Protein 3THT (pdb70)

Secondary structure (DSSP, 8-state):
--TTTTT----SS--SEEEEET-SGGGT--HHHHHHHHHTTS-EEEEE--TT-SEEEEEESSHHHHHHHHHHTTT-EEE-TTS-EEE-EEEE-SSEEEEEEE--SPPTTEEEETT-S-HHHHHHHHTT---EEE------HHHHHHHHHHHHHTS-SS--SEEEEEEE-TT--EEEE---TTTB-S-EEEEEESS-EEEEEE-TTS-EEEEEE-TTEEEEE-THHHHTSEEEE---SEEEEESGGGSS-EE--SSSS-EEEEE---EEEEEEE-B-SSPP--S-TTT-TTTTTT-HHHHHT-/--TTTTT----SS--SEEEEET-SGGGT--HHHHHHHHHTTS-EEEEE--TT-SEEEEEESSHHHHHHHHHHTTT-EEE-TTS-EEE-EEEE-SSEEEEEEE--SPSTTEEEETT-S-HHHHHHHHHT----EEEEESB------SS-B-S-S-HHHHHHHHHHHHHTS-SS--SEEEEEEE-TT--EEEE---TTTEEEEEEEEEESS-EEEEEE-TTS-EEEEEE-TTEEEEE-HHHHHTSEEEE---SEEEEE---SEE--SSSS-EEEEE---EEEEEEEEEP-SPP--S-GGG-HHHHTTTSTTTT-/--TTTTT----SS--SEEEEET-SGGGT--HHHHHHHHHTTS-EEEEE--TT-SEEEEEESSHHHHHHHHHHTTT-EEE-TTS-EEE-EEEE-SS-EEEEE---SPPTT-EEESS-S-HHHHHHHHTT----EEEEE-----HHHHHHHHHHHHHTS-SS---EEEEEEE-BTB-EEEE---TTTB-S-EEEEEESS-EEEEEE-TTS-EEEEEE-TTEEEEE-THHHHTSBEEE---S--EEES----EE--SSSS-EEE-----EEEEEEE-B-SS----S-TTT-HHHHTT-/--TTTTT----SS--SEEEEET-SGGGT--HHHHHHHHHTTS-EEEEE--TT-SEEEEEESSHHHHHHHHHHTTT-EEE-TTS-EEE-EEEE-SS-EEEEE---SPPTTEEEETT-S-HHHHHHHHHT------EEEEE----HHHHHHHHHHHHHTS-SS--SEEEEEEE-TT--EEEE---TTTB-S-EEEEEESS-EEEEEE-TTS-EEEEEE-TT-EEEE-HHHHHTSEEEE-S-SEEEEESTTSS--SB--SSSS-EEEEE---EEEEEEE-B--SPP--S-GGG-HHHHHHH----

CATH classification: 3.30.70.330 (+1 more: 2.60.120.1520)

Sequence (1211 aa):
TLLRHEGIETVSYATQSLVVANGGLGNGVSRNQLLPVLEKCGLVDALLMPPNKPYSFARYRTTEESKRAYVTLNGKEVVDDLGQKITLYLNFVEKVQWKELRPQALPPGLMVVEEIISSEEEKMLLESVDRRVKHFGGLPDICESFLEKWLRKGYIKHKPDQMTINQYEPGQGIPAHIDTHSAFEDEIVSLSLGSEIVMDFKHPDGIAVPVMLPRRSLLVMTGESRYLWTHGITCRKFDTVQASESLKSGIITSDVGDLTLSKRGLRTSFTFRKVRQTPCNCSYPLVCDSQRKENLYFQGLETLLRHEGIETVSYATQSLVVANGGLGNGVSRNQLLPVLEKCGLVDALLMPPNKPYSFARYRTTEESKRAYVTLNGKEVVDDLGQKITLYLNFVEKVQWKELRPQALPPGLMVVEEIISSEEEKMLLESVDWRRVKHFGYEFNVDKDKPLSGGLPDICESFLEKWLRKGYIKHKPDQMTINQYEPGQGIPAHIDTHSAFEDEIVSLSLGSEIVMDFKHPDGIAVPVMLPRRSLLVMTGESRYLWTHGITCRKFDTVQALKSGIITSDVGDLTLSKRGLRTSFTFRKVRQTPCNCSYPLVCDSQRKENLYFQGLTLLRHEGIETVSYATQSLVVANGGLGNGVSRNQLLPVLEKCGLVDALLMPPNKPYSFARYRTTEESKRAYVTLNGKEVVDDLGQKITLYLNFVEKVQWKELRPQALPPGLMVVEEIISSEEEKMLLESVDWRRVKHFGYGLPDICESFLEKWLRKGYIKHKPDQMTINQYEPGQGIPAHIDTHSAFEDEIVSLSLGSEIVMDFKHPDGIAVPVMLPRRSLLVMTGESRYLWTHGITCRKFDTVQASEKSGIITSDVGDLTLSKRGLRTSFTFRKVRQTPCNCSYPLVCDSQRKENTLLRHEGIETVSYATQSLVVANGGLGNGVSRNQLLPVLEKCGLVDALLMPPNKPYSFARYRTTEESKRAYVTLNGKEVVDDLGQKITLYLNFVEKVQWKELRPQALPPGLMVVEEIISSEEEKMLLESVDWTHRRVKHFGYLPDICESFLEKWLRKGYIKHKPDQMTINQYEPGQGIPAHIDTHSAFEDEIVSLSLGSEIVMDFKHPDGIAVPVMLPRRSLLVMTGESRYLWTHGITCRKFDTVQASESLKSGIITSDVGDLTLSKRGLRTSFTFRKVRQTPCNCSYPLVCDSQRKENLYFQ

B-factor: mean 47.36, std 14.24, range [3.37, 99.9]

Foldseek 3Di:
DQQVLFVADFDDDQDQKKKKAQCAVLNQHDCVFVVVVLCVLHAWPDWAHDPNDSIIMTGHPDSVSRVSCQVPQAQPWTAGPLRDIDHIHMTHGPDDDTDDDFDPDDPPQKDKAPLLDPPVLQVQVVVPDDVDKDWCLPDDPNCVVVLVVCCVVPVFPDRFRIKMKHKDFQQDKWDKDAPAQQFFDFKKKKAKADWKAWKWKAAPSRDIFTKIGAHNMMMIGGDCSRQGIIIIGHRHFKDKAADPCRRPIGGRGDPPHDIDMDGTHTMMMMMGTHTHDDQGDGDCCVRHCRNCVPPVVVVVVD/DLQVLFVADFDDDFDQKKKKAQCAVLNQHDCVFVVVVLCVLHAWPDWAHDPNDSIIMTGHPDSVSRVSCQVPQAQPWTAGPLRDIDHIHMTHGPDDDTDDDWDDADPPQKDKAPLLDDPVLLVVVVVVDPACHKDKAQPCPVHQPVPDGDPFGDPSVVVSQVVCVVVPVDVDRFRIKMKRKAFQQDKWPWDAPAQQWFDFKKKKQKHDAKAWKWKAAPSGDIWIWTHGHNMMMIGGDCSRQGITIMGDRHFKDWAAVDDTGTGGPPPHHIDIDGTGTMMMMMGTHTHDDQGDHPPLLRHPRNCVVPCPSVVD/DQLVLFVADFDDDFDQKKKKAQCAVLNQHDCVFVVVVLCVLHAWPDWAHDPNDSIIMTGHPDSVSRVSCQVPQAQPWTAGPLRDIDHIHMTHGPDDDTDDDFDDDDPPQKDKAPLLDPVVLLVVVVVPDDDCDKDKDLCPDDVSCVVVQVVCCVVPVDVDDFGIKMKHKDALFAKWDWDAPAPQFFPFFKKKAKGDWKAWKWKAAPSGDIWIKIHGHRMMITGGDCRRFGITIMGDGGQKDWAAPDDGIDTGGPPPHHIDMGGIHMMMMMMTTHGHPDADDHPCLVRHPSRVVVD/DLQVLFVADFDDDQDQKKKKAQCAVLNQHDCVFVVVVLCVLHAWPDWAHDPNDSIIMTGHPDSVSRVSCQVPQAQPWTAGPLRDIDHIHMTHGPDDDTDDDDDAFDPPQKDKAPLLDDPVLLVVVVVPDDQCVWRKDKDLCDDPSCCVSLVVCCVVPVDVDRFRIKMKIKDAQQDKWDWAAPAQQFFDFKKKKAKGDAKFWKWKAAPSGDIFIKTHGHSMMMTGGDCSRQGIIIMGGRHQKDKAFDPPPRDIGTGDPPPHHIDMDGDHIMMMMMGTHTRDDGDDGPCLLRHPSNCVVVVVSD

Structure (mmCIF, N/CA/C/O backbone):
data_3THT
#
_entry.id   3THT
#
_cell.length_a   150.166
_cell.length_b   73.279
_cell.length_c   149.814
_cell.angle_alpha   90.00
_cell.angle_beta   112.73
_cell.angle_gamma   90.00
#
_symmetry.space_group_name_H-M   'C 1 2 1'
#
loop_
_entity.id
_entity.type
_entity.pdbx_description
1 polymer 'Alkylated DNA repair protein alkB homolog 8'
2 non-polymer 'ZINC ION'
3 non-polymer 'MANGANESE (II) ION'
4 non-polymer '2-OXOGLUTARIC ACID'
5 water water
#
loop_
_atom_site.group_PDB
_atom_site.id
_atom_site.type_symbol
_atom_site.label_atom_id
_atom_site.label_alt_id
_atom_site.label_comp_id
_atom_site.label_asym_id
_atom_site.label_entity_id
_atom_site.label_seq_id
_atom_site.pdbx_PDB_ins_code
_atom_site.Cartn_x
_atom_site.Cartn_y
_atom_site.Cartn_z
_atom_site.occupancy
_atom_site.B_iso_or_equiv
_atom_site.auth_seq_id
_atom_site.auth_comp_id
_atom_site.auth_asym_id
_atom_site.auth_atom_id
_atom_site.pdbx_PDB_model_num
ATOM 1 N N . THR A 1 4 ? -27.986 -1.940 52.922 1.00 72.97 28 THR A N 1
ATOM 2 C CA . THR A 1 4 ? -28.290 -0.882 51.907 1.00 74.41 28 THR A CA 1
ATOM 3 C C . THR A 1 4 ? -29.035 0.325 52.503 1.00 73.65 28 THR A C 1
ATOM 4 O O . THR A 1 4 ? -28.601 1.466 52.323 1.00 73.78 28 THR A O 1
ATOM 8 N N . LEU A 1 5 ? -30.149 0.067 53.199 1.00 72.14 29 LEU A N 1
ATOM 9 C CA . LEU A 1 5 ? -30.970 1.112 53.843 1.00 69.69 29 LEU A CA 1
ATOM 10 C C . LEU A 1 5 ? -31.590 0.555 55.124 1.00 68.01 29 LEU A C 1
ATOM 11 O O . LEU A 1 5 ? -31.871 1.284 56.081 1.00 66.38 29 LEU A O 1
ATOM 16 N N . LEU A 1 6 ? -31.801 -0.754 55.106 1.00 66.67 30 LEU A N 1
ATOM 17 C CA . LEU A 1 6 ? -32.364 -1.497 56.222 1.00 65.93 30 LEU A CA 1
ATOM 18 C C . LEU A 1 6 ? -31.669 -1.138 57.524 1.00 65.90 30 LEU A C 1
ATOM 19 O O . LEU A 1 6 ? -32.196 -1.386 58.601 1.00 65.82 30 LEU A O 1
ATOM 24 N N . ARG A 1 7 ? -30.469 -0.578 57.417 1.00 66.59 31 ARG A N 1
ATOM 25 C CA . ARG A 1 7 ? -29.698 -0.180 58.586 1.00 66.17 31 ARG A CA 1
ATOM 26 C C . ARG A 1 7 ? -30.483 0.855 59.391 1.00 65.09 31 ARG A C 1
ATOM 27 O O . ARG A 1 7 ? -30.693 0.678 60.594 1.00 64.25 31 ARG A O 1
ATOM 35 N N . HIS A 1 8 ? -30.933 1.923 58.729 1.00 63.39 32 HIS A N 1
ATOM 36 C CA . HIS A 1 8 ? -31.703 2.969 59.410 1.00 61.49 32 HIS A CA 1
ATOM 37 C C . HIS A 1 8 ? -33.110 2.477 59.750 1.00 57.14 32 HIS A C 1
ATOM 38 O O . HIS A 1 8 ? -33.749 2.961 60.681 1.00 56.17 32 HIS A O 1
ATOM 45 N N . GLU A 1 9 ? -33.575 1.507 58.980 1.00 52.42 33 GLU A N 1
ATOM 46 C CA . GLU A 1 9 ? -34.892 0.944 59.160 1.00 47.57 33 GLU A CA 1
ATOM 47 C C . GLU A 1 9 ? -34.981 0.016 60.372 1.00 45.13 33 GLU A C 1
ATOM 48 O O . GLU A 1 9 ? -36.060 -0.450 60.724 1.00 44.67 33 GLU A O 1
ATOM 54 N N . GLY A 1 10 ? -33.849 -0.253 61.009 1.00 42.18 34 GLY A N 1
ATOM 55 C CA . GLY A 1 10 ? -33.848 -1.137 62.158 1.00 40.18 34 GLY A CA 1
ATOM 56 C C . GLY A 1 10 ? -34.135 -2.600 61.822 1.00 39.23 34 GLY A C 1
ATOM 57 O O . GLY A 1 10 ? -34.823 -3.298 62.563 1.00 39.18 34 GLY A O 1
ATOM 58 N N . ILE A 1 11 ? -33.601 -3.076 60.709 1.00 37.95 35 ILE A N 1
ATOM 59 C CA . ILE A 1 11 ? -33.826 -4.446 60.298 1.00 38.63 35 ILE A CA 1
ATOM 60 C C . ILE A 1 11 ? -32.517 -5.227 60.339 1.00 40.48 35 ILE A C 1
ATOM 61 O O . ILE A 1 11 ? -31.616 -4.958 59.541 1.00 40.64 35 ILE A O 1
ATOM 66 N N . GLU A 1 12 ? -32.405 -6.197 61.248 1.00 41.41 36 GLU A N 1
ATOM 67 C CA . GLU A 1 12 ? -31.174 -6.991 61.350 1.00 42.01 36 GLU A CA 1
ATOM 68 C C . GLU A 1 12 ? -31.166 -8.165 60.372 1.00 40.56 36 GLU A C 1
ATOM 69 O O . GLU A 1 12 ? -32.134 -8.909 60.273 1.00 41.33 36 GLU A O 1
ATOM 75 N N . THR A 1 13 ? -30.063 -8.335 59.655 1.00 38.31 37 THR A N 1
ATOM 76 C CA . THR A 1 13 ? -29.954 -9.422 58.692 1.00 37.39 37 THR A CA 1
ATOM 77 C C . THR A 1 13 ? -28.856 -10.423 59.068 1.00 38.12 37 THR A C 1
ATOM 78 O O . THR A 1 13 ? -27.879 -10.072 59.726 1.00 39.00 37 THR A O 1
ATOM 82 N N . VAL A 1 14 ? -29.014 -11.671 58.644 1.00 37.20 38 VAL A N 1
ATOM 83 C CA . VAL A 1 14 ? -28.010 -12.678 58.938 1.00 36.92 38 VAL A CA 1
ATOM 84 C C . VAL A 1 14 ? -27.430 -13.231 57.657 1.00 36.42 38 VAL A C 1
ATOM 85 O O . VAL A 1 14 ? -28.058 -13.153 56.602 1.00 36.75 38 VAL A O 1
ATOM 89 N N . SER A 1 15 ? -26.242 -13.818 57.765 1.00 35.03 39 SER A N 1
ATOM 90 C CA . SER A 1 15 ? -25.563 -14.379 56.612 1.00 33.49 39 SER A CA 1
ATOM 91 C C . SER A 1 15 ? -25.784 -15.860 56.377 1.00 31.59 39 SER A C 1
ATOM 92 O O . SER A 1 15 ? -25.117 -16.461 55.548 1.00 32.16 39 SER A O 1
ATOM 95 N N . TYR A 1 16 ? -26.718 -16.453 57.100 1.00 31.07 40 TYR A N 1
ATOM 96 C CA . TYR A 1 16 ? -27.014 -17.867 56.921 1.00 30.55 40 TYR A CA 1
ATOM 97 C C . TYR A 1 16 ? -28.504 -18.040 56.590 1.00 30.61 40 TYR A C 1
ATOM 98 O O . TYR A 1 16 ? -29.338 -17.246 57.011 1.00 31.00 40 TYR A O 1
ATOM 107 N N . ALA A 1 17 ? -28.833 -19.089 55.846 1.00 30.28 41 ALA A N 1
ATOM 108 C CA . ALA A 1 17 ? -30.214 -19.334 55.455 1.00 29.53 41 ALA A CA 1
ATOM 109 C C . ALA A 1 17 ? -31.145 -19.458 56.648 1.00 29.22 41 ALA A C 1
ATOM 110 O O . ALA A 1 17 ? -30.779 -20.025 57.670 1.00 29.26 41 ALA A O 1
ATOM 112 N N . THR A 1 18 ? -32.346 -18.902 56.504 1.00 29.05 42 THR A N 1
ATOM 113 C CA . THR A 1 18 ? -33.377 -18.942 57.532 1.00 29.27 42 THR A CA 1
ATOM 114 C C . THR A 1 18 ? -34.710 -19.003 56.824 1.00 30.72 42 THR A C 1
ATOM 115 O O . THR A 1 18 ? -34.794 -18.692 55.640 1.00 31.74 42 THR A O 1
ATOM 119 N N . GLN A 1 19 ? -35.757 -19.387 57.539 1.00 33.75 43 GLN A N 1
ATOM 120 C CA . GLN A 1 19 ? -37.081 -19.494 56.923 1.00 36.51 43 GLN A CA 1
ATOM 121 C C . GLN A 1 19 ? -37.657 -18.156 56.492 1.00 35.05 43 GLN A C 1
ATOM 122 O O . GLN A 1 19 ? -38.455 -18.088 55.559 1.00 34.52 43 GLN A O 1
ATOM 128 N N . SER A 1 20 ? -37.249 -17.096 57.175 1.00 34.04 44 SER A N 1
ATOM 129 C CA . SER A 1 20 ? -37.760 -15.769 56.876 1.00 34.30 44 SER A CA 1
ATOM 130 C C . SER A 1 20 ? -36.736 -14.877 56.222 1.00 33.00 44 SER A C 1
ATOM 131 O O . SER A 1 20 ? -35.536 -15.040 56.417 1.00 33.94 44 SER A O 1
ATOM 134 N N . LEU A 1 21 ? -37.221 -13.919 55.447 1.00 32.01 45 LEU A N 1
ATOM 135 C CA . LEU A 1 21 ? -36.335 -12.964 54.806 1.00 32.35 45 LEU A CA 1
ATOM 136 C C . LEU A 1 21 ? -37.040 -11.652 54.471 1.00 32.00 45 LEU A C 1
ATOM 137 O O . LEU A 1 21 ? -38.253 -11.613 54.253 1.00 33.70 45 LEU A O 1
ATOM 142 N N . VAL A 1 22 ? -36.278 -10.567 54.481 1.00 31.29 46 VAL A N 1
ATOM 143 C CA . VAL A 1 22 ? -36.823 -9.257 54.160 1.00 30.59 46 VAL A CA 1
ATOM 144 C C . VAL A 1 22 ? -36.742 -9.056 52.653 1.00 30.59 46 VAL A C 1
ATOM 145 O O . VAL A 1 22 ? -35.756 -9.430 52.011 1.00 28.94 46 VAL A O 1
ATOM 149 N N . VAL A 1 23 ? -37.797 -8.480 52.092 1.00 31.64 47 VAL A N 1
ATOM 150 C CA . VAL A 1 23 ? -37.851 -8.226 50.658 1.00 32.84 47 VAL A CA 1
ATOM 151 C C . VAL A 1 23 ? -37.872 -6.726 50.392 1.00 33.10 47 VAL A C 1
ATOM 152 O O . VAL A 1 23 ? -38.935 -6.083 50.403 1.00 31.34 47 VAL A O 1
ATOM 156 N N . ALA A 1 24 ? -36.678 -6.191 50.153 1.00 33.25 48 ALA A N 1
ATOM 157 C CA . ALA A 1 24 ? -36.478 -4.784 49.868 1.00 33.70 48 ALA A CA 1
ATOM 158 C C . ALA A 1 24 ? -37.243 -4.365 48.614 1.00 35.49 48 ALA A C 1
ATOM 159 O O . ALA A 1 24 ? -37.314 -5.110 47.637 1.00 35.67 48 ALA A O 1
ATOM 161 N N . ASN A 1 25 ? -37.829 -3.175 48.655 1.00 36.55 49 ASN A N 1
ATOM 162 C CA . ASN A 1 25 ? -38.588 -2.658 47.525 1.00 39.11 49 ASN A CA 1
ATOM 163 C C . ASN A 1 25 ? -39.801 -3.500 47.211 1.00 40.59 49 ASN A C 1
ATOM 164 O O . ASN A 1 25 ? -40.410 -3.333 46.158 1.00 42.85 49 ASN A O 1
ATOM 169 N N . GLY A 1 26 ? -40.157 -4.405 48.113 1.00 41.20 50 GLY A N 1
ATOM 170 C CA . GLY A 1 26 ? -41.313 -5.241 47.866 1.00 41.50 50 GLY A CA 1
ATOM 171 C C . GLY A 1 26 ? -42.422 -4.896 48.827 1.00 42.11 50 GLY A C 1
ATOM 172 O O . GLY A 1 26 ? -43.261 -5.737 49.125 1.00 42.68 50 GLY A O 1
ATOM 173 N N . GLY A 1 27 ? -42.440 -3.656 49.305 1.00 42.82 51 GLY A N 1
ATOM 174 C CA . GLY A 1 27 ? -43.466 -3.261 50.252 1.00 42.90 51 GLY A CA 1
ATOM 175 C C . GLY A 1 27 ? -44.590 -2.447 49.659 1.00 42.15 51 GLY A C 1
ATOM 176 O O . GLY A 1 27 ? -44.505 -2.013 48.517 1.00 43.04 51 GLY A O 1
ATOM 177 N N . LEU A 1 28 ? -45.650 -2.244 50.436 1.00 41.74 52 LEU A N 1
ATOM 178 C CA . LEU A 1 28 ? -46.794 -1.462 49.984 1.00 41.25 52 LEU A CA 1
ATOM 179 C C . LEU A 1 28 ? -46.365 -0.022 49.746 1.00 42.15 52 LEU A C 1
ATOM 180 O O . LEU A 1 28 ? -46.798 0.615 48.794 1.00 43.05 52 LEU A O 1
ATOM 185 N N . GLY A 1 29 ? -45.511 0.486 50.624 1.00 43.23 53 GLY A N 1
ATOM 186 C CA . GLY A 1 29 ? -45.049 1.852 50.489 1.00 45.44 53 GLY A CA 1
ATOM 187 C C . GLY A 1 29 ? -44.163 2.084 49.284 1.00 46.33 53 GLY A C 1
ATOM 188 O O . GLY A 1 29 ? -43.589 3.159 49.118 1.00 47.85 53 GLY A O 1
ATOM 189 N N . ASN A 1 30 ? -44.052 1.083 48.431 1.00 47.10 54 ASN A N 1
ATOM 190 C CA . ASN A 1 30 ? -43.219 1.222 47.266 1.00 47.90 54 ASN A CA 1
ATOM 191 C C . ASN A 1 30 ? -44.040 1.011 46.009 1.00 46.99 54 ASN A C 1
ATOM 192 O O . ASN A 1 30 ? -43.547 1.187 44.898 1.00 48.26 54 ASN A O 1
ATOM 197 N N . GLY A 1 31 ? -45.300 0.641 46.200 1.00 44.74 55 GLY A N 1
ATOM 198 C CA . GLY A 1 31 ? -46.182 0.430 45.077 1.00 43.76 55 GLY A CA 1
ATOM 199 C C . GLY A 1 31 ? -46.343 -1.021 44.714 1.00 43.74 55 GLY A C 1
ATOM 200 O O . GLY A 1 31 ? -46.933 -1.346 43.688 1.00 44.25 55 GLY A O 1
ATOM 201 N N . VAL A 1 32 ? -45.814 -1.904 45.547 1.00 44.04 56 VAL A N 1
ATOM 202 C CA . VAL A 1 32 ? -45.923 -3.330 45.270 1.00 44.71 56 VAL A CA 1
ATOM 203 C C . VAL A 1 32 ? -47.112 -3.875 46.053 1.00 46.07 56 VAL A C 1
ATOM 204 O O . VAL A 1 32 ? -47.189 -3.710 47.268 1.00 46.98 56 VAL A O 1
ATOM 208 N N . SER A 1 33 ? -48.045 -4.514 45.355 1.00 46.43 57 SER A N 1
ATOM 209 C CA . SER A 1 33 ? -49.230 -5.070 45.998 1.00 46.90 57 SER A CA 1
ATOM 210 C C . SER A 1 33 ? -49.014 -6.516 46.419 1.00 47.08 57 SER A C 1
ATOM 211 O O . SER A 1 33 ? -48.101 -7.181 45.937 1.00 46.69 57 SER A O 1
ATOM 214 N N . ARG A 1 34 ? -49.864 -7.003 47.314 1.00 47.18 58 ARG A N 1
ATOM 215 C CA . ARG A 1 34 ? -49.758 -8.378 47.772 1.00 48.09 58 ARG A CA 1
ATOM 216 C C . ARG A 1 34 ? -50.075 -9.340 46.641 1.00 48.17 58 ARG A C 1
ATOM 217 O O . ARG A 1 34 ? -49.511 -10.418 46.573 1.00 47.95 58 ARG A O 1
ATOM 225 N N . ASN A 1 35 ? -50.985 -8.952 45.758 1.00 49.86 59 ASN A N 1
ATOM 226 C CA . ASN A 1 35 ? -51.346 -9.806 44.640 1.00 52.16 59 ASN A CA 1
ATOM 227 C C . ASN A 1 35 ? -50.220 -9.845 43.630 1.00 51.86 59 ASN A C 1
ATOM 228 O O . ASN A 1 35 ? -50.196 -10.694 42.746 1.00 51.92 59 ASN A O 1
ATOM 233 N N . GLN A 1 36 ? -49.291 -8.909 43.770 1.00 51.55 60 GLN A N 1
ATOM 234 C CA . GLN A 1 36 ? -48.153 -8.803 42.871 1.00 50.62 60 GLN A CA 1
ATOM 235 C C . GLN A 1 36 ? -46.988 -9.685 43.316 1.00 49.08 60 GLN A C 1
ATOM 236 O O . GLN A 1 36 ? -46.549 -10.576 42.587 1.00 48.89 60 GLN A O 1
ATOM 242 N N . LEU A 1 37 ? -46.512 -9.431 44.530 1.00 46.53 61 LEU A N 1
ATOM 243 C CA . LEU A 1 37 ? -45.375 -10.136 45.115 1.00 43.54 61 LEU A CA 1
ATOM 244 C C . LEU A 1 37 ? -45.622 -11.583 45.480 1.00 42.64 61 LEU A C 1
ATOM 245 O O . LEU A 1 37 ? -44.813 -12.455 45.169 1.00 42.52 61 LEU A O 1
ATOM 250 N N . LEU A 1 38 ? -46.737 -11.834 46.151 1.00 42.05 62 LEU A N 1
ATOM 251 C CA . LEU A 1 38 ? -47.081 -13.182 46.597 1.00 42.08 62 LEU A CA 1
ATOM 252 C C . LEU A 1 38 ? -46.902 -14.238 45.516 1.00 42.22 62 LEU A C 1
ATOM 253 O O . LEU A 1 38 ? -46.349 -15.301 45.769 1.00 42.62 62 LEU A O 1
ATOM 258 N N . PRO A 1 39 ? -47.370 -13.959 44.292 1.00 43.04 63 PRO A N 1
ATOM 259 C CA . PRO A 1 39 ? -47.224 -14.931 43.201 1.00 43.05 63 PRO A CA 1
ATOM 260 C C . PRO A 1 39 ? -45.748 -15.242 42.911 1.00 41.95 63 PRO A C 1
ATOM 261 O O . PRO A 1 39 ? -45.350 -16.405 42.797 1.00 40.82 63 PRO A O 1
ATOM 265 N N . VAL A 1 40 ? -44.947 -14.188 42.805 1.00 40.27 64 VAL A N 1
ATOM 266 C CA . VAL A 1 40 ? -43.523 -14.327 42.533 1.00 39.86 64 VAL A CA 1
ATOM 267 C C . VAL A 1 40 ? -42.819 -15.115 43.626 1.00 40.95 64 VAL A C 1
ATOM 268 O O . VAL A 1 40 ? -41.894 -15.888 43.362 1.00 41.84 64 VAL A O 1
ATOM 272 N N . LEU A 1 41 ? -43.251 -14.910 44.860 1.00 41.15 65 LEU A N 1
ATOM 273 C CA . LEU A 1 41 ? -42.643 -15.604 45.986 1.00 42.29 65 LEU A CA 1
ATOM 274 C C . LEU A 1 41 ? -42.954 -17.106 46.001 1.00 43.60 65 LEU A C 1
ATOM 275 O O . LEU A 1 41 ? -42.069 -17.926 46.221 1.00 43.21 65 LEU A O 1
ATOM 280 N N . GLU A 1 42 ? -44.210 -17.454 45.754 1.00 45.28 66 GLU A N 1
ATOM 281 C CA . GLU A 1 42 ? -44.640 -18.840 45.771 1.00 46.76 66 GLU A CA 1
ATOM 282 C C . GLU A 1 42 ? -43.979 -19.673 44.690 1.00 48.05 66 GLU A C 1
ATOM 283 O O . GLU A 1 42 ? -43.958 -20.904 44.753 1.00 47.41 66 GLU A O 1
ATOM 289 N N . LYS A 1 43 ? -43.438 -18.992 43.691 1.00 49.99 67 LYS A N 1
ATOM 290 C CA . LYS A 1 43 ? -42.768 -19.662 42.587 1.00 51.38 67 LYS A CA 1
ATOM 291 C C . LYS A 1 43 ? -41.510 -20.383 43.076 1.00 51.36 67 LYS A C 1
ATOM 292 O O . LYS A 1 43 ? -40.910 -21.161 42.339 1.00 51.54 67 LYS A O 1
ATOM 298 N N . CYS A 1 44 ? -41.114 -20.115 44.321 1.00 52.02 68 CYS A N 1
ATOM 299 C CA . CYS A 1 44 ? -39.921 -20.735 44.919 1.00 51.39 68 CYS A CA 1
ATOM 300 C C . CYS A 1 44 ? -40.276 -21.701 46.047 1.00 50.72 68 CYS A C 1
ATOM 301 O O . CYS A 1 44 ? -39.421 -22.443 46.542 1.00 50.64 68 CYS A O 1
ATOM 304 N N . GLY A 1 45 ? -41.533 -21.680 46.468 1.00 49.58 69 GLY A N 1
ATOM 305 C CA . GLY A 1 45 ? -41.936 -22.572 47.533 1.00 48.13 69 GLY A CA 1
ATOM 306 C C . GLY A 1 45 ? -43.277 -22.239 48.142 1.00 47.79 69 GLY A C 1
ATOM 307 O O . GLY A 1 45 ? -44.056 -21.444 47.609 1.00 47.63 69 GLY A O 1
ATOM 308 N N . LEU A 1 46 ? -43.538 -22.872 49.276 1.00 47.48 70 LEU A N 1
ATOM 309 C CA . LEU A 1 46 ? -44.775 -22.675 50.009 1.00 47.84 70 LEU A CA 1
ATOM 310 C C . LEU A 1 46 ? -44.586 -21.495 50.961 1.00 47.93 70 LEU A C 1
ATOM 311 O O . LEU A 1 46 ? -43.883 -21.608 51.968 1.00 48.04 70 LEU A O 1
ATOM 316 N N . VAL A 1 47 ? -45.206 -20.362 50.632 1.00 47.09 71 VAL A N 1
ATOM 317 C CA . VAL A 1 47 ? -45.094 -19.166 51.456 1.00 45.15 71 VAL A CA 1
ATOM 318 C C . VAL A 1 47 ? -46.065 -19.206 52.619 1.00 45.89 71 VAL A C 1
ATOM 319 O O . VAL A 1 47 ? -47.260 -18.997 52.447 1.00 47.54 71 VAL A O 1
ATOM 323 N N . ASP A 1 48 ? -45.536 -19.471 53.805 1.00 45.99 72 ASP A N 1
ATOM 324 C CA . ASP A 1 48 ? -46.337 -19.549 55.017 1.00 45.12 72 ASP A CA 1
ATOM 325 C C . ASP A 1 48 ? -46.884 -18.198 55.470 1.00 43.47 72 ASP A C 1
ATOM 326 O O . ASP A 1 48 ? -47.905 -18.139 56.158 1.00 42.83 72 ASP A O 1
ATOM 331 N N . ALA A 1 49 ? -46.216 -17.114 55.086 1.00 41.73 73 ALA A N 1
ATOM 332 C CA . ALA A 1 49 ? -46.661 -15.787 55.479 1.00 39.36 73 ALA A CA 1
ATOM 333 C C . ALA A 1 49 ? -45.951 -14.690 54.703 1.00 38.65 73 ALA A C 1
ATOM 334 O O . ALA A 1 49 ? -44.753 -14.779 54.423 1.00 38.48 73 ALA A O 1
ATOM 336 N N . LEU A 1 50 ? -46.711 -13.659 54.349 1.00 36.96 74 LEU A N 1
ATOM 337 C CA . LEU A 1 50 ? -46.169 -12.517 53.636 1.00 35.18 74 LEU A CA 1
ATOM 338 C C . LEU A 1 50 ? -46.577 -11.319 54.452 1.00 35.36 74 LEU A C 1
ATOM 339 O O . LEU A 1 50 ? -47.700 -10.845 54.330 1.00 35.35 74 LEU A O 1
ATOM 344 N N . LEU A 1 51 ? -45.667 -10.830 55.287 1.00 36.34 75 LEU A N 1
ATOM 345 C CA . LEU A 1 51 ? -45.959 -9.687 56.141 1.00 36.92 75 LEU A CA 1
ATOM 346 C C . LEU A 1 51 ? -45.577 -8.381 55.429 1.00 36.98 75 LEU A C 1
ATOM 347 O O . LEU A 1 51 ? -44.410 -8.128 55.133 1.00 35.15 75 LEU A O 1
ATOM 352 N N . MET A 1 52 ? -46.590 -7.567 55.147 1.00 38.32 76 MET A N 1
ATOM 353 C CA . MET A 1 52 ? -46.414 -6.296 54.451 1.00 38.87 76 MET A CA 1
ATOM 354 C C . MET A 1 52 ? -46.801 -5.086 55.272 1.00 39.18 76 MET A C 1
ATOM 355 O O . MET A 1 52 ? -47.940 -4.619 55.211 1.00 38.74 76 MET A O 1
ATOM 360 N N . PRO A 1 53 ? -45.854 -4.553 56.045 1.00 39.32 77 PRO A N 1
ATOM 361 C CA . PRO A 1 53 ? -46.152 -3.380 56.863 1.00 39.09 77 PRO A CA 1
ATOM 362 C C . PRO A 1 53 ? -46.497 -2.200 55.962 1.00 39.30 77 PRO A C 1
ATOM 363 O O . PRO A 1 53 ? -45.829 -1.959 54.955 1.00 39.09 77 PRO A O 1
ATOM 367 N N . PRO A 1 54 ? -47.563 -1.463 56.303 1.00 39.97 78 PRO A N 1
ATOM 368 C CA . PRO A 1 54 ? -48.019 -0.302 55.530 1.00 40.80 78 PRO A CA 1
ATOM 369 C C . PRO A 1 54 ? -47.031 0.859 55.492 1.00 41.26 78 PRO A C 1
ATOM 370 O O . PRO A 1 54 ? -46.301 1.104 56.449 1.00 40.52 78 PRO A O 1
ATOM 374 N N . ASN A 1 55 ? -47.026 1.564 54.365 1.00 42.99 79 ASN A N 1
ATOM 375 C CA . ASN A 1 55 ? -46.145 2.700 54.136 1.00 44.21 79 ASN A CA 1
ATOM 376 C C . ASN A 1 55 ? -44.680 2.347 54.266 1.00 44.15 79 ASN A C 1
ATOM 377 O O . ASN A 1 55 ? -43.861 3.187 54.640 1.00 44.11 79 ASN A O 1
ATOM 382 N N . LYS A 1 56 ? -44.343 1.099 53.960 1.00 42.80 80 LYS A N 1
ATOM 383 C CA . LYS A 1 56 ? -42.954 0.677 54.021 1.00 41.66 80 LYS A CA 1
ATOM 384 C C . LYS A 1 56 ? -42.485 0.168 52.669 1.00 40.11 80 LYS A C 1
ATOM 385 O O . LYS A 1 56 ? -43.204 -0.546 51.973 1.00 40.52 80 LYS A O 1
ATOM 391 N N . PRO A 1 57 ? -41.271 0.550 52.272 1.00 38.07 81 PRO A N 1
ATOM 392 C CA . PRO A 1 57 ? -40.689 0.140 50.996 1.00 37.50 81 PRO A CA 1
ATOM 393 C C . PRO A 1 57 ? -40.103 -1.265 51.099 1.00 37.09 81 PRO A C 1
ATOM 394 O O . PRO A 1 57 ? -39.017 -1.533 50.590 1.00 38.11 81 PRO A O 1
ATOM 398 N N . TYR A 1 58 ? -40.824 -2.158 51.766 1.00 34.96 82 TYR A N 1
ATOM 399 C CA . TYR A 1 58 ? -40.361 -3.529 51.936 1.00 34.58 82 TYR A CA 1
ATOM 400 C C . TYR A 1 58 ? -41.375 -4.386 52.680 1.00 33.59 82 TYR A C 1
ATOM 401 O O . TYR A 1 58 ? -42.253 -3.875 53.371 1.00 31.14 82 TYR A O 1
ATOM 410 N N . SER A 1 59 ? -41.240 -5.698 52.528 1.00 32.97 83 SER A N 1
ATOM 411 C CA . SER A 1 59 ? -42.125 -6.635 53.195 1.00 32.94 83 SER A CA 1
ATOM 412 C C . SER A 1 59 ? -41.333 -7.861 53.625 1.00 32.53 83 SER A C 1
ATOM 413 O O . SER A 1 59 ? -40.184 -8.053 53.218 1.00 31.61 83 SER A O 1
ATOM 416 N N . PHE A 1 60 ? -41.949 -8.690 54.455 1.00 32.08 84 PHE A N 1
ATOM 417 C CA . PHE A 1 60 ? -41.279 -9.878 54.955 1.00 32.03 84 PHE A CA 1
ATOM 418 C C . PHE A 1 60 ? -41.945 -11.153 54.479 1.00 32.68 84 PHE A C 1
ATOM 419 O O . PHE A 1 60 ? -43.169 -11.282 54.500 1.00 32.47 84 PHE A O 1
ATOM 427 N N . ALA A 1 61 ? -41.126 -12.106 54.057 1.00 33.47 85 ALA A N 1
ATOM 428 C CA . ALA A 1 61 ? -41.637 -13.375 53.583 1.00 34.23 85 ALA A CA 1
ATOM 429 C C . ALA A 1 61 ? -41.105 -14.517 54.428 1.00 36.11 85 ALA A C 1
ATOM 430 O O . ALA A 1 61 ? -39.944 -14.515 54.832 1.00 35.68 85 ALA A O 1
ATOM 432 N N . ARG A 1 62 ? -41.957 -15.495 54.701 1.00 38.89 86 ARG A N 1
ATOM 433 C CA . ARG A 1 62 ? -41.536 -16.659 55.465 1.00 41.06 86 ARG A CA 1
ATOM 434 C C . ARG A 1 62 ? -42.002 -17.929 54.771 1.00 41.45 86 ARG A C 1
ATOM 435 O O . ARG A 1 62 ? -43.185 -18.065 54.475 1.00 41.69 86 ARG A O 1
ATOM 443 N N . TYR A 1 63 ? -41.072 -18.846 54.498 1.00 42.36 87 TYR A N 1
ATOM 444 C CA . TYR A 1 63 ? -41.413 -20.117 53.845 1.00 43.53 87 TYR A CA 1
ATOM 445 C C . TYR A 1 63 ? -41.526 -21.271 54.837 1.00 44.84 87 TYR A C 1
ATOM 446 O O . TYR A 1 63 ? -41.113 -21.157 55.991 1.00 45.08 87 TYR A O 1
ATOM 455 N N . ARG A 1 64 ? -42.082 -22.388 54.380 1.00 46.38 88 ARG A N 1
ATOM 456 C CA . ARG A 1 64 ? -42.252 -23.539 55.251 1.00 48.07 88 ARG A CA 1
ATOM 457 C C . ARG A 1 64 ? -40.906 -24.095 55.671 1.00 48.38 88 ARG A C 1
ATOM 458 O O . ARG A 1 64 ? -40.711 -24.448 56.828 1.00 48.04 88 ARG A O 1
ATOM 466 N N . THR A 1 65 ? -39.970 -24.163 54.735 1.00 49.43 89 THR A N 1
ATOM 467 C CA . THR A 1 65 ? -38.655 -24.700 55.041 1.00 50.87 89 THR A CA 1
ATOM 468 C C . THR A 1 65 ? -37.571 -23.684 54.763 1.00 51.20 89 THR A C 1
ATOM 469 O O . THR A 1 65 ? -37.716 -22.821 53.901 1.00 51.80 89 THR A O 1
ATOM 473 N N . THR A 1 66 ? -36.474 -23.804 55.494 1.00 51.56 90 THR A N 1
ATOM 474 C CA . THR A 1 66 ? -35.352 -22.897 55.333 1.00 51.57 90 THR A CA 1
ATOM 475 C C . THR A 1 66 ? -34.682 -23.100 53.969 1.00 51.48 90 THR A C 1
ATOM 476 O O . THR A 1 66 ? -33.969 -22.226 53.471 1.00 50.54 90 THR A O 1
ATOM 480 N N . GLU A 1 67 ? -34.921 -24.259 53.367 1.00 51.81 91 GLU A N 1
ATOM 481 C CA . GLU A 1 67 ? -34.339 -24.570 52.073 1.00 51.72 91 GLU A CA 1
ATOM 482 C C . GLU A 1 67 ? -35.025 -23.772 50.966 1.00 50.65 91 GLU A C 1
ATOM 483 O O . GLU A 1 67 ? -34.358 -23.210 50.093 1.00 50.17 91 GLU A O 1
ATOM 489 N N . GLU A 1 68 ? -36.357 -23.718 51.009 1.00 49.93 92 GLU A N 1
ATOM 490 C CA . GLU A 1 68 ? -37.148 -22.987 50.010 1.00 48.13 92 GLU A CA 1
ATOM 491 C C . GLU A 1 68 ? -36.789 -21.514 50.044 1.00 46.34 92 GLU A C 1
ATOM 492 O O . GLU A 1 68 ? -36.702 -20.851 49.010 1.00 45.54 92 GLU A O 1
ATOM 498 N N . SER A 1 69 ? -36.571 -21.014 51.251 1.00 44.71 93 SER A N 1
ATOM 499 C CA . SER A 1 69 ? -36.205 -19.626 51.449 1.00 42.77 93 SER A CA 1
ATOM 500 C C . SER A 1 69 ? -34.894 -19.332 50.742 1.00 41.57 93 SER A C 1
ATOM 501 O O . SER A 1 69 ? -34.764 -18.325 50.056 1.00 39.81 93 SER A O 1
ATOM 504 N N . LYS A 1 70 ? -33.921 -20.219 50.915 1.00 41.64 94 LYS A N 1
ATOM 505 C CA . LYS A 1 70 ? -32.625 -20.042 50.285 1.00 41.25 94 LYS A CA 1
ATOM 506 C C . LYS A 1 70 ? -32.771 -20.019 48.774 1.00 41.55 94 LYS A C 1
ATOM 507 O O . LYS A 1 70 ? -31.992 -19.370 48.084 1.00 42.17 94 LYS A O 1
ATOM 513 N N . ARG A 1 71 ? -33.775 -20.725 48.263 1.00 42.35 95 ARG A N 1
ATOM 514 C CA . ARG A 1 71 ? -34.014 -20.773 46.824 1.00 44.22 95 ARG A CA 1
ATOM 515 C C . ARG A 1 71 ? -34.405 -19.387 46.342 1.00 43.99 95 ARG A C 1
ATOM 516 O O . ARG A 1 71 ? -33.925 -18.897 45.308 1.00 43.21 95 ARG A O 1
ATOM 524 N N . ALA A 1 72 ? -35.290 -18.765 47.111 1.00 43.87 96 ALA A N 1
ATOM 525 C CA . ALA A 1 72 ? -35.781 -17.431 46.807 1.00 42.96 96 ALA A CA 1
ATOM 526 C C . ALA A 1 72 ? -34.641 -16.433 46.880 1.00 42.03 96 ALA A C 1
ATOM 527 O O . ALA A 1 72 ? -34.491 -15.576 46.014 1.00 43.50 96 ALA A O 1
ATOM 529 N N . TYR A 1 73 ? -33.831 -16.554 47.919 1.00 39.95 97 TYR A N 1
ATOM 530 C CA . TYR A 1 73 ? -32.709 -15.657 48.091 1.00 38.33 97 TYR A CA 1
ATOM 531 C C . TYR A 1 73 ? -31.785 -15.683 46.889 1.00 38.99 97 TYR A C 1
ATOM 532 O O . TYR A 1 73 ? -31.299 -14.643 46.456 1.00 38.64 97 TYR A O 1
ATOM 541 N N . VAL A 1 74 ? -31.537 -16.873 46.351 1.00 40.43 98 VAL A N 1
ATOM 542 C CA . VAL A 1 74 ? -30.636 -17.008 45.210 1.00 41.43 98 VAL A CA 1
ATOM 543 C C . VAL A 1 74 ? -31.270 -16.867 43.833 1.00 41.52 98 VAL A C 1
ATOM 544 O O . VAL A 1 74 ? -30.558 -16.704 42.853 1.00 42.97 98 VAL A O 1
ATOM 548 N N . THR A 1 75 ? -32.592 -16.922 43.742 1.00 41.05 99 THR A N 1
ATOM 549 C CA . THR A 1 75 ? -33.230 -16.812 42.438 1.00 40.82 99 THR A CA 1
ATOM 550 C C . THR A 1 75 ? -34.001 -15.520 42.231 1.00 42.12 99 THR A C 1
ATOM 551 O O . THR A 1 75 ? -34.015 -14.993 41.127 1.00 44.01 99 THR A O 1
ATOM 555 N N . LEU A 1 76 ? -34.628 -15.007 43.287 1.00 42.75 100 LEU A N 1
ATOM 556 C CA . LEU A 1 76 ? -35.420 -13.786 43.200 1.00 42.26 100 LEU A CA 1
ATOM 557 C C . LEU A 1 76 ? -34.600 -12.536 43.431 1.00 44.15 100 LEU A C 1
ATOM 558 O O . LEU A 1 76 ? -35.000 -11.441 43.041 1.00 45.27 100 LEU A O 1
ATOM 563 N N . ASN A 1 77 ? -33.446 -12.681 44.061 1.00 45.54 101 ASN A N 1
ATOM 564 C CA . ASN A 1 77 ? -32.623 -11.504 44.302 1.00 47.56 101 ASN A CA 1
ATOM 565 C C . ASN A 1 77 ? -32.285 -10.825 42.987 1.00 49.44 101 ASN A C 1
ATOM 566 O O . ASN A 1 77 ? -31.608 -11.406 42.148 1.00 50.26 101 ASN A O 1
ATOM 571 N N . GLY A 1 78 ? -32.767 -9.604 42.799 1.00 51.46 102 GLY A N 1
ATOM 572 C CA . GLY A 1 78 ? -32.466 -8.897 41.570 1.00 54.54 102 GLY A CA 1
ATOM 573 C C . GLY A 1 78 ? -33.591 -8.903 40.556 1.00 57.12 102 GLY A C 1
ATOM 574 O O . GLY A 1 78 ? -33.548 -8.169 39.566 1.00 56.84 102 GLY A O 1
ATOM 575 N N . LYS A 1 79 ? -34.598 -9.736 40.797 1.00 59.87 103 LYS A N 1
ATOM 576 C CA . LYS A 1 79 ? -35.749 -9.827 39.904 1.00 62.11 103 LYS A CA 1
ATOM 577 C C . LYS A 1 79 ? -36.512 -8.513 39.863 1.00 63.19 103 LYS A C 1
ATOM 578 O O . LYS A 1 79 ? -36.611 -7.807 40.870 1.00 62.24 103 LYS A O 1
ATOM 584 N N . GLU A 1 80 ? -37.057 -8.191 38.694 1.00 65.32 104 GLU A N 1
ATOM 585 C CA . GLU A 1 80 ? -37.814 -6.959 38.540 1.00 66.80 104 GLU A CA 1
ATOM 586 C C . GLU A 1 80 ? -39.305 -7.226 38.603 1.00 67.14 104 GLU A C 1
ATOM 587 O O . GLU A 1 80 ? -39.771 -8.320 38.279 1.00 65.95 104 GLU A O 1
ATOM 593 N N . VAL A 1 81 ? -40.041 -6.213 39.039 1.00 68.22 105 VAL A N 1
ATOM 594 C CA . VAL A 1 81 ? -41.488 -6.285 39.143 1.00 69.67 105 VAL A CA 1
ATOM 595 C C . VAL A 1 81 ? -42.074 -4.923 38.818 1.00 72.27 105 VAL A C 1
ATOM 596 O O . VAL A 1 81 ? -41.404 -3.895 38.958 1.00 73.88 105 VAL A O 1
ATOM 600 N N . VAL A 1 82 ? -43.329 -4.918 38.384 1.00 74.36 106 VAL A N 1
ATOM 601 C CA . VAL A 1 82 ? -44.007 -3.676 38.036 1.00 76.08 106 VAL A CA 1
ATOM 602 C C . VAL A 1 82 ? -45.011 -3.261 39.100 1.00 77.05 106 VAL A C 1
ATOM 603 O O . VAL A 1 82 ? -45.885 -4.036 39.496 1.00 76.09 106 VAL A O 1
ATOM 607 N N . ASP A 1 83 ? -44.873 -2.024 39.557 1.00 78.61 107 ASP A N 1
ATOM 608 C CA . ASP A 1 83 ? -45.757 -1.488 40.575 1.00 80.60 107 ASP A CA 1
ATOM 609 C C . ASP A 1 83 ? -46.995 -0.883 39.935 1.00 81.64 107 ASP A C 1
ATOM 610 O O . ASP A 1 83 ? -47.154 -0.929 38.716 1.00 81.69 107 ASP A O 1
ATOM 615 N N . ASP A 1 84 ? -47.868 -0.323 40.767 1.00 83.41 108 ASP A N 1
ATOM 616 C CA . ASP A 1 84 ? -49.102 0.305 40.300 1.00 84.71 108 ASP A CA 1
ATOM 617 C C . ASP A 1 84 ? -48.815 1.595 39.534 1.00 85.53 108 ASP A C 1
ATOM 618 O O . ASP A 1 84 ? -49.723 2.225 38.994 1.00 85.45 108 ASP A O 1
ATOM 623 N N . LEU A 1 85 ? -47.539 1.972 39.496 1.00 86.65 109 LEU A N 1
ATOM 624 C CA . LEU A 1 85 ? -47.087 3.183 38.816 1.00 86.63 109 LEU A CA 1
ATOM 625 C C . LEU A 1 85 ? -46.606 2.814 37.403 1.00 86.23 109 LEU A C 1
ATOM 626 O O . LEU A 1 85 ? -46.169 3.674 36.633 1.00 86.21 109 LEU A O 1
ATOM 631 N N . GLY A 1 86 ? -46.705 1.526 37.074 1.00 85.56 110 GLY A N 1
ATOM 632 C CA . GLY A 1 86 ? -46.272 1.049 35.773 1.00 84.13 110 GLY A CA 1
ATOM 633 C C . GLY A 1 86 ? -44.776 1.239 35.618 1.00 83.26 110 GLY A C 1
ATOM 634 O O . GLY A 1 86 ? -44.290 1.610 34.552 1.00 82.77 110 GLY A O 1
ATOM 635 N N . GLN A 1 87 ? -44.038 0.997 36.693 1.00 82.52 111 GLN A N 1
ATOM 636 C CA . GLN A 1 87 ? -42.596 1.155 36.658 1.00 82.34 111 GLN A CA 1
ATOM 637 C C . GLN A 1 87 ? -41.882 -0.134 37.024 1.00 81.36 111 GLN A C 1
ATOM 638 O O . GLN A 1 87 ? -42.472 -1.057 37.597 1.00 81.41 111 GLN A O 1
ATOM 644 N N . LYS A 1 88 ? -40.601 -0.184 36.681 1.00 79.65 112 LYS A N 1
ATOM 645 C CA . LYS A 1 88 ? -39.766 -1.342 36.956 1.00 76.67 112 LYS A CA 1
ATOM 646 C C . LYS A 1 88 ? -38.968 -1.126 38.235 1.00 74.02 112 LYS A C 1
ATOM 647 O O . LYS A 1 88 ? -38.317 -0.094 38.419 1.00 73.96 112 LYS A O 1
ATOM 653 N N . ILE A 1 89 ? -39.036 -2.109 39.123 1.00 70.72 113 ILE A N 1
ATOM 654 C CA . ILE A 1 89 ? -38.315 -2.057 40.382 1.00 67.21 113 ILE A CA 1
ATOM 655 C C . ILE A 1 89 ? -37.739 -3.423 40.704 1.00 64.13 113 ILE A C 1
ATOM 656 O O . ILE A 1 89 ? -38.435 -4.436 40.638 1.00 62.14 113 ILE A O 1
ATOM 661 N N . THR A 1 90 ? -36.457 -3.441 41.044 1.00 61.34 114 THR A N 1
ATOM 662 C CA . THR A 1 90 ? -35.774 -4.683 41.364 1.00 58.57 114 THR A CA 1
ATOM 663 C C . THR A 1 90 ? -35.912 -5.016 42.839 1.00 55.89 114 THR A C 1
ATOM 664 O O . THR A 1 90 ? -35.921 -4.127 43.694 1.00 54.45 114 THR A O 1
ATOM 668 N N . LEU A 1 91 ? -36.017 -6.308 43.127 1.00 53.68 115 LEU A N 1
ATOM 669 C CA . LEU A 1 91 ? -36.158 -6.792 44.497 1.00 50.75 115 LEU A CA 1
ATOM 670 C C . LEU A 1 91 ? -34.826 -7.268 45.079 1.00 48.81 115 LEU A C 1
ATOM 671 O O . LEU A 1 91 ? -33.965 -7.784 44.366 1.00 48.04 115 LEU A O 1
ATOM 676 N N . TYR A 1 92 ? -34.659 -7.080 46.381 1.00 47.16 116 TYR A N 1
ATOM 677 C CA . TYR A 1 92 ? -33.450 -7.519 47.058 1.00 45.17 116 TYR A CA 1
ATOM 678 C C . TYR A 1 92 ? -33.839 -8.215 48.346 1.00 43.29 116 TYR A C 1
ATOM 679 O O . TYR A 1 92 ? -34.354 -7.586 49.264 1.00 42.76 116 TYR A O 1
ATOM 688 N N . LEU A 1 93 ? -33.597 -9.519 48.407 1.00 41.49 117 LEU A N 1
ATOM 689 C CA . LEU A 1 93 ? -33.947 -10.285 49.585 1.00 40.31 117 LEU A CA 1
ATOM 690 C C . LEU A 1 93 ? -32.757 -10.554 50.471 1.00 39.43 117 LEU A C 1
ATOM 691 O O . LEU A 1 93 ? -31.627 -10.658 50.002 1.00 39.57 117 LEU A O 1
ATOM 696 N N . ASN A 1 94 ? -33.030 -10.679 51.763 1.00 38.24 118 ASN A N 1
ATOM 697 C CA . ASN A 1 94 ? -31.998 -10.957 52.747 1.00 37.09 118 ASN A CA 1
ATOM 698 C C . ASN A 1 94 ? -32.540 -11.781 53.891 1.00 35.20 118 ASN A C 1
ATOM 699 O O . ASN A 1 94 ? -33.669 -11.599 54.312 1.00 33.99 118 ASN A O 1
ATOM 704 N N . PHE A 1 95 ? -31.723 -12.671 54.420 1.00 34.61 119 PHE A N 1
ATOM 705 C CA . PHE A 1 95 ? -32.174 -13.500 55.519 1.00 32.98 119 PHE A CA 1
ATOM 706 C C . PHE A 1 95 ? -32.285 -12.730 56.826 1.00 32.51 119 PHE A C 1
ATOM 707 O O . PHE A 1 95 ? -31.400 -11.952 57.175 1.00 30.82 119 PHE A O 1
ATOM 715 N N . VAL A 1 96 ? -33.379 -12.949 57.548 1.00 32.96 120 VAL A N 1
ATOM 716 C CA . VAL A 1 96 ? -33.562 -12.294 58.836 1.00 33.67 120 VAL A CA 1
ATOM 717 C C . VAL A 1 96 ? -33.877 -13.330 59.883 1.00 35.07 120 VAL A C 1
ATOM 718 O O . VAL A 1 96 ? -34.579 -14.299 59.613 1.00 35.57 120 VAL A O 1
ATOM 722 N N . GLU A 1 97 ? -33.355 -13.130 61.085 1.00 36.26 121 GLU A N 1
ATOM 723 C CA . GLU A 1 97 ? -33.593 -14.084 62.147 1.00 36.64 121 GLU A CA 1
ATOM 724 C C . GLU A 1 97 ? -34.948 -13.773 62.756 1.00 35.61 121 GLU A C 1
ATOM 725 O O . GLU A 1 97 ? -35.695 -14.670 63.128 1.00 35.81 121 GLU A O 1
ATOM 731 N N . LYS A 1 98 ? -35.267 -12.490 62.827 1.00 35.28 122 LYS A N 1
ATOM 732 C CA . LYS A 1 98 ? -36.535 -12.057 63.385 1.00 35.93 122 LYS A CA 1
ATOM 733 C C . LYS A 1 98 ? -37.166 -10.971 62.526 1.00 34.67 122 LYS A C 1
ATOM 734 O O . LYS A 1 98 ? -36.479 -10.202 61.853 1.00 34.26 122 LYS A O 1
ATOM 740 N N . VAL A 1 99 ? -38.487 -10.920 62.549 1.00 32.68 123 VAL A N 1
ATOM 741 C CA . VAL A 1 99 ? -39.211 -9.943 61.765 1.00 31.55 123 VAL A CA 1
ATOM 742 C C . VAL A 1 99 ? -39.569 -8.714 62.583 1.00 33.42 123 VAL A C 1
ATOM 743 O O . VAL A 1 99 ? -40.543 -8.722 63.336 1.00 34.65 123 VAL A O 1
ATOM 747 N N . GLN A 1 100 ? -38.780 -7.657 62.447 1.00 34.52 124 GLN A N 1
ATOM 748 C CA . GLN A 1 100 ? -39.068 -6.431 63.174 1.00 36.30 124 GLN A CA 1
ATOM 749 C C . GLN A 1 100 ? -38.447 -5.247 62.468 1.00 36.60 124 GLN A C 1
ATOM 750 O O . GLN A 1 100 ? -37.427 -5.385 61.800 1.00 36.89 124 GLN A O 1
ATOM 756 N N . TRP A 1 101 ? -39.067 -4.081 62.625 1.00 36.16 125 TRP A N 1
ATOM 757 C CA . TRP A 1 101 ? -38.580 -2.862 61.999 1.00 34.43 125 TRP A CA 1
ATOM 758 C C . TRP A 1 101 ? -38.879 -1.650 62.874 1.00 35.33 125 TRP A C 1
ATOM 759 O O . TRP A 1 101 ? -39.599 -1.759 63.868 1.00 34.86 125 TRP A O 1
ATOM 770 N N . LYS A 1 102 ? -38.330 -0.493 62.504 1.00 36.61 126 LYS A N 1
ATOM 771 C CA . LYS A 1 102 ? -38.554 0.739 63.266 1.00 36.98 126 LYS A CA 1
ATOM 772 C C . LYS A 1 102 ? -39.572 1.632 62.581 1.00 36.02 126 LYS A C 1
ATOM 773 O O . LYS A 1 102 ? -39.599 1.719 61.362 1.00 34.94 126 LYS A O 1
ATOM 779 N N . GLU A 1 103 ? -40.428 2.260 63.380 1.00 36.34 127 GLU A N 1
ATOM 780 C CA . GLU A 1 103 ? -41.442 3.174 62.877 1.00 37.20 127 GLU A CA 1
ATOM 781 C C . GLU A 1 103 ? -40.993 4.568 63.278 1.00 38.19 127 GLU A C 1
ATOM 782 O O . GLU A 1 103 ? -40.750 4.811 64.457 1.00 39.39 127 GLU A O 1
ATOM 788 N N . LEU A 1 104 ? -40.870 5.473 62.309 1.00 38.86 128 LEU A N 1
ATOM 789 C CA . LEU A 1 104 ? -40.450 6.842 62.585 1.00 38.76 128 LEU A CA 1
ATOM 790 C C . LEU A 1 104 ? -41.563 7.787 62.154 1.00 37.57 128 LEU A C 1
ATOM 791 O O . LEU A 1 104 ? -42.214 7.567 61.134 1.00 36.64 128 LEU A O 1
ATOM 796 N N . ARG A 1 105 ? -41.787 8.827 62.953 1.00 37.22 129 ARG A N 1
ATOM 797 C CA . ARG A 1 105 ? -42.826 9.827 62.685 1.00 36.09 129 ARG A CA 1
ATOM 798 C C . ARG A 1 105 ? -42.250 11.216 62.918 1.00 35.96 129 ARG A C 1
ATOM 799 O O . ARG A 1 105 ? -42.408 11.784 63.996 1.00 35.85 129 ARG A O 1
ATOM 807 N N . PRO A 1 106 ? -41.577 11.785 61.910 1.00 36.07 130 PRO A N 1
ATOM 808 C CA . PRO A 1 106 ? -40.995 13.122 62.066 1.00 36.23 130 PRO A CA 1
ATOM 809 C C . PRO A 1 106 ? -42.019 14.134 62.551 1.00 35.65 130 PRO A C 1
ATOM 810 O O . PRO A 1 106 ? -43.160 14.134 62.103 1.00 36.46 130 PRO A O 1
ATOM 814 N N . GLN A 1 107 ? -41.612 14.952 63.512 1.00 35.96 131 GLN A N 1
ATOM 815 C CA . GLN A 1 107 ? -42.473 15.978 64.083 1.00 37.53 131 GLN A CA 1
ATOM 816 C C . GLN A 1 107 ? -41.940 17.333 63.624 1.00 37.11 131 GLN A C 1
ATOM 817 O O . GLN A 1 107 ? -42.541 18.383 63.884 1.00 38.30 131 GLN A O 1
ATOM 823 N N . ALA A 1 108 ? -40.810 17.292 62.920 1.00 35.77 132 ALA A N 1
ATOM 824 C CA . ALA A 1 108 ? -40.128 18.495 62.437 1.00 33.27 132 ALA A CA 1
ATOM 825 C C . ALA A 1 108 ? -39.686 18.487 60.970 1.00 31.39 132 ALA A C 1
ATOM 826 O O . ALA A 1 108 ? -39.130 17.509 60.484 1.00 31.93 132 ALA A O 1
ATOM 828 N N . LEU A 1 109 ? -39.920 19.590 60.269 1.00 29.74 133 LEU A N 1
ATOM 829 C CA . LEU A 1 109 ? -39.487 19.683 58.885 1.00 27.40 133 LEU A CA 1
ATOM 830 C C . LEU A 1 109 ? -37.985 19.786 58.915 1.00 27.01 133 LEU A C 1
ATOM 831 O O . LEU A 1 109 ? -37.401 20.228 59.911 1.00 28.05 133 LEU A O 1
ATOM 836 N N . PRO A 1 110 ? -37.328 19.366 57.832 1.00 26.10 134 PRO A N 1
ATOM 837 C CA . PRO A 1 110 ? -35.871 19.458 57.831 1.00 26.41 134 PRO A CA 1
ATOM 838 C C . PRO A 1 110 ? -35.486 20.893 58.176 1.00 26.51 134 PRO A C 1
ATOM 839 O O . PRO A 1 110 ? -36.079 21.843 57.654 1.00 27.96 134 PRO A O 1
ATOM 843 N N . PRO A 1 111 ? -34.506 21.072 59.071 1.00 25.65 135 PRO A N 1
ATOM 844 C CA . PRO A 1 111 ? -34.099 22.420 59.452 1.00 26.40 135 PRO A CA 1
ATOM 845 C C . PRO A 1 111 ? -33.785 23.342 58.291 1.00 27.93 135 PRO A C 1
ATOM 846 O O . PRO A 1 111 ? -32.983 23.021 57.406 1.00 27.52 135 PRO A O 1
ATOM 850 N N . GLY A 1 112 ? -34.451 24.494 58.295 1.00 29.71 136 GLY A N 1
ATOM 851 C CA . GLY A 1 112 ? -34.240 25.484 57.253 1.00 31.23 136 GLY A CA 1
ATOM 852 C C . GLY A 1 112 ? -35.314 25.481 56.192 1.00 32.82 136 GLY A C 1
ATOM 853 O O . GLY A 1 112 ? -35.246 26.261 55.247 1.00 32.52 136 GLY A O 1
ATOM 854 N N . LEU A 1 113 ? -36.298 24.599 56.336 1.00 34.51 137 LEU A N 1
ATOM 855 C CA . LEU A 1 113 ? -37.374 24.528 55.365 1.00 35.42 137 LEU A CA 1
ATOM 856 C C . LEU A 1 113 ? -38.608 25.174 55.984 1.00 35.66 137 LEU A C 1
ATOM 857 O O . LEU A 1 113 ? -38.821 25.109 57.196 1.00 34.08 137 LEU A O 1
ATOM 862 N N . MET A 1 114 ? -39.413 25.806 55.140 1.00 37.38 138 MET A N 1
ATOM 863 C CA . MET A 1 114 ? -40.610 26.487 55.601 1.00 39.60 138 MET A CA 1
ATOM 864 C C . MET A 1 114 ? -41.567 26.774 54.445 1.00 39.24 138 MET A C 1
ATOM 865 O O . MET A 1 114 ? -41.176 27.290 53.394 1.00 38.43 138 MET A O 1
ATOM 870 N N . VAL A 1 115 ? -42.827 26.423 54.655 1.00 39.01 139 VAL A N 1
ATOM 871 C CA . VAL A 1 115 ? -43.840 26.608 53.645 1.00 39.97 139 VAL A CA 1
ATOM 872 C C . VAL A 1 115 ? -44.796 27.715 54.028 1.00 42.18 139 VAL A C 1
ATOM 873 O O . VAL A 1 115 ? -45.545 27.583 54.991 1.00 43.89 139 VAL A O 1
ATOM 877 N N . VAL A 1 116 ? -44.755 28.815 53.283 1.00 44.73 140 VAL A N 1
ATOM 878 C CA . VAL A 1 116 ? -45.632 29.970 53.513 1.00 45.71 140 VAL A CA 1
ATOM 879 C C . VAL A 1 116 ? -46.955 29.664 52.791 1.00 47.12 140 VAL A C 1
ATOM 880 O O . VAL A 1 116 ? -46.997 29.581 51.562 1.00 46.94 140 VAL A O 1
ATOM 884 N N . GLU A 1 117 ? -48.027 29.484 53.557 1.00 49.12 141 GLU A N 1
ATOM 885 C CA . GLU A 1 117 ? -49.338 29.157 52.995 1.00 51.83 141 GLU A CA 1
ATOM 886 C C . GLU A 1 117 ? -50.125 30.382 52.507 1.00 53.31 141 GLU A C 1
ATOM 887 O O . GLU A 1 117 ? -50.068 31.450 53.119 1.00 53.29 141 GLU A O 1
ATOM 893 N N . GLU A 1 118 ? -50.857 30.213 51.404 1.00 54.54 142 GLU A N 1
ATOM 894 C CA . GLU A 1 118 ? -51.645 31.291 50.795 1.00 55.54 142 GLU A CA 1
ATOM 895 C C . GLU A 1 118 ? -50.794 32.521 50.485 1.00 55.07 142 GLU A C 1
ATOM 896 O O . GLU A 1 118 ? -51.237 33.663 50.650 1.00 55.05 142 GLU A O 1
ATOM 902 N N . ILE A 1 119 ? -49.568 32.282 50.041 1.00 53.50 143 ILE A N 1
ATOM 903 C CA . ILE A 1 119 ? -48.650 33.356 49.714 1.00 51.93 143 ILE A CA 1
ATOM 904 C C . ILE A 1 119 ? -49.264 34.261 48.653 1.00 51.39 143 ILE A C 1
ATOM 905 O O . ILE A 1 119 ? -49.094 35.475 48.687 1.00 50.67 143 ILE A O 1
ATOM 910 N N . ILE A 1 120 ? -49.971 33.660 47.707 1.00 52.13 144 ILE A N 1
ATOM 911 C CA . ILE A 1 120 ? -50.625 34.413 46.651 1.00 54.81 144 ILE A CA 1
ATOM 912 C C . ILE A 1 120 ? -52.121 34.138 46.712 1.00 58.79 144 ILE A C 1
ATOM 913 O O . ILE A 1 120 ? -52.566 33.159 47.328 1.00 59.99 144 ILE A O 1
ATOM 918 N N . SER A 1 121 ? -52.895 34.997 46.054 1.00 61.93 145 SER A N 1
ATOM 919 C CA . SER A 1 121 ? -54.351 34.868 46.020 1.00 64.14 145 SER A CA 1
ATOM 920 C C . SER A 1 121 ? -54.799 33.959 44.880 1.00 65.56 145 SER A C 1
ATOM 921 O O . SER A 1 121 ? -53.982 33.365 44.175 1.00 65.98 145 SER A O 1
ATOM 924 N N . SER A 1 122 ? -56.108 33.855 44.707 1.00 66.61 146 SER A N 1
ATOM 925 C CA . SER A 1 122 ? -56.652 33.026 43.652 1.00 68.49 146 SER A CA 1
ATOM 926 C C . SER A 1 122 ? -56.392 33.655 42.285 1.00 69.73 146 SER A C 1
ATOM 927 O O . SER A 1 122 ? -55.877 32.997 41.371 1.00 69.47 146 SER A O 1
ATOM 930 N N . GLU A 1 123 ? -56.745 34.930 42.147 1.00 70.94 147 GLU A N 1
ATOM 931 C CA . GLU A 1 123 ? -56.529 35.641 40.893 1.00 71.73 147 GLU A CA 1
ATOM 932 C C . GLU A 1 123 ? -55.023 35.667 40.612 1.00 71.43 147 GLU A C 1
ATOM 933 O O . GLU A 1 123 ? -54.603 35.481 39.470 1.00 71.87 147 GLU A O 1
ATOM 939 N N . GLU A 1 124 ? -54.208 35.874 41.646 1.00 70.81 148 GLU A N 1
ATOM 940 C CA . GLU A 1 124 ? -52.757 35.902 41.458 1.00 70.79 148 GLU A CA 1
ATOM 941 C C . GLU A 1 124 ? -52.268 34.541 40.955 1.00 70.71 148 GLU A C 1
ATOM 942 O O . GLU A 1 124 ? -51.308 34.464 40.185 1.00 70.36 148 GLU A O 1
ATOM 948 N N . GLU A 1 125 ? -52.940 33.470 41.380 1.00 70.43 149 GLU A N 1
ATOM 949 C CA . GLU A 1 125 ? -52.582 32.123 40.938 1.00 69.67 149 GLU A CA 1
ATOM 950 C C . GLU A 1 125 ? -53.013 31.973 39.480 1.00 69.82 149 GLU A C 1
ATOM 951 O O . GLU A 1 125 ? -52.197 31.683 38.605 1.00 69.28 149 GLU A O 1
ATOM 957 N N . LYS A 1 126 ? -54.300 32.174 39.223 1.00 70.57 150 LYS A N 1
ATOM 958 C CA . LYS A 1 126 ? -54.812 32.079 37.862 1.00 72.48 150 LYS A CA 1
ATOM 959 C C . LYS A 1 126 ? -53.914 32.873 36.888 1.00 73.62 150 LYS A C 1
ATOM 960 O O . LYS A 1 126 ? -53.520 32.359 35.838 1.00 73.19 150 LYS A O 1
ATOM 966 N N . MET A 1 127 ? -53.578 34.114 37.247 1.00 74.33 151 MET A N 1
ATOM 967 C CA . MET A 1 127 ? -52.757 34.964 36.387 1.00 75.18 151 MET A CA 1
ATOM 968 C C . MET A 1 127 ? -51.470 34.291 35.939 1.00 76.41 151 MET A C 1
ATOM 969 O O . MET A 1 127 ? -51.236 34.095 34.739 1.00 76.38 151 MET A O 1
ATOM 974 N N . LEU A 1 128 ? -50.637 33.941 36.913 1.00 77.73 152 LEU A N 1
ATOM 975 C CA . LEU A 1 128 ? -49.350 33.290 36.662 1.00 78.02 152 LEU A CA 1
ATOM 976 C C . LEU A 1 128 ? -49.480 32.050 35.786 1.00 78.53 152 LEU A C 1
ATOM 977 O O . LEU A 1 128 ? -48.643 31.793 34.916 1.00 77.17 152 LEU A O 1
ATOM 982 N N . LEU A 1 129 ? -50.536 31.285 36.033 1.00 79.70 153 LEU A N 1
ATOM 983 C CA . LEU A 1 129 ? -50.795 30.076 35.272 1.00 81.54 153 LEU A CA 1
ATOM 984 C C . LEU A 1 129 ? -51.015 30.410 33.801 1.00 82.59 153 LEU A C 1
ATOM 985 O O . LEU A 1 129 ? -50.443 29.768 32.921 1.00 82.72 153 LEU A O 1
ATOM 990 N N . GLU A 1 130 ? -51.845 31.415 33.538 1.00 83.57 154 GLU A N 1
ATOM 991 C CA . GLU A 1 130 ? -52.126 31.814 32.165 1.00 84.35 154 GLU A CA 1
ATOM 992 C C . GLU A 1 130 ? -51.228 32.962 31.722 1.00 84.58 154 GLU A C 1
ATOM 993 O O . GLU A 1 130 ? -51.690 33.963 31.178 1.00 85.03 154 GLU A O 1
ATOM 999 N N . SER A 1 131 ? -49.934 32.815 31.952 1.00 84.54 155 SER A N 1
ATOM 1000 C CA . SER A 1 131 ? -49.007 33.854 31.558 1.00 85.11 155 SER A CA 1
ATOM 1001 C C . SER A 1 131 ? -47.647 33.231 31.321 1.00 85.48 155 SER A C 1
ATOM 1002 O O . SER A 1 131 ? -46.629 33.920 31.334 1.00 85.36 155 SER A O 1
ATOM 1005 N N . VAL A 1 132 ? -47.644 31.918 31.101 1.00 86.08 156 VAL A N 1
ATOM 1006 C CA . VAL A 1 132 ? -46.415 31.171 30.864 1.00 86.82 156 VAL A CA 1
ATOM 1007 C C . VAL A 1 132 ? -46.328 30.578 29.457 1.00 88.04 156 VAL A C 1
ATOM 1008 O O . VAL A 1 132 ? -45.571 31.070 28.620 1.00 87.83 156 VAL A O 1
ATOM 1012 N N . ASP A 1 133 ? -47.095 29.520 29.207 1.00 89.70 157 ASP A N 1
ATOM 1013 C CA . ASP A 1 133 ? -47.115 28.846 27.906 1.00 91.47 157 ASP A CA 1
ATOM 1014 C C . ASP A 1 133 ? -45.717 28.677 27.297 1.00 91.19 157 ASP A C 1
ATOM 1015 O O . ASP A 1 133 ? -45.469 27.754 26.515 1.00 90.94 157 ASP A O 1
ATOM 1020 N N . ARG A 1 150 ? -42.058 15.136 30.970 1.00 57.92 174 ARG A N 1
ATOM 1021 C CA . ARG A 1 150 ? -42.352 16.211 31.915 1.00 59.08 174 ARG A CA 1
ATOM 1022 C C . ARG A 1 150 ? -41.967 17.584 31.354 1.00 60.09 174 ARG A C 1
ATOM 1023 O O . ARG A 1 150 ? -40.795 17.834 31.060 1.00 59.68 174 ARG A O 1
ATOM 1031 N N . ARG A 1 151 ? -42.944 18.482 31.227 1.00 60.84 175 ARG A N 1
ATOM 1032 C CA . ARG A 1 151 ? -42.673 19.811 30.675 1.00 61.98 175 ARG A CA 1
ATOM 1033 C C . ARG A 1 151 ? -41.775 20.649 31.608 1.00 62.01 175 ARG A C 1
ATOM 1034 O O . ARG A 1 151 ? -42.030 20.750 32.813 1.00 62.88 175 ARG A O 1
ATOM 1042 N N . VAL A 1 152 ? -40.721 21.241 31.045 1.00 60.18 176 VAL A N 1
ATOM 1043 C CA . VAL A 1 152 ? -39.781 22.050 31.825 1.00 58.20 176 VAL A CA 1
ATOM 1044 C C . VAL A 1 152 ? -39.444 23.342 31.087 1.00 58.38 176 VAL A C 1
ATOM 1045 O O . VAL A 1 152 ? -39.406 23.362 29.866 1.00 58.67 176 VAL A O 1
ATOM 1049 N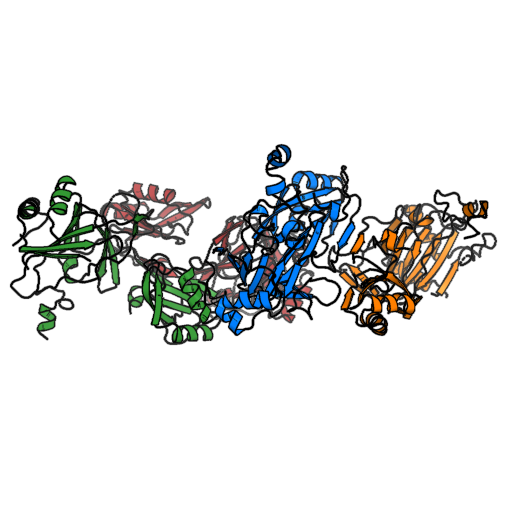 N . LYS A 1 153 ? -39.189 24.413 31.829 1.00 59.09 177 LYS A N 1
ATOM 1050 C CA . LYS A 1 153 ? -38.883 25.708 31.229 1.00 59.56 177 LYS A CA 1
ATOM 1051 C C . LYS A 1 153 ? -37.904 26.475 32.104 1.00 60.14 177 LYS A C 1
ATOM 1052 O O . LYS A 1 153 ? -38.158 26.683 33.289 1.00 60.43 177 LYS A O 1
ATOM 1058 N N . HIS A 1 154 ? -36.786 26.902 31.526 1.00 61.23 178 HIS A N 1
ATOM 1059 C CA . HIS A 1 154 ? -35.791 27.653 32.291 1.00 62.16 178 HIS A CA 1
ATOM 1060 C C . HIS A 1 154 ? -35.818 29.161 31.985 1.00 62.42 178 HIS A C 1
ATOM 1061 O O . HIS A 1 154 ? -36.484 29.612 31.050 1.00 62.21 178 HIS A O 1
ATOM 1068 N N . PHE A 1 155 ? -35.097 29.930 32.795 1.00 62.31 179 PHE A N 1
ATOM 1069 C CA . PHE A 1 155 ? -35.012 31.382 32.646 1.00 62.31 179 PHE A CA 1
ATOM 1070 C C . PHE A 1 155 ? -33.632 31.824 33.145 1.00 62.98 179 PHE A C 1
ATOM 1071 O O . PHE A 1 155 ? -32.709 31.005 33.220 1.00 63.72 179 PHE A O 1
ATOM 1079 N N . GLY A 1 156 ? -33.486 33.107 33.482 1.00 62.15 180 GLY A N 1
ATOM 1080 C CA . GLY A 1 156 ? -32.202 33.607 33.957 1.00 60.13 180 GLY A CA 1
ATOM 1081 C C . GLY A 1 156 ? -31.081 33.445 32.936 1.00 59.32 180 GLY A C 1
ATOM 1082 O O . GLY A 1 156 ? -30.186 32.608 33.083 1.00 56.84 180 GLY A O 1
ATOM 1083 N N . GLY A 1 175 ? -34.232 38.574 31.638 1.00 79.63 199 GLY A N 1
ATOM 1084 C CA . GLY A 1 175 ? -34.356 37.245 32.212 1.00 79.77 199 GLY A CA 1
ATOM 1085 C C . GLY A 1 175 ? -35.646 37.038 32.987 1.00 79.87 199 GLY A C 1
ATOM 1086 O O . GLY A 1 175 ? -36.610 36.474 32.466 1.00 79.72 199 GLY A O 1
ATOM 1087 N N . LEU A 1 176 ? -35.667 37.486 34.240 1.00 79.91 200 LEU A N 1
ATOM 1088 C CA . LEU A 1 176 ? -36.855 37.353 35.079 1.00 79.98 200 LEU A CA 1
ATOM 1089 C C . LEU A 1 176 ? -37.952 38.291 34.612 1.00 80.60 200 LEU A C 1
ATOM 1090 O O . LEU A 1 176 ? -37.831 39.509 34.745 1.00 81.44 200 LEU A O 1
ATOM 1095 N N . PRO A 1 177 ? -39.045 37.733 34.068 1.00 81.16 201 PRO A N 1
ATOM 1096 C CA . PRO A 1 177 ? -40.191 38.506 33.567 1.00 82.07 201 PRO A CA 1
ATOM 1097 C C . PRO A 1 177 ? -40.889 39.325 34.647 1.00 82.55 201 PRO A C 1
ATOM 1098 O O . PRO A 1 177 ? -41.172 38.824 35.733 1.00 82.60 201 PRO A O 1
ATOM 1102 N N . ASP A 1 178 ? -41.172 40.589 34.346 1.00 82.82 202 ASP A N 1
ATOM 1103 C CA . ASP A 1 178 ? -41.825 41.455 35.321 1.00 82.86 202 ASP A CA 1
ATOM 1104 C C . ASP A 1 178 ? -43.114 40.847 35.845 1.00 81.91 202 ASP A C 1
ATOM 1105 O O . ASP A 1 178 ? -43.645 41.276 36.873 1.00 81.72 202 ASP A O 1
ATOM 1110 N N . ILE A 1 179 ? -43.602 39.836 35.134 1.00 80.55 203 ILE A N 1
ATOM 1111 C CA . ILE A 1 179 ? -44.827 39.146 35.511 1.00 79.19 203 ILE A CA 1
ATOM 1112 C C . ILE A 1 179 ? -44.768 38.759 36.990 1.00 78.50 203 ILE A C 1
ATOM 1113 O O . ILE A 1 179 ? -45.797 38.595 37.647 1.00 78.56 203 ILE A O 1
ATOM 1118 N N . CYS A 1 180 ? -43.550 38.640 37.507 1.00 77.13 204 CYS A N 1
ATOM 1119 C CA . CYS A 1 180 ? -43.337 38.249 38.887 1.00 74.82 204 CYS A CA 1
ATOM 1120 C C . CYS A 1 180 ? -42.385 39.163 39.627 1.00 73.72 204 CYS A C 1
ATOM 1121 O O . CYS A 1 180 ? -42.215 39.024 40.836 1.00 74.23 204 CYS A O 1
ATOM 1124 N N . GLU A 1 181 ? -41.750 40.086 38.916 1.00 72.42 205 GLU A N 1
ATOM 1125 C CA . GLU A 1 181 ? -40.828 41.003 39.574 1.00 71.40 205 GLU A CA 1
ATOM 1126 C C . GLU A 1 181 ? -41.665 41.715 40.638 1.00 69.71 205 GLU A C 1
ATOM 1127 O O . GLU A 1 181 ? -41.160 42.141 41.675 1.00 68.41 205 GLU A O 1
ATOM 1133 N N . SER A 1 182 ? -42.964 41.805 40.370 1.00 68.73 206 SER A N 1
ATOM 1134 C CA . SER A 1 182 ? -43.915 42.436 41.279 1.00 67.39 206 SER A CA 1
ATOM 1135 C C . SER A 1 182 ? -44.048 41.608 42.570 1.00 65.44 206 SER A C 1
ATOM 1136 O O . SER A 1 182 ? -44.026 42.141 43.687 1.00 64.65 206 SER A O 1
ATOM 1139 N N . PHE A 1 183 ? -44.190 40.298 42.401 1.00 62.73 207 PHE A N 1
ATOM 1140 C CA . PHE A 1 183 ? -44.322 39.401 43.530 1.00 59.65 207 PHE A CA 1
ATOM 1141 C C . PHE A 1 183 ? -43.033 39.314 44.334 1.00 57.83 207 PHE A C 1
ATOM 1142 O O . PHE A 1 183 ? -43.026 39.554 45.546 1.00 57.65 207 PHE A O 1
ATOM 1150 N N . LEU A 1 184 ? -41.942 38.971 43.661 1.00 54.80 208 LEU A N 1
ATOM 1151 C CA . LEU A 1 184 ? -40.653 38.860 44.331 1.00 52.23 208 LEU A CA 1
ATOM 1152 C C . LEU A 1 184 ? -40.415 40.037 45.280 1.00 51.33 208 LEU A C 1
ATOM 1153 O O . LEU A 1 184 ? -40.052 39.845 46.443 1.00 49.42 208 LEU A O 1
ATOM 1158 N N . GLU A 1 185 ? -40.641 41.252 44.788 1.00 51.73 209 GLU A N 1
ATOM 1159 C CA . GLU A 1 185 ? -40.450 42.446 45.599 1.00 52.23 209 GLU A CA 1
ATOM 1160 C C . GLU A 1 185 ? -41.205 42.336 46.922 1.00 51.79 209 GLU A C 1
ATOM 1161 O O . GLU A 1 185 ? -40.665 42.645 47.985 1.00 51.75 209 GLU A O 1
ATOM 1167 N N . LYS A 1 186 ? -42.455 41.895 46.857 1.00 50.81 210 LYS A N 1
ATOM 1168 C CA . LYS A 1 186 ? -43.265 41.739 48.058 1.00 49.88 210 LYS A CA 1
ATOM 1169 C C . LYS A 1 186 ? -42.673 40.655 48.941 1.00 50.53 210 LYS A C 1
ATOM 1170 O O . LYS A 1 186 ? -42.643 40.794 50.169 1.00 48.81 210 LYS A O 1
ATOM 1176 N N . TRP A 1 187 ? -42.210 39.575 48.297 1.00 51.90 211 TRP A N 1
ATOM 1177 C CA . TRP A 1 187 ? -41.611 38.420 48.991 1.00 52.32 211 TRP A CA 1
ATOM 1178 C C . TRP A 1 187 ? -40.520 38.916 49.947 1.00 52.48 211 TRP A C 1
ATOM 1179 O O . TRP A 1 187 ? -40.515 38.585 51.136 1.00 50.73 211 TRP A O 1
ATOM 1190 N N . LEU A 1 188 ? -39.605 39.721 49.416 1.00 52.74 212 LEU A N 1
ATOM 1191 C CA . LEU A 1 188 ? -38.509 40.257 50.206 1.00 52.94 212 LEU A CA 1
ATOM 1192 C C . LEU A 1 188 ? -38.991 41.128 51.367 1.00 52.47 212 LEU A C 1
ATOM 1193 O O . LEU A 1 188 ? -38.589 40.927 52.514 1.00 51.81 212 LEU A O 1
ATOM 1198 N N . ARG A 1 189 ? -39.841 42.104 51.060 1.00 52.12 213 ARG A N 1
ATOM 1199 C CA . ARG A 1 189 ? -40.377 43.014 52.067 1.00 52.24 213 ARG A CA 1
ATOM 1200 C C . ARG A 1 189 ? -41.067 42.229 53.172 1.00 52.04 213 ARG A C 1
ATOM 1201 O O . ARG A 1 189 ? -40.901 42.523 54.354 1.00 50.69 213 ARG A O 1
ATOM 1209 N N . LYS A 1 190 ? -41.860 41.240 52.772 1.00 52.97 214 LYS A N 1
ATOM 1210 C CA . LYS A 1 190 ? -42.563 40.386 53.720 1.00 53.46 214 LYS A CA 1
ATOM 1211 C C . LYS A 1 190 ? -41.538 39.672 54.593 1.00 53.11 214 LYS A C 1
ATOM 1212 O O . LYS A 1 190 ? -41.795 39.400 55.761 1.00 52.27 214 LYS A O 1
ATOM 1218 N N . GLY A 1 191 ? -40.379 39.365 54.011 1.00 53.51 215 GLY A N 1
ATOM 1219 C CA . GLY A 1 191 ? -39.333 38.683 54.751 1.00 53.95 215 GLY A CA 1
ATOM 1220 C C . GLY A 1 191 ? -39.234 37.199 54.435 1.00 54.74 215 GLY A C 1
ATOM 1221 O O . GLY A 1 191 ? -38.271 36.535 54.825 1.00 54.92 215 GLY A O 1
ATOM 1222 N N . TYR A 1 192 ? -40.243 36.681 53.739 1.00 54.38 216 TYR A N 1
ATOM 1223 C CA . TYR A 1 192 ? -40.296 35.278 53.340 1.00 53.29 216 TYR A CA 1
ATOM 1224 C C . TYR A 1 192 ? -38.966 34.913 52.700 1.00 54.67 216 TYR A C 1
ATOM 1225 O O . TYR A 1 192 ? -38.432 33.823 52.909 1.00 54.66 216 TYR A O 1
ATOM 1234 N N . ILE A 1 193 ? -38.435 35.846 51.919 1.00 56.81 217 ILE A N 1
ATOM 1235 C CA . ILE A 1 193 ? -37.157 35.656 51.244 1.00 58.40 217 ILE A CA 1
ATOM 1236 C C . ILE A 1 193 ? -36.179 36.785 51.637 1.00 59.07 217 ILE A C 1
ATOM 1237 O O . ILE A 1 193 ? -36.595 37.903 51.940 1.00 59.70 217 ILE A O 1
ATOM 1242 N N . LYS A 1 194 ? -34.883 36.484 51.650 1.00 59.29 218 LYS A N 1
ATOM 1243 C CA . LYS A 1 194 ? -33.887 37.473 52.042 1.00 59.23 218 LYS A CA 1
ATOM 1244 C C . LYS A 1 194 ? -33.067 38.004 50.869 1.00 59.27 218 LYS A C 1
ATOM 1245 O O . LYS A 1 194 ? -32.433 39.051 50.972 1.00 58.49 218 LYS A O 1
ATOM 1251 N N . HIS A 1 195 ? -33.086 37.279 49.756 1.00 60.08 219 HIS A N 1
ATOM 1252 C CA . HIS A 1 195 ? -32.334 37.663 48.568 1.00 61.00 219 HIS A CA 1
ATOM 1253 C C . HIS A 1 195 ? -33.164 37.539 47.312 1.00 60.54 219 HIS A C 1
ATOM 1254 O O . HIS A 1 195 ? -33.862 36.545 47.127 1.00 60.56 219 HIS A O 1
ATOM 1261 N N . LYS A 1 196 ? -33.063 38.535 46.439 1.00 59.90 220 LYS A N 1
ATOM 1262 C CA . LYS A 1 196 ? -33.808 38.522 45.185 1.00 59.48 220 LYS A CA 1
ATOM 1263 C C . LYS A 1 196 ? -33.113 37.607 44.166 1.00 57.83 220 LYS A C 1
ATOM 1264 O O . LYS A 1 196 ? -31.949 37.823 43.812 1.00 57.67 220 LYS A O 1
ATOM 1270 N N . PRO A 1 197 ? -33.825 36.572 43.685 1.00 55.76 221 PRO A N 1
ATOM 1271 C CA . PRO A 1 197 ? -33.292 35.618 42.713 1.00 55.58 221 PRO A CA 1
ATOM 1272 C C . PRO A 1 197 ? -32.967 36.256 41.384 1.00 56.58 221 PRO A C 1
ATOM 1273 O O . PRO A 1 197 ? -33.417 37.357 41.087 1.00 58.52 221 PRO A O 1
ATOM 1277 N N . ASP A 1 198 ? -32.176 35.553 40.587 1.00 57.50 222 ASP A N 1
ATOM 1278 C CA . ASP A 1 198 ? -31.792 36.043 39.273 1.00 59.04 222 ASP A CA 1
ATOM 1279 C C . ASP A 1 198 ? -31.939 34.916 38.263 1.00 59.09 222 ASP A C 1
ATOM 1280 O O . ASP A 1 198 ? -31.385 34.974 37.165 1.00 59.48 222 ASP A O 1
ATOM 1285 N N . GLN A 1 199 ? -32.698 33.890 38.646 1.00 59.21 223 GLN A N 1
ATOM 1286 C CA . GLN A 1 199 ? -32.929 32.723 37.786 1.00 58.96 223 GLN A CA 1
ATOM 1287 C C . GLN A 1 199 ? -34.193 32.017 38.247 1.00 58.20 223 GLN A C 1
ATOM 1288 O O . GLN A 1 199 ? -34.488 31.999 39.433 1.00 57.96 223 GLN A O 1
ATOM 1294 N N . MET A 1 200 ? -34.945 31.433 37.327 1.00 57.89 224 MET A N 1
ATOM 1295 C CA . MET A 1 200 ? -36.167 30.761 37.742 1.00 58.42 224 MET A CA 1
ATOM 1296 C C . MET A 1 200 ? -36.525 29.613 36.810 1.00 57.58 224 MET A C 1
ATOM 1297 O O . MET A 1 200 ? -36.351 29.709 35.600 1.00 57.44 224 MET A O 1
ATOM 1302 N N . THR A 1 201 ? -36.996 28.511 37.380 1.00 57.19 225 THR A N 1
ATOM 1303 C CA . THR A 1 201 ? -37.364 27.361 36.570 1.00 57.63 225 THR A CA 1
ATOM 1304 C C . THR A 1 201 ? -38.851 27.056 36.701 1.00 57.65 225 THR A C 1
ATOM 1305 O O . THR A 1 201 ? -39.440 27.183 37.783 1.00 58.13 225 THR A O 1
ATOM 1309 N N . ILE A 1 202 ? -39.453 26.662 35.585 1.00 56.18 226 ILE A N 1
ATOM 1310 C CA . ILE A 1 202 ? -40.861 26.333 35.568 1.00 54.36 226 ILE A CA 1
ATOM 1311 C C . ILE A 1 202 ? -41.043 24.854 35.354 1.00 53.53 226 ILE A C 1
ATOM 1312 O O . ILE A 1 202 ? -40.546 24.288 34.389 1.00 53.25 226 ILE A O 1
ATOM 1317 N N . ASN A 1 203 ? -41.753 24.223 36.273 1.00 53.53 227 ASN A N 1
ATOM 1318 C CA . ASN A 1 203 ? -42.012 22.802 36.153 1.00 53.59 227 ASN A CA 1
ATOM 1319 C C . ASN A 1 203 ? -43.512 22.567 36.133 1.00 53.50 227 ASN A C 1
ATOM 1320 O O . ASN A 1 203 ? -44.256 23.152 36.922 1.00 53.11 227 ASN A O 1
ATOM 1325 N N . GLN A 1 204 ? -43.946 21.718 35.210 1.00 53.51 228 GLN A N 1
ATOM 1326 C CA . GLN A 1 204 ? -45.349 21.380 35.078 1.00 53.95 228 GLN A CA 1
ATOM 1327 C C . GLN A 1 204 ? -45.444 19.873 35.193 1.00 54.24 228 GLN A C 1
ATOM 1328 O O . GLN A 1 204 ? -44.913 19.148 34.354 1.00 55.13 228 GLN A O 1
ATOM 1334 N N . TYR A 1 205 ? -46.101 19.396 36.242 1.00 54.77 229 TYR A N 1
ATOM 1335 C CA . TYR A 1 205 ? -46.238 17.961 36.437 1.00 54.85 229 TYR A CA 1
ATOM 1336 C C . TYR A 1 205 ? -47.665 17.503 36.223 1.00 56.82 229 TYR A C 1
ATOM 1337 O O . TYR A 1 205 ? -48.617 18.160 36.656 1.00 56.59 229 TYR A O 1
ATOM 1346 N N . GLU A 1 206 ? -47.801 16.357 35.567 1.00 59.47 230 GLU A N 1
ATOM 1347 C CA . GLU A 1 206 ? -49.109 15.767 35.312 1.00 61.94 230 GLU A CA 1
ATOM 1348 C C . GLU A 1 206 ? -49.346 14.575 36.224 1.00 62.43 230 GLU A C 1
ATOM 1349 O O . GLU A 1 206 ? -48.417 13.834 36.549 1.00 62.53 230 GLU A O 1
ATOM 1355 N N . PRO A 1 207 ? -50.601 14.375 36.647 1.00 62.73 231 PRO A N 1
ATOM 1356 C CA . PRO A 1 207 ? -50.941 13.254 37.528 1.00 63.12 231 PRO A CA 1
ATOM 1357 C C . PRO A 1 207 ? -50.203 11.948 37.176 1.00 62.08 231 PRO A C 1
ATOM 1358 O O . PRO A 1 207 ? -50.553 11.268 36.214 1.00 62.23 231 PRO A O 1
ATOM 1362 N N . GLY A 1 208 ? -49.176 11.622 37.962 1.00 60.61 232 GLY A N 1
ATOM 1363 C CA . GLY A 1 208 ? -48.394 10.422 37.726 1.00 58.58 232 GLY A CA 1
ATOM 1364 C C . GLY A 1 208 ? -46.906 10.713 37.604 1.00 57.76 232 GLY A C 1
ATOM 1365 O O . GLY A 1 208 ? -46.073 10.017 38.189 1.00 56.56 232 GLY A O 1
ATOM 1366 N N . GLN A 1 209 ? -46.571 11.757 36.849 1.00 57.31 233 GLN A N 1
ATOM 1367 C CA . GLN A 1 209 ? -45.179 12.157 36.642 1.00 56.48 233 GLN A CA 1
ATOM 1368 C C . GLN A 1 209 ? -44.680 13.127 37.703 1.00 54.83 233 GLN A C 1
ATOM 1369 O O . GLN A 1 209 ? -45.425 13.981 38.186 1.00 53.61 233 GLN A O 1
ATOM 1375 N N . GLY A 1 210 ? -43.403 12.994 38.040 1.00 53.34 234 GLY A N 1
ATOM 1376 C CA . GLY A 1 210 ? -42.806 13.867 39.026 1.00 52.32 234 GLY A CA 1
ATOM 1377 C C . GLY A 1 210 ? -41.344 14.131 38.736 1.00 51.63 234 GLY A C 1
ATOM 1378 O O . GLY A 1 210 ? -40.938 14.346 37.591 1.00 51.47 234 GLY A O 1
ATOM 1379 N N . ILE A 1 211 ? -40.543 14.104 39.788 1.00 50.15 235 ILE A N 1
ATOM 1380 C CA . ILE A 1 211 ? -39.127 14.343 39.646 1.00 47.70 235 ILE A CA 1
ATOM 1381 C C . ILE A 1 211 ? -38.379 13.546 40.689 1.00 47.56 235 ILE A C 1
ATOM 1382 O O . ILE A 1 211 ? -38.681 13.602 41.880 1.00 47.73 235 ILE A O 1
ATOM 1387 N N . PRO A 1 212 ? -37.381 12.780 40.247 1.00 47.13 236 PRO A N 1
ATOM 1388 C CA . PRO A 1 212 ? -36.562 11.946 41.135 1.00 45.97 236 PRO A CA 1
ATOM 1389 C C . PRO A 1 212 ? -35.842 12.776 42.208 1.00 44.83 236 PRO A C 1
ATOM 1390 O O . PRO A 1 212 ? -35.590 13.974 42.021 1.00 45.34 236 PRO A O 1
ATOM 1394 N N . ALA A 1 213 ? -35.516 12.150 43.335 1.00 42.45 237 ALA A N 1
ATOM 1395 C CA . ALA A 1 213 ? -34.865 12.877 44.424 1.00 38.93 237 ALA A CA 1
ATOM 1396 C C . ALA A 1 213 ? -33.533 13.447 44.006 1.00 36.89 237 ALA A C 1
ATOM 1397 O O . ALA A 1 213 ? -32.810 12.860 43.204 1.00 36.78 237 ALA A O 1
ATOM 1399 N N . HIS A 1 214 ? -33.204 14.600 44.559 1.00 34.46 238 HIS A N 1
ATOM 1400 C CA . HIS A 1 214 ? -31.955 15.225 44.214 1.00 32.29 238 HIS A CA 1
ATOM 1401 C C . HIS A 1 214 ? -31.719 16.414 45.109 1.00 31.85 238 HIS A C 1
ATOM 1402 O O . HIS A 1 214 ? -32.546 16.742 45.964 1.00 29.74 238 HIS A O 1
ATOM 1409 N N . ILE A 1 215 ? -30.577 17.058 44.888 1.00 31.56 239 ILE A N 1
ATOM 1410 C CA . ILE A 1 215 ? -30.166 18.234 45.644 1.00 32.14 239 ILE A CA 1
ATOM 1411 C C . ILE A 1 215 ? -29.587 19.256 44.644 1.00 32.86 239 ILE A C 1
ATOM 1412 O O . ILE A 1 215 ? -28.636 18.953 43.915 1.00 31.96 239 ILE A O 1
ATOM 1417 N N . ASP A 1 216 ? -30.194 20.450 44.590 1.00 33.99 240 ASP A N 1
ATOM 1418 C CA . ASP A 1 216 ? -29.769 21.507 43.656 1.00 34.44 240 ASP A CA 1
ATOM 1419 C C . ASP A 1 216 ? -28.280 21.767 43.797 1.00 34.05 240 ASP A C 1
ATOM 1420 O O . ASP A 1 216 ? -27.755 21.847 44.898 1.00 34.16 240 ASP A O 1
ATOM 1425 N N . THR A 1 217 ? -27.593 21.896 42.676 1.00 34.15 241 THR A N 1
ATOM 1426 C CA . THR A 1 217 ? -26.159 22.093 42.721 1.00 35.81 241 THR A CA 1
ATOM 1427 C C . THR A 1 217 ? -25.664 23.214 43.634 1.00 37.29 241 THR A C 1
ATOM 1428 O O . THR A 1 217 ? -26.138 24.339 43.577 1.00 37.74 241 THR A O 1
ATOM 1432 N N . HIS A 1 218 ? -24.692 22.906 44.479 1.00 39.15 242 HIS A N 1
ATOM 1433 C CA . HIS A 1 218 ? -24.197 23.916 45.392 1.00 41.32 242 HIS A CA 1
ATOM 1434 C C . HIS A 1 218 ? -23.495 25.065 44.713 1.00 41.46 242 HIS A C 1
ATOM 1435 O O . HIS A 1 218 ? -23.763 26.228 45.009 1.00 42.74 242 HIS A O 1
ATOM 1442 N N . SER A 1 219 ? -22.582 24.744 43.809 1.00 41.07 243 SER A N 1
ATOM 1443 C CA . SER A 1 219 ? -21.829 25.776 43.123 1.00 40.77 243 SER A CA 1
ATOM 1444 C C . SER A 1 219 ? -22.689 26.554 42.138 1.00 41.34 243 SER A C 1
ATOM 1445 O O . SER A 1 219 ? -22.254 27.579 41.620 1.00 43.12 243 SER A O 1
ATOM 1448 N N . ALA A 1 220 ? -23.913 26.089 41.900 1.00 40.92 244 ALA A N 1
ATOM 1449 C CA . ALA A 1 220 ? -24.807 26.744 40.946 1.00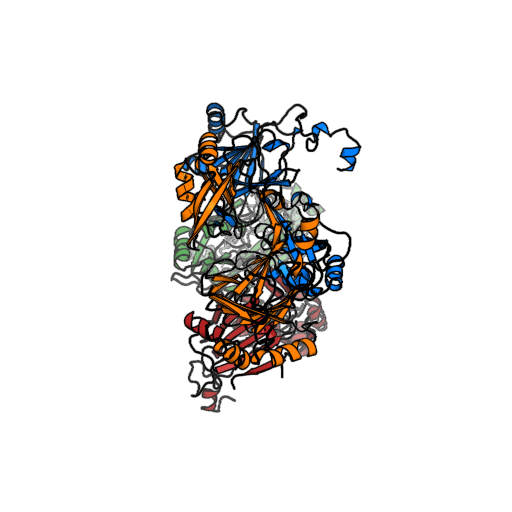 40.98 244 ALA A CA 1
ATOM 1450 C C . ALA A 1 220 ? -25.717 27.819 41.522 1.00 42.34 244 ALA A C 1
ATOM 1451 O O . ALA A 1 220 ? -26.036 28.788 40.837 1.00 43.14 244 ALA A O 1
ATOM 1453 N N . PHE A 1 221 ? -26.142 27.653 42.771 1.00 44.28 245 PHE A N 1
ATOM 1454 C CA . PHE A 1 221 ? -27.044 28.619 43.390 1.00 44.57 245 PHE A CA 1
ATOM 1455 C C . PHE A 1 221 ? -26.710 28.869 44.833 1.00 44.98 245 PHE A C 1
ATOM 1456 O O . PHE A 1 221 ? -26.058 28.054 45.483 1.00 44.41 245 PHE A O 1
ATOM 1464 N N . GLU A 1 222 ? -27.183 30.003 45.330 1.00 46.42 246 GLU A N 1
ATOM 1465 C CA . GLU A 1 222 ? -26.957 30.401 46.714 1.00 48.61 246 GLU A CA 1
ATOM 1466 C C . GLU A 1 222 ? -27.833 29.617 47.690 1.00 48.83 246 GLU A C 1
ATOM 1467 O O . GLU A 1 222 ? -28.658 28.789 47.290 1.00 48.49 246 GLU A O 1
ATOM 1473 N N . ASP A 1 223 ? -27.653 29.904 48.974 1.00 48.90 247 ASP A N 1
ATOM 1474 C CA . ASP A 1 223 ? -28.404 29.241 50.038 1.00 49.18 247 ASP A CA 1
ATOM 1475 C C . ASP A 1 223 ? -29.820 29.784 50.199 1.00 48.70 247 ASP A C 1
ATOM 1476 O O . ASP A 1 223 ? -30.200 30.225 51.277 1.00 50.37 247 ASP A O 1
ATOM 1481 N N . GLU A 1 224 ? -30.615 29.753 49.147 1.00 47.05 248 GLU A N 1
ATOM 1482 C CA . GLU A 1 224 ? -31.966 30.254 49.268 1.00 45.10 248 GLU A CA 1
ATOM 1483 C C . GLU A 1 224 ? -32.686 29.946 47.993 1.00 43.56 248 GLU A C 1
ATOM 1484 O O . GLU A 1 224 ? -32.546 30.657 47.001 1.00 43.49 248 GLU A O 1
ATOM 1490 N N . ILE A 1 225 ? -33.433 28.856 48.003 1.00 41.53 249 ILE A N 1
ATOM 1491 C CA . ILE A 1 225 ? -34.185 28.475 46.823 1.00 39.68 249 ILE A CA 1
ATOM 1492 C C . ILE A 1 225 ? -35.626 28.304 47.257 1.00 40.07 249 ILE A C 1
ATOM 1493 O O . ILE A 1 225 ? -35.939 27.466 48.104 1.00 39.85 249 ILE A O 1
ATOM 1498 N N . VAL A 1 226 ? -36.498 29.126 46.682 1.00 39.89 250 VAL A N 1
ATOM 1499 C CA . VAL A 1 226 ? -37.912 29.088 47.009 1.00 39.80 250 VAL A CA 1
ATOM 1500 C C . VAL A 1 226 ? -38.717 28.538 45.841 1.00 39.69 250 VAL A C 1
ATOM 1501 O O . VAL A 1 226 ? -38.323 28.670 44.688 1.00 39.15 250 VAL A O 1
ATOM 1505 N N . SER A 1 227 ? -39.847 27.916 46.141 1.00 40.29 251 SER A N 1
ATOM 1506 C CA . SER A 1 227 ? -40.660 27.360 45.087 1.00 42.23 251 SER A CA 1
ATOM 1507 C C . SER A 1 227 ? -42.153 27.553 45.330 1.00 43.40 251 SER A C 1
ATOM 1508 O O . SER A 1 227 ? -42.716 27.099 46.334 1.00 43.55 251 SER A O 1
ATOM 1511 N N . LEU A 1 228 ? -42.785 28.236 44.384 1.00 44.87 252 LEU A N 1
ATOM 1512 C CA . LEU A 1 228 ? -44.210 28.538 44.430 1.00 45.76 252 LEU A CA 1
ATOM 1513 C C . LEU A 1 228 ? -45.010 27.470 43.687 1.00 46.52 252 LEU A C 1
ATOM 1514 O O . LEU A 1 228 ? -44.902 27.342 42.470 1.00 45.64 252 LEU A O 1
ATOM 1519 N N . SER A 1 229 ? -45.818 26.713 44.417 1.00 48.26 253 SER A N 1
ATOM 1520 C CA . SER A 1 229 ? -46.618 25.655 43.802 1.00 51.15 253 SER A CA 1
ATOM 1521 C C . SER A 1 229 ? -48.052 26.093 43.516 1.00 52.75 253 SER A C 1
ATOM 1522 O O . SER A 1 229 ? -48.738 26.614 44.397 1.00 53.46 253 SER A O 1
ATOM 1525 N N . LEU A 1 230 ? -48.513 25.875 42.288 1.00 54.10 254 LEU A N 1
ATOM 1526 C CA . LEU A 1 230 ? -49.879 26.244 41.940 1.00 56.07 254 LEU A CA 1
ATOM 1527 C C . LEU A 1 230 ? -50.539 25.283 40.964 1.00 56.24 254 LEU A C 1
ATOM 1528 O O . LEU A 1 230 ? -49.870 24.485 40.303 1.00 54.87 254 LEU A O 1
ATOM 1533 N N . GLY A 1 231 ? -51.865 25.377 40.894 1.00 56.44 255 GLY A N 1
ATOM 1534 C CA . GLY A 1 231 ? -52.638 24.523 40.019 1.00 57.49 255 GLY A CA 1
ATOM 1535 C C . GLY A 1 231 ? -53.236 23.342 40.760 1.00 59.01 255 GLY A C 1
ATOM 1536 O O . GLY A 1 231 ? -54.455 23.157 40.783 1.00 59.41 255 GLY A O 1
ATOM 1537 N N . SER A 1 232 ? -52.379 22.541 41.384 1.00 59.38 256 SER A N 1
ATOM 1538 C CA . SER A 1 232 ? -52.837 21.368 42.114 1.00 58.56 256 SER A CA 1
ATOM 1539 C C . SER A 1 232 ? -51.820 20.988 43.174 1.00 58.14 256 SER A C 1
ATOM 1540 O O . SER A 1 232 ? -50.647 20.820 42.864 1.00 59.68 256 SER A O 1
ATOM 1543 N N . GLU A 1 233 ? -52.256 20.859 44.422 1.00 57.35 257 GLU A N 1
ATOM 1544 C CA . GLU A 1 233 ? -51.342 20.474 45.496 1.00 56.80 257 GLU A CA 1
ATOM 1545 C C . GLU A 1 233 ? -50.629 19.148 45.190 1.00 54.93 257 GLU A C 1
ATOM 1546 O O . GLU A 1 233 ? -51.078 18.364 44.356 1.00 54.67 257 GLU A O 1
ATOM 1552 N N . ILE A 1 234 ? -49.512 18.907 45.865 1.00 53.16 258 ILE A N 1
ATOM 1553 C CA . ILE A 1 234 ? -48.736 17.684 45.661 1.00 51.35 258 ILE A CA 1
ATOM 1554 C C . ILE A 1 234 ? -47.868 17.423 46.905 1.00 51.10 258 ILE A C 1
ATOM 1555 O O . ILE A 1 234 ? -47.832 18.248 47.822 1.00 51.34 258 ILE A O 1
ATOM 1560 N N . VAL A 1 235 ? -47.176 16.286 46.947 1.00 49.48 259 VAL A N 1
ATOM 1561 C CA . VAL A 1 235 ? -46.342 15.971 48.105 1.00 47.92 259 VAL A CA 1
ATOM 1562 C C . VAL A 1 235 ? -44.896 15.816 47.731 1.00 46.84 259 VAL A C 1
ATOM 1563 O O . VAL A 1 235 ? -44.542 14.948 46.940 1.00 48.72 259 VAL A O 1
ATOM 1567 N N . MET A 1 236 ? -44.053 16.664 48.301 1.00 45.27 260 MET A N 1
ATOM 1568 C CA . MET A 1 236 ? -42.635 16.610 48.004 1.00 43.69 260 MET A CA 1
ATOM 1569 C C . MET A 1 236 ? -41.954 15.787 49.078 1.00 42.16 260 MET A C 1
ATOM 1570 O O . MET A 1 236 ? -42.242 15.941 50.255 1.00 42.64 260 MET A O 1
ATOM 1575 N N . ASP A 1 237 ? -41.057 14.899 48.679 1.00 41.47 261 ASP A N 1
ATOM 1576 C CA . ASP A 1 237 ? -40.380 14.066 49.660 1.00 41.17 261 ASP A CA 1
ATOM 1577 C C . ASP A 1 237 ? -38.999 14.617 49.998 1.00 41.10 261 ASP A C 1
ATOM 1578 O O . ASP A 1 237 ? -38.225 14.954 49.112 1.00 42.25 261 ASP A O 1
ATOM 1583 N N . PHE A 1 238 ? -38.706 14.742 51.284 1.00 39.62 262 PHE A N 1
ATOM 1584 C CA . PHE A 1 238 ? -37.410 15.236 51.693 1.00 38.67 262 PHE A CA 1
ATOM 1585 C C . PHE A 1 238 ? -36.713 14.140 52.438 1.00 38.16 262 PHE A C 1
ATOM 1586 O O . PHE A 1 238 ? -37.281 13.572 53.355 1.00 39.41 262 PHE A O 1
ATOM 1594 N N . LYS A 1 239 ? -35.488 13.822 52.053 1.00 37.35 263 LYS A N 1
ATOM 1595 C CA . LYS A 1 239 ? -34.802 12.760 52.749 1.00 38.20 263 LYS A CA 1
ATOM 1596 C C . LYS A 1 239 ? -33.424 13.158 53.215 1.00 37.64 263 LYS A C 1
ATOM 1597 O O . LYS A 1 239 ? -32.720 13.893 52.528 1.00 36.56 263 LYS A O 1
ATOM 1603 N N . HIS A 1 240 ? -33.057 12.660 54.397 1.00 38.15 264 HIS A N 1
ATOM 1604 C CA . HIS A 1 240 ? -31.758 12.914 55.023 1.00 38.00 264 HIS A CA 1
ATOM 1605 C C . HIS A 1 240 ? -30.858 11.708 54.797 1.00 39.16 264 HIS A C 1
ATOM 1606 O O . HIS A 1 240 ? -31.301 10.562 54.891 1.00 39.55 264 HIS A O 1
ATOM 1613 N N . PRO A 1 241 ? -29.572 11.948 54.519 1.00 39.93 265 PRO A N 1
ATOM 1614 C CA . PRO A 1 241 ? -28.667 10.820 54.284 1.00 40.55 265 PRO A CA 1
ATOM 1615 C C . PRO A 1 241 ? -28.675 9.747 55.369 1.00 41.01 265 PRO A C 1
ATOM 1616 O O . PRO A 1 241 ? -28.731 8.556 55.060 1.00 40.41 265 PRO A O 1
ATOM 1620 N N . ASP A 1 242 ? -28.646 10.162 56.632 1.00 42.56 266 ASP A N 1
ATOM 1621 C CA . ASP A 1 242 ? -28.652 9.212 57.742 1.00 43.53 266 ASP A CA 1
ATOM 1622 C C . ASP A 1 242 ? -29.894 8.279 57.692 1.00 42.32 266 ASP A C 1
ATOM 1623 O O . ASP A 1 242 ? -29.888 7.201 58.289 1.00 41.79 266 ASP A O 1
ATOM 1628 N N . GLY A 1 243 ? -30.945 8.703 56.986 1.00 39.98 267 GLY A N 1
ATOM 1629 C CA . GLY A 1 243 ? -32.136 7.887 56.873 1.00 38.21 267 GLY A CA 1
ATOM 1630 C C . GLY A 1 243 ? -33.503 8.539 57.024 1.00 38.82 267 GLY A C 1
ATOM 1631 O O . GLY A 1 243 ? -34.478 8.060 56.433 1.00 37.48 267 GLY A O 1
ATOM 1632 N N . ILE A 1 244 ? -33.600 9.613 57.813 1.00 39.82 268 ILE A N 1
ATOM 1633 C CA . ILE A 1 244 ? -34.884 10.318 58.039 1.00 40.40 268 ILE A CA 1
ATOM 1634 C C . ILE A 1 244 ? -35.660 10.554 56.741 1.00 40.30 268 ILE A C 1
ATOM 1635 O O . ILE A 1 244 ? -35.081 10.873 55.708 1.00 41.23 268 ILE A O 1
ATOM 1640 N N . ALA A 1 245 ? -36.976 10.415 56.794 1.00 39.67 269 ALA A N 1
ATOM 1641 C CA . ALA A 1 245 ? -37.780 10.611 55.598 1.00 39.64 269 ALA A CA 1
ATOM 1642 C C . ALA A 1 245 ? -39.008 11.452 55.924 1.00 39.76 269 ALA A C 1
ATOM 1643 O O . ALA A 1 245 ? -39.905 11.007 56.638 1.00 39.04 269 ALA A O 1
ATOM 1645 N N . VAL A 1 246 ? -39.040 12.668 55.383 1.00 39.61 270 VAL A N 1
ATOM 1646 C CA . VAL A 1 246 ? -40.128 13.587 55.633 1.00 39.32 270 VAL A CA 1
ATOM 1647 C C . VAL A 1 246 ? -40.905 13.942 54.386 1.00 38.62 270 VAL A C 1
ATOM 1648 O O . VAL A 1 246 ? -40.415 14.664 53.530 1.00 35.76 270 VAL A O 1
ATOM 1652 N N . PRO A 1 247 ? -42.140 13.425 54.271 1.00 40.45 271 PRO A N 1
ATOM 1653 C CA . PRO A 1 247 ? -43.031 13.675 53.136 1.00 41.00 271 PRO A CA 1
ATOM 1654 C C . PRO A 1 247 ? -43.811 14.950 53.397 1.00 41.82 271 PRO A C 1
ATOM 1655 O O . PRO A 1 247 ? -44.789 14.940 54.148 1.00 42.76 271 PRO A O 1
ATOM 1659 N N . VAL A 1 248 ? -43.359 16.039 52.781 1.00 42.34 272 VAL A N 1
ATOM 1660 C CA . VAL A 1 248 ? -43.982 17.350 52.923 1.00 42.65 272 VAL A CA 1
ATOM 1661 C C . VAL A 1 248 ? -45.041 17.569 51.859 1.00 41.95 272 VAL A C 1
ATOM 1662 O O . VAL A 1 248 ? -44.817 17.284 50.694 1.00 42.59 272 VAL A O 1
ATOM 1666 N N . MET A 1 249 ? -46.178 18.112 52.263 1.00 42.85 273 MET A N 1
ATOM 1667 C CA . MET A 1 249 ? -47.280 18.352 51.347 1.00 43.72 273 MET A CA 1
ATOM 1668 C C . MET A 1 249 ? -47.366 19.810 50.885 1.00 43.62 273 MET A C 1
ATOM 1669 O O . MET A 1 249 ? -47.773 20.692 51.642 1.00 43.42 273 MET A O 1
ATOM 1674 N N . LEU A 1 250 ? -46.998 20.057 49.634 1.00 43.02 274 LEU A N 1
ATOM 1675 C CA . LEU A 1 250 ? -47.030 21.404 49.096 1.00 42.28 274 LEU A CA 1
ATOM 1676 C C . LEU A 1 250 ? -48.373 21.737 48.482 1.00 42.73 274 LEU A C 1
ATOM 1677 O O . LEU A 1 250 ? -48.674 21.321 47.366 1.00 42.55 274 LEU A O 1
ATOM 1682 N N . PRO A 1 251 ? -49.198 22.508 49.203 1.00 43.99 275 PRO A N 1
ATOM 1683 C CA . PRO A 1 251 ? -50.528 22.918 48.740 1.00 44.50 275 PRO A CA 1
ATOM 1684 C C . PRO A 1 251 ? -50.449 24.034 47.711 1.00 44.88 275 PRO A C 1
ATOM 1685 O O . PRO A 1 251 ? -49.418 24.685 47.566 1.00 43.09 275 PRO A O 1
ATOM 1689 N N . ARG A 1 252 ? -51.552 24.252 47.006 1.00 47.50 276 ARG A N 1
ATOM 1690 C CA . ARG A 1 252 ? -51.615 25.295 45.988 1.00 50.08 276 ARG A CA 1
ATOM 1691 C C . ARG A 1 252 ? -51.447 26.691 46.579 1.00 49.56 276 ARG A C 1
ATOM 1692 O O . ARG A 1 252 ? -51.825 26.943 47.722 1.00 49.58 276 ARG A O 1
ATOM 1700 N N . ARG A 1 253 ? -50.875 27.594 45.793 1.00 48.58 277 ARG A N 1
ATOM 1701 C CA . ARG A 1 253 ? -50.688 28.954 46.244 1.00 48.50 277 ARG A CA 1
ATOM 1702 C C . ARG A 1 253 ? -49.752 29.024 47.446 1.00 47.95 277 ARG A C 1
ATOM 1703 O O . ARG A 1 253 ? -49.873 29.932 48.269 1.00 48.10 277 ARG A O 1
ATOM 1711 N N . SER A 1 254 ? -48.826 28.072 47.562 1.00 47.32 278 SER A N 1
ATOM 1712 C CA . SER A 1 254 ? -47.888 28.060 48.698 1.00 47.45 278 SER A CA 1
ATOM 1713 C C . SER A 1 254 ? -46.430 28.210 48.259 1.00 46.22 278 SER A C 1
ATOM 1714 O O . SER A 1 254 ? -46.025 27.682 47.217 1.00 47.47 278 SER A O 1
ATOM 1717 N N . LEU A 1 255 ? -45.639 28.929 49.050 1.00 43.12 279 LEU A N 1
ATOM 1718 C CA . LEU A 1 255 ? -44.242 29.121 48.694 1.00 41.92 279 LEU A CA 1
ATOM 1719 C C . LEU A 1 255 ? -43.309 28.304 49.543 1.00 40.65 279 LEU A C 1
ATOM 1720 O O . LEU A 1 255 ? -43.086 28.615 50.702 1.00 41.69 279 LEU A O 1
ATOM 1725 N N . LEU A 1 256 ? -42.754 27.252 48.974 1.00 39.04 280 LEU A N 1
ATOM 1726 C CA . LEU A 1 256 ? -41.827 26.437 49.729 1.00 36.74 280 LEU A CA 1
ATOM 1727 C C . LEU A 1 256 ? -40.464 27.104 49.686 1.00 35.47 280 LEU A C 1
ATOM 1728 O O . LEU A 1 256 ? -39.877 27.275 48.624 1.00 35.14 280 LEU A O 1
ATOM 1733 N N . VAL A 1 257 ? -39.962 27.501 50.841 1.00 34.69 281 VAL A N 1
ATOM 1734 C CA . VAL A 1 257 ? -38.656 28.141 50.888 1.00 33.61 281 VAL A CA 1
ATOM 1735 C C . VAL A 1 257 ? -37.686 27.199 51.570 1.00 31.76 281 VAL A C 1
ATOM 1736 O O . VAL A 1 257 ? -37.831 26.923 52.755 1.00 31.47 281 VAL A O 1
ATOM 1740 N N . MET A 1 258 ? -36.704 26.687 50.851 1.00 30.56 282 MET A N 1
ATOM 1741 C CA . MET A 1 258 ? -35.776 25.809 51.531 1.00 31.22 282 MET A CA 1
ATOM 1742 C C . MET A 1 258 ? -34.364 26.399 51.625 1.00 29.53 282 MET A C 1
ATOM 1743 O O . MET A 1 258 ? -33.738 26.732 50.615 1.00 29.74 282 MET A O 1
ATOM 1748 N N . THR A 1 259 ? -33.884 26.541 52.858 1.00 27.16 283 THR A N 1
ATOM 1749 C CA . THR A 1 259 ? -32.565 27.084 53.127 1.00 25.20 283 THR A CA 1
ATOM 1750 C C . THR A 1 259 ? -31.777 26.153 54.039 1.00 25.22 283 THR A C 1
ATOM 1751 O O . THR A 1 259 ? -32.302 25.154 54.531 1.00 25.48 283 THR A O 1
ATOM 1755 N N . GLY A 1 260 ? -30.507 26.493 54.251 1.00 25.65 284 GLY A N 1
ATOM 1756 C CA . GLY A 1 260 ? -29.625 25.719 55.119 1.00 24.44 284 GLY A CA 1
ATOM 1757 C C . GLY A 1 260 ? -29.472 24.239 54.834 1.00 23.89 284 GLY A C 1
ATOM 1758 O O . GLY A 1 260 ? -29.146 23.825 53.715 1.00 24.14 284 GLY A O 1
ATOM 1759 N N . GLU A 1 261 ? -29.689 23.442 55.873 1.00 22.45 285 GLU A N 1
ATOM 1760 C CA . GLU A 1 261 ? -29.588 22.000 55.751 1.00 22.47 285 GLU A CA 1
ATOM 1761 C C . GLU A 1 261 ? -30.668 21.534 54.768 1.00 20.91 285 GLU A C 1
ATOM 1762 O O . GLU A 1 261 ? -30.413 20.715 53.894 1.00 19.10 285 GLU A O 1
ATOM 1768 N N . SER A 1 262 ? -31.870 22.079 54.866 1.00 20.33 286 SER A N 1
ATOM 1769 C CA . SER A 1 262 ? -32.891 21.616 53.948 1.00 21.05 286 SER A CA 1
ATOM 1770 C C . SER A 1 262 ? -32.592 21.873 52.477 1.00 22.97 286 SER A C 1
ATOM 1771 O O . SER A 1 262 ? -33.280 21.325 51.620 1.00 24.88 286 SER A O 1
ATOM 1774 N N . ARG A 1 263 ? -31.586 22.687 52.159 1.00 23.46 287 ARG A N 1
ATOM 1775 C CA . ARG A 1 263 ? -31.304 22.922 50.749 1.00 25.63 287 ARG A CA 1
ATOM 1776 C C . ARG A 1 263 ? -29.939 22.383 50.306 1.00 26.42 287 ARG A C 1
ATOM 1777 O O . ARG A 1 263 ? -29.712 22.107 49.113 1.00 26.06 287 ARG A O 1
ATOM 1785 N N . TYR A 1 264 ? -29.045 22.201 51.274 1.00 25.61 288 TYR A N 1
ATOM 1786 C CA . TYR A 1 264 ? -27.722 21.668 51.000 1.00 24.96 288 TYR A CA 1
ATOM 1787 C C . TYR A 1 264 ? -27.550 20.169 51.252 1.00 25.15 288 TYR A C 1
ATOM 1788 O O . TYR A 1 264 ? -26.960 19.484 50.425 1.00 26.22 288 TYR A O 1
ATOM 1797 N N . LEU A 1 265 ? -28.063 19.651 52.369 1.00 23.80 289 LEU A N 1
ATOM 1798 C CA . LEU A 1 265 ? -27.892 18.234 52.694 1.00 22.19 289 LEU A CA 1
ATOM 1799 C C . LEU A 1 265 ? -29.019 17.285 52.339 1.00 22.60 289 LEU A C 1
ATOM 1800 O O . LEU A 1 265 ? -28.779 16.165 51.894 1.00 22.38 289 LEU A O 1
ATOM 1805 N N . TRP A 1 266 ? -30.244 17.725 52.575 1.00 23.74 290 TRP A N 1
ATOM 1806 C CA . TRP A 1 266 ? -31.416 16.917 52.323 1.00 25.24 290 TRP A CA 1
ATOM 1807 C C . TRP A 1 266 ? -31.611 16.678 50.848 1.00 27.29 290 TRP A C 1
ATOM 1808 O O . TRP A 1 266 ? -30.812 17.131 50.045 1.00 28.67 290 TRP A O 1
ATOM 1819 N N . THR A 1 267 ? -32.660 15.953 50.490 1.00 29.60 291 THR A N 1
ATOM 1820 C CA . THR A 1 267 ? -32.929 15.680 49.086 1.00 33.77 291 THR A CA 1
ATOM 1821 C C . THR A 1 267 ? -34.418 15.758 48.830 1.00 35.67 291 THR A C 1
ATOM 1822 O O . THR A 1 267 ? -35.186 15.096 49.505 1.00 37.87 291 THR A O 1
ATOM 1826 N N . HIS A 1 268 ? -34.826 16.563 47.856 1.00 38.16 292 HIS A N 1
ATOM 1827 C CA . HIS A 1 268 ? -36.242 16.698 47.538 1.00 39.77 292 HIS A CA 1
ATOM 1828 C C . HIS A 1 268 ? -36.614 15.970 46.267 1.00 41.06 292 HIS A C 1
ATOM 1829 O O . HIS A 1 268 ? -35.858 15.959 45.298 1.00 41.78 292 HIS A O 1
ATOM 1836 N N . GLY A 1 269 ? -37.801 15.369 46.281 1.00 42.84 293 GLY A N 1
ATOM 1837 C CA . GLY A 1 269 ? -38.308 14.638 45.129 1.00 42.31 293 GLY A CA 1
ATOM 1838 C C . GLY A 1 269 ? -39.824 14.533 45.168 1.00 42.02 293 GLY A C 1
ATOM 1839 O O . GLY A 1 269 ? -40.473 15.015 46.095 1.00 41.78 293 GLY A O 1
ATOM 1840 N N . ILE A 1 270 ? -40.398 13.911 44.152 1.00 42.14 294 ILE A N 1
ATOM 1841 C CA . ILE A 1 270 ? -41.839 13.742 44.097 1.00 42.11 294 ILE A CA 1
ATOM 1842 C C . ILE A 1 270 ? -42.095 12.359 43.565 1.00 43.27 294 ILE A C 1
ATOM 1843 O O . ILE A 1 270 ? -41.827 12.085 42.405 1.00 45.24 294 ILE A O 1
ATOM 1848 N N . THR A 1 271 ? -42.589 11.472 44.410 1.00 43.74 295 THR A N 1
ATOM 1849 C CA . THR A 1 271 ? -42.854 10.124 43.958 1.00 44.74 295 THR A CA 1
ATOM 1850 C C . THR A 1 271 ? -43.830 10.152 42.777 1.00 47.14 295 THR A C 1
ATOM 1851 O O . THR A 1 271 ? -44.867 10.809 42.842 1.00 46.91 295 THR A O 1
ATOM 1855 N N . CYS A 1 272 ? -43.490 9.476 41.681 1.00 50.24 296 CYS A N 1
ATOM 1856 C CA . CYS A 1 272 ? -44.387 9.454 40.520 1.00 53.01 296 CYS A CA 1
ATOM 1857 C C . CYS A 1 272 ? -45.591 8.561 40.836 1.00 54.02 296 CYS A C 1
ATOM 1858 O O . CYS A 1 272 ? -45.507 7.336 40.744 1.00 54.60 296 CYS A O 1
ATOM 1861 N N . ARG A 1 273 ? -46.698 9.189 41.220 1.00 54.39 297 ARG A N 1
ATOM 1862 C CA . ARG A 1 273 ? -47.933 8.493 41.567 1.00 55.68 297 ARG A CA 1
ATOM 1863 C C . ARG A 1 273 ? -49.093 9.394 41.158 1.00 56.80 297 ARG A C 1
ATOM 1864 O O . ARG A 1 273 ? -48.881 10.550 40.796 1.00 57.19 297 ARG A O 1
ATOM 1872 N N . LYS A 1 274 ? -50.315 8.876 41.228 1.00 58.12 298 LYS A N 1
ATOM 1873 C CA . LYS A 1 274 ? -51.487 9.654 40.836 1.00 59.25 298 LYS A CA 1
ATOM 1874 C C . LYS A 1 274 ? -52.376 9.985 42.024 1.00 59.55 298 LYS A C 1
ATOM 1875 O O . LYS A 1 274 ? -53.326 10.771 41.908 1.00 59.63 298 LYS A O 1
ATOM 1881 N N . PHE A 1 275 ? -52.047 9.386 43.166 1.00 59.34 299 PHE A N 1
ATOM 1882 C CA . PHE A 1 275 ? -52.799 9.590 44.399 1.00 59.42 299 PHE A CA 1
ATOM 1883 C C . PHE A 1 275 ? -51.905 9.787 45.625 1.00 58.18 299 PHE A C 1
ATOM 1884 O O . PHE A 1 275 ? -51.005 8.990 45.899 1.00 57.59 299 PHE A O 1
ATOM 1892 N N . ASP A 1 276 ? -52.186 10.857 46.359 1.00 56.20 300 ASP A N 1
ATOM 1893 C CA . ASP A 1 276 ? -51.457 11.205 47.565 1.00 54.90 300 ASP A CA 1
ATOM 1894 C C . ASP A 1 276 ? -52.343 11.026 48.791 1.00 54.23 300 ASP A C 1
ATOM 1895 O O . ASP A 1 276 ? -53.513 11.414 48.793 1.00 53.60 300 ASP A O 1
ATOM 1900 N N . THR A 1 277 ? -51.790 10.435 49.839 1.00 53.29 301 THR A N 1
ATOM 1901 C CA . THR A 1 277 ? -52.571 10.235 51.044 1.00 52.37 301 THR A CA 1
ATOM 1902 C C . THR A 1 277 ? -52.354 11.380 52.010 1.00 51.73 301 THR A C 1
ATOM 1903 O O . THR A 1 277 ? -51.222 11.791 52.237 1.00 51.54 301 THR A O 1
ATOM 1907 N N . VAL A 1 278 ? -53.447 11.885 52.576 1.00 51.09 302 VAL A N 1
ATOM 1908 C CA . VAL A 1 278 ? -53.382 12.991 53.522 1.00 50.99 302 VAL A CA 1
ATOM 1909 C C . VAL A 1 278 ? -54.336 12.815 54.706 1.00 51.83 302 VAL A C 1
ATOM 1910 O O . VAL A 1 278 ? -55.246 11.981 54.671 1.00 51.83 302 VAL A O 1
ATOM 1914 N N . GLN A 1 279 ? -54.116 13.603 55.758 1.00 51.74 303 GLN A N 1
ATOM 1915 C CA . GLN A 1 279 ? -54.949 13.544 56.953 1.00 50.25 303 GLN A CA 1
ATOM 1916 C C . GLN A 1 279 ? -56.316 14.152 56.675 1.00 51.49 303 GLN A C 1
ATOM 1917 O O . GLN A 1 279 ? -56.407 15.181 56.016 1.00 51.11 303 GLN A O 1
ATOM 1923 N N . ALA A 1 280 ? -57.371 13.510 57.173 1.00 54.02 304 ALA A N 1
ATOM 1924 C CA . ALA A 1 280 ? -58.742 13.986 56.976 1.00 56.36 304 ALA A CA 1
ATOM 1925 C C . ALA A 1 280 ? -58.896 15.488 57.241 1.00 58.25 304 ALA A C 1
ATOM 1926 O O . ALA A 1 280 ? -59.043 16.262 56.297 1.00 59.08 304 ALA A O 1
ATOM 1928 N N . SER A 1 281 ? -58.868 15.903 58.509 1.00 59.65 305 SER A N 1
ATOM 1929 C CA . SER A 1 281 ? -59.005 17.324 58.843 1.00 61.53 305 SER A CA 1
ATOM 1930 C C . SER A 1 281 ? -58.060 18.203 58.018 1.00 63.21 305 SER A C 1
ATOM 1931 O O . SER A 1 281 ? -58.450 18.765 56.989 1.00 63.52 305 SER A O 1
ATOM 1934 N N . GLU A 1 282 ? -56.816 18.319 58.473 1.00 64.85 306 GLU A N 1
ATOM 1935 C CA . GLU A 1 282 ? -55.810 19.129 57.784 1.00 65.99 306 GLU A CA 1
ATOM 1936 C C . GLU A 1 282 ? -55.398 18.512 56.457 1.00 65.78 306 GLU A C 1
ATOM 1937 O O . GLU A 1 282 ? -54.248 18.093 56.298 1.00 66.62 306 GLU A O 1
ATOM 1943 N N . SER A 1 283 ? -56.325 18.456 55.504 1.00 64.73 307 SER A N 1
ATOM 1944 C CA . SER A 1 283 ? -56.016 17.866 54.200 1.00 63.59 307 SER A CA 1
ATOM 1945 C C . SER A 1 283 ? -55.431 18.915 53.264 1.00 63.36 307 SER A C 1
ATOM 1946 O O . SER A 1 283 ? -54.458 18.666 52.543 1.00 63.20 307 SER A O 1
ATOM 1949 N N . LEU A 1 284 ? -56.031 20.097 53.299 1.00 62.60 308 LEU A N 1
ATOM 1950 C CA . LEU A 1 284 ? -55.599 21.192 52.465 1.00 61.49 308 LEU A CA 1
ATOM 1951 C C . LEU A 1 284 ? -54.343 21.807 53.082 1.00 61.47 308 LEU A C 1
ATOM 1952 O O . LEU A 1 284 ? -53.510 22.374 52.383 1.00 60.69 308 LEU A O 1
ATOM 1957 N N . LYS A 1 285 ? -54.188 21.675 54.394 1.00 63.11 309 LYS A N 1
ATOM 1958 C CA . LYS A 1 285 ? -53.022 22.258 55.053 1.00 64.81 309 LYS A CA 1
ATOM 1959 C C . LYS A 1 285 ? -51.720 21.623 54.561 1.00 64.24 309 LYS A C 1
ATOM 1960 O O . LYS A 1 285 ? -51.704 20.494 54.062 1.00 65.58 309 LYS A O 1
ATOM 1966 N N . SER A 1 286 ? -50.632 22.371 54.687 1.00 62.37 310 SER A N 1
ATOM 1967 C CA . SER A 1 286 ? -49.330 21.889 54.273 1.00 59.98 310 SER A CA 1
ATOM 1968 C C . SER A 1 286 ? -48.638 21.284 55.483 1.00 57.75 310 SER A C 1
ATOM 1969 O O . SER A 1 286 ? -49.228 21.201 56.560 1.00 57.16 310 SER A O 1
ATOM 1972 N N . GLY A 1 287 ? -47.395 20.849 55.300 1.00 55.43 311 GLY A N 1
ATOM 1973 C CA . GLY A 1 287 ? -46.656 20.256 56.399 1.00 53.05 311 GLY A CA 1
ATOM 1974 C C . GLY A 1 287 ? -46.376 18.768 56.267 1.00 50.59 311 GLY A C 1
ATOM 1975 O O . GLY A 1 287 ? -46.390 18.215 55.166 1.00 49.77 311 GLY A O 1
ATOM 1976 N N . ILE A 1 288 ? -46.115 18.127 57.406 1.00 47.88 312 ILE A N 1
ATOM 1977 C CA . ILE A 1 288 ? -45.820 16.701 57.455 1.00 44.06 312 ILE A CA 1
ATOM 1978 C C . ILE A 1 288 ? -47.109 15.925 57.530 1.00 43.76 312 ILE A C 1
ATOM 1979 O O . ILE A 1 288 ? -48.024 16.276 58.267 1.00 43.76 312 ILE A O 1
ATOM 1984 N N . ILE A 1 289 ? -47.188 14.868 56.745 1.00 43.79 313 ILE A N 1
ATOM 1985 C CA . ILE A 1 289 ? -48.381 14.056 56.744 1.00 44.88 313 ILE A CA 1
ATOM 1986 C C . ILE A 1 289 ? -48.149 12.844 57.637 1.00 45.46 313 ILE A C 1
ATOM 1987 O O . ILE A 1 289 ? -47.872 11.758 57.149 1.00 45.20 313 ILE A O 1
ATOM 1992 N N . THR A 1 290 ? -48.244 13.023 58.951 1.00 46.67 314 THR A N 1
ATOM 1993 C CA . THR A 1 290 ? -48.033 11.887 59.847 1.00 48.11 314 THR A CA 1
ATOM 1994 C C . THR A 1 290 ? -49.237 10.960 59.766 1.00 48.43 314 THR A C 1
ATOM 1995 O O . THR A 1 290 ? -50.203 11.261 59.071 1.00 48.74 314 THR A O 1
ATOM 1999 N N . SER A 1 291 ? -49.176 9.846 60.497 1.00 48.87 315 SER A N 1
ATOM 2000 C CA . SER A 1 291 ? -50.255 8.847 60.525 1.00 47.62 315 SER A CA 1
ATOM 2001 C C . SER A 1 291 ? -50.591 8.431 61.958 1.00 47.11 315 SER A C 1
ATOM 2002 O O . SER A 1 291 ? -49.831 8.713 62.888 1.00 45.89 315 SER A O 1
ATOM 2005 N N . ASP A 1 292 ? -51.733 7.765 62.123 1.00 46.64 316 ASP A N 1
ATOM 2006 C CA . ASP A 1 292 ? -52.177 7.280 63.429 1.00 46.77 316 ASP A CA 1
ATOM 2007 C C . ASP A 1 292 ? -52.561 8.411 64.381 1.00 45.84 316 ASP A C 1
ATOM 2008 O O . ASP A 1 292 ? -52.435 8.287 65.598 1.00 45.38 316 ASP A O 1
ATOM 2013 N N . VAL A 1 293 ? -53.037 9.516 63.822 1.00 45.41 317 VAL A N 1
ATOM 2014 C CA . VAL A 1 293 ? -53.431 10.657 64.630 1.00 44.65 317 VAL A CA 1
ATOM 2015 C C . VAL A 1 293 ? -54.810 11.070 64.195 1.00 46.39 317 VAL A C 1
ATOM 2016 O O . VAL A 1 293 ? -55.392 12.018 64.716 1.00 45.73 317 VAL A O 1
ATOM 2020 N N . GLY A 1 294 ? -55.327 10.331 63.225 1.00 48.69 318 GLY A N 1
ATOM 2021 C CA . GLY A 1 294 ? -56.649 10.609 62.710 1.00 52.39 318 GLY A CA 1
ATOM 2022 C C . GLY A 1 294 ? -56.954 9.710 61.533 1.00 54.79 318 GLY A C 1
ATOM 2023 O O . GLY A 1 294 ? -56.079 8.974 61.053 1.00 55.00 318 GLY A O 1
ATOM 2024 N N . ASP A 1 295 ? -58.204 9.764 61.080 1.00 56.59 319 ASP A N 1
ATOM 2025 C CA . ASP A 1 295 ? -58.637 8.969 59.947 1.00 58.61 319 ASP A CA 1
ATOM 2026 C C . ASP A 1 295 ? -57.899 9.490 58.722 1.00 58.53 319 ASP A C 1
ATOM 2027 O O . ASP A 1 295 ? -57.676 10.699 58.577 1.00 57.29 319 ASP A O 1
ATOM 2032 N N . LEU A 1 296 ? -57.511 8.565 57.851 1.00 58.69 320 LEU A N 1
ATOM 2033 C CA . LEU A 1 296 ? -56.759 8.913 56.660 1.00 58.53 320 LEU A CA 1
ATOM 2034 C C . LEU A 1 296 ? -57.600 8.795 55.399 1.00 58.01 320 LEU A C 1
ATOM 2035 O O . LEU A 1 296 ? -58.465 7.924 55.294 1.00 58.01 320 LEU A O 1
ATOM 2040 N N . THR A 1 297 ? -57.340 9.684 54.443 1.00 57.93 321 THR A N 1
ATOM 2041 C CA . THR A 1 297 ? -58.076 9.709 53.174 1.00 57.31 321 THR A CA 1
ATOM 2042 C C . THR A 1 297 ? -57.135 10.093 52.039 1.00 57.45 321 THR A C 1
ATOM 2043 O O . THR A 1 297 ? -56.211 10.877 52.224 1.00 58.31 321 THR A O 1
ATOM 2047 N N . LEU A 1 298 ? -57.360 9.535 50.864 1.00 57.77 322 LEU A N 1
ATOM 2048 C CA . LEU A 1 298 ? -56.501 9.857 49.743 1.00 58.31 322 LEU A CA 1
ATOM 2049 C C . LEU A 1 298 ? -57.106 10.956 48.875 1.00 57.46 322 LEU A C 1
ATOM 2050 O O . LEU A 1 298 ? -58.317 11.184 48.914 1.00 55.80 322 LEU A O 1
ATOM 2055 N N . SER A 1 299 ? -56.241 11.640 48.119 1.00 58.05 323 SER A N 1
ATOM 2056 C CA . SER A 1 299 ? -56.627 12.734 47.220 1.00 59.54 323 SER A CA 1
ATOM 2057 C C . SER A 1 299 ? -56.027 12.522 45.836 1.00 60.31 323 SER A C 1
ATOM 2058 O O . SER A 1 299 ? -54.897 12.048 45.711 1.00 60.91 323 SER A O 1
ATOM 2061 N N . LYS A 1 300 ? -56.772 12.891 44.798 1.00 60.95 324 LYS A N 1
ATOM 2062 C CA . LYS A 1 300 ? -56.287 12.729 43.431 1.00 60.78 324 LYS A CA 1
ATOM 2063 C C . LYS A 1 300 ? -55.453 13.927 43.016 1.00 59.30 324 LYS A C 1
ATOM 2064 O O . LYS A 1 300 ? -55.746 15.064 43.389 1.00 59.13 324 LYS A O 1
ATOM 2070 N N . ARG A 1 301 ? -54.407 13.670 42.243 1.00 57.73 325 ARG A N 1
ATOM 2071 C CA . ARG A 1 301 ? -53.539 14.746 41.798 1.00 56.40 325 ARG A CA 1
ATOM 2072 C C . ARG A 1 301 ? -54.095 15.517 40.606 1.00 55.75 325 ARG A C 1
ATOM 2073 O O . ARG A 1 301 ? -55.036 15.083 39.945 1.00 54.48 325 ARG A O 1
ATOM 2081 N N . GLY A 1 302 ? -53.507 16.680 40.360 1.00 56.23 326 GLY A N 1
ATOM 2082 C CA . GLY A 1 302 ? -53.928 17.521 39.260 1.00 57.06 326 GLY A CA 1
ATOM 2083 C C . GLY A 1 302 ? -52.712 18.122 38.579 1.00 57.93 326 GLY A C 1
ATOM 2084 O O . GLY A 1 302 ? -51.584 17.913 39.027 1.00 59.27 326 GLY A O 1
ATOM 2085 N N . LEU A 1 303 ? -52.933 18.860 37.495 1.00 57.70 327 LEU A N 1
ATOM 2086 C CA . LEU A 1 303 ? -51.841 19.484 36.760 1.00 57.22 327 LEU A CA 1
ATOM 2087 C C . LEU A 1 303 ? -51.193 20.548 37.628 1.00 57.43 327 LEU A C 1
ATOM 2088 O O . LEU A 1 303 ? -51.735 21.643 37.803 1.00 57.82 327 LEU A O 1
ATOM 2093 N N . ARG A 1 304 ? -50.034 20.218 38.181 1.00 56.82 328 ARG A N 1
ATOM 2094 C CA . ARG A 1 304 ? -49.318 21.157 39.020 1.00 55.58 328 ARG A CA 1
ATOM 2095 C C . ARG A 1 304 ? -48.180 21.807 38.243 1.00 56.01 328 ARG A C 1
ATOM 2096 O O . ARG A 1 304 ? -47.472 21.144 37.482 1.00 55.36 328 ARG A O 1
ATOM 2104 N N . THR A 1 305 ? -48.030 23.116 38.435 1.00 56.48 329 THR A N 1
ATOM 2105 C CA . THR A 1 305 ? -46.976 23.909 37.804 1.00 55.81 329 THR A CA 1
ATOM 2106 C C . THR A 1 305 ? -46.231 24.590 38.944 1.00 55.68 329 THR A C 1
ATOM 2107 O O . THR A 1 305 ? -46.868 25.150 39.834 1.00 55.84 329 THR A O 1
ATOM 2111 N N . SER A 1 306 ? -44.898 24.540 38.917 1.00 55.79 330 SER A N 1
ATOM 2112 C CA . SER A 1 306 ? -44.069 25.148 39.963 1.00 56.77 330 SER A CA 1
ATOM 2113 C C . SER A 1 306 ? -43.135 26.246 39.447 1.00 57.72 330 SER A C 1
ATOM 2114 O O . SER A 1 306 ? -42.672 26.194 38.308 1.00 58.79 330 SER A O 1
ATOM 2117 N N . PHE A 1 307 ? -42.863 27.242 40.288 1.00 58.23 331 PHE A N 1
ATOM 2118 C CA . PHE A 1 307 ? -41.960 28.338 39.922 1.00 59.02 331 PHE A CA 1
ATOM 2119 C C . PHE A 1 307 ? -40.843 28.391 40.959 1.00 58.20 331 PHE A C 1
ATOM 2120 O O . PHE A 1 307 ? -40.990 28.984 42.030 1.00 58.64 331 PHE A O 1
ATOM 2128 N N . THR A 1 308 ? -39.724 27.758 40.632 1.00 56.55 332 THR A N 1
ATOM 2129 C CA . THR A 1 308 ? -38.581 27.716 41.532 1.00 53.91 332 THR A CA 1
ATOM 2130 C C . THR A 1 308 ? -37.665 28.921 41.296 1.00 53.92 332 THR A C 1
ATOM 2131 O O . THR A 1 308 ? -37.307 29.219 40.159 1.00 55.03 332 THR A O 1
ATOM 2135 N N . PHE A 1 309 ? -37.298 29.613 42.370 1.00 52.53 333 PHE A N 1
ATOM 2136 C CA . PHE A 1 309 ? -36.418 30.767 42.268 1.00 51.00 333 PHE A CA 1
ATOM 2137 C C . PHE A 1 309 ? -35.102 30.521 42.983 1.00 49.54 333 PHE A C 1
ATOM 2138 O O . PHE A 1 309 ? -35.089 30.159 44.160 1.00 48.68 333 PHE A O 1
ATOM 2146 N N . ARG A 1 310 ? -34.000 30.741 42.261 1.00 48.46 334 ARG A N 1
ATOM 2147 C CA . ARG A 1 310 ? -32.632 30.567 42.777 1.00 45.52 334 ARG A CA 1
ATOM 2148 C C . ARG A 1 310 ? -31.723 31.721 42.325 1.00 45.12 334 ARG A C 1
ATOM 2149 O O . ARG A 1 310 ? -31.940 32.311 41.274 1.00 45.71 334 ARG A O 1
ATOM 2157 N N . LYS A 1 311 ? -30.697 32.030 43.110 1.00 45.78 335 LYS A N 1
ATOM 2158 C CA . LYS A 1 311 ? -29.751 33.080 42.729 1.00 46.00 335 LYS A CA 1
ATOM 2159 C C . LYS A 1 311 ? -28.435 32.427 42.353 1.00 46.71 335 LYS A C 1
ATOM 2160 O O . LYS A 1 311 ? -27.737 31.879 43.214 1.00 47.15 335 LYS A O 1
ATOM 2166 N N . VAL A 1 312 ? -28.093 32.484 41.070 1.00 47.71 336 VAL A N 1
ATOM 2167 C CA . VAL A 1 312 ? -26.849 31.885 40.604 1.00 47.84 336 VAL A CA 1
ATOM 2168 C C . VAL A 1 312 ? -25.647 32.439 41.368 1.00 48.31 336 VAL A C 1
ATOM 2169 O O . VAL A 1 312 ? -25.408 33.650 41.397 1.00 45.72 336 VAL A O 1
ATOM 2173 N N . ARG A 1 313 ? -24.912 31.519 41.988 1.00 49.89 337 ARG A N 1
ATOM 2174 C CA . ARG A 1 313 ? -23.727 31.819 42.783 1.00 52.03 337 ARG A CA 1
ATOM 2175 C C . ARG A 1 313 ? -22.522 32.081 41.883 1.00 52.65 337 ARG A C 1
ATOM 2176 O O . ARG A 1 313 ? -22.323 31.389 40.882 1.00 51.60 337 ARG A O 1
ATOM 2184 N N . GLN A 1 314 ? -21.722 33.078 42.260 1.00 53.82 338 GLN A N 1
ATOM 2185 C CA . GLN A 1 314 ? -20.534 33.483 41.505 1.00 55.13 338 GLN A CA 1
ATOM 2186 C C . GLN A 1 314 ? -19.270 32.809 42.025 1.00 55.23 338 GLN A C 1
ATOM 2187 O O . GLN A 1 314 ? -18.419 32.364 41.249 1.00 55.86 338 GLN A O 1
ATOM 2193 N N . THR A 1 315 ? -19.154 32.746 43.346 1.00 54.58 339 THR A N 1
ATOM 2194 C CA . THR A 1 315 ? -18.003 32.130 43.996 1.00 52.46 339 THR A CA 1
ATOM 2195 C C . THR A 1 315 ? -18.245 30.621 44.142 1.00 52.08 339 THR A C 1
ATOM 2196 O O . THR A 1 315 ? -19.340 30.130 43.848 1.00 51.03 339 THR A O 1
ATOM 2200 N N . PRO A 1 316 ? -17.216 29.864 44.565 1.00 51.57 340 PRO A N 1
ATOM 2201 C CA . PRO A 1 316 ? -17.355 28.416 44.742 1.00 50.39 340 PRO A CA 1
ATOM 2202 C C . PRO A 1 316 ? -18.060 28.200 46.076 1.00 49.37 340 PRO A C 1
ATOM 2203 O O . PRO A 1 316 ? -17.802 28.948 47.020 1.00 49.00 340 PRO A O 1
ATOM 2207 N N . CYS A 1 317 ? -18.945 27.203 46.160 1.00 48.79 341 CYS A N 1
ATOM 2208 C CA . CYS A 1 317 ? -19.685 26.924 47.402 1.00 47.71 341 CYS A CA 1
ATOM 2209 C C . CYS A 1 317 ? -18.767 26.397 48.475 1.00 47.54 341 CYS A C 1
ATOM 2210 O O . CYS A 1 317 ? -17.825 25.656 48.194 1.00 47.80 341 CYS A O 1
ATOM 2213 N N . ASN A 1 318 ? -19.056 26.766 49.714 1.00 47.01 342 ASN A N 1
ATOM 2214 C CA . ASN A 1 318 ? -18.245 26.313 50.834 1.00 47.35 342 ASN A CA 1
ATOM 2215 C C . ASN A 1 318 ? -19.068 26.176 52.118 1.00 45.71 342 ASN A C 1
ATOM 2216 O O . ASN A 1 318 ? -18.799 26.831 53.122 1.00 43.22 342 ASN A O 1
ATOM 2221 N N . CYS A 1 319 ? -20.070 25.304 52.063 1.00 44.56 343 CYS A N 1
ATOM 2222 C CA . CYS A 1 319 ? -20.958 25.038 53.186 1.00 43.45 343 CYS A CA 1
ATOM 2223 C C . CYS A 1 319 ? -20.352 24.023 54.150 1.00 43.63 343 CYS A C 1
ATOM 2224 O O . CYS A 1 319 ? -19.151 23.743 54.112 1.00 44.17 343 CYS A O 1
ATOM 2227 N N . SER A 1 320 ? -21.204 23.453 54.996 1.00 42.82 344 SER A N 1
ATOM 2228 C CA . SER A 1 320 ? -20.771 22.473 55.989 1.00 42.07 344 SER A CA 1
ATOM 2229 C C . SER A 1 320 ? -21.181 21.054 55.623 1.00 41.80 344 SER A C 1
ATOM 2230 O O . SER A 1 320 ? -21.395 20.221 56.498 1.00 42.79 344 SER A O 1
ATOM 2233 N N . TYR A 1 321 ? -21.257 20.763 54.336 1.00 39.90 345 TYR A N 1
ATOM 2234 C CA . TYR A 1 321 ? -21.708 19.452 53.931 1.00 38.75 345 TYR A CA 1
ATOM 2235 C C . TYR A 1 321 ? -20.908 18.939 52.754 1.00 38.78 345 TYR A C 1
ATOM 2236 O O . TYR A 1 321 ? -21.475 18.615 51.709 1.00 39.18 345 TYR A O 1
ATOM 2245 N N . PRO A 1 322 ? -19.578 18.847 52.910 1.00 37.95 346 PRO A N 1
ATOM 2246 C CA . PRO A 1 322 ? -18.668 18.377 51.865 1.00 37.51 346 PRO A CA 1
ATOM 2247 C C . PRO A 1 322 ? -19.022 17.013 51.306 1.00 37.82 346 PRO A C 1
ATOM 2248 O O . PRO A 1 322 ? -18.493 16.581 50.275 1.00 38.63 346 PRO A O 1
ATOM 2252 N N . LEU A 1 323 ? -19.923 16.327 51.990 1.00 37.59 347 LEU A N 1
ATOM 2253 C CA . LEU A 1 323 ? -20.364 15.021 51.526 1.00 36.79 347 LEU A CA 1
ATOM 2254 C C . LEU A 1 323 ? -21.181 15.155 50.243 1.00 36.25 347 LEU A C 1
ATOM 2255 O O . LEU A 1 323 ? -21.250 14.226 49.450 1.00 36.74 347 LEU A O 1
ATOM 2260 N N . VAL A 1 324 ? -21.794 16.312 50.037 1.00 35.56 348 VAL A N 1
ATOM 2261 C CA . VAL A 1 324 ? -22.629 16.498 48.863 1.00 36.31 348 VAL A CA 1
ATOM 2262 C C . VAL A 1 324 ? -22.284 17.742 48.051 1.00 38.22 348 VAL A C 1
ATOM 2263 O O . VAL A 1 324 ? -22.826 17.958 46.962 1.00 39.41 348 VAL A O 1
ATOM 2267 N N . CYS A 1 325 ? -21.382 18.553 48.590 1.00 38.70 349 CYS A N 1
ATOM 2268 C CA . CYS A 1 325 ? -20.956 19.788 47.953 1.00 38.67 349 CYS A CA 1
ATOM 2269 C C . CYS A 1 325 ? -19.925 19.547 46.848 1.00 39.93 349 CYS A C 1
ATOM 2270 O O . CYS A 1 325 ? -18.739 19.326 47.119 1.00 40.15 349 CYS A O 1
ATOM 2273 N N . ASP A 1 326 ? -20.380 19.605 45.597 1.00 40.90 350 ASP A N 1
ATOM 2274 C CA . ASP A 1 326 ? -19.499 19.381 44.446 1.00 40.39 350 ASP A CA 1
ATOM 2275 C C . ASP A 1 326 ? -18.254 20.271 44.468 1.00 38.93 350 ASP A C 1
ATOM 2276 O O . ASP A 1 326 ? -17.165 19.820 44.139 1.00 38.40 350 ASP A O 1
ATOM 2281 N N . SER A 1 327 ? -18.423 21.526 44.859 1.00 39.07 351 SER A N 1
ATOM 2282 C CA . SER A 1 327 ? -17.304 22.457 44.934 1.00 40.73 351 SER A CA 1
ATOM 2283 C C . SER A 1 327 ? -16.237 22.019 45.923 1.00 40.07 351 SER A C 1
ATOM 2284 O O . SER A 1 327 ? -15.050 22.000 45.592 1.00 39.70 351 SER A O 1
ATOM 2287 N N . GLN A 1 328 ? -16.647 21.677 47.141 1.00 39.75 352 GLN A N 1
ATOM 2288 C CA . GLN A 1 328 ? -15.683 21.273 48.162 1.00 39.64 352 GLN A CA 1
ATOM 2289 C C . GLN A 1 328 ? -15.020 19.922 47.909 1.00 40.43 352 GLN A C 1
ATOM 2290 O O . GLN A 1 328 ? -13.993 19.611 48.510 1.00 40.32 352 GLN A O 1
ATOM 2296 N N . ARG A 1 329 ? -15.579 19.120 47.013 1.00 40.81 353 ARG A N 1
ATOM 2297 C CA . ARG A 1 329 ? -14.957 17.834 46.737 1.00 41.95 353 ARG A CA 1
ATOM 2298 C C . ARG A 1 329 ? -14.497 17.731 45.292 1.00 42.47 353 ARG A C 1
ATOM 2299 O O . ARG A 1 329 ? -14.274 16.637 44.777 1.00 41.37 353 ARG A O 1
ATOM 2307 N N . LYS A 1 330 ? -14.348 18.891 44.654 1.00 43.36 354 LYS A N 1
ATOM 2308 C CA . LYS A 1 330 ? -13.919 19.003 43.254 1.00 43.43 354 LYS A CA 1
ATOM 2309 C C . LYS A 1 330 ? -12.543 18.377 42.994 1.00 42.61 354 LYS A C 1
ATOM 2310 O O . LYS A 1 330 ? -12.355 17.616 42.037 1.00 40.45 354 LYS A O 1
ATOM 2316 N N . GLU A 1 331 ? -11.593 18.722 43.862 1.00 41.83 355 GLU A N 1
ATOM 2317 C CA . GLU A 1 331 ? -10.224 18.266 43.729 1.00 41.96 355 GLU A CA 1
ATOM 2318 C C . GLU A 1 331 ? -9.853 17.153 44.672 1.00 41.81 355 GLU A C 1
ATOM 2319 O O . GLU A 1 331 ? -8.913 17.284 45.458 1.00 43.45 355 GLU A O 1
ATOM 2325 N N . ASN A 1 332 ? -10.585 16.054 44.603 1.00 40.19 356 ASN A N 1
ATOM 2326 C CA . ASN A 1 332 ? -10.269 14.926 45.450 1.00 38.24 356 ASN A CA 1
ATOM 2327 C C . ASN A 1 332 ? -10.323 13.634 44.675 1.00 37.74 356 ASN A C 1
ATOM 2328 O O . ASN A 1 332 ? -11.388 13.029 44.529 1.00 36.09 356 ASN A O 1
ATOM 2333 N N . LEU A 1 333 ? -9.160 13.209 44.191 1.00 37.78 357 LEU A N 1
ATOM 2334 C CA . LEU A 1 333 ? -9.070 11.989 43.407 1.00 37.76 357 LEU A CA 1
ATOM 2335 C C . LEU A 1 333 ? -9.982 10.902 43.949 1.00 38.48 357 LEU A C 1
ATOM 2336 O O . LEU A 1 333 ? -10.721 10.280 43.187 1.00 38.65 357 LEU A O 1
ATOM 2341 N N . TYR A 1 334 ? -9.961 10.686 45.262 1.00 38.74 358 TYR A N 1
ATOM 2342 C CA . TYR A 1 334 ? -10.804 9.645 45.847 1.00 39.46 358 TYR A CA 1
ATOM 2343 C C . TYR A 1 334 ? -12.280 9.830 45.559 1.00 38.86 358 TYR A C 1
ATOM 2344 O O . TYR A 1 334 ? -12.971 8.897 45.132 1.00 35.71 358 TYR A O 1
ATOM 2353 N N . PHE A 1 335 ? -12.767 11.031 45.827 1.00 40.44 359 PHE A N 1
ATOM 2354 C CA . PHE A 1 335 ? -14.167 11.330 45.600 1.00 43.26 359 PHE A CA 1
ATOM 2355 C C . PHE A 1 335 ? -14.441 11.183 44.109 1.00 45.33 359 PHE A C 1
ATOM 2356 O O . PHE A 1 335 ? -15.505 10.692 43.711 1.00 44.90 359 PHE A O 1
ATOM 2364 N N . GLN A 1 336 ? -13.467 11.607 43.298 1.00 47.50 360 GLN A N 1
ATOM 2365 C CA . GLN A 1 336 ? -13.560 11.519 41.839 1.00 50.18 360 GLN A CA 1
ATOM 2366 C C . GLN A 1 336 ? -13.885 10.078 41.475 1.00 50.36 360 GLN A C 1
ATOM 2367 O O . GLN A 1 336 ? -14.866 9.826 40.791 1.00 49.98 360 GLN A O 1
ATOM 2373 N N . GLY A 1 337 ? -13.065 9.137 41.938 1.00 51.68 361 GLY A N 1
ATOM 2374 C CA . GLY A 1 337 ? -13.313 7.736 41.643 1.00 53.44 361 GLY A CA 1
ATOM 2375 C C . GLY A 1 337 ? -14.740 7.325 41.974 1.00 54.53 361 GLY A C 1
ATOM 2376 O O . GLY A 1 337 ? -15.375 6.566 41.243 1.00 55.84 361 GLY A O 1
ATOM 2377 N N . LEU A 1 338 ? -15.263 7.826 43.081 1.00 55.04 362 LEU A N 1
ATOM 2378 C CA . LEU A 1 338 ? -16.622 7.485 43.445 1.00 56.62 362 LEU A CA 1
ATOM 2379 C C . LEU A 1 338 ? -17.591 8.249 42.554 1.00 58.11 362 LEU A C 1
ATOM 2380 O O . LEU A 1 338 ? -18.791 8.294 42.832 1.00 59.02 362 LEU A O 1
ATOM 2385 N N . GLU A 1 339 ? -17.060 8.865 41.500 1.00 58.70 363 GLU A N 1
ATOM 2386 C CA . GLU A 1 339 ? -17.871 9.619 40.551 1.00 58.69 363 GLU A CA 1
ATOM 2387 C C . GLU A 1 339 ? -18.668 10.710 41.258 1.00 58.06 363 GLU A C 1
ATOM 2388 O O . GLU A 1 339 ? -19.018 11.746 40.671 1.00 56.07 363 GLU A O 1
ATOM 2394 N N . THR B 1 4 ? -39.025 2.747 81.145 1.00 66.42 28 THR B N 1
ATOM 2395 C CA . THR B 1 4 ? -38.802 1.435 81.819 1.00 66.52 28 THR B CA 1
ATOM 2396 C C . THR B 1 4 ? -38.977 0.276 80.824 1.00 66.84 28 THR B C 1
ATOM 2397 O O . THR B 1 4 ? -38.013 -0.413 80.488 1.00 67.18 28 THR B O 1
ATOM 2401 N N . LEU B 1 5 ? -40.195 0.072 80.334 1.00 66.30 29 LEU B N 1
ATOM 2402 C CA . LEU B 1 5 ? -40.459 -0.995 79.373 1.00 64.85 29 LEU B CA 1
ATOM 2403 C C . LEU B 1 5 ? -40.063 -0.475 77.994 1.00 65.19 29 LEU B C 1
ATOM 2404 O O . LEU B 1 5 ? -39.596 -1.226 77.135 1.00 63.99 29 LEU B O 1
ATOM 2409 N N . LEU B 1 6 ? -40.257 0.836 77.827 1.00 66.23 30 LEU B N 1
ATOM 2410 C CA . LEU B 1 6 ? -39.961 1.602 76.616 1.00 65.16 30 LEU B CA 1
ATOM 2411 C C . LEU B 1 6 ? -38.579 1.281 76.067 1.00 65.42 30 LEU B C 1
ATOM 2412 O O . LEU B 1 6 ? -38.289 1.542 74.897 1.00 64.99 30 LEU B O 1
ATOM 2417 N N . ARG B 1 7 ? -37.725 0.732 76.929 1.00 66.40 31 ARG B N 1
ATOM 2418 C CA . ARG B 1 7 ? -36.363 0.351 76.551 1.00 66.20 31 ARG B CA 1
ATOM 2419 C C . ARG B 1 7 ? -36.432 -0.670 75.402 1.00 64.67 31 ARG B C 1
ATOM 2420 O O . ARG B 1 7 ? -35.827 -0.463 74.347 1.00 64.45 31 ARG B O 1
ATOM 2428 N N . HIS B 1 8 ? -37.181 -1.756 75.605 1.00 62.34 32 HIS B N 1
ATOM 2429 C CA . HIS B 1 8 ? -37.311 -2.791 74.589 1.00 60.94 32 HIS B CA 1
ATOM 2430 C C . HIS B 1 8 ? -38.159 -2.313 73.422 1.00 57.57 32 HIS B C 1
ATOM 2431 O O . HIS B 1 8 ? -38.015 -2.781 72.290 1.00 57.26 32 HIS B O 1
ATOM 2438 N N . GLU B 1 9 ? -39.046 -1.374 73.710 1.00 53.98 33 GLU B N 1
ATOM 2439 C CA . GLU B 1 9 ? -39.950 -0.817 72.714 1.00 49.40 33 GLU B CA 1
ATOM 2440 C C . GLU B 1 9 ? -39.256 0.134 71.734 1.00 47.12 33 GLU B C 1
ATOM 2441 O O . GLU B 1 9 ? -39.865 0.574 70.762 1.00 46.82 33 GLU B O 1
ATOM 2447 N N . GLY B 1 10 ? -37.990 0.452 71.996 1.00 44.38 34 GLY B N 1
ATOM 2448 C CA . GLY B 1 10 ? -37.257 1.338 71.116 1.00 41.59 34 GLY B CA 1
ATOM 2449 C C . GLY B 1 10 ? -37.731 2.775 71.181 1.00 41.11 34 GLY B C 1
ATOM 2450 O O . GLY B 1 10 ? -37.806 3.450 70.160 1.00 40.69 34 GLY B O 1
ATOM 2451 N N . ILE B 1 11 ? -38.051 3.252 72.378 1.00 40.28 35 ILE B N 1
ATOM 2452 C CA . ILE B 1 11 ? -38.514 4.621 72.550 1.00 40.70 35 ILE B CA 1
ATOM 2453 C C . ILE B 1 11 ? -37.504 5.425 73.361 1.00 42.08 35 ILE B C 1
ATOM 2454 O O . ILE B 1 11 ? -37.320 5.159 74.546 1.00 43.41 35 ILE B O 1
ATOM 2459 N N . GLU B 1 12 ? -36.857 6.412 72.743 1.00 42.77 36 GLU B N 1
ATOM 2460 C CA . GLU B 1 12 ? -35.865 7.216 73.467 1.00 43.20 36 GLU B CA 1
ATOM 2461 C C . GLU B 1 12 ? -36.514 8.374 74.225 1.00 40.70 36 GLU B C 1
ATOM 2462 O O . GLU B 1 12 ? -37.337 9.095 73.679 1.00 39.61 36 GLU B O 1
ATOM 2468 N N . THR B 1 13 ? -36.135 8.551 75.484 1.00 38.74 37 THR B N 1
ATOM 2469 C CA . THR B 1 13 ? -36.697 9.624 76.291 1.00 37.99 37 THR B CA 1
ATOM 2470 C C . THR B 1 13 ? -35.641 10.635 76.725 1.00 37.49 37 THR B C 1
ATOM 2471 O O . THR B 1 13 ? -34.463 10.306 76.855 1.00 37.17 37 THR B O 1
ATOM 2475 N N . VAL B 1 14 ? -36.070 11.869 76.960 1.00 36.45 38 VAL B N 1
ATOM 2476 C CA . VAL B 1 14 ? -35.144 12.901 77.389 1.00 35.95 38 VAL B CA 1
ATOM 2477 C C . VAL B 1 14 ? -35.548 13.436 78.749 1.00 35.19 38 VAL B C 1
ATOM 2478 O O . VAL B 1 14 ? -36.708 13.324 79.149 1.00 34.25 38 VAL B O 1
ATOM 2482 N N . SER B 1 15 ? -34.587 14.039 79.443 1.00 34.17 39 SER B N 1
ATOM 2483 C CA . SER B 1 15 ? -34.826 14.581 80.769 1.00 32.45 39 SER B CA 1
ATOM 2484 C C . SER B 1 15 ? -35.175 16.046 80.805 1.00 31.50 39 SER B C 1
ATOM 2485 O O . SER B 1 15 ? -35.216 16.635 81.873 1.00 32.18 39 SER B O 1
ATOM 2488 N N . TYR B 1 16 ? -35.423 16.639 79.646 1.00 31.73 40 TYR B N 1
ATOM 2489 C CA . TYR B 1 16 ? -35.789 18.051 79.583 1.00 31.13 40 TYR B CA 1
ATOM 2490 C C . TYR B 1 16 ? -37.138 18.207 78.865 1.00 31.55 40 TYR B C 1
ATOM 2491 O O . TYR B 1 16 ? -37.480 17.418 77.991 1.00 31.65 40 TYR B O 1
ATOM 2500 N N . ALA B 1 17 ? -37.896 19.230 79.240 1.00 30.80 41 ALA B N 1
ATOM 2501 C CA . ALA B 1 17 ? -39.192 19.470 78.638 1.00 30.11 41 ALA B CA 1
ATOM 2502 C C . ALA B 1 17 ? -39.137 19.598 77.121 1.00 29.56 41 ALA B C 1
ATOM 2503 O O . ALA B 1 17 ? -38.202 20.183 76.573 1.00 29.27 41 ALA B O 1
ATOM 2505 N N . THR B 1 18 ? -40.140 19.025 76.454 1.00 29.41 42 THR B N 1
ATOM 2506 C CA . THR B 1 18 ? -40.271 19.076 75.000 1.00 30.46 42 THR B CA 1
ATOM 2507 C C . THR B 1 18 ? -41.754 19.105 74.683 1.00 31.55 42 THR B C 1
ATOM 2508 O O . THR B 1 18 ? -42.574 18.762 75.522 1.00 32.00 42 THR B O 1
ATOM 2512 N N . GLN B 1 19 ? -42.105 19.507 73.474 1.00 34.13 43 GLN B N 1
ATOM 2513 C CA . GLN B 1 19 ? -43.509 19.584 73.109 1.00 36.51 43 GLN B CA 1
ATOM 2514 C C . GLN B 1 19 ? -44.185 18.226 73.067 1.00 36.40 43 GLN B C 1
ATOM 2515 O O . GLN B 1 19 ? -45.391 18.124 73.279 1.00 35.85 43 GLN B O 1
ATOM 2521 N N . SER B 1 20 ? -43.410 17.183 72.791 1.00 36.79 44 SER B N 1
ATOM 2522 C CA . SER B 1 20 ? -43.963 15.832 72.687 1.00 36.54 44 SER B CA 1
ATOM 2523 C C . SER B 1 20 ? -43.583 14.942 73.843 1.00 34.25 44 SER B C 1
ATOM 2524 O O . SER B 1 20 ? -42.547 15.129 74.481 1.00 32.99 44 SER B O 1
ATOM 2527 N N . LEU B 1 21 ? -44.432 13.959 74.099 1.00 32.69 45 LEU B N 1
ATOM 2528 C CA . LEU B 1 21 ? -44.168 13.000 75.156 1.00 32.28 45 LEU B CA 1
ATOM 2529 C C . LEU B 1 21 ? -44.898 11.676 74.939 1.00 30.73 45 LEU B C 1
ATOM 2530 O O . LEU B 1 21 ? -45.950 11.626 74.295 1.00 30.43 45 LEU B O 1
ATOM 2535 N N . VAL B 1 22 ? -44.300 10.602 75.446 1.00 29.05 46 VAL B N 1
ATOM 2536 C CA . VAL B 1 22 ? -44.873 9.274 75.324 1.00 29.00 46 VAL B CA 1
ATOM 2537 C C . VAL B 1 22 ? -45.777 9.042 76.516 1.00 29.78 46 VAL B C 1
ATOM 2538 O O . VAL B 1 22 ? -45.446 9.422 77.638 1.00 30.66 46 VAL B O 1
ATOM 2542 N N . VAL B 1 23 ? -46.935 8.445 76.269 1.00 30.40 47 VAL B N 1
ATOM 2543 C CA . VAL B 1 23 ? -47.892 8.170 77.335 1.00 31.48 47 VAL B CA 1
ATOM 2544 C C . VAL B 1 23 ? -48.040 6.660 77.516 1.00 32.17 47 VAL B C 1
ATOM 2545 O O . VAL B 1 23 ? -48.818 5.985 76.813 1.00 30.86 47 VAL B O 1
ATOM 2549 N N . ALA B 1 24 ? -47.283 6.146 78.476 1.00 32.23 48 ALA B N 1
ATOM 2550 C CA . ALA B 1 24 ? -47.279 4.734 78.802 1.00 33.15 48 ALA B CA 1
ATOM 2551 C C . ALA B 1 24 ? -48.660 4.287 79.242 1.00 34.23 48 ALA B C 1
ATOM 2552 O O . ALA B 1 24 ? -49.360 5.018 79.926 1.00 35.57 48 ALA B O 1
ATOM 2554 N N . ASN B 1 25 ? -49.051 3.085 78.837 1.00 36.36 49 ASN B N 1
ATOM 2555 C CA . ASN B 1 25 ? -50.360 2.540 79.196 1.00 39.06 49 ASN B CA 1
ATOM 2556 C C . ASN B 1 25 ? -51.511 3.379 78.660 1.00 39.64 49 ASN B C 1
ATOM 2557 O O . ASN B 1 25 ? -52.651 3.208 79.075 1.00 41.64 49 ASN B O 1
ATOM 2562 N N . GLY B 1 26 ? -51.222 4.290 77.748 1.00 38.89 50 GLY B N 1
ATOM 2563 C CA . GLY B 1 26 ? -52.293 5.090 77.206 1.00 39.64 50 GLY B CA 1
ATOM 2564 C C . GLY B 1 26 ? -52.500 4.752 75.750 1.00 40.81 50 GLY B C 1
ATOM 2565 O O . GLY B 1 26 ? -52.959 5.587 74.983 1.00 41.66 50 GLY B O 1
ATOM 2566 N N . GLY B 1 27 ? -52.162 3.526 75.365 1.00 41.32 51 GLY B N 1
ATOM 2567 C CA . GLY B 1 27 ? -52.313 3.129 73.977 1.00 42.22 51 GLY B CA 1
ATOM 2568 C C . GLY B 1 27 ? -53.544 2.290 73.701 1.00 43.09 51 GLY B C 1
ATOM 2569 O O . GLY B 1 27 ? -54.220 1.844 74.627 1.00 43.46 51 GLY B O 1
ATOM 2570 N N . LEU B 1 28 ? -53.840 2.078 72.421 1.00 42.79 52 LEU B N 1
ATOM 2571 C CA . LEU B 1 28 ? -54.995 1.278 72.029 1.00 42.01 52 LEU B CA 1
ATOM 2572 C C . LEU B 1 28 ? -54.795 -0.157 72.510 1.00 43.09 52 LEU B C 1
ATOM 2573 O O . LEU B 1 28 ? -55.725 -0.794 73.007 1.00 43.96 52 LEU B O 1
ATOM 2578 N N . GLY B 1 29 ? -53.568 -0.648 72.377 1.00 43.44 53 GLY B N 1
ATOM 2579 C CA . GLY B 1 29 ? -53.272 -2.008 72.775 1.00 45.18 53 GLY B CA 1
ATOM 2580 C C . GLY B 1 29 ? -53.380 -2.251 74.263 1.00 46.10 53 GLY B C 1
ATOM 2581 O O . GLY B 1 29 ? -53.033 -3.319 74.767 1.00 47.00 53 GLY B O 1
ATOM 2582 N N . ASN B 1 30 ? -53.875 -1.263 74.982 1.00 46.67 54 ASN B N 1
ATOM 2583 C CA . ASN B 1 30 ? -53.989 -1.411 76.407 1.00 46.89 54 ASN B CA 1
ATOM 2584 C C . ASN B 1 30 ? -55.433 -1.227 76.830 1.00 45.83 54 ASN B C 1
ATOM 2585 O O . ASN B 1 30 ? -55.785 -1.401 77.993 1.00 46.71 54 ASN B O 1
ATOM 2590 N N . GLY B 1 31 ? -56.270 -0.889 75.863 1.00 43.89 55 GLY B N 1
ATOM 2591 C CA . GLY B 1 31 ? -57.667 -0.700 76.161 1.00 44.39 55 GLY B CA 1
ATOM 2592 C C . GLY B 1 31 ? -58.057 0.748 76.349 1.00 45.85 55 GLY B C 1
ATOM 2593 O O . GLY B 1 31 ? -59.184 1.052 76.750 1.00 47.27 55 GLY B O 1
ATOM 2594 N N . VAL B 1 32 ? -57.133 1.657 76.068 1.00 45.79 56 VAL B N 1
ATOM 2595 C CA . VAL B 1 32 ? -57.425 3.080 76.204 1.00 45.19 56 VAL B CA 1
ATOM 2596 C C . VAL B 1 32 ? -57.820 3.641 74.835 1.00 45.66 56 VAL B C 1
ATOM 2597 O O . VAL B 1 32 ? -57.066 3.530 73.872 1.00 44.32 56 VAL B O 1
ATOM 2601 N N . SER B 1 33 ? -59.009 4.233 74.761 1.00 45.85 57 SER B N 1
ATOM 2602 C CA . SER B 1 33 ? -59.510 4.789 73.516 1.00 46.50 57 SER B CA 1
ATOM 2603 C C . SER B 1 33 ? -59.110 6.249 73.347 1.00 47.85 57 SER B C 1
ATOM 2604 O O . SER B 1 33 ? -58.741 6.919 74.311 1.00 46.76 57 SER B O 1
ATOM 2607 N N . ARG B 1 34 ? -59.185 6.738 72.112 1.00 48.99 58 ARG B N 1
ATOM 2608 C CA . ARG B 1 34 ? -58.844 8.118 71.820 1.00 49.48 58 ARG B CA 1
ATOM 2609 C C . ARG B 1 34 ? -59.841 9.062 72.477 1.00 50.20 58 ARG B C 1
ATOM 2610 O O . ARG B 1 34 ? -59.479 10.158 72.882 1.00 50.47 58 ARG B O 1
ATOM 2618 N N . ASN B 1 35 ? -61.096 8.641 72.578 1.00 51.37 59 ASN B N 1
ATOM 2619 C CA . ASN B 1 35 ? -62.115 9.479 73.198 1.00 52.68 59 ASN B CA 1
ATOM 2620 C C . ASN B 1 35 ? -61.914 9.498 74.695 1.00 52.11 59 ASN B C 1
ATOM 2621 O O . ASN B 1 35 ? -62.498 10.317 75.393 1.00 52.77 59 ASN B O 1
ATOM 2626 N N . GLN B 1 36 ? -61.083 8.588 75.183 1.00 51.25 60 GLN B N 1
ATOM 2627 C CA . GLN B 1 36 ? -60.804 8.483 76.604 1.00 49.97 60 GLN B CA 1
ATOM 2628 C C . GLN B 1 36 ? -59.649 9.382 77.012 1.00 48.36 60 GLN B C 1
ATOM 2629 O O . GLN B 1 36 ? -59.802 10.268 77.849 1.00 48.45 60 GLN B O 1
ATOM 2635 N N . LEU B 1 37 ? -58.491 9.140 76.401 1.00 46.46 61 LEU B N 1
ATOM 2636 C CA . LEU B 1 37 ? -57.257 9.872 76.694 1.00 43.54 61 LEU B CA 1
ATOM 2637 C C . LEU B 1 37 ? -57.246 11.333 76.253 1.00 42.44 61 LEU B C 1
ATOM 2638 O O . LEU B 1 37 ? -56.864 12.211 77.025 1.00 42.39 61 LEU B O 1
ATOM 2643 N N . LEU B 1 38 ? -57.660 11.585 75.016 1.00 41.04 62 LEU B N 1
ATOM 2644 C CA . LEU B 1 38 ? -57.662 12.934 74.469 1.00 40.74 62 LEU B CA 1
ATOM 2645 C C . LEU B 1 38 ? -58.254 13.969 75.423 1.00 41.74 62 LEU B C 1
ATOM 2646 O O . LEU B 1 38 ? -57.676 15.036 75.626 1.00 42.00 62 LEU B O 1
ATOM 2651 N N . PRO B 1 39 ? -59.410 13.670 76.030 1.00 42.21 63 PRO B N 1
ATOM 2652 C CA . PRO B 1 39 ? -60.023 14.624 76.961 1.00 41.96 63 PRO B CA 1
ATOM 2653 C C . PRO B 1 39 ? -59.085 14.937 78.133 1.00 42.02 63 PRO B C 1
ATOM 2654 O O . PRO B 1 39 ? -58.878 16.098 78.470 1.00 43.06 63 PRO B O 1
ATOM 2658 N N . VAL B 1 40 ? -58.520 13.894 78.738 1.00 40.61 64 VAL B N 1
ATOM 2659 C CA . VAL B 1 40 ? -57.613 14.052 79.862 1.00 39.56 64 VAL B CA 1
ATOM 2660 C C . VAL B 1 40 ? -56.383 14.859 79.493 1.00 40.18 64 VAL B C 1
ATOM 2661 O O . VAL B 1 40 ? -55.855 15.617 80.306 1.00 39.89 64 VAL B O 1
ATOM 2665 N N . LEU B 1 41 ? -55.919 14.691 78.266 1.00 40.75 65 LEU B N 1
ATOM 2666 C CA . LEU B 1 41 ? -54.734 15.406 77.811 1.00 41.99 65 LEU B CA 1
ATOM 2667 C C . LEU B 1 41 ? -54.994 16.896 77.615 1.00 42.28 65 LEU B C 1
ATOM 2668 O O . LEU B 1 41 ? -54.198 17.731 78.031 1.00 41.19 65 LEU B O 1
ATOM 2673 N N . GLU B 1 42 ? -56.119 17.216 76.988 1.00 44.12 66 GLU B N 1
ATOM 2674 C CA . GLU B 1 42 ? -56.482 18.595 76.705 1.00 46.60 66 GLU B CA 1
ATOM 2675 C C . GLU B 1 42 ? -56.693 19.434 77.954 1.00 48.30 66 GLU B C 1
ATOM 2676 O O . GLU B 1 42 ? -56.658 20.671 77.915 1.00 48.45 66 GLU B O 1
ATOM 2682 N N . LYS B 1 43 ? -56.906 18.752 79.068 1.00 49.67 67 LYS B N 1
ATOM 2683 C CA . LYS B 1 43 ? -57.119 19.415 80.342 1.00 50.76 67 LYS B CA 1
ATOM 2684 C C . LYS B 1 43 ? -55.856 20.148 80.795 1.00 50.16 67 LYS B C 1
ATOM 2685 O O . LYS B 1 43 ? -55.895 20.899 81.766 1.00 50.32 67 LYS B O 1
ATOM 2691 N N . CYS B 1 44 ? -54.745 19.916 80.094 1.00 49.75 68 CYS B N 1
ATOM 2692 C CA . CYS B 1 44 ? -53.461 20.548 80.412 1.00 48.96 68 CYS B CA 1
ATOM 2693 C C . CYS B 1 44 ? -53.022 21.516 79.327 1.00 49.51 68 CYS B C 1
ATOM 2694 O O . CYS B 1 44 ? -52.054 22.257 79.501 1.00 50.68 68 CYS B O 1
ATOM 2697 N N . GLY B 1 45 ? -53.714 21.500 78.194 1.00 48.51 69 GLY B N 1
ATOM 2698 C CA . GLY B 1 45 ? -53.342 22.406 77.129 1.00 47.06 69 GLY B CA 1
ATOM 2699 C C . GLY B 1 45 ? -53.960 22.068 75.798 1.00 46.67 69 GLY B C 1
ATOM 2700 O O . GLY B 1 45 ? -54.873 21.253 75.709 1.00 46.09 69 GLY B O 1
ATOM 2701 N N . LEU B 1 46 ? -53.453 22.721 74.762 1.00 45.90 70 LEU B N 1
ATOM 2702 C CA . LEU B 1 46 ? -53.920 22.510 73.412 1.00 45.72 70 LEU B CA 1
ATOM 2703 C C . LEU B 1 46 ? -53.135 21.348 72.802 1.00 45.93 70 LEU B C 1
ATOM 2704 O O . LEU B 1 46 ? -51.943 21.477 72.491 1.00 44.89 70 LEU B O 1
ATOM 2709 N N . VAL B 1 47 ? -53.803 20.210 72.641 1.00 45.36 71 VAL B N 1
ATOM 2710 C CA . VAL B 1 47 ? -53.162 19.032 72.066 1.00 45.20 71 VAL B CA 1
ATOM 2711 C C . VAL B 1 47 ? -53.150 19.074 70.544 1.00 44.82 71 VAL B C 1
ATOM 2712 O O . VAL B 1 47 ? -54.167 18.846 69.898 1.00 44.03 71 VAL B O 1
ATOM 2716 N N . ASP B 1 48 ? -51.980 19.347 69.983 1.00 45.18 72 ASP B N 1
ATOM 2717 C CA . ASP B 1 48 ? -51.805 19.441 68.546 1.00 44.11 72 ASP B CA 1
ATOM 2718 C C . ASP B 1 48 ? -51.894 18.094 67.850 1.00 42.36 72 ASP B C 1
ATOM 2719 O O . ASP B 1 48 ? -52.201 18.029 66.664 1.00 41.44 72 ASP B O 1
ATOM 2724 N N . ALA B 1 49 ? -51.630 17.018 68.581 1.00 40.73 73 ALA B N 1
ATOM 2725 C CA . ALA B 1 49 ? -51.681 15.692 67.984 1.00 38.59 73 ALA B CA 1
ATOM 2726 C C . ALA B 1 49 ? -51.612 14.587 69.017 1.00 38.02 73 ALA B C 1
ATOM 2727 O O . ALA B 1 49 ? -50.868 14.671 69.991 1.00 39.38 73 ALA B O 1
ATOM 2729 N N . LEU B 1 50 ? -52.398 13.543 68.792 1.00 37.13 74 LEU B N 1
ATOM 2730 C CA . LEU B 1 50 ? -52.412 12.396 69.681 1.00 35.99 74 LEU B CA 1
ATOM 2731 C C . LEU B 1 50 ? -52.157 11.204 68.779 1.00 36.48 74 LEU B C 1
ATOM 2732 O O . LEU B 1 50 ? -53.068 10.723 68.116 1.00 36.72 74 LEU B O 1
ATOM 2737 N N . LEU B 1 51 ? -50.916 10.737 68.746 1.00 36.76 75 LEU B N 1
ATOM 2738 C CA . LEU B 1 51 ? -50.557 9.614 67.899 1.00 37.31 75 LEU B CA 1
ATOM 2739 C C . LEU B 1 51 ? -50.699 8.305 68.680 1.00 37.45 75 LEU B C 1
ATOM 2740 O O . LEU B 1 51 ? -49.997 8.071 69.670 1.00 35.92 75 LEU B O 1
ATOM 2745 N N . MET B 1 52 ? -51.632 7.467 68.230 1.00 38.30 76 MET B N 1
ATOM 2746 C CA . MET B 1 52 ? -51.920 6.184 68.874 1.00 38.55 76 MET B CA 1
ATOM 2747 C C . MET B 1 52 ? -51.655 4.985 67.995 1.00 37.88 76 MET B C 1
ATOM 2748 O O . MET B 1 52 ? -52.546 4.497 67.305 1.00 38.56 76 MET B O 1
ATOM 2753 N N . PRO B 1 53 ? -50.431 4.474 68.026 1.00 37.14 77 PRO B N 1
ATOM 2754 C CA . PRO B 1 53 ? -50.105 3.315 67.206 1.00 37.49 77 PRO B CA 1
ATOM 2755 C C . PRO B 1 53 ? -50.931 2.114 67.650 1.00 38.89 77 PRO B C 1
ATOM 2756 O O . PRO B 1 53 ? -51.083 1.856 68.840 1.00 39.89 77 PRO B O 1
ATOM 2760 N N . PRO B 1 54 ? -51.494 1.367 66.691 1.00 39.95 78 PRO B N 1
ATOM 2761 C CA . PRO B 1 54 ? -52.317 0.191 66.981 1.00 40.77 78 PRO B CA 1
ATOM 2762 C C . PRO B 1 54 ? -51.570 -0.947 67.657 1.00 41.50 78 PRO B C 1
ATOM 2763 O O . PRO B 1 54 ? -50.382 -1.153 67.406 1.00 41.06 78 PRO B O 1
ATOM 2767 N N . ASN B 1 55 ? -52.288 -1.673 68.511 1.00 42.28 79 ASN B N 1
ATOM 2768 C CA . ASN B 1 55 ? -51.736 -2.793 69.255 1.00 43.96 79 ASN B CA 1
ATOM 2769 C C . ASN B 1 55 ? -50.539 -2.418 70.111 1.00 43.24 79 ASN B C 1
ATOM 2770 O O . ASN B 1 55 ? -49.646 -3.234 70.342 1.00 44.10 79 ASN B O 1
ATOM 2775 N N . LYS B 1 56 ? -50.508 -1.176 70.568 1.00 41.89 80 LYS B N 1
ATOM 2776 C CA . LYS B 1 56 ? -49.419 -0.737 71.421 1.00 40.61 80 LYS B CA 1
ATOM 2777 C C . LYS B 1 56 ? -49.956 -0.246 72.749 1.00 38.78 80 LYS B C 1
ATOM 2778 O O . LYS B 1 56 ? -50.993 0.429 72.808 1.00 36.86 80 LYS B O 1
ATOM 2784 N N . PRO B 1 57 ? -49.263 -0.607 73.839 1.00 37.21 81 PRO B N 1
ATOM 2785 C CA . PRO B 1 57 ? -49.638 -0.220 75.197 1.00 36.93 81 PRO B CA 1
ATOM 2786 C C . PRO B 1 57 ? -49.143 1.188 75.513 1.00 36.77 81 PRO B C 1
ATOM 2787 O O . PRO B 1 57 ? -48.633 1.444 76.603 1.00 36.74 81 PRO B O 1
ATOM 2791 N N . TYR B 1 58 ? -49.295 2.096 74.549 1.00 36.85 82 TYR B N 1
ATOM 2792 C CA . TYR B 1 58 ? -48.859 3.482 74.713 1.00 35.44 82 TYR B CA 1
ATOM 2793 C C . TYR B 1 58 ? -49.167 4.320 73.491 1.00 34.21 82 TYR B C 1
ATOM 2794 O O . TYR B 1 58 ? -49.370 3.796 72.398 1.00 32.30 82 TYR B O 1
ATOM 2803 N N . SER B 1 59 ? -49.199 5.632 73.691 1.00 34.00 83 SER B N 1
ATOM 2804 C CA . SER B 1 59 ? -49.473 6.566 72.608 1.00 33.07 83 SER B CA 1
ATOM 2805 C C . SER B 1 59 ? -48.629 7.799 72.800 1.00 32.90 83 SER B C 1
ATOM 2806 O O . SER B 1 59 ? -48.036 7.994 73.865 1.00 31.43 83 SER B O 1
ATOM 2809 N N . PHE B 1 60 ? -48.564 8.630 71.763 1.00 32.91 84 PHE B N 1
ATOM 2810 C CA . PHE B 1 60 ? -47.757 9.846 71.824 1.00 32.27 84 PHE B CA 1
ATOM 2811 C C . PHE B 1 60 ? -48.602 11.104 71.759 1.00 32.88 84 PHE B C 1
ATOM 2812 O O . PHE B 1 60 ? -49.521 11.214 70.949 1.00 32.76 84 PHE B O 1
ATOM 2820 N N . ALA B 1 61 ? -48.285 12.053 72.625 1.00 34.38 85 ALA B N 1
ATOM 2821 C CA . ALA B 1 61 ? -49.015 13.311 72.661 1.00 36.60 85 ALA B CA 1
ATOM 2822 C C . ALA B 1 61 ? -48.091 14.482 72.373 1.00 39.37 85 ALA B C 1
ATOM 2823 O O . ALA B 1 61 ? -46.939 14.495 72.812 1.00 41.81 85 ALA B O 1
ATOM 2825 N N . ARG B 1 62 ? -48.587 15.459 71.624 1.00 40.94 86 ARG B N 1
ATOM 2826 C CA . ARG B 1 62 ? -47.798 16.645 71.310 1.00 42.11 86 ARG B CA 1
ATOM 2827 C C . ARG B 1 62 ? -48.639 17.898 71.531 1.00 41.62 86 ARG B C 1
ATOM 2828 O O . ARG B 1 62 ? -49.732 18.020 70.984 1.00 39.08 86 ARG B O 1
ATOM 2836 N N . TYR B 1 63 ? -48.133 18.816 72.354 1.00 42.45 87 TYR B N 1
ATOM 2837 C CA . TYR B 1 63 ? -48.831 20.069 72.634 1.00 42.62 87 TYR B CA 1
ATOM 2838 C C . TYR B 1 63 ? -48.295 21.239 71.807 1.00 44.13 87 TYR B C 1
ATOM 2839 O O . TYR B 1 63 ? -47.221 21.153 71.203 1.00 44.52 87 TYR B O 1
ATOM 2848 N N . ARG B 1 64 ? -49.040 22.340 71.793 1.00 45.47 88 ARG B N 1
ATOM 2849 C CA . ARG B 1 64 ? -48.626 23.511 71.031 1.00 47.02 88 ARG B CA 1
ATOM 2850 C C . ARG B 1 64 ? -47.343 24.099 71.584 1.00 46.57 88 ARG B C 1
ATOM 2851 O O . ARG B 1 64 ? -46.458 24.482 70.830 1.00 46.72 88 ARG B O 1
ATOM 2859 N N . THR B 1 65 ? -47.238 24.158 72.902 1.00 47.12 89 THR B N 1
ATOM 2860 C CA . THR B 1 65 ? -46.050 24.710 73.523 1.00 49.37 89 THR B CA 1
ATOM 2861 C C . THR B 1 65 ? -45.372 23.705 74.438 1.00 48.98 89 THR B C 1
ATOM 2862 O O . THR B 1 65 ? -46.020 22.832 75.002 1.00 48.54 89 THR B O 1
ATOM 2866 N N . THR B 1 66 ? -44.063 23.848 74.589 1.00 49.33 90 THR B N 1
ATOM 2867 C CA . THR B 1 66 ? -43.287 22.959 75.431 1.00 49.51 90 THR B CA 1
ATOM 2868 C C . THR B 1 66 ? -43.649 23.155 76.901 1.00 49.16 90 THR B C 1
ATOM 2869 O O . THR B 1 66 ? -43.379 22.303 77.744 1.00 48.23 90 THR B O 1
ATOM 2873 N N . GLU B 1 67 ? -44.272 24.282 77.207 1.00 49.87 91 GLU B N 1
ATOM 2874 C CA . GLU B 1 67 ? -44.658 24.570 78.582 1.00 50.83 91 GLU B CA 1
ATOM 2875 C C . GLU B 1 67 ? -45.883 23.751 78.977 1.00 49.22 91 GLU B C 1
ATOM 2876 O O . GLU B 1 67 ? -45.929 23.180 80.062 1.00 49.02 91 GLU B O 1
ATOM 2882 N N . GLU B 1 68 ? -46.871 23.703 78.091 1.00 48.07 92 GLU B N 1
ATOM 2883 C CA . GLU B 1 68 ? -48.094 22.949 78.341 1.00 47.67 92 GLU B CA 1
ATOM 2884 C C . GLU B 1 68 ? -47.755 21.477 78.534 1.00 46.72 92 GLU B C 1
ATOM 2885 O O . GLU B 1 68 ? -48.346 20.789 79.361 1.00 46.98 92 GLU B O 1
ATOM 2891 N N . SER B 1 69 ? -46.791 21.006 77.756 1.00 44.70 93 SER B N 1
ATOM 2892 C CA . SER B 1 69 ? -46.363 19.625 77.821 1.00 42.36 93 SER B CA 1
ATOM 2893 C C . SER B 1 69 ? -45.821 19.336 79.203 1.00 41.03 93 SER B C 1
ATOM 2894 O O . SER B 1 69 ? -46.153 18.327 79.813 1.00 40.93 93 SER B O 1
ATOM 2897 N N . LYS B 1 70 ? -44.988 20.236 79.701 1.00 40.66 94 LYS B N 1
ATOM 2898 C CA . LYS B 1 70 ? -44.413 20.069 81.021 1.00 41.01 94 LYS B CA 1
ATOM 2899 C C . LYS B 1 70 ? -45.499 20.008 82.092 1.00 41.35 94 LYS B C 1
ATOM 2900 O O . LYS B 1 70 ? -45.330 19.351 83.121 1.00 41.68 94 LYS B O 1
ATOM 2906 N N . ARG B 1 71 ? -46.612 20.692 81.846 1.00 41.34 95 ARG B N 1
ATOM 2907 C CA . ARG B 1 71 ? -47.725 20.710 82.792 1.00 41.79 95 ARG B CA 1
ATOM 2908 C C . ARG B 1 71 ? -48.320 19.307 82.885 1.00 41.31 95 ARG B C 1
ATOM 2909 O O . ARG B 1 71 ? -48.637 18.809 83.969 1.00 39.03 95 ARG B O 1
ATOM 2917 N N . ALA B 1 72 ? -48.466 18.683 81.721 1.00 41.26 96 ALA B N 1
ATOM 2918 C CA . ALA B 1 72 ? -49.015 17.347 81.615 1.00 41.01 96 ALA B CA 1
ATOM 2919 C C . ALA B 1 72 ? -48.084 16.371 82.305 1.00 41.62 96 ALA B C 1
ATOM 2920 O O . ALA B 1 72 ? -48.522 15.514 83.072 1.00 42.72 96 ALA B O 1
ATOM 2922 N N . TYR B 1 73 ? -46.794 16.506 82.026 1.00 40.20 97 TYR B N 1
ATOM 2923 C CA . TYR B 1 73 ? -45.800 15.639 82.630 1.00 39.25 97 TYR B CA 1
ATOM 2924 C C . TYR B 1 73 ? -45.862 15.657 84.159 1.00 39.97 97 TYR B C 1
ATOM 2925 O O . TYR B 1 73 ? -45.713 14.615 84.809 1.00 39.66 97 TYR B O 1
ATOM 2934 N N . VAL B 1 74 ? -46.069 16.838 84.737 1.00 40.82 98 VAL B N 1
ATOM 2935 C CA . VAL B 1 74 ? -46.119 16.969 86.197 1.00 40.78 98 VAL B CA 1
ATOM 2936 C C . VAL B 1 74 ? -47.493 16.807 86.833 1.00 40.33 98 VAL B C 1
ATOM 2937 O O . VAL B 1 74 ? -47.590 16.673 88.043 1.00 40.34 98 VAL B O 1
ATOM 2941 N N . THR B 1 75 ? -48.553 16.809 86.036 1.00 40.56 99 THR B N 1
ATOM 2942 C CA . THR B 1 75 ? -49.886 16.665 86.607 1.00 40.85 99 THR B CA 1
ATOM 2943 C C . THR B 1 75 ? -50.581 15.354 86.249 1.00 40.91 99 THR B C 1
ATOM 2944 O O . THR B 1 75 ? -51.303 14.794 87.066 1.00 41.79 99 THR B O 1
ATOM 2948 N N . LEU B 1 76 ? -50.363 14.866 85.033 1.00 41.22 100 LEU B N 1
ATOM 2949 C CA . LEU B 1 76 ? -50.986 13.626 84.585 1.00 40.88 100 LEU B CA 1
ATOM 2950 C C . LEU B 1 76 ? -50.183 12.382 84.947 1.00 41.64 100 LEU B C 1
ATOM 2951 O O . LEU B 1 76 ? -50.714 11.276 84.998 1.00 40.68 100 LEU B O 1
ATOM 2956 N N . ASN B 1 77 ? -48.900 12.554 85.197 1.00 43.22 101 ASN B N 1
ATOM 2957 C CA . ASN B 1 77 ? -48.088 11.414 85.555 1.00 45.49 101 ASN B CA 1
ATOM 2958 C C . ASN B 1 77 ? -48.661 10.714 86.779 1.00 47.36 101 ASN B C 1
ATOM 2959 O O . ASN B 1 77 ? -48.683 11.274 87.870 1.00 47.96 101 ASN B O 1
ATOM 2964 N N . GLY B 1 78 ? -49.136 9.491 86.603 1.00 49.62 102 GLY B N 1
ATOM 2965 C CA . GLY B 1 78 ? -49.678 8.767 87.735 1.00 52.47 102 GLY B CA 1
ATOM 2966 C C . GLY B 1 78 ? -51.189 8.738 87.761 1.00 54.80 102 GLY B C 1
ATOM 2967 O O . GLY B 1 78 ? -51.784 7.982 88.528 1.00 54.39 102 GLY B O 1
ATOM 2968 N N . LYS B 1 79 ? -51.813 9.557 86.921 1.00 57.70 103 LYS B N 1
ATOM 2969 C CA . LYS B 1 79 ? -53.269 9.616 86.866 1.00 61.35 103 LYS B CA 1
ATOM 2970 C C . LYS B 1 79 ? -53.849 8.292 86.419 1.00 63.02 103 LYS B C 1
ATOM 2971 O O . LYS B 1 79 ? -53.263 7.607 85.590 1.00 63.20 103 LYS B O 1
ATOM 2977 N N . GLU B 1 80 ? -55.006 7.939 86.965 1.00 65.15 104 GLU B N 1
ATOM 2978 C CA . GLU B 1 80 ? -55.653 6.697 86.589 1.00 67.54 104 GLU B CA 1
ATOM 2979 C C . GLU B 1 80 ? -56.761 6.936 85.569 1.00 68.09 104 GLU B C 1
ATOM 2980 O O . GLU B 1 80 ? -57.360 8.009 85.521 1.00 68.46 104 GLU B O 1
ATOM 2986 N N . VAL B 1 81 ? -57.015 5.921 84.751 1.00 68.63 105 VAL B N 1
ATOM 2987 C CA . VAL B 1 81 ? -58.055 5.978 83.742 1.00 69.51 105 VAL B CA 1
ATOM 2988 C C . VAL B 1 81 ? -58.686 4.607 83.614 1.00 71.76 105 VAL B C 1
ATOM 2989 O O . VAL B 1 81 ? -58.066 3.593 83.948 1.00 71.73 105 VAL B O 1
ATOM 2993 N N . VAL B 1 82 ? -59.925 4.582 83.132 1.00 74.24 106 VAL B N 1
ATOM 2994 C CA . VAL B 1 82 ? -60.648 3.328 82.961 1.00 76.48 106 VAL B CA 1
ATOM 2995 C C . VAL B 1 82 ? -60.715 2.914 81.500 1.00 77.76 106 VAL B C 1
ATOM 2996 O O . VAL B 1 82 ? -61.132 3.691 80.639 1.00 77.44 106 VAL B O 1
ATOM 3000 N N . ASP B 1 83 ? -60.296 1.682 81.233 1.00 79.38 107 ASP B N 1
ATOM 3001 C CA . ASP B 1 83 ? -60.300 1.147 79.882 1.00 81.14 107 ASP B CA 1
ATOM 3002 C C . ASP B 1 83 ? -61.646 0.512 79.558 1.00 82.27 107 ASP B C 1
ATOM 3003 O O . ASP B 1 83 ? -62.571 0.534 80.379 1.00 82.17 107 ASP B O 1
ATOM 3008 N N . ASP B 1 84 ? -61.752 -0.041 78.352 1.00 83.39 108 ASP B N 1
ATOM 3009 C CA . ASP B 1 84 ? -62.979 -0.693 77.903 1.00 84.76 108 ASP B CA 1
ATOM 3010 C C . ASP B 1 84 ? -63.231 -1.987 78.675 1.00 86.18 108 ASP B C 1
ATOM 3011 O O . ASP B 1 84 ? -64.272 -2.630 78.515 1.00 86.32 108 ASP B O 1
ATOM 3016 N N . LEU B 1 85 ? -62.269 -2.346 79.524 1.00 87.27 109 LEU B N 1
ATOM 3017 C CA . LEU B 1 85 ? -62.335 -3.557 80.338 1.00 87.27 109 LEU B CA 1
ATOM 3018 C C . LEU B 1 85 ? -62.886 -3.200 81.726 1.00 87.06 109 LEU B C 1
ATOM 3019 O O . LEU B 1 85 ? -63.027 -4.065 82.596 1.00 87.88 109 LEU B O 1
ATOM 3024 N N . GLY B 1 86 ? -63.205 -1.919 81.915 1.00 86.00 110 GLY B N 1
ATOM 3025 C CA . GLY B 1 86 ? -63.727 -1.454 83.186 1.00 84.44 110 GLY B CA 1
ATOM 3026 C C . GLY B 1 86 ? -62.691 -1.638 84.276 1.00 83.84 110 GLY B C 1
ATOM 3027 O O . GLY B 1 86 ? -63.007 -2.029 85.403 1.00 83.80 110 GLY B O 1
ATOM 3028 N N . GLN B 1 87 ? -61.436 -1.373 83.935 1.00 82.81 111 GLN B N 1
ATOM 3029 C CA . GLN B 1 87 ? -60.356 -1.518 84.899 1.00 82.02 111 GLN B CA 1
ATOM 3030 C C . GLN B 1 87 ? -59.601 -0.213 85.091 1.00 80.44 111 GLN B C 1
ATOM 3031 O O . GLN B 1 87 ? -59.698 0.711 84.285 1.00 80.30 111 GLN B O 1
ATOM 3037 N N . LYS B 1 88 ? -58.855 -0.151 86.182 1.00 78.69 112 LYS B N 1
ATOM 3038 C CA . LYS B 1 88 ? -58.073 1.021 86.515 1.00 76.76 112 LYS B CA 1
ATOM 3039 C C . LYS B 1 88 ? -56.634 0.838 86.053 1.00 74.86 112 LYS B C 1
ATOM 3040 O O . LYS B 1 88 ? -56.003 -0.187 86.331 1.00 74.91 112 LYS B O 1
ATOM 3046 N N . ILE B 1 89 ? -56.127 1.837 85.333 1.00 72.10 113 ILE B N 1
ATOM 3047 C CA . ILE B 1 89 ? -54.755 1.819 84.832 1.00 68.21 113 ILE B CA 1
ATOM 3048 C C . ILE B 1 89 ? -54.130 3.199 84.955 1.00 64.77 113 ILE B C 1
ATOM 3049 O O . ILE B 1 89 ? -54.708 4.201 84.535 1.00 63.70 113 ILE B O 1
ATOM 3054 N N . THR B 1 90 ? -52.938 3.236 85.535 1.00 61.42 114 THR B N 1
ATOM 3055 C CA . THR B 1 90 ? -52.228 4.487 85.733 1.00 58.64 114 THR B CA 1
ATOM 3056 C C . THR B 1 90 ? -51.376 4.849 84.521 1.00 56.69 114 THR B C 1
ATOM 3057 O O . THR B 1 90 ? -50.785 3.981 83.884 1.00 56.07 114 THR B O 1
ATOM 3061 N N . LEU B 1 91 ? -51.318 6.142 84.218 1.00 54.26 115 LEU B N 1
ATOM 3062 C CA . LEU B 1 91 ? -50.550 6.642 83.089 1.00 50.91 115 LEU B CA 1
ATOM 3063 C C . LEU B 1 91 ? -49.173 7.146 83.520 1.00 49.42 115 LEU B C 1
ATOM 3064 O O . LEU B 1 91 ? -48.994 7.637 84.635 1.00 49.80 115 LEU B O 1
ATOM 3069 N N . TYR B 1 92 ? -48.198 7.013 82.631 1.00 47.01 116 TYR B N 1
ATOM 3070 C CA . TYR B 1 92 ? -46.851 7.482 82.915 1.00 44.92 116 TYR B CA 1
ATOM 3071 C C . TYR B 1 92 ? -46.330 8.184 81.678 1.00 43.16 116 TYR B C 1
ATOM 3072 O O . TYR B 1 92 ? -46.112 7.559 80.645 1.00 43.07 116 TYR B O 1
ATOM 3081 N N . LEU B 1 93 ? -46.141 9.491 81.787 1.00 41.61 117 LEU B N 1
ATOM 3082 C CA . LEU B 1 93 ? -45.661 10.272 80.668 1.00 39.54 117 LEU B CA 1
ATOM 3083 C C . LEU B 1 93 ? -44.188 10.587 80.771 1.00 39.29 117 LEU B C 1
ATOM 3084 O O . LEU B 1 93 ? -43.638 10.724 81.867 1.00 39.28 117 LEU B O 1
ATOM 3089 N N . ASN B 1 94 ? -43.556 10.720 79.610 1.00 38.26 118 ASN B N 1
ATOM 3090 C CA . ASN B 1 94 ? -42.134 11.024 79.529 1.00 35.81 118 ASN B CA 1
ATOM 3091 C C . ASN B 1 94 ? -41.829 11.846 78.313 1.00 33.28 118 ASN B C 1
ATOM 3092 O O . ASN B 1 94 ? -42.414 11.641 77.264 1.00 32.26 118 ASN B O 1
ATOM 3097 N N . PHE B 1 95 ? -40.888 12.760 78.441 1.00 32.19 119 PHE B N 1
ATOM 3098 C CA . PHE B 1 95 ? -40.547 13.602 77.309 1.00 32.72 119 PHE B CA 1
ATOM 3099 C C . PHE B 1 95 ? -39.771 12.857 76.243 1.00 32.50 119 PHE B C 1
ATOM 3100 O O . PHE B 1 95 ? -38.860 12.091 76.558 1.00 32.15 119 PHE B O 1
ATOM 3108 N N . VAL B 1 96 ? -40.133 13.075 74.983 1.00 32.60 120 VAL B N 1
ATOM 3109 C CA . VAL B 1 96 ? -39.414 12.441 73.880 1.00 32.82 120 VAL B CA 1
ATOM 3110 C C . VAL B 1 96 ? -38.990 13.502 72.879 1.00 33.15 120 VAL B C 1
ATOM 3111 O O . VAL B 1 96 ? -39.698 14.484 72.656 1.00 33.03 120 VAL B O 1
ATOM 3115 N N . GLU B 1 97 ? -37.825 13.313 72.287 1.00 33.57 121 GLU B N 1
ATOM 3116 C CA . GLU B 1 97 ? -37.339 14.281 71.327 1.00 35.82 121 GLU B CA 1
ATOM 3117 C C . GLU B 1 97 ? -37.950 13.977 69.972 1.00 35.97 121 GLU B C 1
ATOM 3118 O O . GLU B 1 97 ? -38.232 14.881 69.184 1.00 35.51 121 GLU B O 1
ATOM 3124 N N . LYS B 1 98 ? -38.163 12.691 69.717 1.00 36.81 122 LYS B N 1
ATOM 3125 C CA . LYS B 1 98 ? -38.751 12.238 68.463 1.00 36.45 122 LYS B CA 1
ATOM 3126 C C . LYS B 1 98 ? -39.744 11.124 68.705 1.00 35.38 122 LYS B C 1
ATOM 3127 O O . LYS B 1 98 ? -39.617 10.345 69.644 1.00 34.12 122 LYS B O 1
ATOM 3133 N N . VAL B 1 99 ? -40.740 11.054 67.839 1.00 34.98 123 VAL B N 1
ATOM 3134 C CA . VAL B 1 99 ? -41.781 10.057 67.966 1.00 33.58 123 VAL B CA 1
ATOM 3135 C C . VAL B 1 99 ? -41.498 8.847 67.098 1.00 33.38 123 VAL B C 1
ATOM 3136 O O . VAL B 1 99 ? -41.743 8.863 65.898 1.00 33.28 123 VAL B O 1
ATOM 3140 N N . GLN B 1 100 ? -40.976 7.794 67.706 1.00 35.08 124 GLN B N 1
ATOM 3141 C CA . GLN B 1 100 ? -40.687 6.578 66.965 1.00 35.91 124 GLN B CA 1
ATOM 3142 C C . GLN B 1 100 ? -40.640 5.386 67.903 1.00 35.70 124 GLN B C 1
ATOM 3143 O O . GLN B 1 100 ? -40.303 5.531 69.072 1.00 36.10 124 GLN B O 1
ATOM 3149 N N . TRP B 1 101 ? -40.984 4.211 67.383 1.00 36.45 125 TRP B N 1
ATOM 3150 C CA . TRP B 1 101 ? -40.991 2.981 68.174 1.00 36.61 125 TRP B CA 1
ATOM 3151 C C . TRP B 1 101 ? -40.616 1.779 67.310 1.00 37.34 125 TRP B C 1
ATOM 3152 O O . TRP B 1 101 ? -40.498 1.894 66.087 1.00 37.00 125 TRP B O 1
ATOM 3163 N N . LYS B 1 102 ? -40.430 0.625 67.946 1.00 38.23 126 LYS B N 1
ATOM 3164 C CA . LYS B 1 102 ? -40.079 -0.601 67.221 1.00 37.95 126 LYS B CA 1
ATOM 3165 C C . LYS B 1 102 ? -41.266 -1.547 67.080 1.00 36.90 126 LYS B C 1
ATOM 3166 O O . LYS B 1 102 ? -42.051 -1.712 68.003 1.00 36.16 126 LYS B O 1
ATOM 3172 N N . GLU B 1 103 ? -41.400 -2.144 65.905 1.00 37.09 127 GLU B N 1
ATOM 3173 C CA . GLU B 1 103 ? -42.469 -3.093 65.635 1.00 37.43 127 GLU B CA 1
ATOM 3174 C C . GLU B 1 103 ? -41.828 -4.469 65.608 1.00 36.96 127 GLU B C 1
ATOM 3175 O O . GLU B 1 103 ? -40.869 -4.696 64.867 1.00 35.35 127 GLU B O 1
ATOM 3181 N N . LEU B 1 104 ? -42.344 -5.381 66.426 1.00 37.42 128 LEU B N 1
ATOM 3182 C CA . LEU B 1 104 ? -41.816 -6.738 66.481 1.00 37.79 128 LEU B CA 1
ATOM 3183 C C . LEU B 1 104 ? -42.922 -7.701 66.087 1.00 37.32 128 LEU B C 1
ATOM 3184 O O . LEU B 1 104 ? -44.080 -7.502 66.438 1.00 37.62 128 LEU B O 1
ATOM 3189 N N . ARG B 1 105 ? -42.560 -8.735 65.339 1.00 37.12 129 ARG B N 1
ATOM 3190 C CA . ARG B 1 105 ? -43.516 -9.740 64.872 1.00 37.39 129 ARG B CA 1
ATOM 3191 C C . ARG B 1 105 ? -42.911 -11.123 65.052 1.00 37.31 129 ARG B C 1
ATOM 3192 O O . ARG B 1 105 ? -42.341 -11.682 64.120 1.00 37.42 129 ARG B O 1
ATOM 3200 N N . PRO B 1 106 ? -43.031 -11.695 66.250 1.00 37.77 130 PRO B N 1
ATOM 3201 C CA . PRO B 1 106 ? -42.470 -13.029 66.504 1.00 38.84 130 PRO B CA 1
ATOM 3202 C C . PRO B 1 106 ? -42.961 -14.059 65.491 1.00 38.37 130 PRO B C 1
ATOM 3203 O O . PRO B 1 106 ? -44.111 -14.009 65.070 1.00 39.00 130 PRO B O 1
ATOM 3207 N N . GLN B 1 107 ? -42.098 -14.985 65.089 1.00 37.74 131 GLN B N 1
ATOM 3208 C CA . GLN B 1 107 ? -42.495 -15.999 64.114 1.00 37.96 131 GLN B CA 1
ATOM 3209 C C . GLN B 1 107 ? -42.830 -17.361 64.725 1.00 37.90 131 GLN B C 1
ATOM 3210 O O . GLN B 1 107 ? -43.673 -18.100 64.204 1.00 37.35 131 GLN B O 1
ATOM 3216 N N . ALA B 1 108 ? -42.178 -17.682 65.838 1.00 37.62 132 ALA B N 1
ATOM 3217 C CA . ALA B 1 108 ? -42.388 -18.956 66.512 1.00 36.63 132 ALA B CA 1
ATOM 3218 C C . ALA B 1 108 ? -42.920 -18.807 67.926 1.00 35.36 132 ALA B C 1
ATOM 3219 O O . ALA B 1 108 ? -42.717 -17.779 68.573 1.00 35.41 132 ALA B O 1
ATOM 3221 N N . LEU B 1 109 ? -43.600 -19.848 68.399 1.00 33.13 133 LEU B N 1
ATOM 3222 C CA . LEU B 1 109 ? -44.140 -19.859 69.754 1.00 32.00 133 LEU B CA 1
ATOM 3223 C C . LEU B 1 109 ? -42.969 -19.939 70.711 1.00 31.74 133 LEU B C 1
ATOM 3224 O O . LEU B 1 109 ? -41.875 -20.373 70.325 1.00 33.26 133 LEU B O 1
ATOM 3229 N N . PRO B 1 110 ? -43.174 -19.526 71.974 1.00 30.07 134 PRO B N 1
ATOM 3230 C CA . PRO B 1 110 ? -42.053 -19.610 72.906 1.00 28.52 134 PRO B CA 1
ATOM 3231 C C . PRO B 1 110 ? -41.502 -21.023 72.926 1.00 26.80 134 PRO B C 1
ATOM 3232 O O . PRO B 1 110 ? -42.236 -22.009 72.908 1.00 25.97 134 PRO B O 1
ATOM 3236 N N . PRO B 1 111 ? -40.187 -21.141 72.971 1.00 26.40 135 PRO B N 1
ATOM 3237 C CA . PRO B 1 111 ? -39.587 -22.476 72.982 1.00 27.16 135 PRO B CA 1
ATOM 3238 C C . PRO B 1 111 ? -40.120 -23.490 74.010 1.00 26.57 135 PRO B C 1
ATOM 3239 O O . PRO B 1 111 ? -40.232 -23.200 75.201 1.00 25.93 135 PRO B O 1
ATOM 3243 N N . GLY B 1 112 ? -40.449 -24.679 73.511 1.00 25.88 136 GLY B N 1
ATOM 3244 C CA . GLY B 1 112 ? -40.947 -25.742 74.356 1.00 26.89 136 GLY B CA 1
ATOM 3245 C C . GLY B 1 112 ? -42.448 -25.713 74.474 1.00 28.67 136 GLY B C 1
ATOM 3246 O O . GLY B 1 112 ? -43.042 -26.373 75.337 1.00 30.27 136 GLY B O 1
ATOM 3247 N N . LEU B 1 113 ? -43.083 -24.954 73.595 1.00 28.56 137 LEU B N 1
ATOM 3248 C CA . LEU B 1 113 ? -44.535 -24.836 73.640 1.00 28.78 137 LEU B CA 1
ATOM 3249 C C . LEU B 1 113 ? -45.176 -25.482 72.427 1.00 28.97 137 LEU B C 1
ATOM 3250 O O . LEU B 1 113 ? -44.573 -25.563 71.355 1.00 29.19 137 LEU B O 1
ATOM 3255 N N . MET B 1 114 ? -46.398 -25.958 72.596 1.00 28.10 138 MET B N 1
ATOM 3256 C CA . MET B 1 114 ? -47.094 -26.549 71.475 1.00 28.07 138 MET B CA 1
ATOM 3257 C C . MET B 1 114 ? -48.561 -26.656 71.830 1.00 27.11 138 MET B C 1
ATOM 3258 O O . MET B 1 114 ? -48.917 -26.680 73.004 1.00 27.95 138 MET B O 1
ATOM 3263 N N . VAL B 1 115 ? -49.409 -26.692 70.810 1.00 25.46 139 VAL B N 1
ATOM 3264 C CA . VAL B 1 115 ? -50.848 -26.763 71.002 1.00 24.06 139 VAL B CA 1
ATOM 3265 C C . VAL B 1 115 ? -51.428 -27.879 70.149 1.00 26.08 139 VAL B C 1
ATOM 3266 O O . VAL B 1 115 ? -51.321 -27.859 68.925 1.00 26.70 139 VAL B O 1
ATOM 3270 N N . VAL B 1 116 ? -52.050 -28.854 70.788 1.00 27.44 140 VAL B N 1
ATOM 3271 C CA . VAL B 1 116 ? -52.645 -29.943 70.041 1.00 29.33 140 VAL B CA 1
ATOM 3272 C C . VAL B 1 116 ? -54.100 -29.597 69.751 1.00 30.49 140 VAL B C 1
ATOM 3273 O O . VAL B 1 116 ? -54.879 -29.358 70.672 1.00 30.81 140 VAL B O 1
ATOM 3277 N N . GLU B 1 117 ? -54.461 -29.555 68.471 1.00 32.29 141 GLU B N 1
ATOM 3278 C CA . GLU B 1 117 ? -55.827 -29.213 68.084 1.00 34.18 141 GLU B CA 1
ATOM 3279 C C . GLU B 1 117 ? -56.743 -30.411 67.997 1.00 34.63 141 GLU B C 1
ATOM 3280 O O . GLU B 1 117 ? -56.327 -31.499 67.600 1.00 35.07 141 GLU B O 1
ATOM 3286 N N . GLU B 1 118 ? -57.999 -30.198 68.377 1.00 35.72 142 GLU B N 1
ATOM 3287 C CA . GLU B 1 118 ? -58.993 -31.258 68.356 1.00 37.78 142 GLU B CA 1
ATOM 3288 C C . GLU B 1 118 ? -58.498 -32.508 69.116 1.00 37.52 142 GLU B C 1
ATOM 3289 O O . GLU B 1 118 ? -58.631 -33.641 68.642 1.00 37.71 142 GLU B O 1
ATOM 3295 N N . ILE B 1 119 ? -57.933 -32.306 70.301 1.00 36.42 143 ILE B N 1
ATOM 3296 C CA . ILE B 1 119 ? -57.411 -33.431 71.065 1.00 35.52 143 ILE B CA 1
ATOM 3297 C C . ILE B 1 119 ? -58.521 -34.309 71.663 1.00 34.91 143 ILE B C 1
ATOM 3298 O O . ILE B 1 119 ? -58.286 -35.448 72.090 1.00 34.28 143 ILE B O 1
ATOM 3303 N N . ILE B 1 120 ? -59.736 -33.771 71.652 1.00 34.59 144 ILE B N 1
ATOM 3304 C CA . ILE B 1 120 ? -60.920 -34.447 72.156 1.00 33.53 144 ILE B CA 1
ATOM 3305 C C . ILE B 1 120 ? -62.059 -34.132 71.200 1.00 35.08 144 ILE B C 1
ATOM 3306 O O . ILE B 1 120 ? -61.969 -33.202 70.400 1.00 34.57 144 ILE B O 1
ATOM 3311 N N . SER B 1 121 ? -63.130 -34.906 71.286 1.00 37.32 145 SER B N 1
ATOM 3312 C CA . SER B 1 121 ? -64.279 -34.710 70.420 1.00 39.93 145 SER B CA 1
ATOM 3313 C C . SER B 1 121 ? -65.246 -33.695 71.009 1.00 41.53 145 SER B C 1
ATOM 3314 O O . SER B 1 121 ? -65.046 -33.172 72.113 1.00 41.16 145 SER B O 1
ATOM 3317 N N . SER B 1 122 ? -66.315 -33.439 70.268 1.00 43.28 146 SER B N 1
ATOM 3318 C CA . SER B 1 122 ? -67.327 -32.497 70.710 1.00 45.75 146 SER B CA 1
ATOM 3319 C C . SER B 1 122 ? -68.135 -33.154 71.826 1.00 47.33 146 SER B C 1
ATOM 3320 O O . SER B 1 122 ? -68.551 -32.490 72.784 1.00 45.91 146 SER B O 1
ATOM 3323 N N . GLU B 1 123 ? -68.347 -34.463 71.699 1.00 49.58 147 GLU B N 1
ATOM 3324 C CA . GLU B 1 123 ? -69.090 -35.203 72.706 1.00 52.62 147 GLU B CA 1
ATOM 3325 C C . GLU B 1 123 ? -68.274 -35.165 73.986 1.00 51.97 147 GLU B C 1
ATOM 3326 O O . GLU B 1 123 ? -68.758 -34.738 75.043 1.00 51.74 147 GLU B O 1
ATOM 3332 N N . GLU B 1 124 ? -67.023 -35.605 73.882 1.00 51.38 148 GLU B N 1
ATOM 3333 C CA . GLU B 1 124 ? -66.118 -35.630 75.034 1.00 50.52 148 GLU B CA 1
ATOM 3334 C C . GLU B 1 124 ? -66.072 -34.280 75.741 1.00 50.12 148 GLU B C 1
ATOM 3335 O O . GLU B 1 124 ? -66.101 -34.216 76.973 1.00 49.69 148 GLU B O 1
ATOM 3341 N N . GLU B 1 125 ? -66.013 -33.209 74.953 1.00 50.51 149 GLU B N 1
ATOM 3342 C CA . GLU B 1 125 ? -65.978 -31.853 75.494 1.00 51.12 149 GLU B CA 1
ATOM 3343 C C . GLU B 1 125 ? -67.228 -31.571 76.337 1.00 51.43 149 GLU B C 1
ATOM 3344 O O . GLU B 1 125 ? -67.139 -30.980 77.415 1.00 50.67 149 GLU B O 1
ATOM 3350 N N . LYS B 1 126 ? -68.382 -32.018 75.843 1.00 52.35 150 LYS B N 1
ATOM 3351 C CA . LYS B 1 126 ? -69.659 -31.789 76.519 1.00 53.48 150 LYS B CA 1
ATOM 3352 C C . LYS B 1 126 ? -69.733 -32.410 77.896 1.00 53.88 150 LYS B C 1
ATOM 3353 O O . LYS B 1 126 ? -70.085 -31.750 78.880 1.00 54.07 150 LYS B O 1
ATOM 3359 N N . MET B 1 127 ? -69.407 -33.685 77.987 1.00 53.94 151 MET B N 1
ATOM 3360 C CA . MET B 1 127 ? -69.488 -34.317 79.284 1.00 54.05 151 MET B CA 1
ATOM 3361 C C . MET B 1 127 ? -68.454 -33.742 80.223 1.00 50.79 151 MET B C 1
ATOM 3362 O O . MET B 1 127 ? -68.725 -33.535 81.403 1.00 50.19 151 MET B O 1
ATOM 3367 N N . LEU B 1 128 ? -67.269 -33.487 79.685 1.00 48.55 152 LEU B N 1
ATOM 3368 C CA . LEU B 1 128 ? -66.189 -32.941 80.478 1.00 46.89 152 LEU B CA 1
ATOM 3369 C C . LEU B 1 128 ? -66.644 -31.680 81.184 1.00 47.21 152 LEU B C 1
ATOM 3370 O O . LEU B 1 128 ? -66.248 -31.409 82.316 1.00 47.84 152 LEU B O 1
ATOM 3375 N N . LEU B 1 129 ? -67.486 -30.903 80.528 1.00 46.21 153 LEU B N 1
ATOM 3376 C CA . LEU B 1 129 ? -67.957 -29.703 81.171 1.00 45.63 153 LEU B CA 1
ATOM 3377 C C . LEU B 1 129 ? -68.980 -30.027 82.233 1.00 46.88 153 LEU B C 1
ATOM 3378 O O . LEU B 1 129 ? -68.840 -29.619 83.385 1.00 46.57 153 LEU B O 1
ATOM 3383 N N . GLU B 1 130 ? -70.002 -30.777 81.840 1.00 49.24 154 GLU B N 1
ATOM 3384 C CA . GLU B 1 130 ? -71.090 -31.147 82.744 1.00 52.05 154 GLU B CA 1
ATOM 3385 C C . GLU B 1 130 ? -70.668 -32.067 83.899 1.00 51.78 154 GLU B C 1
ATOM 3386 O O . GLU B 1 130 ? -71.518 -32.538 84.657 1.00 52.13 154 GLU B O 1
ATOM 3392 N N . SER B 1 131 ? -69.368 -32.321 84.031 1.00 50.85 155 SER B N 1
ATOM 3393 C CA . SER B 1 131 ? -68.879 -33.178 85.100 1.00 51.02 155 SER B CA 1
ATOM 3394 C C . SER B 1 131 ? -68.187 -32.340 86.176 1.00 51.46 155 SER B C 1
ATOM 3395 O O . SER B 1 131 ? -67.319 -32.821 86.909 1.00 52.43 155 SER B O 1
ATOM 3398 N N . VAL B 1 132 ? -68.583 -31.081 86.275 1.00 51.10 156 VAL B N 1
ATOM 3399 C CA . VAL B 1 132 ? -67.989 -30.186 87.248 1.00 50.70 156 VAL B CA 1
ATOM 3400 C C . VAL B 1 132 ? -69.081 -29.674 88.180 1.00 52.14 156 VAL B C 1
ATOM 3401 O O . VAL B 1 132 ? -69.920 -28.869 87.773 1.00 52.32 156 VAL B O 1
ATOM 3405 N N . ASP B 1 133 ? -69.078 -30.128 89.431 1.00 53.27 157 ASP B N 1
ATOM 3406 C CA . ASP B 1 133 ? -70.107 -29.685 90.375 1.00 55.35 157 ASP B CA 1
ATOM 3407 C C . ASP B 1 133 ? -70.216 -28.160 90.526 1.00 54.70 157 ASP B C 1
ATOM 3408 O O . ASP B 1 133 ? -71.290 -27.598 90.311 1.00 55.57 157 ASP B O 1
ATOM 3413 N N . TRP B 1 134 ? -69.120 -27.498 90.892 1.00 52.78 158 TRP B N 1
ATOM 3414 C CA . TRP B 1 134 ? -69.117 -26.044 91.081 1.00 51.58 158 TRP B CA 1
ATOM 3415 C C . TRP B 1 134 ? -69.980 -25.613 92.274 1.00 49.85 158 TRP B C 1
ATOM 3416 O O . TRP B 1 134 ? -70.496 -26.442 93.032 1.00 46.31 158 TRP B O 1
ATOM 3427 N N . ARG B 1 150 ? -62.987 -15.215 88.265 1.00 32.53 174 ARG B N 1
ATOM 3428 C CA . ARG B 1 150 ? -63.129 -16.522 87.639 1.00 33.30 174 ARG B CA 1
ATOM 3429 C C . ARG B 1 150 ? -63.266 -17.587 88.702 1.00 35.02 174 ARG B C 1
ATOM 3430 O O . ARG B 1 150 ? -62.474 -17.631 89.642 1.00 34.85 174 ARG B O 1
ATOM 3438 N N . ARG B 1 151 ? -64.260 -18.454 88.561 1.00 37.89 175 ARG B N 1
ATOM 3439 C CA . ARG B 1 151 ? -64.438 -19.510 89.550 1.00 41.28 175 ARG B CA 1
ATOM 3440 C C . ARG B 1 151 ? -63.253 -20.462 89.440 1.00 42.09 175 ARG B C 1
ATOM 3441 O O . ARG B 1 151 ? -62.686 -20.628 88.362 1.00 42.12 175 ARG B O 1
ATOM 3449 N N . VAL B 1 152 ? -62.876 -21.083 90.554 1.00 42.80 176 VAL B N 1
ATOM 3450 C CA . VAL B 1 152 ? -61.749 -22.009 90.551 1.00 42.36 176 VAL B CA 1
ATOM 3451 C C . VAL B 1 152 ? -62.056 -23.256 91.370 1.00 43.23 176 VAL B C 1
ATOM 3452 O O . VAL B 1 152 ? -62.946 -23.227 92.219 1.00 44.48 176 VAL B O 1
ATOM 3456 N N . LYS B 1 153 ? -61.341 -24.349 91.099 1.00 42.91 177 LYS B N 1
ATOM 3457 C CA . LYS B 1 153 ? -61.546 -25.605 91.825 1.00 43.07 177 LYS B CA 1
ATOM 3458 C C . LYS B 1 153 ? -60.380 -26.531 91.563 1.00 42.51 177 LYS B C 1
ATOM 3459 O O . LYS B 1 153 ? -60.050 -26.804 90.419 1.00 42.41 177 LYS B O 1
ATOM 3465 N N . HIS B 1 154 ? -59.773 -27.037 92.624 1.00 42.49 178 HIS B N 1
ATOM 3466 C CA . HIS B 1 154 ? -58.612 -27.902 92.479 1.00 43.26 178 HIS B CA 1
ATOM 3467 C C . HIS B 1 154 ? -58.869 -29.392 92.716 1.00 43.79 178 HIS B C 1
ATOM 3468 O O . HIS B 1 154 ? -59.879 -29.777 93.297 1.00 44.27 178 HIS B O 1
ATOM 3475 N N . PHE B 1 155 ? -57.954 -30.233 92.249 1.00 44.12 179 PHE B N 1
ATOM 3476 C CA . PHE B 1 155 ? -58.076 -31.676 92.429 1.00 45.53 179 PHE B CA 1
ATOM 3477 C C . PHE B 1 155 ? -56.688 -32.276 92.612 1.00 46.59 179 PHE B C 1
ATOM 3478 O O . PHE B 1 155 ? -55.700 -31.752 92.092 1.00 47.16 179 PHE B O 1
ATOM 3486 N N . GLY B 1 156 ? -56.608 -33.378 93.348 1.00 47.71 180 GLY B N 1
ATOM 3487 C CA . GLY B 1 156 ? -55.314 -34.001 93.579 1.00 48.57 180 GLY B CA 1
ATOM 3488 C C . GLY B 1 156 ? -54.589 -33.359 94.752 1.00 48.72 180 GLY B C 1
ATOM 3489 O O . GLY B 1 156 ? -54.223 -34.031 95.714 1.00 49.66 180 GLY B O 1
ATOM 3490 N N . TYR B 1 157 ? -54.369 -32.054 94.670 1.00 48.45 181 TYR B N 1
ATOM 3491 C CA . TYR B 1 157 ? -53.706 -31.336 95.735 1.00 47.84 181 TYR B CA 1
ATOM 3492 C C . TYR B 1 157 ? -54.412 -30.020 95.950 1.00 48.71 181 TYR B C 1
ATOM 3493 O O . TYR B 1 157 ? -54.656 -29.291 94.991 1.00 48.49 181 TYR B O 1
ATOM 3502 N N . GLU B 1 158 ? -54.739 -29.716 97.206 1.00 49.78 182 GLU B N 1
ATOM 3503 C CA . GLU B 1 158 ? -55.440 -28.469 97.564 1.00 50.75 182 GLU B CA 1
ATOM 3504 C C . GLU B 1 158 ? -54.647 -27.186 97.234 1.00 50.76 182 GLU B C 1
ATOM 3505 O O . GLU B 1 158 ? -54.835 -26.143 97.878 1.00 51.27 182 GLU B O 1
ATOM 3507 N N . PHE B 1 159 ? -53.780 -27.276 96.225 1.00 49.44 183 PHE B N 1
ATOM 3508 C CA . PHE B 1 159 ? -52.941 -26.164 95.795 1.00 48.14 183 PHE B CA 1
ATOM 3509 C C . PHE B 1 159 ? -53.630 -25.246 94.780 1.00 46.08 183 PHE B C 1
ATOM 3510 O O . PHE B 1 159 ? -53.995 -24.115 95.095 1.00 43.28 183 PHE B O 1
ATOM 3512 N N . ASN B 1 165 ? -53.444 -18.885 95.364 1.00 70.03 189 ASN B N 1
ATOM 3513 C CA . ASN B 1 165 ? -53.239 -20.313 95.173 1.00 72.03 189 ASN B CA 1
ATOM 3514 C C . ASN B 1 165 ? -52.376 -20.913 96.289 1.00 72.98 189 ASN B C 1
ATOM 3515 O O . ASN B 1 165 ? -51.829 -20.183 97.117 1.00 72.26 189 ASN B O 1
ATOM 3517 N N . VAL B 1 166 ? -52.265 -22.244 96.302 1.00 74.62 190 VAL B N 1
ATOM 3518 C CA . VAL B 1 166 ? -51.470 -22.975 97.298 1.00 75.26 190 VAL B CA 1
ATOM 3519 C C . VAL B 1 166 ? -50.525 -23.978 96.618 1.00 75.83 190 VAL B C 1
ATOM 3520 O O . VAL B 1 166 ? -50.324 -23.924 95.405 1.00 76.97 190 VAL B O 1
ATOM 3522 N N . ASP B 1 167 ? -49.955 -24.891 97.401 1.00 75.96 191 ASP B N 1
ATOM 3523 C CA . ASP B 1 167 ? -49.034 -25.902 96.874 1.00 76.59 191 ASP B CA 1
ATOM 3524 C C . ASP B 1 167 ? -48.503 -26.794 98.006 1.00 77.02 191 ASP B C 1
ATOM 3525 O O . ASP B 1 167 ? -47.341 -27.214 97.983 1.00 77.34 191 ASP B O 1
ATOM 3527 N N . LYS B 1 168 ? -49.364 -27.072 98.990 1.00 76.42 192 LYS B N 1
ATOM 3528 C CA . LYS B 1 168 ? -49.021 -27.899 100.158 1.00 74.75 192 LYS B CA 1
ATOM 3529 C C . LYS B 1 168 ? -48.873 -29.357 99.744 1.00 73.77 192 LYS B C 1
ATOM 3530 O O . LYS B 1 168 ? -49.845 -30.109 99.740 1.00 72.77 192 LYS B O 1
ATOM 3536 N N . ASP B 1 169 ? -47.645 -29.750 99.417 1.00 73.75 193 ASP B N 1
ATOM 3537 C CA . ASP B 1 169 ? -47.354 -31.104 98.942 1.00 73.60 193 ASP B CA 1
ATOM 3538 C C . ASP B 1 169 ? -47.546 -32.206 99.974 1.00 72.19 193 ASP B C 1
ATOM 3539 O O . ASP B 1 169 ? -47.070 -33.328 99.790 1.00 72.57 193 ASP B O 1
ATOM 3544 N N . LYS B 1 170 ? -48.238 -31.896 101.060 1.00 70.37 194 LYS B N 1
ATOM 3545 C CA . LYS B 1 170 ? -48.475 -32.898 102.084 1.00 68.21 194 LYS B CA 1
ATOM 3546 C C . LYS B 1 170 ? -49.943 -33.328 102.106 1.00 67.88 194 LYS B C 1
ATOM 3547 O O . LYS B 1 170 ? -50.239 -34.517 102.105 1.00 68.90 194 LYS B O 1
ATOM 3553 N N . PRO B 1 171 ? -50.878 -32.363 102.105 1.00 66.45 195 PRO B N 1
ATOM 3554 C CA . PRO B 1 171 ? -52.312 -32.668 102.125 1.00 64.24 195 PRO B CA 1
ATOM 3555 C C . PRO B 1 171 ? -52.968 -32.921 100.767 1.00 61.36 195 PRO B C 1
ATOM 3556 O O . PRO B 1 171 ? -53.579 -32.024 100.180 1.00 60.50 195 PRO B O 1
ATOM 3560 N N . LEU B 1 172 ? -52.848 -34.151 100.281 1.00 57.99 196 LEU B N 1
ATOM 3561 C CA . LEU B 1 172 ? -53.449 -34.541 99.011 1.00 55.24 196 LEU B CA 1
ATOM 3562 C C . LEU B 1 172 ? -54.886 -35.029 99.217 1.00 53.50 196 LEU B C 1
ATOM 3563 O O . LEU B 1 172 ? -55.201 -35.656 100.234 1.00 53.58 196 LEU B O 1
ATOM 3568 N N . SER B 1 173 ? -55.743 -34.734 98.240 1.00 51.54 197 SER B N 1
ATOM 3569 C CA . SER B 1 173 ? -57.170 -35.089 98.265 1.00 50.59 197 SER B CA 1
ATOM 3570 C C . SER B 1 173 ? -57.445 -36.584 97.997 1.00 50.05 197 SER B C 1
ATOM 3571 O O . SER B 1 173 ? -56.510 -37.377 97.942 1.00 50.71 197 SER B O 1
ATOM 3574 N N . GLY B 1 174 ? -58.715 -36.971 97.841 1.00 49.04 198 GLY B N 1
ATOM 3575 C CA . GLY B 1 174 ? -59.043 -38.370 97.581 1.00 48.05 198 GLY B CA 1
ATOM 3576 C C . GLY B 1 174 ? -58.820 -38.857 96.146 1.00 48.12 198 GLY B C 1
ATOM 3577 O O . GLY B 1 174 ? -59.476 -39.798 95.705 1.00 47.00 198 GLY B O 1
ATOM 3578 N N . GLY B 1 175 ? -57.903 -38.224 95.411 1.00 48.83 199 GLY B N 1
ATOM 3579 C CA . GLY B 1 175 ? -57.620 -38.631 94.037 1.00 48.68 199 GLY B CA 1
ATOM 3580 C C . GLY B 1 175 ? -57.829 -37.586 92.940 1.00 49.98 199 GLY B C 1
ATOM 3581 O O . GLY B 1 175 ? -58.106 -36.411 93.203 1.00 50.54 199 GLY B O 1
ATOM 3582 N N . LEU B 1 176 ? -57.673 -38.009 91.690 1.00 49.72 200 LEU B N 1
ATOM 3583 C CA . LEU B 1 176 ? -57.884 -37.113 90.556 1.00 49.63 200 LEU B CA 1
ATOM 3584 C C . LEU B 1 176 ? -59.196 -37.605 89.937 1.00 50.85 200 LEU B C 1
ATOM 3585 O O . LEU B 1 176 ? -59.438 -38.812 89.899 1.00 52.65 200 LEU B O 1
ATOM 3590 N N . PRO B 1 177 ? -60.061 -36.691 89.446 1.00 51.51 201 PRO B N 1
ATOM 3591 C CA . PRO B 1 177 ? -61.343 -37.110 88.854 1.00 50.38 201 PRO B CA 1
ATOM 3592 C C . PRO B 1 177 ? -61.239 -38.254 87.859 1.00 49.64 201 PRO B C 1
ATOM 3593 O O . PRO B 1 177 ? -60.335 -38.299 87.027 1.00 48.35 201 PRO B O 1
ATOM 3597 N N . ASP B 1 178 ? -62.172 -39.191 87.977 1.00 49.55 202 ASP B N 1
ATOM 3598 C CA . ASP B 1 178 ? -62.210 -40.365 87.126 1.00 49.70 202 ASP B CA 1
ATOM 3599 C C . ASP B 1 178 ? -62.250 -40.108 85.631 1.00 48.60 202 ASP B C 1
ATOM 3600 O O . ASP B 1 178 ? -61.494 -40.731 84.892 1.00 49.70 202 ASP B O 1
ATOM 3605 N N . ILE B 1 179 ? -63.126 -39.212 85.177 1.00 47.17 203 ILE B N 1
ATOM 3606 C CA . ILE B 1 179 ? -63.229 -38.921 83.745 1.00 45.17 203 ILE B CA 1
ATOM 3607 C C . ILE B 1 179 ? -61.935 -38.465 83.109 1.00 43.93 203 ILE B C 1
ATOM 3608 O O . ILE B 1 179 ? -61.889 -38.267 81.902 1.00 45.26 203 ILE B O 1
ATOM 3613 N N . CYS B 1 180 ? -60.896 -38.298 83.916 1.00 41.03 204 CYS B N 1
ATOM 3614 C CA . CYS B 1 180 ? -59.604 -37.868 83.422 1.00 39.83 204 CYS B CA 1
ATOM 3615 C C . CYS B 1 180 ? -58.706 -39.032 83.019 1.00 38.60 204 CYS B C 1
ATOM 3616 O O . CYS B 1 180 ? -58.207 -39.077 81.901 1.00 38.03 204 CYS B O 1
ATOM 3619 N N . GLU B 1 181 ? -58.493 -39.958 83.951 1.00 38.35 205 GLU B N 1
ATOM 3620 C CA . GLU B 1 181 ? -57.622 -41.101 83.739 1.00 36.46 205 GLU B CA 1
ATOM 3621 C C . GLU B 1 181 ? -57.633 -41.553 82.307 1.00 35.48 205 GLU B C 1
ATOM 3622 O O . GLU B 1 181 ? -56.582 -41.699 81.670 1.00 32.42 205 GLU B O 1
ATOM 3628 N N . SER B 1 182 ? -58.830 -41.765 81.786 1.00 36.59 206 SER B N 1
ATOM 3629 C CA . SER B 1 182 ? -58.961 -42.204 80.399 1.00 38.26 206 SER B CA 1
ATOM 3630 C C . SER B 1 182 ? -58.110 -41.374 79.422 1.00 36.99 206 SER B C 1
ATOM 3631 O O . SER B 1 182 ? -57.180 -41.881 78.795 1.00 35.98 206 SER B O 1
ATOM 3634 N N . PHE B 1 183 ? -58.495 -40.106 79.295 1.00 36.19 207 PHE B N 1
ATOM 3635 C CA . PHE B 1 183 ? -57.858 -39.119 78.446 1.00 34.36 207 PHE B CA 1
ATOM 3636 C C . PHE B 1 183 ? -56.372 -39.049 78.681 1.00 34.98 207 PHE B C 1
ATOM 3637 O O . PHE B 1 183 ? -55.574 -39.088 77.733 1.00 35.08 207 PHE B O 1
ATOM 3645 N N . LEU B 1 184 ? -56.011 -38.903 79.955 1.00 34.54 208 LEU B N 1
ATOM 3646 C CA . LEU B 1 184 ? -54.613 -38.818 80.375 1.00 34.42 208 LEU B CA 1
ATOM 3647 C C . LEU B 1 184 ? -53.851 -40.025 79.870 1.00 34.71 208 LEU B C 1
ATOM 3648 O O . LEU B 1 184 ? -52.812 -39.883 79.239 1.00 34.12 208 LEU B O 1
ATOM 3653 N N . GLU B 1 185 ? -54.363 -41.217 80.146 1.00 35.94 209 GLU B N 1
ATOM 3654 C CA . GLU B 1 185 ? -53.681 -42.405 79.673 1.00 37.68 209 GLU B CA 1
ATOM 3655 C C . GLU B 1 185 ? -53.435 -42.292 78.158 1.00 36.38 209 GLU B C 1
ATOM 3656 O O . GLU B 1 185 ? -52.347 -42.620 77.672 1.00 35.83 209 GLU B O 1
ATOM 3662 N N . LYS B 1 186 ? -54.433 -41.817 77.415 1.00 34.14 210 LYS B N 1
ATOM 3663 C CA . LYS B 1 186 ? -54.287 -41.659 75.970 1.00 33.50 210 LYS B CA 1
ATOM 3664 C C . LYS B 1 186 ? -53.204 -40.664 75.584 1.00 33.58 210 LYS B C 1
ATOM 3665 O O . LYS B 1 186 ? -52.414 -40.948 74.684 1.00 33.07 210 LYS B O 1
ATOM 3671 N N . TRP B 1 187 ? -53.202 -39.497 76.253 1.00 33.03 211 TRP B N 1
ATOM 3672 C CA . TRP B 1 187 ? -52.227 -38.405 76.028 1.00 30.41 211 TRP B CA 1
ATOM 3673 C C . TRP B 1 187 ? -50.824 -38.992 76.070 1.00 28.19 211 TRP B C 1
ATOM 3674 O O . TRP B 1 187 ? -49.988 -38.693 75.225 1.00 26.92 211 TRP B O 1
ATOM 3685 N N . LEU B 1 188 ? -50.553 -39.802 77.082 1.00 27.22 212 LEU B N 1
ATOM 3686 C CA . LEU B 1 188 ? -49.236 -40.393 77.200 1.00 28.89 212 LEU B CA 1
ATOM 3687 C C . LEU B 1 188 ? -49.014 -41.294 76.015 1.00 29.75 212 LEU B C 1
ATOM 3688 O O . LEU B 1 188 ? -47.933 -41.287 75.427 1.00 28.52 212 LEU B O 1
ATOM 3693 N N . ARG B 1 189 ? -50.057 -42.067 75.689 1.00 31.15 213 ARG B N 1
ATOM 3694 C CA . ARG B 1 189 ? -50.063 -43.024 74.582 1.00 32.42 213 ARG B CA 1
ATOM 3695 C C . ARG B 1 189 ? -49.576 -42.302 73.334 1.00 34.09 213 ARG B C 1
ATOM 3696 O O . ARG B 1 189 ? -48.477 -42.568 72.850 1.00 35.38 213 ARG B O 1
ATOM 3704 N N . LYS B 1 190 ? -50.396 -41.384 72.827 1.00 35.80 214 LYS B N 1
ATOM 3705 C CA . LYS B 1 190 ? -50.060 -40.591 71.641 1.00 37.02 214 LYS B CA 1
ATOM 3706 C C . LYS B 1 190 ? -48.744 -39.827 71.779 1.00 36.51 214 LYS B C 1
ATOM 3707 O O . LYS B 1 190 ? -48.215 -39.332 70.789 1.00 36.76 214 LYS B O 1
ATOM 3713 N N . GLY B 1 191 ? -48.241 -39.703 73.005 1.00 36.60 215 GLY B N 1
ATOM 3714 C CA . GLY B 1 191 ? -46.979 -39.016 73.223 1.00 36.11 215 GLY B CA 1
ATOM 3715 C C . GLY B 1 191 ? -47.054 -37.516 73.402 1.00 36.23 215 GLY B C 1
ATOM 3716 O O . GLY B 1 191 ? -46.023 -36.837 73.458 1.00 34.61 215 GLY B O 1
ATOM 3717 N N . TYR B 1 192 ? -48.272 -36.993 73.486 1.00 37.32 216 TYR B N 1
ATOM 3718 C CA . TYR B 1 192 ? -48.477 -35.556 73.666 1.00 38.31 216 TYR B CA 1
ATOM 3719 C C . TYR B 1 192 ? -47.857 -35.146 75.002 1.00 40.01 216 TYR B C 1
ATOM 3720 O O . TYR B 1 192 ? -47.158 -34.129 75.099 1.00 40.12 216 TYR B O 1
ATOM 3729 N N . ILE B 1 193 ? -48.101 -35.974 76.019 1.00 41.02 217 ILE B N 1
ATOM 3730 C CA . ILE B 1 193 ? -47.592 -35.752 77.366 1.00 40.19 217 ILE B CA 1
ATOM 3731 C C . ILE B 1 193 ? -46.624 -36.873 77.767 1.00 39.35 217 ILE B C 1
ATOM 3732 O O . ILE B 1 193 ? -46.868 -38.052 77.508 1.00 39.07 217 ILE B O 1
ATOM 3737 N N . LYS B 1 194 ? -45.529 -36.492 78.412 1.00 39.06 218 LYS B N 1
ATOM 3738 C CA . LYS B 1 194 ? -44.498 -37.433 78.833 1.00 39.05 218 LYS B CA 1
ATOM 3739 C C . LYS B 1 194 ? -44.663 -38.004 80.247 1.00 40.07 218 LYS B C 1
ATOM 3740 O O . LYS B 1 194 ? -44.031 -39.001 80.590 1.00 39.74 218 LYS B O 1
ATOM 3746 N N . HIS B 1 195 ? -45.489 -37.372 81.074 1.00 41.18 219 HIS B N 1
ATOM 3747 C CA . HIS B 1 195 ? -45.660 -37.824 82.449 1.00 41.00 219 HIS B CA 1
ATOM 3748 C C . HIS B 1 195 ? -47.079 -37.675 82.912 1.00 39.65 219 HIS B C 1
ATOM 3749 O O . HIS B 1 195 ? -47.708 -36.663 82.639 1.00 40.22 219 HIS B O 1
ATOM 3756 N N . LYS B 1 196 ? -47.578 -38.675 83.628 1.00 38.17 220 LYS B N 1
ATOM 3757 C CA . LYS B 1 196 ? -48.935 -38.613 84.142 1.00 36.07 220 LYS B CA 1
ATOM 3758 C C . LYS B 1 196 ? -48.993 -37.583 85.262 1.00 34.23 220 LYS B C 1
ATOM 3759 O O . LYS B 1 196 ? -48.330 -37.724 86.284 1.00 32.63 220 LYS B O 1
ATOM 3765 N N . PRO B 1 197 ? -49.808 -36.539 85.089 1.00 33.51 221 PRO B N 1
ATOM 3766 C CA . PRO B 1 197 ? -49.912 -35.509 86.123 1.00 33.32 221 PRO B CA 1
ATOM 3767 C C . PRO B 1 197 ? -50.677 -36.005 87.345 1.00 33.30 221 PRO B C 1
ATOM 3768 O O . PRO B 1 197 ? -51.569 -36.839 87.211 1.00 34.57 221 PRO B O 1
ATOM 3772 N N . ASP B 1 198 ? -50.315 -35.516 88.532 1.00 33.31 222 ASP B N 1
ATOM 3773 C CA . ASP B 1 198 ? -51.021 -35.892 89.764 1.00 33.09 222 ASP B CA 1
ATOM 3774 C C . ASP B 1 198 ? -51.776 -34.703 90.367 1.00 30.97 222 ASP B C 1
ATOM 3775 O O . ASP B 1 198 ? -52.336 -34.812 91.452 1.00 32.08 222 ASP B O 1
ATOM 3780 N N . GLN B 1 199 ? -51.783 -33.576 89.660 1.00 28.13 223 GLN B N 1
ATOM 3781 C CA . GLN B 1 199 ? -52.465 -32.363 90.106 1.00 25.60 223 GLN B CA 1
ATOM 3782 C C . GLN B 1 199 ? -53.155 -31.721 88.899 1.00 24.77 223 GLN B C 1
ATOM 3783 O O . GLN B 1 199 ? -52.538 -31.557 87.846 1.00 24.45 223 GLN B O 1
ATOM 3789 N N . MET B 1 200 ? -54.423 -31.347 89.060 1.00 23.27 224 MET B N 1
ATOM 3790 C CA . MET B 1 200 ? -55.206 -30.732 87.988 1.00 21.88 224 MET B CA 1
ATOM 3791 C C . MET B 1 200 ? -56.024 -29.584 88.556 1.00 20.66 224 MET B C 1
ATOM 3792 O O . MET B 1 200 ? -56.519 -29.677 89.672 1.00 17.75 224 MET B O 1
ATOM 3797 N N . THR B 1 201 ? -56.142 -28.493 87.799 1.00 22.60 225 THR B N 1
ATOM 3798 C CA . THR B 1 201 ? -56.911 -27.325 88.240 1.00 24.35 225 THR B CA 1
ATOM 3799 C C . THR B 1 201 ? -57.865 -26.913 87.160 1.00 24.84 225 THR B C 1
ATOM 3800 O O . THR B 1 201 ? -57.545 -26.990 85.983 1.00 26.41 225 THR B O 1
ATOM 3804 N N . ILE B 1 202 ? -59.036 -26.456 87.568 1.00 27.13 226 ILE B N 1
ATOM 3805 C CA . ILE B 1 202 ? -60.051 -26.020 86.624 1.00 29.30 226 ILE B CA 1
ATOM 3806 C C . ILE B 1 202 ? -60.331 -24.532 86.788 1.00 30.63 226 ILE B C 1
ATOM 3807 O O . ILE B 1 202 ? -60.426 -24.023 87.908 1.00 29.57 226 ILE B O 1
ATOM 3812 N N . ASN B 1 203 ? -60.471 -23.855 85.654 1.00 32.46 227 ASN B N 1
ATOM 3813 C CA . ASN B 1 203 ? -60.745 -22.428 85.624 1.00 33.70 227 ASN B CA 1
ATOM 3814 C C . ASN B 1 203 ? -61.977 -22.149 84.786 1.00 34.09 227 ASN B C 1
ATOM 3815 O O . ASN B 1 203 ? -62.115 -22.701 83.703 1.00 32.76 227 ASN B O 1
ATOM 3820 N N . GLN B 1 204 ? -62.850 -21.285 85.304 1.00 35.50 228 GLN B N 1
ATOM 3821 C CA . GLN B 1 204 ? -64.091 -20.873 84.657 1.00 36.53 228 GLN B CA 1
ATOM 3822 C C . GLN B 1 204 ? -63.967 -19.382 84.324 1.00 37.65 228 GLN B C 1
ATOM 3823 O O . GLN B 1 204 ? -63.996 -18.532 85.221 1.00 38.33 228 GLN B O 1
ATOM 3829 N N . TYR B 1 205 ? -63.821 -19.067 83.041 1.00 38.00 229 TYR B N 1
ATOM 3830 C CA . TYR B 1 205 ? -63.700 -17.680 82.599 1.00 39.13 229 TYR B CA 1
ATOM 3831 C C . TYR B 1 205 ? -64.971 -17.216 81.880 1.00 41.49 229 TYR B C 1
ATOM 3832 O O . TYR B 1 205 ? -65.340 -17.774 80.841 1.00 42.58 229 TYR B O 1
ATOM 3841 N N . GLU B 1 206 ? -65.652 -16.208 82.419 1.00 42.39 230 GLU B N 1
ATOM 3842 C CA . GLU B 1 206 ? -66.842 -15.705 81.740 1.00 43.12 230 GLU B CA 1
ATOM 3843 C C . GLU B 1 206 ? -66.397 -14.552 80.850 1.00 41.78 230 GLU B C 1
ATOM 3844 O O . GLU B 1 206 ? -65.369 -13.922 81.112 1.00 40.49 230 GLU B O 1
ATOM 3850 N N . PRO B 1 207 ? -67.153 -14.271 79.777 1.00 40.60 231 PRO B N 1
ATOM 3851 C CA . PRO B 1 207 ? -66.782 -13.176 78.875 1.00 40.98 231 PRO B CA 1
ATOM 3852 C C . PRO B 1 207 ? -66.423 -11.894 79.649 1.00 41.77 231 PRO B C 1
ATOM 3853 O O . PRO B 1 207 ? -67.298 -11.152 80.112 1.00 41.27 231 PRO B O 1
ATOM 3857 N N . GLY B 1 208 ? -65.123 -11.651 79.793 1.00 41.62 232 GLY B N 1
ATOM 3858 C CA . GLY B 1 208 ? -64.664 -10.480 80.515 1.00 42.13 232 GLY B CA 1
ATOM 3859 C C . GLY B 1 208 ? -63.614 -10.796 81.566 1.00 42.34 232 GLY B C 1
ATOM 3860 O O . GLY B 1 208 ? -62.797 -9.943 81.914 1.00 41.95 232 GLY B O 1
ATOM 3861 N N . GLN B 1 209 ? -63.628 -12.022 82.078 1.00 42.42 233 GLN B N 1
ATOM 3862 C CA . GLN B 1 209 ? -62.662 -12.424 83.091 1.00 42.54 233 GLN B CA 1
ATOM 3863 C C . GLN B 1 209 ? -61.377 -12.961 82.461 1.00 40.97 233 GLN B C 1
ATOM 3864 O O . GLN B 1 209 ? -61.379 -13.483 81.348 1.00 39.33 233 GLN B O 1
ATOM 3870 N N . GLY B 1 210 ? -60.277 -12.844 83.188 1.00 39.40 234 GLY B N 1
ATOM 3871 C CA . GLY B 1 210 ? -59.019 -13.337 82.673 1.00 38.48 234 GLY B CA 1
ATOM 3872 C C . GLY B 1 210 ? -58.127 -13.726 83.821 1.00 37.93 234 GLY B C 1
ATOM 3873 O O . GLY B 1 210 ? -58.573 -13.801 84.960 1.00 38.50 234 GLY B O 1
ATOM 3874 N N . ILE B 1 211 ? -56.860 -13.979 83.542 1.00 37.58 235 ILE B N 1
ATOM 3875 C CA . ILE B 1 211 ? -55.956 -14.345 84.618 1.00 35.37 235 ILE B CA 1
ATOM 3876 C C . ILE B 1 211 ? -54.665 -13.540 84.526 1.00 35.36 235 ILE B C 1
ATOM 3877 O O . ILE B 1 211 ? -54.004 -13.504 83.485 1.00 35.03 235 ILE B O 1
ATOM 3882 N N . PRO B 1 212 ? -54.292 -12.869 85.624 1.00 34.52 236 PRO B N 1
ATOM 3883 C CA . PRO B 1 212 ? -53.060 -12.081 85.577 1.00 32.56 236 PRO B CA 1
ATOM 3884 C C . PRO B 1 212 ? -51.869 -12.914 85.139 1.00 30.74 236 PRO B C 1
ATOM 3885 O O . PRO B 1 212 ? -51.741 -14.071 85.506 1.00 29.23 236 PRO B O 1
ATOM 3889 N N . ALA B 1 213 ? -51.015 -12.304 84.331 1.00 30.43 237 ALA B N 1
ATOM 3890 C CA . ALA B 1 213 ? -49.824 -12.954 83.834 1.00 29.90 237 ALA B CA 1
ATOM 3891 C C . ALA B 1 213 ? -48.990 -13.426 85.010 1.00 30.43 237 ALA B C 1
ATOM 3892 O O . ALA B 1 213 ? -48.444 -12.633 85.766 1.00 30.19 237 ALA B O 1
ATOM 3894 N N . HIS B 1 214 ? -48.899 -14.736 85.161 1.00 31.96 238 HIS B N 1
ATOM 3895 C CA . HIS B 1 214 ? -48.142 -15.322 86.244 1.00 31.65 238 HIS B CA 1
ATOM 3896 C C . HIS B 1 214 ? -47.189 -16.312 85.613 1.00 32.74 238 HIS B C 1
ATOM 3897 O O . HIS B 1 214 ? -46.928 -16.272 84.412 1.00 32.35 238 HIS B O 1
ATOM 3904 N N . ILE B 1 215 ? -46.704 -17.240 86.419 1.00 33.89 239 ILE B N 1
ATOM 3905 C CA . ILE B 1 215 ? -45.767 -18.240 85.929 1.00 34.96 239 ILE B CA 1
ATOM 3906 C C . ILE B 1 215 ? -45.662 -19.371 86.953 1.00 35.31 239 ILE B C 1
ATOM 3907 O O . ILE B 1 215 ? -44.954 -19.244 87.941 1.00 36.40 239 ILE B O 1
ATOM 3912 N N . ASP B 1 216 ? -46.381 -20.467 86.714 1.00 34.69 240 ASP B N 1
ATOM 3913 C CA . ASP B 1 216 ? -46.394 -21.618 87.619 1.00 33.27 240 ASP B CA 1
ATOM 3914 C C . ASP B 1 216 ? -45.138 -21.786 88.450 1.00 33.42 240 ASP B C 1
ATOM 3915 O O . ASP B 1 216 ? -44.040 -21.850 87.907 1.00 33.43 240 ASP B O 1
ATOM 3920 N N . THR B 1 217 ? -45.309 -21.878 89.764 1.00 33.58 241 THR B N 1
ATOM 3921 C CA . THR B 1 217 ? -44.187 -22.037 90.688 1.00 35.14 241 THR B CA 1
ATOM 3922 C C . THR B 1 217 ? -43.168 -23.095 90.285 1.00 35.38 241 THR B C 1
ATOM 3923 O O . THR B 1 217 ? -43.525 -24.229 89.966 1.00 37.10 241 THR B O 1
ATOM 3927 N N . HIS B 1 218 ? -41.888 -22.746 90.330 1.00 34.35 242 HIS B N 1
ATOM 3928 C CA . HIS B 1 218 ? -40.875 -23.721 89.936 1.00 34.31 242 HIS B CA 1
ATOM 3929 C C . HIS B 1 218 ? -40.682 -24.892 90.914 1.00 33.55 242 HIS B C 1
ATOM 3930 O O . HIS B 1 218 ? -40.275 -25.980 90.507 1.00 34.69 242 HIS B O 1
ATOM 3937 N N . SER B 1 219 ? -40.992 -24.687 92.190 1.00 31.37 243 SER B N 1
ATOM 3938 C CA . SER B 1 219 ? -40.808 -25.737 93.188 1.00 28.48 243 SER B CA 1
ATOM 3939 C C . SER B 1 219 ? -42.070 -26.524 93.431 1.00 29.24 243 SER B C 1
ATOM 3940 O O . SER B 1 219 ? -42.045 -27.581 94.065 1.00 29.93 243 SER B O 1
ATOM 3943 N N . ALA B 1 220 ? -43.181 -25.993 92.947 1.00 30.11 244 ALA B N 1
ATOM 3944 C CA . ALA B 1 220 ? -44.466 -26.635 93.160 1.00 31.14 244 ALA B CA 1
ATOM 3945 C C . ALA B 1 220 ? -44.759 -27.752 92.176 1.00 32.20 244 ALA B C 1
ATOM 3946 O O . ALA B 1 220 ? -45.194 -28.836 92.557 1.00 31.82 244 ALA B O 1
ATOM 3948 N N . PHE B 1 221 ? -44.505 -27.490 90.905 1.00 34.22 245 PHE B N 1
ATOM 3949 C CA . PHE B 1 221 ? -44.813 -28.466 89.891 1.00 35.04 245 PHE B CA 1
ATOM 3950 C C . PHE B 1 221 ? -43.636 -28.730 88.970 1.00 35.65 245 PHE B C 1
ATOM 3951 O O . PHE B 1 221 ? -42.797 -27.861 88.770 1.00 37.16 245 PHE B O 1
ATOM 3959 N N . GLU B 1 222 ? -43.600 -29.926 88.393 1.00 36.18 246 GLU B N 1
ATOM 3960 C CA . GLU B 1 222 ? -42.535 -30.313 87.477 1.00 37.40 246 GLU B CA 1
ATOM 3961 C C . GLU B 1 222 ? -42.604 -29.491 86.189 1.00 37.87 246 GLU B C 1
ATOM 3962 O O . GLU B 1 222 ? -43.347 -28.520 86.093 1.00 37.63 246 GLU B O 1
ATOM 3968 N N . ASP B 1 223 ? -41.826 -29.906 85.196 1.00 38.86 247 ASP B N 1
ATOM 3969 C CA . ASP B 1 223 ? -41.772 -29.226 83.916 1.00 39.41 247 ASP B CA 1
ATOM 3970 C C . ASP B 1 223 ? -43.051 -29.384 83.086 1.00 39.16 247 ASP B C 1
ATOM 3971 O O . ASP B 1 223 ? -43.768 -28.415 82.888 1.00 40.81 247 ASP B O 1
ATOM 3976 N N . GLU B 1 224 ? -43.371 -30.578 82.613 1.00 37.32 248 GLU B N 1
ATOM 3977 C CA . GLU B 1 224 ? -44.567 -30.701 81.788 1.00 36.14 248 GLU B CA 1
ATOM 3978 C C . GLU B 1 224 ? -45.875 -30.171 82.389 1.00 34.55 248 GLU B C 1
ATOM 3979 O O . GLU B 1 224 ? -46.364 -30.682 83.401 1.00 34.63 248 GLU B O 1
ATOM 3985 N N . ILE B 1 225 ? -46.434 -29.138 81.755 1.00 30.61 249 ILE B N 1
ATOM 3986 C CA . ILE B 1 225 ? -47.697 -28.544 82.184 1.00 26.23 249 ILE B CA 1
ATOM 3987 C C . ILE B 1 225 ? -48.651 -28.442 80.992 1.00 26.57 249 ILE B C 1
ATOM 3988 O O . ILE B 1 225 ? -48.353 -27.784 80.006 1.00 28.40 249 ILE B O 1
ATOM 3993 N N . VAL B 1 226 ? -49.791 -29.114 81.067 1.00 25.97 250 VAL B N 1
ATOM 3994 C CA . VAL B 1 226 ? -50.742 -29.057 79.968 1.00 26.19 250 VAL B CA 1
ATOM 3995 C C . VAL B 1 226 ? -52.067 -28.412 80.372 1.00 26.62 250 VAL B C 1
ATOM 3996 O O . VAL B 1 226 ? -52.480 -28.474 81.533 1.00 23.77 250 VAL B O 1
ATOM 4000 N N . SER B 1 227 ? -52.734 -27.793 79.398 1.00 28.63 251 SER B N 1
ATOM 4001 C CA . SER B 1 227 ? -54.008 -27.128 79.640 1.00 29.42 251 SER B CA 1
ATOM 4002 C C . SER B 1 227 ? -55.030 -27.412 78.530 1.00 29.42 251 SER B C 1
ATOM 4003 O O . SER B 1 227 ? -54.924 -26.921 77.406 1.00 30.76 251 SER B O 1
ATOM 4006 N N . LEU B 1 228 ? -56.021 -28.221 78.874 1.00 29.23 252 LEU B N 1
ATOM 4007 C CA . LEU B 1 228 ? -57.101 -28.611 77.980 1.00 28.19 252 LEU B CA 1
ATOM 4008 C C . LEU B 1 228 ? -58.139 -27.504 77.936 1.00 28.04 252 LEU B C 1
ATOM 4009 O O . LEU B 1 228 ? -58.791 -27.240 78.952 1.00 27.14 252 LEU B O 1
ATOM 4014 N N . SER B 1 229 ? -58.325 -26.873 76.778 1.00 27.19 253 SER B N 1
ATOM 4015 C CA . SER B 1 229 ? -59.294 -25.776 76.677 1.00 27.79 253 SER B CA 1
ATOM 4016 C C . SER B 1 229 ? -60.686 -26.237 76.260 1.00 28.35 253 SER B C 1
ATOM 4017 O O . SER B 1 229 ? -60.844 -26.994 75.316 1.00 28.08 253 SER B O 1
ATOM 4020 N N . LEU B 1 230 ? -61.704 -25.766 76.961 1.00 30.22 254 LEU B N 1
ATOM 4021 C CA . LEU B 1 230 ? -63.060 -26.158 76.630 1.00 31.75 254 LEU B CA 1
ATOM 4022 C C . LEU B 1 230 ? -64.028 -24.970 76.694 1.00 32.49 254 LEU B C 1
ATOM 4023 O O . LEU B 1 230 ? -63.695 -23.908 77.236 1.00 30.41 254 LEU B O 1
ATOM 4028 N N . GLY B 1 231 ? -65.229 -25.173 76.143 1.00 32.88 255 GLY B N 1
ATOM 4029 C CA . GLY B 1 231 ? -66.256 -24.148 76.157 1.00 33.47 255 GLY B CA 1
ATOM 4030 C C . GLY B 1 231 ? -66.178 -23.208 74.977 1.00 34.50 255 GLY B C 1
ATOM 4031 O O . GLY B 1 231 ? -66.976 -23.290 74.054 1.00 34.07 255 GLY B O 1
ATOM 4032 N N . SER B 1 232 ? -65.211 -22.305 75.010 1.00 35.80 256 SER B N 1
ATOM 4033 C CA . SER B 1 232 ? -65.054 -21.352 73.937 1.00 37.13 256 SER B CA 1
ATOM 4034 C C . SER B 1 232 ? -63.592 -20.985 73.788 1.00 36.87 256 SER B C 1
ATOM 4035 O O . SER B 1 232 ? -62.820 -21.097 74.733 1.00 36.69 256 SER B O 1
ATOM 4038 N N . GLU B 1 233 ? -63.218 -20.544 72.595 1.00 36.95 257 GLU B N 1
ATOM 4039 C CA . GLU B 1 233 ? -61.846 -20.158 72.347 1.00 36.87 257 GLU B CA 1
ATOM 4040 C C . GLU B 1 233 ? -61.509 -18.893 73.128 1.00 35.07 257 GLU B C 1
ATOM 4041 O O . GLU B 1 233 ? -62.398 -18.236 73.684 1.00 32.66 257 GLU B O 1
ATOM 4047 N N . ILE B 1 234 ? -60.213 -18.582 73.163 1.00 33.44 258 ILE B N 1
ATOM 4048 C CA . ILE B 1 234 ? -59.681 -17.415 73.856 1.00 32.93 258 ILE B CA 1
ATOM 4049 C C . ILE B 1 234 ? -58.192 -17.282 73.534 1.00 32.90 258 ILE B C 1
ATOM 4050 O O . ILE B 1 234 ? -57.573 -18.254 73.105 1.00 32.87 258 ILE B O 1
ATOM 4055 N N . VAL B 1 235 ? -57.624 -16.092 73.745 1.00 32.50 259 VAL B N 1
ATOM 4056 C CA . VAL B 1 235 ? -56.199 -15.856 73.473 1.00 32.73 259 VAL B CA 1
ATOM 4057 C C . VAL B 1 235 ? -55.338 -15.802 74.727 1.00 33.46 259 VAL B C 1
ATOM 4058 O O . VAL B 1 235 ? -55.613 -15.045 75.652 1.00 34.99 259 VAL B O 1
ATOM 4062 N N . MET B 1 236 ? -54.278 -16.596 74.741 1.00 32.95 260 MET B N 1
ATOM 4063 C CA . MET B 1 236 ? -53.396 -16.619 75.881 1.00 32.87 260 MET B CA 1
ATOM 4064 C C . MET B 1 236 ? -52.129 -15.826 75.629 1.00 32.81 260 MET B C 1
ATOM 4065 O O . MET B 1 236 ? -51.337 -16.152 74.743 1.00 32.47 260 MET B O 1
ATOM 4070 N N . ASP B 1 237 ? -51.932 -14.789 76.429 1.00 33.20 261 ASP B N 1
ATOM 4071 C CA . ASP B 1 237 ? -50.771 -13.929 76.276 1.00 34.95 261 ASP B CA 1
ATOM 4072 C C . ASP B 1 237 ? -49.507 -14.523 76.888 1.00 34.83 261 ASP B C 1
ATOM 4073 O O . ASP B 1 237 ? -49.482 -14.897 78.053 1.00 35.90 261 ASP B O 1
ATOM 4078 N N . PHE B 1 238 ? -48.460 -14.605 76.080 1.00 34.52 262 PHE B N 1
ATOM 4079 C CA . PHE B 1 238 ? -47.169 -15.129 76.502 1.00 33.91 262 PHE B CA 1
ATOM 4080 C C . PHE B 1 238 ? -46.155 -14.002 76.354 1.00 33.92 262 PHE B C 1
ATOM 4081 O O . PHE B 1 238 ? -45.931 -13.528 75.238 1.00 33.08 262 PHE B O 1
ATOM 4089 N N . LYS B 1 239 ? -45.546 -13.559 77.452 1.00 33.69 263 LYS B N 1
ATOM 4090 C CA . LYS B 1 239 ? -44.547 -12.492 77.346 1.00 34.99 263 LYS B CA 1
ATOM 4091 C C . LYS B 1 239 ? -43.216 -12.948 77.905 1.00 34.80 263 LYS B C 1
ATOM 4092 O O . LYS B 1 239 ? -43.154 -13.543 78.979 1.00 34.52 263 LYS B O 1
ATOM 4098 N N . HIS B 1 240 ? -42.155 -12.668 77.158 1.00 34.98 264 HIS B N 1
ATOM 4099 C CA . HIS B 1 240 ? -40.798 -13.020 77.552 1.00 36.01 264 HIS B CA 1
ATOM 4100 C C . HIS B 1 240 ? -40.279 -11.847 78.351 1.00 37.64 264 HIS B C 1
ATOM 4101 O O . HIS B 1 240 ? -40.662 -10.713 78.085 1.00 37.94 264 HIS B O 1
ATOM 4108 N N . PRO B 1 241 ? -39.398 -12.093 79.334 1.00 40.17 265 PRO B N 1
ATOM 4109 C CA . PRO B 1 241 ? -38.858 -10.997 80.143 1.00 42.15 265 PRO B CA 1
ATOM 4110 C C . PRO B 1 241 ? -38.101 -9.963 79.299 1.00 44.36 265 PRO B C 1
ATOM 4111 O O . PRO B 1 241 ? -37.890 -8.833 79.737 1.00 45.13 265 PRO B O 1
ATOM 4115 N N . ASP B 1 242 ? -37.698 -10.344 78.088 1.00 45.95 266 ASP B N 1
ATOM 4116 C CA . ASP B 1 242 ? -36.997 -9.415 77.200 1.00 47.44 266 ASP B CA 1
ATOM 4117 C C . ASP B 1 242 ? -37.980 -8.629 76.330 1.00 48.34 266 ASP B C 1
ATOM 4118 O O . ASP B 1 242 ? -37.618 -8.171 75.251 1.00 49.65 266 ASP B O 1
ATOM 4123 N N . GLY B 1 243 ? -39.225 -8.487 76.792 1.00 48.44 267 GLY B N 1
ATOM 4124 C CA . GLY B 1 243 ? -40.227 -7.739 76.041 1.00 46.83 267 GLY B CA 1
ATOM 4125 C C . GLY B 1 243 ? -40.919 -8.438 74.880 1.00 45.34 267 GLY B C 1
ATOM 4126 O O . GLY B 1 243 ? -41.933 -7.942 74.378 1.00 45.39 267 GLY B O 1
ATOM 4127 N N . ILE B 1 244 ? -40.388 -9.578 74.448 1.00 43.66 268 ILE B N 1
ATOM 4128 C CA . ILE B 1 244 ? -40.982 -10.319 73.341 1.00 42.81 268 ILE B CA 1
ATOM 4129 C C . ILE B 1 244 ? -42.341 -10.902 73.745 1.00 42.10 268 ILE B C 1
ATOM 4130 O O . ILE B 1 244 ? -42.412 -11.794 74.591 1.00 41.38 268 ILE B O 1
ATOM 4135 N N . ALA B 1 245 ? -43.414 -10.387 73.146 1.00 41.38 269 ALA B N 1
ATOM 4136 C CA . ALA B 1 245 ? -44.763 -10.861 73.455 1.00 40.94 269 ALA B CA 1
ATOM 4137 C C . ALA B 1 245 ? -45.369 -11.642 72.294 1.00 40.50 269 ALA B C 1
ATOM 4138 O O . ALA B 1 245 ? -45.331 -11.215 71.141 1.00 39.91 269 ALA B O 1
ATOM 4140 N N . VAL B 1 246 ? -45.943 -12.794 72.618 1.00 40.10 270 VAL B N 1
ATOM 4141 C CA . VAL B 1 246 ? -46.524 -13.657 71.615 1.00 38.21 270 VAL B CA 1
ATOM 4142 C C . VAL B 1 246 ? -47.896 -14.138 72.020 1.00 37.67 270 VAL B C 1
ATOM 4143 O O . VAL B 1 246 ? -48.020 -14.996 72.888 1.00 36.79 270 VAL B O 1
ATOM 4147 N N . PRO B 1 247 ? -48.946 -13.587 71.408 1.00 37.10 271 PRO B N 1
ATOM 4148 C CA . PRO B 1 247 ? -50.322 -13.976 71.706 1.00 38.02 271 PRO B CA 1
ATOM 4149 C C . PRO B 1 247 ? -50.678 -15.290 71.001 1.00 38.17 271 PRO B C 1
ATOM 4150 O O . PRO B 1 247 ? -50.590 -15.384 69.777 1.00 37.95 271 PRO B O 1
ATOM 4154 N N . VAL B 1 248 ? -51.086 -16.292 71.781 1.00 37.41 272 VAL B N 1
ATOM 4155 C CA . VAL B 1 248 ? -51.442 -17.602 71.245 1.00 35.28 272 VAL B CA 1
ATOM 4156 C C . VAL B 1 248 ? -52.925 -17.870 71.265 1.00 34.74 272 VAL B C 1
ATOM 4157 O O . VAL B 1 248 ? -53.586 -17.694 72.280 1.00 34.46 272 VAL B O 1
ATOM 4161 N N . MET B 1 249 ? -53.425 -18.342 70.137 1.00 35.51 273 MET B N 1
ATOM 4162 C CA . MET B 1 249 ? -54.836 -18.658 69.965 1.00 35.78 273 MET B CA 1
ATOM 4163 C C . MET B 1 249 ? -55.124 -20.052 70.529 1.00 34.19 273 MET B C 1
ATOM 4164 O O . MET B 1 249 ? -54.567 -21.032 70.058 1.00 34.94 273 MET B O 1
ATOM 4169 N N . LEU B 1 250 ? -55.987 -20.146 71.532 1.00 33.15 274 LEU B N 1
ATOM 4170 C CA . LEU B 1 250 ? -56.319 -21.442 72.102 1.00 32.12 274 LEU B CA 1
ATOM 4171 C C . LEU B 1 250 ? -57.730 -21.848 71.750 1.00 32.72 274 LEU B C 1
ATOM 4172 O O . LEU B 1 250 ? -58.664 -21.547 72.500 1.00 33.37 274 LEU B O 1
ATOM 4177 N N . PRO B 1 251 ? -57.909 -22.548 70.619 1.00 31.51 275 PRO B N 1
ATOM 4178 C CA . PRO B 1 251 ? -59.229 -22.993 70.181 1.00 32.30 275 PRO B CA 1
ATOM 4179 C C . PRO B 1 251 ? -59.798 -24.113 71.031 1.00 32.96 275 PRO B C 1
ATOM 4180 O O . PRO B 1 251 ? -59.061 -24.874 71.660 1.00 31.23 275 PRO B O 1
ATOM 4184 N N . ARG B 1 252 ? -61.122 -24.207 71.046 1.00 34.55 276 ARG B N 1
ATOM 4185 C CA . ARG B 1 252 ? -61.791 -25.242 71.816 1.00 35.40 276 ARG B CA 1
ATOM 4186 C C . ARG B 1 252 ? -61.232 -26.612 71.495 1.00 35.08 276 ARG B C 1
ATOM 4187 O O . ARG B 1 252 ? -60.638 -26.825 70.445 1.00 35.89 276 ARG B O 1
ATOM 4195 N N . ARG B 1 253 ? -61.402 -27.534 72.425 1.00 34.94 277 ARG B N 1
ATOM 4196 C CA . ARG B 1 253 ? -60.944 -28.887 72.222 1.00 34.24 277 ARG B CA 1
ATOM 4197 C C . ARG B 1 253 ? -59.460 -28.985 71.865 1.00 34.28 277 ARG B C 1
ATOM 4198 O O . ARG B 1 253 ? -59.052 -29.885 71.129 1.00 34.27 277 ARG B O 1
ATOM 4206 N N . SER B 1 254 ? -58.657 -28.064 72.401 1.00 34.61 278 SER B N 1
ATOM 4207 C CA . SER B 1 254 ? -57.208 -28.049 72.160 1.00 34.88 278 SER B CA 1
ATOM 4208 C C . SER B 1 254 ? -56.456 -28.236 73.475 1.00 35.59 278 SER B C 1
ATOM 4209 O O . SER B 1 254 ? -56.964 -27.907 74.555 1.00 37.69 278 SER B O 1
ATOM 4212 N N . LEU B 1 255 ? -55.236 -28.750 73.377 1.00 33.54 279 LEU B N 1
ATOM 4213 C CA . LEU B 1 255 ? -54.409 -28.971 74.546 1.00 29.85 279 LEU B CA 1
ATOM 4214 C C . LEU B 1 255 ? -53.144 -28.135 74.431 1.00 27.95 279 LEU B C 1
ATOM 4215 O O . LEU B 1 255 ? -52.415 -28.252 73.449 1.00 27.74 279 LEU B O 1
ATOM 4220 N N . LEU B 1 256 ? -52.901 -27.275 75.418 1.00 26.17 280 LEU B N 1
ATOM 4221 C CA . LEU B 1 256 ? -51.701 -26.426 75.448 1.00 24.92 280 LEU B CA 1
ATOM 4222 C C . LEU B 1 256 ? -50.631 -27.179 76.231 1.00 24.07 280 LEU B C 1
ATOM 4223 O O . LEU B 1 256 ? -50.834 -27.531 77.389 1.00 24.51 280 LEU B O 1
ATOM 4228 N N . VAL B 1 257 ? -49.490 -27.418 75.604 1.00 23.33 281 VAL B N 1
ATOM 4229 C CA . VAL B 1 257 ? -48.413 -28.162 76.248 1.00 22.00 281 VAL B CA 1
ATOM 4230 C C . VAL B 1 257 ? -47.220 -27.274 76.552 1.00 23.89 281 VAL B C 1
ATOM 4231 O O . VAL B 1 257 ? -46.475 -26.886 75.640 1.00 25.08 281 VAL B O 1
ATOM 4235 N N . MET B 1 258 ? -47.031 -26.970 77.830 1.00 24.40 282 MET B N 1
ATOM 4236 C CA . MET B 1 258 ? -45.917 -26.129 78.254 1.00 26.25 282 MET B CA 1
ATOM 4237 C C . MET B 1 258 ? -44.727 -26.890 78.812 1.00 26.06 282 MET B C 1
ATOM 4238 O O . MET B 1 258 ? -44.849 -27.562 79.827 1.00 27.76 282 MET B O 1
ATOM 4243 N N . THR B 1 259 ? -43.575 -26.766 78.170 1.00 25.51 283 THR B N 1
ATOM 4244 C CA . THR B 1 259 ? -42.380 -27.417 78.668 1.00 26.22 283 THR B CA 1
ATOM 4245 C C . THR B 1 259 ? -41.221 -26.432 78.584 1.00 27.35 283 THR B C 1
ATOM 4246 O O . THR B 1 259 ? -41.337 -25.359 77.975 1.00 27.20 283 THR B O 1
ATOM 4250 N N . GLY B 1 260 ? -40.106 -26.807 79.210 1.00 27.74 284 GLY B N 1
ATOM 4251 C CA . GLY B 1 260 ? -38.902 -25.989 79.211 1.00 25.65 284 GLY B CA 1
ATOM 4252 C C . GLY B 1 260 ? -39.084 -24.510 79.467 1.00 25.21 284 GLY B C 1
ATOM 4253 O O . GLY B 1 260 ? -39.797 -24.084 80.378 1.00 25.21 284 GLY B O 1
ATOM 4254 N N . GLU B 1 261 ? -38.418 -23.721 78.641 1.00 24.44 285 GLU B N 1
ATOM 4255 C CA . GLU B 1 261 ? -38.471 -22.279 78.756 1.00 24.79 285 GLU B CA 1
ATOM 4256 C C . GLU B 1 261 ? -39.903 -21.669 78.809 1.00 24.56 285 GLU B C 1
ATOM 4257 O O . GLU B 1 261 ? -40.184 -20.822 79.647 1.00 22.59 285 GLU B O 1
ATOM 4263 N N . SER B 1 262 ? -40.806 -22.087 77.927 1.00 24.94 286 SER B N 1
ATOM 4264 C CA . SER B 1 262 ? -42.165 -21.552 77.953 1.00 24.99 286 SER B CA 1
ATOM 4265 C C . SER B 1 262 ? -42.855 -21.781 79.296 1.00 26.54 286 SER B C 1
ATOM 4266 O O . SER B 1 262 ? -43.801 -21.067 79.647 1.00 26.55 286 SER B O 1
ATOM 4269 N N . ARG B 1 263 ? -42.425 -22.783 80.052 1.00 26.02 287 ARG B N 1
ATOM 4270 C CA . ARG B 1 263 ? -43.098 -22.999 81.315 1.00 26.85 287 ARG B CA 1
ATOM 4271 C C . ARG B 1 263 ? -42.344 -22.379 82.474 1.00 26.21 287 ARG B C 1
ATOM 4272 O O . ARG B 1 263 ? -42.963 -22.000 83.461 1.00 27.42 287 ARG B O 1
ATOM 4280 N N . TYR B 1 264 ? -41.024 -22.259 82.346 1.00 24.76 288 TYR B N 1
ATOM 4281 C CA . TYR B 1 264 ? -40.196 -21.693 83.407 1.00 24.29 288 TYR B CA 1
ATOM 4282 C C . TYR B 1 264 ? -39.894 -20.205 83.269 1.00 24.48 288 TYR B C 1
ATOM 4283 O O . TYR B 1 264 ? -39.899 -19.479 84.255 1.00 25.94 288 TYR B O 1
ATOM 4292 N N . LEU B 1 265 ? -39.640 -19.738 82.055 1.00 23.54 289 LEU B N 1
ATOM 4293 C CA . LEU B 1 265 ? -39.263 -18.345 81.878 1.00 22.13 289 LEU B CA 1
ATOM 4294 C C . LEU B 1 265 ? -40.335 -17.351 81.475 1.00 22.14 289 LEU B C 1
ATOM 4295 O O . LEU B 1 265 ? -40.477 -16.291 82.095 1.00 21.44 289 LEU B O 1
ATOM 4300 N N . TRP B 1 266 ? -41.051 -17.691 80.410 1.00 22.11 290 TRP B N 1
ATOM 4301 C CA . TRP B 1 266 ? -42.097 -16.851 79.867 1.00 22.63 290 TRP B CA 1
ATOM 4302 C C . TRP B 1 266 ? -43.228 -16.823 80.856 1.00 23.46 290 TRP B C 1
ATOM 4303 O O . TRP B 1 266 ? -43.327 -17.703 81.700 1.00 24.63 290 TRP B O 1
ATOM 4314 N N . THR B 1 267 ? -44.080 -15.810 80.757 1.00 25.04 291 THR B N 1
ATOM 4315 C CA . THR B 1 267 ? -45.231 -15.715 81.635 1.00 26.98 291 THR B CA 1
ATOM 4316 C C . THR B 1 267 ? -46.479 -15.818 80.775 1.00 26.92 291 THR B C 1
ATOM 4317 O O . THR B 1 267 ? -46.546 -15.227 79.698 1.00 28.58 291 THR B O 1
ATOM 4321 N N . HIS B 1 268 ? -47.451 -16.589 81.252 1.00 26.96 292 HIS B N 1
ATOM 4322 C CA . HIS B 1 268 ? -48.723 -16.770 80.559 1.00 27.38 292 HIS B CA 1
ATOM 4323 C C . HIS B 1 268 ? -49.862 -16.074 81.319 1.00 28.56 292 HIS B C 1
ATOM 4324 O O . HIS B 1 268 ? -49.862 -16.010 82.554 1.00 27.49 292 HIS B O 1
ATOM 4331 N N . GLY B 1 269 ? -50.821 -15.544 80.565 1.00 29.64 293 GLY B N 1
ATOM 4332 C CA . GLY B 1 269 ? -51.948 -14.868 81.174 1.00 32.05 293 GLY B CA 1
ATOM 4333 C C . GLY B 1 269 ? -53.122 -14.655 80.237 1.00 33.75 293 GLY B C 1
ATOM 4334 O O . GLY B 1 269 ? -53.043 -14.922 79.037 1.00 34.66 293 GLY B O 1
ATOM 4335 N N . ILE B 1 270 ? -54.230 -14.182 80.791 1.00 34.69 294 ILE B N 1
ATOM 4336 C CA . ILE B 1 270 ? -55.402 -13.917 79.985 1.00 36.40 294 ILE B CA 1
ATOM 4337 C C . ILE B 1 270 ? -55.910 -12.506 80.272 1.00 38.89 294 ILE B C 1
ATOM 4338 O O . ILE B 1 270 ? -56.337 -12.178 81.391 1.00 38.28 294 ILE B O 1
ATOM 4343 N N . THR B 1 271 ? -55.832 -11.669 79.242 1.00 40.46 295 THR B N 1
ATOM 4344 C CA . THR B 1 271 ? -56.272 -10.285 79.320 1.00 41.44 295 THR B CA 1
ATOM 4345 C C . THR B 1 271 ? -57.766 -10.238 79.566 1.00 41.24 295 THR B C 1
ATOM 4346 O O . THR B 1 271 ? -58.543 -10.863 78.838 1.00 40.60 295 THR B O 1
ATOM 4350 N N . CYS B 1 272 ? -58.178 -9.492 80.580 1.00 41.32 296 CYS B N 1
ATOM 4351 C CA . CYS B 1 272 ? -59.603 -9.392 80.864 1.00 43.31 296 CYS B CA 1
ATOM 4352 C C . CYS B 1 272 ? -60.304 -8.580 79.773 1.00 42.91 296 CYS B C 1
ATOM 4353 O O . CYS B 1 272 ? -60.338 -7.357 79.843 1.00 42.86 296 CYS B O 1
ATOM 4356 N N . ARG B 1 273 ? -60.858 -9.262 78.770 1.00 42.31 297 ARG B N 1
ATOM 4357 C CA . ARG B 1 273 ? -61.551 -8.586 77.671 1.00 41.76 297 ARG B CA 1
ATOM 4358 C C . ARG B 1 273 ? -62.793 -9.373 77.242 1.00 41.43 297 ARG B C 1
ATOM 4359 O O . ARG B 1 273 ? -63.156 -10.358 77.887 1.00 42.04 297 ARG B O 1
ATOM 4367 N N . LYS B 1 274 ? -63.458 -8.934 76.176 1.00 40.08 298 LYS B N 1
ATOM 4368 C CA . LYS B 1 274 ? -64.644 -9.637 75.698 1.00 40.25 298 LYS B CA 1
ATOM 4369 C C . LYS B 1 274 ? -64.515 -10.028 74.230 1.00 41.38 298 LYS B C 1
ATOM 4370 O O . LYS B 1 274 ? -65.294 -10.836 73.713 1.00 42.28 298 LYS B O 1
ATOM 4376 N N . PHE B 1 275 ? -63.519 -9.463 73.564 1.00 40.37 299 PHE B N 1
ATOM 4377 C CA . PHE B 1 275 ? -63.296 -9.764 72.172 1.00 40.34 299 PHE B CA 1
ATOM 4378 C C . PHE B 1 275 ? -61.833 -10.081 71.902 1.00 42.52 299 PHE B C 1
ATOM 4379 O O . PHE B 1 275 ? -60.938 -9.695 72.666 1.00 42.75 299 PHE B O 1
ATOM 4387 N N . ASP B 1 276 ? -61.604 -10.812 70.814 1.00 43.45 300 ASP B N 1
ATOM 4388 C CA . ASP B 1 276 ? -60.266 -11.198 70.385 1.00 42.89 300 ASP B CA 1
ATOM 4389 C C . ASP B 1 276 ? -60.207 -10.867 68.908 1.00 44.30 300 ASP B C 1
ATOM 4390 O O . ASP B 1 276 ? -61.186 -11.036 68.179 1.00 43.99 300 ASP B O 1
ATOM 4395 N N . THR B 1 277 ? -59.051 -10.388 68.481 1.00 46.25 301 THR B N 1
ATOM 4396 C CA . THR B 1 277 ? -58.822 -10.013 67.099 1.00 47.95 301 THR B CA 1
ATOM 4397 C C . THR B 1 277 ? -58.101 -11.146 66.408 1.00 49.30 301 THR B C 1
ATOM 4398 O O . THR B 1 277 ? -56.878 -11.202 66.427 1.00 50.79 301 THR B O 1
ATOM 4402 N N . VAL B 1 278 ? -58.855 -12.047 65.798 1.00 50.80 302 VAL B N 1
ATOM 4403 C CA . VAL B 1 278 ? -58.260 -13.188 65.124 1.00 52.93 302 VAL B CA 1
ATOM 4404 C C . VAL B 1 278 ? -58.208 -12.942 63.623 1.00 55.52 302 VAL B C 1
ATOM 4405 O O . VAL B 1 278 ? -58.693 -11.918 63.145 1.00 56.57 302 VAL B O 1
ATOM 4409 N N . GLN B 1 279 ? -57.622 -13.881 62.883 1.00 57.66 303 GLN B N 1
ATOM 4410 C CA . GLN B 1 279 ? -57.520 -13.771 61.426 1.00 59.29 303 GLN B CA 1
ATOM 4411 C C . GLN B 1 279 ? -58.591 -14.637 60.760 1.00 60.65 303 GLN B C 1
ATOM 4412 O O . GLN B 1 279 ? -58.900 -15.733 61.234 1.00 61.76 303 GLN B O 1
ATOM 4418 N N . ALA B 1 280 ? -59.159 -14.134 59.667 1.00 62.25 304 ALA B N 1
ATOM 4419 C CA . ALA B 1 280 ? -60.194 -14.858 58.922 1.00 63.41 304 ALA B CA 1
ATOM 4420 C C . ALA B 1 280 ? -59.664 -16.191 58.379 1.00 63.74 304 ALA B C 1
ATOM 4421 O O . ALA B 1 280 ? -60.243 -17.256 58.627 1.00 63.75 304 ALA B O 1
ATOM 4423 N N . LEU B 1 284 ? -60.492 -19.685 65.632 1.00 69.83 308 LEU B N 1
ATOM 4424 C CA . LEU B 1 284 ? -60.101 -20.108 64.287 1.00 70.24 308 LEU B CA 1
ATOM 4425 C C . LEU B 1 284 ? -59.122 -21.278 64.368 1.00 70.05 308 LEU B C 1
ATOM 4426 O O . LEU B 1 284 ? -59.526 -22.432 64.519 1.00 69.37 308 LEU B O 1
ATOM 4428 N N . LYS B 1 285 ? -57.834 -20.968 64.261 1.00 70.26 309 LYS B N 1
ATOM 4429 C CA . LYS B 1 285 ? -56.784 -21.974 64.343 1.00 69.71 309 LYS B CA 1
ATOM 4430 C C . LYS B 1 285 ? -55.784 -21.568 65.429 1.00 68.73 309 LYS B C 1
ATOM 4431 O O . LYS B 1 285 ? -55.555 -20.377 65.652 1.00 69.46 309 LYS B O 1
ATOM 4437 N N . SER B 1 286 ? -55.189 -22.551 66.105 1.00 66.94 310 SER B N 1
ATOM 4438 C CA . SER B 1 286 ? -54.218 -22.280 67.175 1.00 65.09 310 SER B CA 1
ATOM 4439 C C . SER B 1 286 ? -52.963 -21.573 66.650 1.00 64.61 310 SER B C 1
ATOM 4440 O O . SER B 1 286 ? -52.845 -21.328 65.448 1.00 65.34 310 SER B O 1
ATOM 4443 N N . GLY B 1 287 ? -52.040 -21.237 67.552 1.00 63.34 311 GLY B N 1
ATOM 4444 C CA . GLY B 1 287 ? -50.804 -20.568 67.159 1.00 61.33 311 GLY B CA 1
ATOM 4445 C C . GLY B 1 287 ? -50.774 -19.060 67.386 1.00 59.87 311 GLY B C 1
ATOM 4446 O O . GLY B 1 287 ? -51.693 -18.511 68.007 1.00 59.62 311 GLY B O 1
ATOM 4447 N N . ILE B 1 288 ? -49.728 -18.391 66.880 1.00 57.32 312 ILE B N 1
ATOM 4448 C CA . ILE B 1 288 ? -49.576 -16.941 67.032 1.00 54.31 312 ILE B CA 1
ATOM 4449 C C . ILE B 1 288 ? -50.562 -16.137 66.176 1.00 53.33 312 ILE B C 1
ATOM 4450 O O . ILE B 1 288 ? -50.990 -16.573 65.106 1.00 51.94 312 ILE B O 1
ATOM 4455 N N . ILE B 1 289 ? -50.942 -14.969 66.682 1.00 53.20 313 ILE B N 1
ATOM 4456 C CA . ILE B 1 289 ? -51.858 -14.073 65.984 1.00 53.57 313 ILE B CA 1
ATOM 4457 C C . ILE B 1 289 ? -50.982 -12.941 65.432 1.00 54.41 313 ILE B C 1
ATOM 4458 O O . ILE B 1 289 ? -50.669 -11.975 66.132 1.00 54.63 313 ILE B O 1
ATOM 4463 N N . THR B 1 290 ? -50.566 -13.076 64.180 1.00 54.66 314 THR B N 1
ATOM 4464 C CA . THR B 1 290 ? -49.713 -12.073 63.576 1.00 54.80 314 THR B CA 1
ATOM 4465 C C . THR B 1 290 ? -50.570 -10.955 62.996 1.00 54.71 314 THR B C 1
ATOM 4466 O O . THR B 1 290 ? -51.757 -11.144 62.739 1.00 55.06 314 THR B O 1
ATOM 4470 N N . SER B 1 291 ? -49.973 -9.786 62.805 1.00 54.52 315 SER B N 1
ATOM 4471 C CA . SER B 1 291 ? -50.701 -8.645 62.263 1.00 54.60 315 SER B CA 1
ATOM 4472 C C . SER B 1 291 ? -50.029 -8.248 60.948 1.00 54.32 315 SER B C 1
ATOM 4473 O O . SER B 1 291 ? -48.895 -8.642 60.695 1.00 53.83 315 SER B O 1
ATOM 4476 N N . ASP B 1 292 ? -50.731 -7.486 60.111 1.00 54.28 316 ASP B N 1
ATOM 4477 C CA . ASP B 1 292 ? -50.187 -7.027 58.828 1.00 54.20 316 ASP B CA 1
ATOM 4478 C C . ASP B 1 292 ? -49.783 -8.186 57.907 1.00 54.44 316 ASP B C 1
ATOM 4479 O O . ASP B 1 292 ? -48.876 -8.051 57.079 1.00 54.47 316 ASP B O 1
ATOM 4484 N N . VAL B 1 293 ? -50.464 -9.318 58.040 1.00 53.80 317 VAL B N 1
ATOM 4485 C CA . VAL B 1 293 ? -50.143 -10.483 57.228 1.00 52.74 317 VAL B CA 1
ATOM 4486 C C . VAL B 1 293 ? -51.365 -10.882 56.425 1.00 52.42 317 VAL B C 1
ATOM 4487 O O . VAL B 1 293 ? -51.299 -11.670 55.486 1.00 52.15 317 VAL B O 1
ATOM 4491 N N . GLY B 1 294 ? -52.491 -10.308 56.797 1.00 52.94 318 GLY B N 1
ATOM 4492 C CA . GLY B 1 294 ? -53.701 -10.621 56.091 1.00 54.31 318 GLY B CA 1
ATOM 4493 C C . GLY B 1 294 ? -54.846 -9.879 56.720 1.00 55.87 318 GLY B C 1
ATOM 4494 O O . GLY B 1 294 ? -54.673 -8.809 57.315 1.00 56.30 318 GLY B O 1
ATOM 4495 N N . ASP B 1 295 ? -56.020 -10.484 56.598 1.00 56.57 319 ASP B N 1
ATOM 4496 C CA . ASP B 1 295 ? -57.255 -9.931 57.111 1.00 57.27 319 ASP B CA 1
ATOM 4497 C C . ASP B 1 295 ? -57.523 -10.273 58.568 1.00 56.86 319 ASP B C 1
ATOM 4498 O O . ASP B 1 295 ? -57.409 -11.422 58.990 1.00 57.09 319 ASP B O 1
ATOM 4503 N N . LEU B 1 296 ? -57.886 -9.263 59.341 1.00 56.32 320 LEU B N 1
ATOM 4504 C CA . LEU B 1 296 ? -58.193 -9.484 60.741 1.00 55.73 320 LEU B CA 1
ATOM 4505 C C . LEU B 1 296 ? -59.705 -9.503 60.973 1.00 55.84 320 LEU B C 1
ATOM 4506 O O . LEU B 1 296 ? -60.494 -9.337 60.037 1.00 56.19 320 LEU B O 1
ATOM 4511 N N . THR B 1 297 ? -60.097 -9.722 62.224 1.00 55.17 321 THR B N 1
ATOM 4512 C CA . THR B 1 297 ? -61.504 -9.746 62.602 1.00 54.53 321 THR B CA 1
ATOM 4513 C C . THR B 1 297 ? -61.715 -9.924 64.102 1.00 53.69 321 THR B C 1
ATOM 4514 O O . THR B 1 297 ? -60.865 -10.457 64.816 1.00 53.46 321 THR B O 1
ATOM 4518 N N . LEU B 1 298 ? -62.863 -9.475 64.578 1.00 52.29 322 LEU B N 1
ATOM 4519 C CA . LEU B 1 298 ? -63.165 -9.602 65.985 1.00 51.33 322 LEU B CA 1
ATOM 4520 C C . LEU B 1 298 ? -63.862 -10.924 66.257 1.00 51.04 322 LEU B C 1
ATOM 4521 O O . LEU B 1 298 ? -64.530 -11.481 65.384 1.00 50.12 322 LEU B O 1
ATOM 4526 N N . SER B 1 299 ? -63.700 -11.427 67.474 1.00 50.93 323 SER B N 1
ATOM 4527 C CA . SER B 1 299 ? -64.344 -12.676 67.866 1.00 50.58 323 SER B CA 1
ATOM 4528 C C . SER B 1 299 ? -64.847 -12.566 69.306 1.00 49.95 323 SER B C 1
ATOM 4529 O O . SER B 1 299 ? -64.069 -12.322 70.227 1.00 50.44 323 SER B O 1
ATOM 4532 N N . LYS B 1 300 ? -66.149 -12.736 69.503 1.00 48.59 324 LYS B N 1
ATOM 4533 C CA . LYS B 1 300 ? -66.688 -12.640 70.847 1.00 48.05 324 LYS B CA 1
ATOM 4534 C C . LYS B 1 300 ? -66.504 -13.960 71.567 1.00 47.10 324 LYS B C 1
ATOM 4535 O O . LYS B 1 300 ? -66.967 -15.014 71.116 1.00 45.56 324 LYS B O 1
ATOM 4541 N N . ARG B 1 301 ? -65.800 -13.892 72.690 1.00 46.07 325 ARG B N 1
ATOM 4542 C CA . ARG B 1 301 ? -65.551 -15.075 73.486 1.00 44.75 325 ARG B CA 1
ATOM 4543 C C . ARG B 1 301 ? -66.774 -15.380 74.349 1.00 44.99 325 ARG B C 1
ATOM 4544 O O . ARG B 1 301 ? -67.581 -14.495 74.635 1.00 46.67 325 ARG B O 1
ATOM 4552 N N . GLY B 1 302 ? -66.920 -16.645 74.730 1.00 44.28 326 GLY B N 1
ATOM 4553 C CA . GLY B 1 302 ? -68.029 -17.054 75.572 1.00 42.35 326 GLY B CA 1
ATOM 4554 C C . GLY B 1 302 ? -67.488 -17.609 76.880 1.00 41.81 326 GLY B C 1
ATOM 4555 O O . GLY B 1 302 ? -66.353 -17.303 77.272 1.00 41.52 326 GLY B O 1
ATOM 4556 N N . LEU B 1 303 ? -68.295 -18.415 77.568 1.00 40.19 327 LEU B N 1
ATOM 4557 C CA . LEU B 1 303 ? -67.863 -19.017 78.825 1.00 36.77 327 LEU B CA 1
ATOM 4558 C C . LEU B 1 303 ? -66.931 -20.144 78.438 1.00 34.97 327 LEU B C 1
ATOM 4559 O O . LEU B 1 303 ? -67.308 -21.096 77.753 1.00 34.29 327 LEU B O 1
ATOM 4564 N N . ARG B 1 304 ? -65.697 -20.008 78.884 1.00 33.19 328 ARG B N 1
ATOM 4565 C CA . ARG B 1 304 ? -64.648 -20.949 78.570 1.00 31.29 328 ARG B CA 1
ATOM 4566 C C . ARG B 1 304 ? -64.048 -21.518 79.842 1.00 30.22 328 ARG B C 1
ATOM 4567 O O . ARG B 1 304 ? -63.568 -20.767 80.675 1.00 30.61 328 ARG B O 1
ATOM 4575 N N . THR B 1 305 ? -64.096 -22.835 80.004 1.00 29.12 329 THR B N 1
ATOM 4576 C CA . THR B 1 305 ? -63.504 -23.466 81.178 1.00 27.56 329 THR B CA 1
ATOM 4577 C C . THR B 1 305 ? -62.304 -24.309 80.717 1.00 27.75 329 THR B C 1
ATOM 4578 O O . THR B 1 305 ? -62.304 -24.814 79.600 1.00 27.25 329 THR B O 1
ATOM 4582 N N . SER B 1 306 ? -61.282 -24.427 81.566 1.00 27.89 330 SER B N 1
ATOM 4583 C CA . SER B 1 306 ? -60.071 -25.168 81.221 1.00 28.90 330 SER B CA 1
ATOM 4584 C C . SER B 1 306 ? -59.578 -26.140 82.291 1.00 31.33 330 SER B C 1
ATOM 4585 O O . SER B 1 306 ? -59.739 -25.901 83.490 1.00 32.22 330 SER B O 1
ATOM 4588 N N . PHE B 1 307 ? -58.962 -27.236 81.851 1.00 32.71 331 PHE B N 1
ATOM 4589 C CA . PHE B 1 307 ? -58.433 -28.235 82.777 1.00 32.96 331 PHE B CA 1
ATOM 4590 C C . PHE B 1 307 ? -56.926 -28.219 82.647 1.00 32.07 331 PHE B C 1
ATOM 4591 O O . PHE B 1 307 ? -56.371 -28.584 81.619 1.00 32.00 331 PHE B O 1
ATOM 4599 N N . THR B 1 308 ? -56.263 -27.792 83.702 1.00 31.91 332 THR B N 1
ATOM 4600 C CA . THR B 1 308 ? -54.818 -27.724 83.686 1.00 32.07 332 THR B CA 1
ATOM 4601 C C . THR B 1 308 ? -54.269 -28.873 84.534 1.00 31.77 332 THR B C 1
ATOM 4602 O O . THR B 1 308 ? -54.564 -28.949 85.726 1.00 31.49 332 THR B O 1
ATOM 4606 N N . PHE B 1 309 ? -53.500 -29.775 83.912 1.00 31.15 333 PHE B N 1
ATOM 4607 C CA . PHE B 1 309 ? -52.902 -30.924 84.614 1.00 29.99 333 PHE B CA 1
ATOM 4608 C C . PHE B 1 309 ? -51.399 -30.732 84.819 1.00 29.98 333 PHE B C 1
ATOM 4609 O O . PHE B 1 309 ? -50.733 -30.096 84.016 1.00 29.07 333 PHE B O 1
ATOM 4617 N N . ARG B 1 310 ? -50.857 -31.292 85.890 1.00 31.36 334 ARG B N 1
ATOM 4618 C CA . ARG B 1 310 ? -49.430 -31.149 86.159 1.00 32.35 334 ARG B CA 1
ATOM 4619 C C . ARG B 1 310 ? -49.023 -32.036 87.307 1.00 32.67 334 ARG B C 1
ATOM 4620 O O . ARG B 1 310 ? -49.857 -32.385 88.133 1.00 35.41 334 ARG B O 1
ATOM 4628 N N . LYS B 1 311 ? -47.745 -32.397 87.363 1.00 32.80 335 LYS B N 1
ATOM 4629 C CA . LYS B 1 311 ? -47.239 -33.270 88.424 1.00 33.19 335 LYS B CA 1
ATOM 4630 C C . LYS B 1 311 ? -46.549 -32.461 89.504 1.00 32.79 335 LYS B C 1
ATOM 4631 O O . LYS B 1 311 ? -45.603 -31.743 89.231 1.00 32.11 335 LYS B O 1
ATOM 4637 N N . VAL B 1 312 ? -47.013 -32.586 90.733 1.00 33.83 336 VAL B N 1
ATOM 4638 C CA . VAL B 1 312 ? -46.409 -31.849 91.820 1.00 36.83 336 VAL B CA 1
ATOM 4639 C C . VAL B 1 312 ? -44.924 -32.215 92.004 1.00 39.07 336 VAL B C 1
ATOM 4640 O O . VAL B 1 312 ? -44.533 -33.388 91.910 1.00 39.33 336 VAL B O 1
ATOM 4644 N N . ARG B 1 313 ? -44.103 -31.202 92.273 1.00 41.30 337 ARG B N 1
ATOM 4645 C CA . ARG B 1 313 ? -42.662 -31.388 92.453 1.00 43.22 337 ARG B CA 1
ATOM 4646 C C . ARG B 1 313 ? -42.262 -31.738 93.893 1.00 44.00 337 ARG B C 1
ATOM 4647 O O . ARG B 1 313 ? -42.847 -31.238 94.854 1.00 44.29 337 ARG B O 1
ATOM 4655 N N . GLN B 1 314 ? -41.254 -32.590 94.044 1.00 44.82 338 GLN B N 1
ATOM 4656 C CA . GLN B 1 314 ? -40.816 -32.983 95.380 1.00 45.09 338 GLN B CA 1
ATOM 4657 C C . GLN B 1 314 ? -39.465 -32.384 95.733 1.00 43.57 338 GLN B C 1
ATOM 4658 O O . GLN B 1 314 ? -39.299 -31.772 96.791 1.00 43.27 338 GLN B O 1
ATOM 4664 N N . THR B 1 315 ? -38.502 -32.568 94.841 1.00 42.16 339 THR B N 1
ATOM 4665 C CA . THR B 1 315 ? -37.163 -32.039 95.040 1.00 39.33 339 THR B CA 1
ATOM 4666 C C . THR B 1 315 ? -37.186 -30.546 94.759 1.00 39.07 339 THR B C 1
ATOM 4667 O O . THR B 1 315 ? -38.142 -30.028 94.200 1.00 38.96 339 THR B O 1
ATOM 4671 N N . PRO B 1 316 ? -36.143 -29.826 95.169 1.00 38.97 340 PRO B N 1
ATOM 4672 C CA . PRO B 1 316 ? -36.097 -28.383 94.924 1.00 38.93 340 PRO B CA 1
ATOM 4673 C C . PRO B 1 316 ? -35.783 -28.156 93.437 1.00 37.85 340 PRO B C 1
ATOM 4674 O O . PRO B 1 316 ? -35.054 -28.949 92.840 1.00 37.96 340 PRO B O 1
ATOM 4678 N N . CYS B 1 317 ? -36.326 -27.089 92.847 1.00 36.04 341 CYS B N 1
ATOM 4679 C CA . CYS B 1 317 ? -36.117 -26.787 91.421 1.00 36.06 341 CYS B CA 1
ATOM 4680 C C . CYS B 1 317 ? -34.765 -26.144 91.057 1.00 36.79 341 CYS B C 1
ATOM 4681 O O . CYS B 1 317 ? -34.369 -25.148 91.669 1.00 36.95 341 CYS B O 1
ATOM 4684 N N . ASN B 1 318 ? -34.069 -26.700 90.057 1.00 36.54 342 ASN B N 1
ATOM 4685 C CA . ASN B 1 318 ? -32.776 -26.150 89.630 1.00 38.72 342 ASN B CA 1
ATOM 4686 C C . ASN B 1 318 ? -32.634 -25.956 88.121 1.00 37.71 342 ASN B C 1
ATOM 4687 O O . ASN B 1 318 ? -31.679 -26.422 87.493 1.00 35.46 342 ASN B O 1
ATOM 4692 N N . CYS B 1 319 ? -33.594 -25.246 87.548 1.00 37.31 343 CYS B N 1
ATOM 4693 C CA . CYS B 1 319 ? -33.581 -24.954 86.132 1.00 37.25 343 CYS B CA 1
ATOM 4694 C C . CYS B 1 319 ? -32.583 -23.832 85.887 1.00 37.29 343 CYS B C 1
ATOM 4695 O O . CYS B 1 319 ? -32.113 -23.164 86.816 1.00 37.92 343 CYS B O 1
ATOM 4698 N N . SER B 1 320 ? -32.292 -23.608 84.619 1.00 36.00 344 SER B N 1
ATOM 4699 C CA . SER B 1 320 ? -31.342 -22.585 84.222 1.00 34.88 344 SER B CA 1
ATOM 4700 C C . SER B 1 320 ? -31.919 -21.159 84.157 1.00 33.46 344 SER B C 1
ATOM 4701 O O . SER B 1 320 ? -31.377 -20.299 83.460 1.00 34.18 344 SER B O 1
ATOM 4704 N N . TYR B 1 321 ? -33.003 -20.907 84.885 1.00 29.61 345 TYR B N 1
ATOM 4705 C CA . TYR B 1 321 ? -33.621 -19.589 84.880 1.00 26.65 345 TYR B CA 1
ATOM 4706 C C . TYR B 1 321 ? -33.773 -19.158 86.333 1.00 25.34 345 TYR B C 1
ATOM 4707 O O . TYR B 1 321 ? -34.869 -18.812 86.778 1.00 24.95 345 TYR B O 1
ATOM 4716 N N . PRO B 1 322 ? -32.656 -19.125 87.079 1.00 23.82 346 PRO B N 1
ATOM 4717 C CA . PRO B 1 322 ? -32.697 -18.743 88.489 1.00 23.15 346 PRO B CA 1
ATOM 4718 C C . PRO B 1 322 ? -33.479 -17.504 88.838 1.00 24.21 346 PRO B C 1
ATOM 4719 O O . PRO B 1 322 ? -34.087 -17.443 89.902 1.00 25.61 346 PRO B O 1
ATOM 4723 N N . LEU B 1 323 ? -33.503 -16.514 87.963 1.00 25.43 347 LEU B N 1
ATOM 4724 C CA . LEU B 1 323 ? -34.236 -15.312 88.323 1.00 27.64 347 LEU B CA 1
ATOM 4725 C C . LEU B 1 323 ? -35.676 -15.571 88.746 1.00 29.35 347 LEU B C 1
ATOM 4726 O O . LEU B 1 323 ? -36.171 -14.934 89.670 1.00 30.88 347 LEU B O 1
ATOM 4731 N N . VAL B 1 324 ? -36.353 -16.494 88.072 1.00 30.63 348 VAL B N 1
ATOM 4732 C CA . VAL B 1 324 ? -37.743 -16.791 88.404 1.00 32.40 348 VAL B CA 1
ATOM 4733 C C . VAL B 1 324 ? -37.931 -18.128 89.108 1.00 33.11 348 VAL B C 1
ATOM 4734 O O . VAL B 1 324 ? -39.024 -18.679 89.141 1.00 33.40 348 VAL B O 1
ATOM 4738 N N . CYS B 1 325 ? -36.856 -18.643 89.678 1.00 34.04 349 CYS B N 1
ATOM 4739 C CA . CYS B 1 325 ? -36.911 -19.910 90.376 1.00 35.47 349 CYS B CA 1
ATOM 4740 C C . CYS B 1 325 ? -37.012 -19.671 91.884 1.00 36.12 349 CYS B C 1
ATOM 4741 O O . CYS B 1 325 ? -36.014 -19.392 92.562 1.00 36.37 349 CYS B O 1
ATOM 4744 N N . ASP B 1 326 ? -38.225 -19.775 92.407 1.00 35.90 350 ASP B N 1
ATOM 4745 C CA . ASP B 1 326 ? -38.431 -19.556 93.822 1.00 36.96 350 ASP B CA 1
ATOM 4746 C C . ASP B 1 326 ? -37.483 -20.407 94.670 1.00 36.64 350 ASP B C 1
ATOM 4747 O O . ASP B 1 326 ? -36.982 -19.936 95.684 1.00 37.46 350 ASP B O 1
ATOM 4752 N N . SER B 1 327 ? -37.240 -21.648 94.261 1.00 36.38 351 SER B N 1
ATOM 4753 C CA . SER B 1 327 ? -36.333 -22.524 94.994 1.00 37.79 351 SER B CA 1
ATOM 4754 C C . SER B 1 327 ? -34.932 -21.935 95.080 1.00 38.69 351 SER B C 1
ATOM 4755 O O . SER B 1 327 ? -34.401 -21.731 96.174 1.00 39.58 351 SER B O 1
ATOM 4758 N N . GLN B 1 328 ? -34.321 -21.664 93.933 1.00 39.92 352 GLN B N 1
ATOM 4759 C CA . GLN B 1 328 ? -32.967 -21.107 93.921 1.00 41.09 352 GLN B CA 1
ATOM 4760 C C . GLN B 1 328 ? -32.900 -19.730 94.609 1.00 40.86 352 GLN B C 1
ATOM 4761 O O . GLN B 1 328 ? -32.069 -19.514 95.489 1.00 38.94 352 GLN B O 1
ATOM 4767 N N . ARG B 1 329 ? -33.787 -18.819 94.223 1.00 41.80 353 ARG B N 1
ATOM 4768 C CA . ARG B 1 329 ? -33.828 -17.485 94.820 1.00 44.56 353 ARG B CA 1
ATOM 4769 C C . ARG B 1 329 ? -33.754 -17.515 96.343 1.00 46.06 353 ARG B C 1
ATOM 4770 O O . ARG B 1 329 ? -33.150 -16.645 96.969 1.00 44.72 353 ARG B O 1
ATOM 4778 N N . LYS B 1 330 ? -34.396 -18.525 96.921 1.00 49.61 354 LYS B N 1
ATOM 4779 C CA . LYS B 1 330 ? -34.463 -18.711 98.362 1.00 53.02 354 LYS B CA 1
ATOM 4780 C C . LYS B 1 330 ? -33.110 -18.990 99.008 1.00 54.04 354 LYS B C 1
ATOM 4781 O O . LYS B 1 330 ? -32.957 -18.847 100.220 1.00 54.85 354 LYS B O 1
ATOM 4787 N N . GLU B 1 331 ? -32.120 -19.389 98.224 1.00 54.35 355 GLU B N 1
ATOM 4788 C CA . GLU B 1 331 ? -30.831 -19.651 98.831 1.00 55.32 355 GLU B CA 1
ATOM 4789 C C . GLU B 1 331 ? -29.895 -18.425 98.843 1.00 55.63 355 GLU B C 1
ATOM 4790 O O . GLU B 1 331 ? -28.693 -18.589 99.020 1.00 56.39 355 GLU B O 1
ATOM 4796 N N . ASN B 1 332 ? -30.417 -17.206 98.671 1.00 55.85 356 ASN B N 1
ATOM 4797 C CA . ASN B 1 332 ? -29.543 -16.021 98.678 1.00 56.26 356 ASN B CA 1
ATOM 4798 C C . ASN B 1 332 ? -30.037 -14.856 99.513 1.00 56.68 356 ASN B C 1
ATOM 4799 O O . ASN B 1 332 ? -29.269 -13.953 99.846 1.00 58.17 356 ASN B O 1
ATOM 4804 N N . LEU B 1 333 ? -31.317 -14.861 99.842 1.00 56.20 357 LEU B N 1
ATOM 4805 C CA . LEU B 1 333 ? -31.865 -13.808 100.676 1.00 56.40 357 LEU B CA 1
ATOM 4806 C C . LEU B 1 333 ? -31.701 -12.427 100.039 1.00 56.80 357 LEU B C 1
ATOM 4807 O O . LEU B 1 333 ? -32.234 -11.436 100.542 1.00 56.68 357 LEU B O 1
ATOM 4812 N N . TYR B 1 334 ? -30.966 -12.352 98.933 1.00 56.88 358 TYR B N 1
ATOM 4813 C CA . TYR B 1 334 ? -30.797 -11.068 98.261 1.00 57.11 358 TYR B CA 1
ATOM 4814 C C . TYR B 1 334 ? -32.001 -10.833 97.372 1.00 57.15 358 TYR B C 1
ATOM 4815 O O . TYR B 1 334 ? -32.523 -9.718 97.284 1.00 57.15 358 TYR B O 1
ATOM 4824 N N . PHE B 1 335 ? -32.430 -11.899 96.707 1.00 56.96 359 PHE B N 1
ATOM 4825 C CA . PHE B 1 335 ? -33.570 -11.833 95.807 1.00 56.98 359 PHE B CA 1
ATOM 4826 C C . PHE B 1 335 ? -34.846 -11.544 96.588 1.00 58.33 359 PHE B C 1
ATOM 4827 O O . PHE B 1 335 ? -35.707 -10.789 96.129 1.00 58.88 359 PHE B O 1
ATOM 4835 N N . GLN B 1 336 ? -34.959 -12.139 97.772 1.00 59.61 360 GLN B N 1
ATOM 4836 C CA . GLN B 1 336 ? -36.123 -11.925 98.620 1.00 61.21 360 GLN B CA 1
ATOM 4837 C C . GLN B 1 336 ? -36.232 -10.451 98.981 1.00 61.07 360 GLN B C 1
ATOM 4838 O O . GLN B 1 336 ? -37.333 -9.926 99.153 1.00 60.55 360 GLN B O 1
ATOM 4844 N N . GLY B 1 337 ? -35.081 -9.787 99.074 1.00 61.51 361 GLY B N 1
ATOM 4845 C CA . GLY B 1 337 ? -35.051 -8.373 99.403 1.00 61.42 361 GLY B CA 1
ATOM 4846 C C . GLY B 1 337 ? -35.434 -7.483 98.233 1.00 61.87 361 GLY B C 1
ATOM 4847 O O . GLY B 1 337 ? -35.021 -6.326 98.179 1.00 61.97 361 GLY B O 1
ATOM 4848 N N . LEU B 1 338 ? -36.228 -8.023 97.304 1.00 61.92 362 LEU B N 1
ATOM 4849 C CA . LEU B 1 338 ? -36.680 -7.293 96.108 1.00 61.04 362 LEU B CA 1
ATOM 4850 C C . LEU B 1 338 ? -38.211 -7.237 96.007 1.00 61.26 362 LEU B C 1
ATOM 4851 O O . LEU B 1 338 ? -38.888 -8.267 95.906 1.00 60.80 362 LEU B O 1
ATOM 4856 N N . THR C 1 4 ? -71.121 17.638 4.350 1.00 65.52 28 THR C N 1
ATOM 4857 C CA . THR C 1 4 ? -70.627 18.286 3.105 1.00 67.16 28 THR C CA 1
ATOM 4858 C C . THR C 1 4 ? -69.725 17.333 2.339 1.00 68.37 28 THR C C 1
ATOM 4859 O O . THR C 1 4 ? -70.043 16.919 1.221 1.00 68.22 28 THR C O 1
ATOM 4863 N N . LEU C 1 5 ? -68.601 16.974 2.951 1.00 69.20 29 LEU C N 1
ATOM 4864 C CA . LEU C 1 5 ? -67.642 16.072 2.323 1.00 68.62 29 LEU C CA 1
ATOM 4865 C C . LEU C 1 5 ? -67.829 14.652 2.837 1.00 67.61 29 LEU C C 1
ATOM 4866 O O . LEU C 1 5 ? -67.705 13.682 2.088 1.00 66.52 29 LEU C O 1
ATOM 4871 N N . LEU C 1 6 ? -68.147 14.560 4.123 1.00 66.97 30 LEU C N 1
ATOM 4872 C CA . LEU C 1 6 ? -68.390 13.295 4.809 1.00 66.57 30 LEU C CA 1
ATOM 4873 C C . LEU C 1 6 ? -69.263 12.359 3.974 1.00 66.71 30 LEU C C 1
ATOM 4874 O O . LEU C 1 6 ? -69.295 11.151 4.212 1.00 65.87 30 LEU C O 1
ATOM 4879 N N . ARG C 1 7 ? -69.985 12.934 3.013 1.00 66.90 31 ARG C N 1
ATOM 4880 C CA . ARG C 1 7 ? -70.853 12.164 2.127 1.00 67.03 31 ARG C CA 1
ATOM 4881 C C . ARG C 1 7 ? -70.010 11.119 1.386 1.00 65.91 31 ARG C C 1
ATOM 4882 O O . ARG C 1 7 ? -70.302 9.922 1.449 1.00 65.64 31 ARG C O 1
ATOM 4890 N N . HIS C 1 8 ? -68.959 11.567 0.699 1.00 63.68 32 HIS C N 1
ATOM 4891 C CA . HIS C 1 8 ? -68.099 10.659 -0.050 1.00 61.91 32 HIS C CA 1
ATOM 4892 C C . HIS C 1 8 ? -67.253 9.805 0.884 1.00 58.74 32 HIS C C 1
ATOM 4893 O O . HIS C 1 8 ? -66.833 8.702 0.530 1.00 58.72 32 HIS C O 1
ATOM 4900 N N . GLU C 1 9 ? -67.008 10.327 2.078 1.00 54.80 33 GLU C N 1
ATOM 4901 C CA . GLU C 1 9 ? -66.201 9.646 3.078 1.00 49.80 33 GLU C CA 1
ATOM 4902 C C . GLU C 1 9 ? -66.926 8.469 3.738 1.00 47.23 33 GLU C C 1
ATOM 4903 O O . GLU C 1 9 ? -66.327 7.727 4.507 1.00 45.89 33 GLU C O 1
ATOM 4909 N N . GLY C 1 10 ? -68.211 8.304 3.437 1.00 45.53 34 GLY C N 1
ATOM 4910 C CA . GLY C 1 10 ? -68.974 7.216 4.021 1.00 43.31 34 GLY C CA 1
ATOM 4911 C C . GLY C 1 10 ? -69.258 7.394 5.503 1.00 42.58 34 GLY C C 1
ATOM 4912 O O . GLY C 1 10 ? -69.239 6.423 6.255 1.00 41.99 34 GLY C O 1
ATOM 4913 N N . ILE C 1 11 ? -69.529 8.626 5.930 1.00 42.11 35 ILE C N 1
ATOM 4914 C CA . ILE C 1 11 ? -69.808 8.907 7.336 1.00 41.17 35 ILE C CA 1
ATOM 4915 C C . ILE C 1 11 ? -71.250 9.357 7.528 1.00 42.45 35 ILE C C 1
ATOM 4916 O O . ILE C 1 11 ? -71.619 10.445 7.092 1.00 43.51 35 ILE C O 1
ATOM 4921 N N . GLU C 1 12 ? -72.068 8.538 8.184 1.00 43.24 36 GLU C N 1
ATOM 4922 C CA . GLU C 1 12 ? -73.469 8.912 8.401 1.00 44.46 36 GLU C CA 1
ATOM 4923 C C . GLU C 1 12 ? -73.651 9.808 9.633 1.00 43.34 36 GLU C C 1
ATOM 4924 O O . GLU C 1 12 ? -73.129 9.517 10.706 1.00 43.96 36 GLU C O 1
ATOM 4930 N N . THR C 1 13 ? -74.399 10.893 9.477 1.00 41.55 37 THR C N 1
ATOM 4931 C CA . THR C 1 13 ? -74.639 11.806 10.592 1.00 40.86 37 THR C CA 1
ATOM 4932 C C . THR C 1 13 ? -76.115 11.867 10.981 1.00 40.87 37 THR C C 1
ATOM 4933 O O . THR C 1 13 ? -76.997 11.642 10.155 1.00 42.13 37 THR C O 1
ATOM 4937 N N . VAL C 1 14 ? -76.385 12.178 12.241 1.00 39.63 38 VAL C N 1
ATOM 4938 C CA . VAL C 1 14 ? -77.762 12.268 12.693 1.00 38.82 38 VAL C CA 1
ATOM 4939 C C . VAL C 1 14 ? -78.056 13.663 13.182 1.00 37.69 38 VAL C C 1
ATOM 4940 O O . VAL C 1 14 ? -77.143 14.409 13.538 1.00 37.20 38 VAL C O 1
ATOM 4944 N N . SER C 1 15 ? -79.336 14.007 13.225 1.00 36.61 39 SER C N 1
ATOM 4945 C CA . SER C 1 15 ? -79.727 15.337 13.672 1.00 35.91 39 SER C CA 1
ATOM 4946 C C . SER C 1 15 ? -80.101 15.451 15.147 1.00 35.13 39 SER C C 1
ATOM 4947 O O . SER C 1 15 ? -80.622 16.480 15.576 1.00 35.56 39 SER C O 1
ATOM 4950 N N . TYR C 1 16 ? -79.826 14.407 15.922 1.00 33.74 40 TYR C N 1
ATOM 4951 C CA . TYR C 1 16 ? -80.118 14.428 17.350 1.00 32.09 40 TYR C CA 1
ATOM 4952 C C . TYR C 1 16 ? -78.846 14.168 18.143 1.00 31.54 40 TYR C C 1
ATOM 4953 O O . TYR C 1 16 ? -77.950 13.476 17.680 1.00 31.01 40 TYR C O 1
ATOM 4962 N N . ALA C 1 17 ? -78.775 14.720 19.346 1.00 31.97 41 ALA C N 1
ATOM 4963 C CA . ALA C 1 17 ? -77.600 14.545 20.190 1.00 32.51 41 ALA C CA 1
ATOM 4964 C C . ALA C 1 17 ? -77.271 13.081 20.468 1.00 33.09 41 ALA C C 1
ATOM 4965 O O . ALA C 1 17 ? -78.161 12.257 20.682 1.00 33.05 41 ALA C O 1
ATOM 4967 N N . THR C 1 18 ? -75.976 12.773 20.456 1.00 33.94 42 THR C N 1
ATOM 4968 C CA . THR C 1 18 ? -75.474 11.430 20.724 1.00 34.54 42 THR C CA 1
ATOM 4969 C C . THR C 1 18 ? -74.143 11.574 21.431 1.00 36.03 42 THR C C 1
ATOM 4970 O O . THR C 1 18 ? -73.530 12.637 21.384 1.00 35.90 42 THR C O 1
ATOM 4974 N N . GLN C 1 19 ? -73.681 10.509 22.075 1.00 38.11 43 GLN C N 1
ATOM 4975 C CA . GLN C 1 19 ? -72.413 10.573 22.798 1.00 39.69 43 GLN C CA 1
ATOM 4976 C C . GLN C 1 19 ? -71.216 10.786 21.887 1.00 39.19 43 GLN C C 1
ATOM 4977 O O . GLN C 1 19 ? -70.220 11.394 22.291 1.00 39.03 43 GLN C O 1
ATOM 4983 N N . SER C 1 20 ? -71.318 10.290 20.659 1.00 38.08 44 SER C N 1
ATOM 4984 C CA . SER C 1 20 ? -70.229 10.405 19.698 1.00 37.75 44 SER C CA 1
ATOM 4985 C C . SER C 1 20 ? -70.487 11.417 18.602 1.00 37.04 44 SER C C 1
ATOM 4986 O O . SER C 1 20 ? -71.633 11.686 18.235 1.00 38.28 44 SER C O 1
ATOM 4989 N N . LEU C 1 21 ? -69.406 11.969 18.068 1.00 35.29 45 LEU C N 1
ATOM 4990 C CA . LEU C 1 21 ? -69.513 12.916 16.968 1.00 34.37 45 LEU C CA 1
ATOM 4991 C C . LEU C 1 21 ? -68.243 12.966 16.117 1.00 33.21 45 LEU C C 1
ATOM 4992 O O . LEU C 1 21 ? -67.143 12.691 16.598 1.00 33.92 45 LEU C O 1
ATOM 4997 N N . VAL C 1 22 ? -68.417 13.269 14.838 1.00 31.25 46 VAL C N 1
ATOM 4998 C CA . VAL C 1 22 ? -67.292 13.365 13.928 1.00 31.61 46 VAL C CA 1
ATOM 4999 C C . VAL C 1 22 ? -66.760 14.792 13.984 1.00 32.34 46 VAL C C 1
ATOM 5000 O O . VAL C 1 22 ? -67.534 15.746 14.065 1.00 33.43 46 VAL C O 1
ATOM 5004 N N . VAL C 1 23 ? -65.438 14.927 13.964 1.00 31.69 47 VAL C N 1
ATOM 5005 C CA . VAL C 1 23 ? -64.806 16.232 14.012 1.00 31.45 47 VAL C CA 1
ATOM 5006 C C . VAL C 1 23 ? -64.063 16.490 12.724 1.00 31.76 47 VAL C C 1
ATOM 5007 O O . VAL C 1 23 ? -62.920 16.058 12.558 1.00 31.46 47 VAL C O 1
ATOM 5011 N N . ALA C 1 24 ? -64.737 17.195 11.820 1.00 32.62 48 ALA C N 1
ATOM 5012 C CA . ALA C 1 24 ? -64.199 17.564 10.518 1.00 33.65 48 ALA C CA 1
ATOM 5013 C C . ALA C 1 24 ? -62.951 18.432 10.653 1.00 34.90 48 ALA C C 1
ATOM 5014 O O . ALA C 1 24 ? -62.877 19.307 11.513 1.00 34.97 48 ALA C O 1
ATOM 5016 N N . ASN C 1 25 ? -61.970 18.182 9.799 1.00 37.11 49 ASN C N 1
ATOM 5017 C CA . ASN C 1 25 ? -60.727 18.943 9.831 1.00 41.08 49 ASN C CA 1
ATOM 5018 C C . ASN C 1 25 ? -59.969 18.766 11.135 1.00 42.67 49 ASN C C 1
ATOM 5019 O O . ASN C 1 25 ? -59.046 19.520 11.418 1.00 45.35 49 ASN C O 1
ATOM 5024 N N . GLY C 1 26 ? -60.357 17.786 11.935 1.00 42.73 50 GLY C N 1
ATOM 5025 C CA . GLY C 1 26 ? -59.654 17.570 13.179 1.00 42.72 50 GLY C CA 1
ATOM 5026 C C . GLY C 1 26 ? -58.912 16.255 13.130 1.00 44.10 50 GLY C C 1
ATOM 5027 O O . GLY C 1 26 ? -58.693 15.622 14.159 1.00 44.72 50 GLY C O 1
ATOM 5028 N N . GLY C 1 27 ? -58.527 15.834 11.931 1.00 45.42 51 GLY C N 1
ATOM 5029 C CA . GLY C 1 27 ? -57.819 14.571 11.797 1.00 46.98 51 GLY C CA 1
ATOM 5030 C C . GLY C 1 27 ? -56.320 14.705 11.608 1.00 47.18 51 GLY C C 1
ATOM 5031 O O . GLY C 1 27 ? -55.800 15.799 11.371 1.00 46.52 51 GLY C O 1
ATOM 5032 N N . LEU C 1 28 ? -55.616 13.585 11.724 1.00 47.35 52 LEU C N 1
ATOM 5033 C CA . LEU C 1 28 ? -54.169 13.581 11.553 1.00 46.36 52 LEU C CA 1
ATOM 5034 C C . LEU C 1 28 ? -53.843 14.016 10.133 1.00 47.31 52 LEU C C 1
ATOM 5035 O O . LEU C 1 28 ? -52.933 14.814 9.921 1.00 46.98 52 LEU C O 1
ATOM 5040 N N . GLY C 1 29 ? -54.605 13.499 9.168 1.00 48.38 53 GLY C N 1
ATOM 5041 C CA . GLY C 1 29 ? -54.375 13.819 7.768 1.00 48.67 53 GLY C CA 1
ATOM 5042 C C . GLY C 1 29 ? -54.616 15.272 7.423 1.00 50.09 53 GLY C C 1
ATOM 5043 O O . GLY C 1 29 ? -54.589 15.663 6.259 1.00 50.60 53 GLY C O 1
ATOM 5044 N N . ASN C 1 30 ? -54.849 16.087 8.438 1.00 51.04 54 ASN C N 1
ATOM 5045 C CA . ASN C 1 30 ? -55.100 17.486 8.189 1.00 51.96 54 ASN C CA 1
ATOM 5046 C C . ASN C 1 30 ? -54.071 18.331 8.925 1.00 52.23 54 ASN C C 1
ATOM 5047 O O . ASN C 1 30 ? -54.026 19.560 8.785 1.00 52.50 54 ASN C O 1
ATOM 5052 N N . GLY C 1 31 ? -53.238 17.657 9.711 1.00 51.41 55 GLY C N 1
ATOM 5053 C CA . GLY C 1 31 ? -52.209 18.354 10.457 1.00 50.23 55 GLY C CA 1
ATOM 5054 C C . GLY C 1 31 ? -52.577 18.621 11.903 1.00 49.36 55 GLY C C 1
ATOM 5055 O O . GLY C 1 31 ? -51.864 19.342 12.609 1.00 48.54 55 GLY C O 1
ATOM 5056 N N . VAL C 1 32 ? -53.687 18.042 12.349 1.00 48.44 56 VAL C N 1
ATOM 5057 C CA . VAL C 1 32 ? -54.124 18.228 13.724 1.00 47.09 56 VAL C CA 1
ATOM 5058 C C . VAL C 1 32 ? -53.643 17.046 14.548 1.00 47.77 56 VAL C C 1
ATOM 5059 O O . VAL C 1 32 ? -53.947 15.897 14.226 1.00 49.07 56 VAL C O 1
ATOM 5063 N N . SER C 1 33 ? -52.883 17.331 15.602 1.00 47.13 57 SER C N 1
ATOM 5064 C CA . SER C 1 33 ? -52.349 16.276 16.454 1.00 48.23 57 SER C CA 1
ATOM 5065 C C . SER C 1 33 ? -53.294 15.947 17.600 1.00 48.78 57 SER C C 1
ATOM 5066 O O . SER C 1 33 ? -54.183 16.729 17.916 1.00 48.86 57 SER C O 1
ATOM 5069 N N . ARG C 1 34 ? -53.091 14.788 18.219 1.00 49.43 58 ARG C N 1
ATOM 5070 C CA . ARG C 1 34 ? -53.917 14.370 19.338 1.00 50.69 58 ARG C CA 1
ATOM 5071 C C . ARG C 1 34 ? -53.683 15.280 20.539 1.00 51.93 58 ARG C C 1
ATOM 5072 O O . ARG C 1 34 ? -54.594 15.546 21.325 1.00 51.27 58 ARG C O 1
ATOM 5080 N N . ASN C 1 35 ? -52.457 15.764 20.687 1.00 54.19 59 ASN C N 1
ATOM 5081 C CA . ASN C 1 35 ? -52.147 16.648 21.810 1.00 56.24 59 ASN C CA 1
ATOM 5082 C C . ASN C 1 35 ? -52.761 18.009 21.573 1.00 55.43 59 ASN C C 1
ATOM 5083 O O . ASN C 1 35 ? -52.858 18.821 22.488 1.00 56.37 59 ASN C O 1
ATOM 5088 N N . GLN C 1 36 ? -53.173 18.248 20.335 1.00 54.21 60 GLN C N 1
ATOM 5089 C CA . GLN C 1 36 ? -53.780 19.514 19.952 1.00 52.77 60 GLN C CA 1
ATOM 5090 C C . GLN C 1 36 ? -55.289 19.534 20.211 1.00 50.96 60 GLN C C 1
ATOM 5091 O O . GLN C 1 36 ? -55.790 20.369 20.961 1.00 49.54 60 GLN C O 1
ATOM 5097 N N . LEU C 1 37 ? -55.992 18.599 19.574 1.00 49.10 61 LEU C N 1
ATOM 5098 C CA . LEU C 1 37 ? -57.441 18.484 19.661 1.00 46.84 61 LEU C CA 1
ATOM 5099 C C . LEU C 1 37 ? -57.990 18.020 21.010 1.00 45.48 61 LEU C C 1
ATOM 5100 O O . LEU C 1 37 ? -58.940 18.604 21.525 1.00 44.52 61 LEU C O 1
ATOM 5105 N N . LEU C 1 38 ? -57.397 16.968 21.566 1.00 43.75 62 LEU C N 1
ATOM 5106 C CA . LEU C 1 38 ? -57.842 16.408 22.837 1.00 42.76 62 LEU C CA 1
ATOM 5107 C C . LEU C 1 38 ? -58.070 17.471 23.920 1.00 43.53 62 LEU C C 1
ATOM 5108 O O . LEU C 1 38 ? -59.075 17.437 24.637 1.00 43.66 62 LEU C O 1
ATOM 5113 N N . PRO C 1 39 ? -57.144 18.429 24.061 1.00 43.92 63 PRO C N 1
ATOM 5114 C CA . PRO C 1 39 ? -57.306 19.478 25.072 1.00 44.20 63 PRO C CA 1
ATOM 5115 C C . PRO C 1 39 ? -58.570 20.304 24.820 1.00 44.42 63 PRO C C 1
ATOM 5116 O O . PRO C 1 39 ? -59.352 20.559 25.738 1.00 45.46 63 PRO C O 1
ATOM 5120 N N . VAL C 1 40 ? -58.756 20.725 23.572 1.00 42.89 64 VAL C N 1
ATOM 5121 C CA . VAL C 1 40 ? -59.927 21.509 23.195 1.00 42.53 64 VAL C CA 1
ATOM 5122 C C . VAL C 1 40 ? -61.231 20.743 23.432 1.00 42.90 64 VAL C C 1
ATOM 5123 O O . VAL C 1 40 ? -62.246 21.321 23.821 1.00 43.09 64 VAL C O 1
ATOM 5127 N N . LEU C 1 41 ? -61.197 19.438 23.204 1.00 43.03 65 LEU C N 1
ATOM 5128 C CA . LEU C 1 41 ? -62.379 18.618 23.387 1.00 44.63 65 LEU C CA 1
ATOM 5129 C C . LEU C 1 41 ? -62.772 18.487 24.848 1.00 46.19 65 LEU C C 1
ATOM 5130 O O . LEU C 1 41 ? -63.941 18.654 25.203 1.00 46.60 65 LEU C O 1
ATOM 5135 N N . GLU C 1 42 ? -61.794 18.192 25.697 1.00 48.29 66 GLU C N 1
ATOM 5136 C CA . GLU C 1 42 ? -62.039 18.010 27.136 1.00 50.47 66 GLU C CA 1
ATOM 5137 C C . GLU C 1 42 ? -62.583 19.258 27.827 1.00 51.02 66 GLU C C 1
ATOM 5138 O O . GLU C 1 42 ? -63.153 19.186 28.919 1.00 49.84 66 GLU C O 1
ATOM 5144 N N . LYS C 1 43 ? -62.406 20.399 27.174 1.00 52.57 67 LYS C N 1
ATOM 5145 C CA . LYS C 1 43 ? -62.880 21.661 27.708 1.00 53.98 67 LYS C CA 1
ATOM 5146 C C . LYS C 1 43 ? -64.415 21.679 27.773 1.00 53.72 67 LYS C C 1
ATOM 5147 O O . LYS C 1 43 ? -65.006 22.585 28.362 1.00 53.59 67 LYS C O 1
ATOM 5153 N N . CYS C 1 44 ? -65.051 20.679 27.166 1.00 53.27 68 CYS C N 1
ATOM 5154 C CA . CYS C 1 44 ? -66.509 20.580 27.146 1.00 52.52 68 CYS C CA 1
ATOM 5155 C C . CYS C 1 44 ? -66.995 19.391 27.953 1.00 52.33 68 CYS C C 1
ATOM 5156 O O . CYS C 1 44 ? -68.196 19.234 28.189 1.00 52.72 68 CYS C O 1
ATOM 5159 N N . GLY C 1 45 ? -66.072 18.535 28.365 1.00 51.45 69 GLY C N 1
ATOM 5160 C CA . GLY C 1 45 ? -66.485 17.377 29.128 1.00 50.98 69 GLY C CA 1
ATOM 5161 C C . GL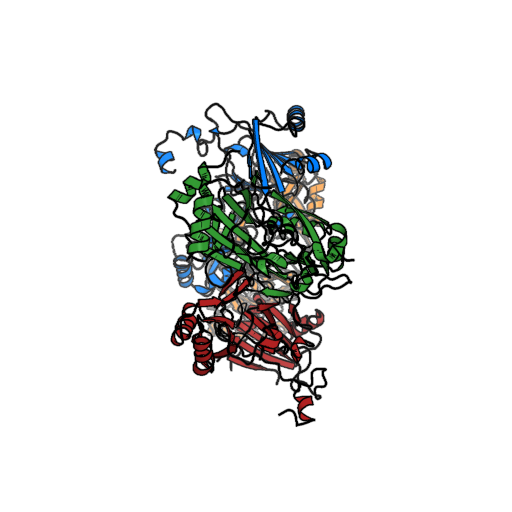Y C 1 45 ? -65.436 16.296 29.230 1.00 50.92 69 GLY C C 1
ATOM 5162 O O . GLY C 1 45 ? -64.266 16.487 28.885 1.00 51.08 69 GLY C O 1
ATOM 5163 N N . LEU C 1 46 ? -65.877 15.147 29.718 1.00 50.75 70 LEU C N 1
ATOM 5164 C CA . LEU C 1 46 ? -65.008 13.995 29.892 1.00 51.05 70 LEU C CA 1
ATOM 5165 C C . LEU C 1 46 ? -64.968 13.209 28.587 1.00 50.49 70 LEU C C 1
ATOM 5166 O O . LEU C 1 46 ? -65.938 12.535 28.236 1.00 50.62 70 LEU C O 1
ATOM 5171 N N . VAL C 1 47 ? -63.850 13.298 27.869 1.00 49.83 71 VAL C N 1
ATOM 5172 C CA . VAL C 1 47 ? -63.708 12.589 26.599 1.00 48.86 71 VAL C CA 1
ATOM 5173 C C . VAL C 1 47 ? -63.303 11.144 26.799 1.00 48.94 71 VAL C C 1
ATOM 5174 O O . VAL C 1 47 ? -62.150 10.852 27.094 1.00 49.04 71 VAL C O 1
ATOM 5178 N N . ASP C 1 48 ? -64.266 10.245 26.627 1.00 49.63 72 ASP C N 1
ATOM 5179 C CA . ASP C 1 48 ? -64.043 8.814 26.796 1.00 48.62 72 ASP C CA 1
ATOM 5180 C C . ASP C 1 48 ? -63.170 8.205 25.700 1.00 46.52 72 ASP C C 1
ATOM 5181 O O . ASP C 1 48 ? -62.544 7.168 25.905 1.00 46.11 72 ASP C O 1
ATOM 5186 N N . ALA C 1 49 ? -63.119 8.850 24.543 1.00 43.82 73 ALA C N 1
ATOM 5187 C CA . ALA C 1 49 ? -62.318 8.324 23.459 1.00 42.63 73 ALA C CA 1
ATOM 5188 C C . ALA C 1 49 ? -62.172 9.315 22.324 1.00 42.10 73 ALA C C 1
ATOM 5189 O O . ALA C 1 49 ? -63.119 10.015 21.972 1.00 43.40 73 ALA C O 1
ATOM 5191 N N . LEU C 1 50 ? -60.977 9.365 21.751 1.00 40.45 74 LEU C N 1
ATOM 5192 C CA . LEU C 1 50 ? -60.704 10.248 20.639 1.00 40.16 74 LEU C CA 1
ATOM 5193 C C . LEU C 1 50 ? -60.117 9.356 19.568 1.00 41.06 74 LEU C C 1
ATOM 5194 O O . LEU C 1 50 ? -58.926 9.046 19.601 1.00 42.58 74 LEU C O 1
ATOM 5199 N N . LEU C 1 51 ? -60.949 8.932 18.625 1.00 40.93 75 LEU C N 1
ATOM 5200 C CA . LEU C 1 51 ? -60.490 8.054 17.553 1.00 40.38 75 LEU C CA 1
ATOM 5201 C C . LEU C 1 51 ? -60.002 8.880 16.351 1.00 41.13 75 LEU C C 1
ATOM 5202 O O . LEU C 1 51 ? -60.773 9.599 15.713 1.00 41.74 75 LEU C O 1
ATOM 5207 N N . MET C 1 52 ? -58.709 8.770 16.060 1.00 41.64 76 MET C N 1
ATOM 5208 C CA . MET C 1 52 ? -58.089 9.499 14.961 1.00 42.02 76 MET C CA 1
ATOM 5209 C C . MET C 1 52 ? -57.532 8.607 13.869 1.00 41.84 76 MET C C 1
ATOM 5210 O O . MET C 1 52 ? -56.360 8.216 13.897 1.00 43.90 76 MET C O 1
ATOM 5215 N N . PRO C 1 53 ? -58.355 8.277 12.885 1.00 40.59 77 PRO C N 1
ATOM 5216 C CA . PRO C 1 53 ? -57.861 7.427 11.808 1.00 40.16 77 PRO C CA 1
ATOM 5217 C C . PRO C 1 53 ? -56.758 8.144 11.041 1.00 39.74 77 PRO C C 1
ATOM 5218 O O . PRO C 1 53 ? -56.869 9.332 10.742 1.00 39.13 77 PRO C O 1
ATOM 5222 N N . PRO C 1 54 ? -55.662 7.435 10.741 1.00 40.58 78 PRO C N 1
ATOM 5223 C CA . PRO C 1 54 ? -54.517 7.986 10.007 1.00 41.69 78 PRO C CA 1
ATOM 5224 C C . PRO C 1 54 ? -54.831 8.423 8.584 1.00 42.38 78 PRO C C 1
ATOM 5225 O O . PRO C 1 54 ? -55.668 7.828 7.906 1.00 43.53 78 PRO C O 1
ATOM 5229 N N . ASN C 1 55 ? -54.138 9.465 8.140 1.00 43.40 79 ASN C N 1
ATOM 5230 C CA . ASN C 1 55 ? -54.330 10.018 6.805 1.00 45.76 79 ASN C CA 1
ATOM 5231 C C . ASN C 1 55 ? -55.758 10.449 6.515 1.00 45.08 79 ASN C C 1
ATOM 5232 O O . ASN C 1 55 ? -56.217 10.405 5.368 1.00 44.20 79 ASN C O 1
ATOM 5237 N N . LYS C 1 56 ? -56.462 10.858 7.559 1.00 44.42 80 LYS C N 1
ATOM 5238 C CA . LYS C 1 56 ? -57.827 11.322 7.391 1.00 43.57 80 LYS C CA 1
ATOM 5239 C C . LYS C 1 56 ? -57.984 12.745 7.908 1.00 41.99 80 LYS C C 1
ATOM 5240 O O . LYS C 1 56 ? -57.443 13.115 8.967 1.00 40.74 80 LYS C O 1
ATOM 5246 N N . PRO C 1 57 ? -58.711 13.571 7.148 1.00 39.97 81 PRO C N 1
ATOM 5247 C CA . PRO C 1 57 ? -58.953 14.967 7.510 1.00 39.59 81 PRO C CA 1
ATOM 5248 C C . PRO C 1 57 ? -60.095 15.085 8.523 1.00 38.78 81 PRO C C 1
ATOM 5249 O O . PRO C 1 57 ? -60.950 15.971 8.407 1.00 38.11 81 PRO C O 1
ATOM 5253 N N . TYR C 1 58 ? -60.106 14.186 9.508 1.00 37.12 82 TYR C N 1
ATOM 5254 C CA . TYR C 1 58 ? -61.138 14.181 10.542 1.00 35.67 82 TYR C CA 1
ATOM 5255 C C . TYR C 1 58 ? -60.904 13.103 11.579 1.00 35.59 82 TYR C C 1
ATOM 5256 O O . TYR C 1 58 ? -60.164 12.150 11.347 1.00 36.39 82 TYR C O 1
ATOM 5265 N N . SER C 1 59 ? -61.536 13.263 12.733 1.00 35.11 83 SER C N 1
ATOM 5266 C CA . SER C 1 59 ? -61.411 12.286 13.803 1.00 35.66 83 SER C CA 1
ATOM 5267 C C . SER C 1 59 ? -62.735 12.169 14.535 1.00 35.13 83 SER C C 1
ATOM 5268 O O . SER C 1 59 ? -63.633 12.986 14.349 1.00 35.62 83 SER C O 1
ATOM 5271 N N . PHE C 1 60 ? -62.858 11.145 15.365 1.00 35.01 84 PHE C N 1
ATOM 5272 C CA . PHE C 1 60 ? -64.094 10.920 16.102 1.00 35.25 84 PHE C CA 1
ATOM 5273 C C . PHE C 1 60 ? -63.935 11.079 17.603 1.00 35.56 84 PHE C C 1
ATOM 5274 O O . PHE C 1 60 ? -62.983 10.576 18.203 1.00 34.94 84 PHE C O 1
ATOM 5282 N N . ALA C 1 61 ? -64.889 11.768 18.213 1.00 36.02 85 ALA C N 1
ATOM 5283 C CA . ALA C 1 61 ? -64.840 11.997 19.646 1.00 37.42 85 ALA C CA 1
ATOM 5284 C C . ALA C 1 61 ? -66.061 11.422 20.313 1.00 38.76 85 ALA C C 1
ATOM 5285 O O . ALA C 1 61 ? -67.161 11.502 19.779 1.00 39.24 85 ALA C O 1
ATOM 5287 N N . ARG C 1 62 ? -65.865 10.837 21.485 1.00 40.99 86 ARG C N 1
ATOM 5288 C CA . ARG C 1 62 ? -66.972 10.262 22.233 1.00 44.05 86 ARG C CA 1
ATOM 5289 C C . ARG C 1 62 ? -66.891 10.699 23.697 1.00 44.94 86 ARG C C 1
ATOM 5290 O O . ARG C 1 62 ? -65.863 10.499 24.350 1.00 44.49 86 ARG C O 1
ATOM 5298 N N . TYR C 1 63 ? -67.969 11.302 24.204 1.00 45.68 87 TYR C N 1
ATOM 5299 C CA . TYR C 1 63 ? -68.013 11.760 25.599 1.00 46.92 87 TYR C CA 1
ATOM 5300 C C . TYR C 1 63 ? -68.750 10.784 26.506 1.00 48.21 87 TYR C C 1
ATOM 5301 O O . TYR C 1 63 ? -69.438 9.879 26.034 1.00 48.59 87 TYR C O 1
ATOM 5310 N N . ARG C 1 64 ? -68.609 10.973 27.813 1.00 50.03 88 ARG C N 1
ATOM 5311 C CA . ARG C 1 64 ? -69.260 10.080 28.765 1.00 52.18 88 ARG C CA 1
ATOM 5312 C C . ARG C 1 64 ? -70.776 10.193 28.655 1.00 52.34 88 ARG C C 1
ATOM 5313 O O . ARG C 1 64 ? -71.489 9.190 28.682 1.00 51.43 88 ARG C O 1
ATOM 5321 N N . THR C 1 65 ? -71.265 11.418 28.516 1.00 52.56 89 THR C N 1
ATOM 5322 C CA . THR C 1 65 ? -72.697 11.633 28.428 1.00 53.18 89 THR C CA 1
ATOM 5323 C C . THR C 1 65 ? -73.066 12.324 27.132 1.00 53.36 89 THR C C 1
ATOM 5324 O O . THR C 1 65 ? -72.271 13.080 26.562 1.00 53.06 89 THR C O 1
ATOM 5328 N N . THR C 1 66 ? -74.287 12.068 26.678 1.00 53.32 90 THR C N 1
ATOM 5329 C CA . THR C 1 66 ? -74.787 12.655 25.442 1.00 53.05 90 THR C CA 1
ATOM 5330 C C . THR C 1 66 ? -74.979 14.159 25.604 1.00 53.88 90 THR C C 1
ATOM 5331 O O . THR C 1 66 ? -75.035 14.899 24.620 1.00 53.67 90 THR C O 1
ATOM 5335 N N . GLU C 1 67 ? -75.067 14.611 26.852 1.00 54.69 91 GLU C N 1
ATOM 5336 C CA . GLU C 1 67 ? -75.251 16.033 27.125 1.00 54.60 91 GLU C CA 1
ATOM 5337 C C . GLU C 1 67 ? -73.956 16.801 26.867 1.00 53.12 91 GLU C C 1
ATOM 5338 O O . GLU C 1 67 ? -73.965 17.855 26.229 1.00 52.32 91 GLU C O 1
ATOM 5344 N N . GLU C 1 68 ? -72.844 16.258 27.361 1.00 52.30 92 GLU C N 1
ATOM 5345 C CA . GLU C 1 68 ? -71.532 16.884 27.186 1.00 51.60 92 GLU C CA 1
ATOM 5346 C C . GLU C 1 68 ? -71.223 17.007 25.695 1.00 49.90 92 GLU C C 1
ATOM 5347 O O . GLU C 1 68 ? -70.673 18.012 25.234 1.00 50.29 92 GLU C O 1
ATOM 5353 N N . SER C 1 69 ? -71.601 15.978 24.949 1.00 46.80 93 SER C N 1
ATOM 5354 C CA . SER C 1 69 ? -71.368 15.960 23.526 1.00 44.51 93 SER C CA 1
ATOM 5355 C C . SER C 1 69 ? -72.089 17.116 22.861 1.00 43.50 93 SER C C 1
ATOM 5356 O O . SER C 1 69 ? -71.534 17.817 22.011 1.00 42.25 93 SER C O 1
ATOM 5359 N N . LYS C 1 70 ? -73.338 17.317 23.252 1.00 43.97 94 LYS C N 1
ATOM 5360 C CA . LYS C 1 70 ? -74.133 18.401 22.687 1.00 44.95 94 LYS C CA 1
ATOM 5361 C C . LYS C 1 70 ? -73.489 19.755 22.993 1.00 45.70 94 LYS C C 1
ATOM 5362 O O . LYS C 1 70 ? -73.619 20.702 22.213 1.00 44.92 94 LYS C O 1
ATOM 5368 N N . ARG C 1 71 ? -72.796 19.837 24.129 1.00 46.06 95 ARG C N 1
ATOM 5369 C CA . ARG C 1 71 ? -72.130 21.073 24.519 1.00 47.28 95 ARG C CA 1
ATOM 5370 C C . ARG C 1 71 ? -71.038 21.382 23.504 1.00 47.73 95 ARG C C 1
ATOM 5371 O O . ARG C 1 71 ? -70.872 22.525 23.045 1.00 47.01 95 ARG C O 1
ATOM 5379 N N . ALA C 1 72 ? -70.290 20.338 23.163 1.00 47.46 96 ALA C N 1
ATOM 5380 C CA . ALA C 1 72 ? -69.198 20.446 22.211 1.00 46.73 96 ALA C CA 1
ATOM 5381 C C . ALA C 1 72 ? -69.746 20.839 20.853 1.00 46.41 96 ALA C C 1
ATOM 5382 O O . ALA C 1 72 ? -69.214 21.733 20.186 1.00 46.79 96 ALA C O 1
ATOM 5384 N N . TYR C 1 73 ? -70.815 20.163 20.447 1.00 44.42 97 TYR C N 1
ATOM 5385 C CA . TYR C 1 73 ? -71.425 20.453 19.162 1.00 43.27 97 TYR C CA 1
ATOM 5386 C C . TYR C 1 73 ? -71.810 21.927 19.025 1.00 43.71 97 TYR C C 1
ATOM 5387 O O . TYR C 1 73 ? -71.628 22.518 17.961 1.00 42.67 97 TYR C O 1
ATOM 5396 N N . VAL C 1 74 ? -72.348 22.508 20.098 1.00 43.90 98 VAL C N 1
ATOM 5397 C CA . VAL C 1 74 ? -72.782 23.901 20.059 1.00 45.15 98 VAL C CA 1
ATOM 5398 C C . VAL C 1 74 ? -71.721 24.944 20.419 1.00 45.66 98 VAL C C 1
ATOM 5399 O O . VAL C 1 74 ? -71.916 26.130 20.157 1.00 45.88 98 VAL C O 1
ATOM 5403 N N . THR C 1 75 ? -70.602 24.522 21.001 1.00 45.44 99 THR C N 1
ATOM 5404 C CA . THR C 1 75 ? -69.572 25.480 21.389 1.00 44.60 99 THR C CA 1
ATOM 5405 C C . THR C 1 75 ? -68.285 25.397 20.572 1.00 44.89 99 THR C C 1
ATOM 5406 O O . THR C 1 75 ? -67.647 26.417 20.317 1.00 44.35 99 THR C O 1
ATOM 5410 N N . LEU C 1 76 ? -67.910 24.185 20.165 1.00 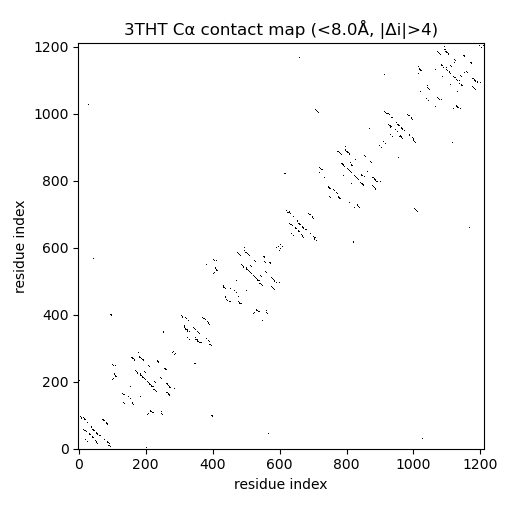45.76 100 LEU C N 1
ATOM 5411 C CA . LEU C 1 76 ? -66.693 23.975 19.387 1.00 45.04 100 LEU C CA 1
ATOM 5412 C C . LEU C 1 76 ? -66.923 24.108 17.896 1.00 46.05 100 LEU C C 1
ATOM 5413 O O . LEU C 1 76 ? -65.991 24.358 17.129 1.00 46.52 100 LEU C O 1
ATOM 5418 N N . ASN C 1 77 ? -68.164 23.951 17.472 1.00 47.74 101 ASN C N 1
ATOM 5419 C CA . ASN C 1 77 ? -68.442 24.068 16.054 1.00 49.85 101 ASN C CA 1
ATOM 5420 C C . ASN C 1 77 ? -67.994 25.425 15.530 1.00 50.97 101 ASN C C 1
ATOM 5421 O O . ASN C 1 77 ? -68.541 26.451 15.912 1.00 51.33 101 ASN C O 1
ATOM 5426 N N . GLY C 1 78 ? -66.987 25.435 14.666 1.00 53.18 102 GLY C N 1
ATOM 5427 C CA . GLY C 1 78 ? -66.529 26.696 14.114 1.00 55.70 102 GLY C CA 1
ATOM 5428 C C . GLY C 1 78 ? -65.248 27.196 14.739 1.00 58.06 102 GLY C C 1
ATOM 5429 O O . GLY C 1 78 ? -64.627 28.134 14.234 1.00 57.40 102 GLY C O 1
ATOM 5430 N N . LYS C 1 79 ? -64.853 26.575 15.847 1.00 60.84 103 LYS C N 1
ATOM 5431 C CA . LYS C 1 79 ? -63.625 26.954 16.541 1.00 64.04 103 LYS C CA 1
ATOM 5432 C C . LYS C 1 79 ? -62.400 26.730 15.655 1.00 66.01 103 LYS C C 1
ATOM 5433 O O . LYS C 1 79 ? -62.344 25.773 14.877 1.00 67.08 103 LYS C O 1
ATOM 5439 N N . GLU C 1 80 ? -61.415 27.613 15.777 1.00 67.29 104 GLU C N 1
ATOM 5440 C CA . GLU C 1 80 ? -60.204 27.481 14.986 1.00 68.68 104 GLU C CA 1
ATOM 5441 C C . GLU C 1 80 ? -59.086 26.856 15.795 1.00 68.84 104 GLU C C 1
ATOM 5442 O O . GLU C 1 80 ? -59.041 26.981 17.021 1.00 67.84 104 GLU C O 1
ATOM 5448 N N . VAL C 1 81 ? -58.190 26.178 15.087 1.00 69.52 105 VAL C N 1
ATOM 5449 C CA . VAL C 1 81 ? -57.036 25.537 15.698 1.00 70.88 105 VAL C CA 1
ATOM 5450 C C . VAL C 1 81 ? -55.846 25.638 14.755 1.00 72.37 105 VAL C C 1
ATOM 5451 O O . VAL C 1 81 ? -56.007 25.781 13.539 1.00 72.18 105 VAL C O 1
ATOM 5455 N N . VAL C 1 82 ? -54.650 25.564 15.326 1.00 74.38 106 VAL C N 1
ATOM 5456 C CA . VAL C 1 82 ? -53.427 25.646 14.546 1.00 76.12 106 VAL C CA 1
ATOM 5457 C C . VAL C 1 82 ? -52.774 24.285 14.377 1.00 77.18 106 VAL C C 1
ATOM 5458 O O . VAL C 1 82 ? -52.522 23.571 15.349 1.00 76.21 106 VAL C O 1
ATOM 5462 N N . ASP C 1 83 ? -52.506 23.933 13.127 1.00 78.98 107 ASP C N 1
ATOM 5463 C CA . ASP C 1 83 ? -51.879 22.661 12.810 1.00 80.91 107 ASP C CA 1
ATOM 5464 C C . ASP C 1 83 ? -50.362 22.789 12.856 1.00 82.10 107 ASP C C 1
ATOM 5465 O O . ASP C 1 83 ? -49.822 23.858 13.164 1.00 82.07 107 ASP C O 1
ATOM 5470 N N . ASP C 1 84 ? -49.679 21.689 12.551 1.00 83.36 108 ASP C N 1
ATOM 5471 C CA . ASP C 1 84 ? -48.217 21.658 12.545 1.00 84.56 108 ASP C CA 1
ATOM 5472 C C . ASP C 1 84 ? -47.638 22.500 11.408 1.00 84.96 108 ASP C C 1
ATOM 5473 O O . ASP C 1 84 ? -46.421 22.667 11.296 1.00 84.25 108 ASP C O 1
ATOM 5478 N N . LEU C 1 85 ? -48.533 23.029 10.576 1.00 85.53 109 LEU C N 1
ATOM 5479 C CA . LEU C 1 85 ? -48.166 23.849 9.428 1.00 85.61 109 LEU C CA 1
ATOM 5480 C C . LEU C 1 85 ? -48.244 25.331 9.829 1.00 85.23 109 LEU C C 1
ATOM 5481 O O . LEU C 1 85 ? -47.971 26.228 9.025 1.00 84.89 109 LEU C O 1
ATOM 5486 N N . GLY C 1 86 ? -48.608 25.569 11.086 1.00 84.32 110 GLY C N 1
ATOM 5487 C CA . GLY C 1 86 ? -48.728 26.923 11.578 1.00 83.61 110 GLY C CA 1
ATOM 5488 C C . GLY C 1 86 ? -49.840 27.637 10.846 1.00 83.73 110 GLY C C 1
ATOM 5489 O O . GLY C 1 86 ? -49.718 28.812 10.507 1.00 84.33 110 GLY C O 1
ATOM 5490 N N . GLN C 1 87 ? -50.928 26.923 10.587 1.00 83.26 111 GLN C N 1
ATOM 5491 C CA . GLN C 1 87 ? -52.059 27.509 9.880 1.00 82.87 111 GLN C CA 1
ATOM 5492 C C . GLN C 1 87 ? -53.341 27.430 10.694 1.00 81.81 111 GLN C C 1
ATOM 5493 O O . GLN C 1 87 ? -53.453 26.656 11.651 1.00 81.70 111 GLN C O 1
ATOM 5499 N N . LYS C 1 88 ? -54.307 28.251 10.301 1.00 79.88 112 LYS C N 1
ATOM 5500 C CA . LYS C 1 88 ? -55.599 28.299 10.964 1.00 77.62 112 LYS C CA 1
ATOM 5501 C C . LYS C 1 88 ? -56.610 27.421 10.233 1.00 75.39 112 LYS C C 1
ATOM 5502 O O . LYS C 1 88 ? -56.774 27.516 9.014 1.00 74.87 112 LYS C O 1
ATOM 5508 N N . ILE C 1 89 ? -57.279 26.563 10.991 1.00 72.39 113 ILE C N 1
ATOM 5509 C CA . ILE C 1 89 ? -58.286 25.676 10.439 1.00 69.63 113 ILE C CA 1
ATOM 5510 C C . ILE C 1 89 ? -59.467 25.584 11.394 1.00 67.54 113 ILE C C 1
ATOM 5511 O O . ILE C 1 89 ? -59.295 25.378 12.605 1.00 67.01 113 ILE C O 1
ATOM 5516 N N . THR C 1 90 ? -60.667 25.754 10.847 1.00 64.17 114 THR C N 1
ATOM 5517 C CA . THR C 1 90 ? -61.888 25.688 11.642 1.00 60.75 114 THR C CA 1
ATOM 5518 C C . THR C 1 90 ? -62.430 24.258 11.737 1.00 58.03 114 THR C C 1
ATOM 5519 O O . THR C 1 90 ? -62.358 23.476 10.789 1.00 57.27 114 THR C O 1
ATOM 5523 N N . LEU C 1 91 ? -62.969 23.927 12.901 1.00 55.01 115 LEU C N 1
ATOM 5524 C CA . LEU C 1 91 ? -63.512 22.599 13.143 1.00 53.11 115 LEU C CA 1
ATOM 5525 C C . LEU C 1 91 ? -65.028 22.562 12.944 1.00 51.78 115 LEU C C 1
ATOM 5526 O O . LEU C 1 91 ? -65.721 23.553 13.180 1.00 51.58 115 LEU C O 1
ATOM 5531 N N . TYR C 1 92 ? -65.536 21.417 12.502 1.00 49.57 116 TYR C N 1
ATOM 5532 C CA . TYR C 1 92 ? -66.966 21.258 12.294 1.00 47.82 116 TYR C CA 1
ATOM 5533 C C . TYR C 1 92 ? -67.374 19.921 12.846 1.00 46.06 116 TYR C C 1
ATOM 5534 O O . TYR C 1 92 ? -66.982 18.892 12.312 1.00 46.89 116 TYR C O 1
ATOM 5543 N N . LEU C 1 93 ? -68.157 19.936 13.919 1.00 43.72 117 LEU C N 1
ATOM 5544 C CA . LEU C 1 93 ? -68.596 18.697 14.535 1.00 41.73 117 LEU C CA 1
ATOM 5545 C C . LEU C 1 93 ? -70.016 18.332 14.148 1.00 40.55 117 LEU C C 1
ATOM 5546 O O . LEU C 1 93 ? -70.842 19.200 13.864 1.00 40.36 117 LEU C O 1
ATOM 5551 N N . ASN C 1 94 ? -70.282 17.031 14.141 1.00 38.66 118 ASN C N 1
ATOM 5552 C CA . ASN C 1 94 ? -71.592 16.510 13.806 1.00 37.57 118 ASN C CA 1
ATOM 5553 C C . ASN C 1 94 ? -71.869 15.233 14.556 1.00 36.82 118 ASN C C 1
ATOM 5554 O O . ASN C 1 94 ? -70.979 14.414 14.761 1.00 37.28 118 ASN C O 1
ATOM 5559 N N . PHE C 1 95 ? -73.111 15.042 14.957 1.00 35.66 119 PHE C N 1
ATOM 5560 C CA . PHE C 1 95 ? -73.448 13.837 15.686 1.00 34.99 119 PHE C CA 1
ATOM 5561 C C . PHE C 1 95 ? -73.464 12.589 14.803 1.00 34.51 119 PHE C C 1
ATOM 5562 O O . PHE C 1 95 ? -73.983 12.609 13.682 1.00 33.87 119 PHE C O 1
ATOM 5570 N N . VAL C 1 96 ? -72.889 11.506 15.306 1.00 33.14 120 VAL C N 1
ATOM 5571 C CA . VAL C 1 96 ? -72.904 10.256 14.559 1.00 34.12 120 VAL C CA 1
ATOM 5572 C C . VAL C 1 96 ? -73.456 9.154 15.446 1.00 35.15 120 VAL C C 1
ATOM 5573 O O . VAL C 1 96 ? -73.240 9.146 16.660 1.00 35.63 120 VAL C O 1
ATOM 5577 N N . GLU C 1 97 ? -74.182 8.225 14.844 1.00 35.27 121 GLU C N 1
ATOM 5578 C CA . GLU C 1 97 ? -74.762 7.150 15.617 1.00 36.01 121 GLU C CA 1
ATOM 5579 C C . GLU C 1 97 ? -73.717 6.073 15.770 1.00 35.21 121 GLU C C 1
ATOM 5580 O O . GLU C 1 97 ? -73.624 5.429 16.808 1.00 34.30 121 GLU C O 1
ATOM 5586 N N . LYS C 1 98 ? -72.913 5.903 14.727 1.00 36.23 122 LYS C N 1
ATOM 5587 C CA . LYS C 1 98 ? -71.850 4.902 14.722 1.00 36.53 122 LYS C CA 1
ATOM 5588 C C . LYS C 1 98 ? -70.566 5.467 14.135 1.00 35.31 122 LYS C C 1
ATOM 5589 O O . LYS C 1 98 ? -70.586 6.344 13.269 1.00 35.70 122 LYS C O 1
ATOM 5595 N N . VAL C 1 99 ? -69.447 4.960 14.622 1.00 33.56 123 VAL C N 1
ATOM 5596 C CA . VAL C 1 99 ? -68.152 5.412 14.158 1.00 32.69 123 VAL C CA 1
ATOM 5597 C C . VAL C 1 99 ? -67.601 4.526 13.040 1.00 34.04 123 VAL C C 1
ATOM 5598 O O . VAL C 1 99 ? -67.064 3.449 13.297 1.00 33.78 123 VAL C O 1
ATOM 5602 N N . GLN C 1 100 ? -67.740 4.977 11.801 1.00 34.51 124 GLN C N 1
ATOM 5603 C CA . GLN C 1 100 ? -67.236 4.221 10.676 1.00 36.05 124 GLN C CA 1
ATOM 5604 C C . GLN C 1 100 ? -67.009 5.133 9.479 1.00 36.57 124 GLN C C 1
ATOM 5605 O O . GLN C 1 100 ? -67.680 6.155 9.331 1.00 35.68 124 GLN C O 1
ATOM 5611 N N . TRP C 1 101 ? -66.052 4.763 8.629 1.00 36.74 125 TRP C N 1
ATOM 5612 C CA . TRP C 1 101 ? -65.719 5.553 7.448 1.00 36.37 125 TRP C CA 1
ATOM 5613 C C . TRP C 1 101 ? -65.254 4.650 6.320 1.00 36.99 125 TRP C C 1
ATOM 5614 O O . TRP C 1 101 ? -65.069 3.456 6.524 1.00 38.05 125 TRP C O 1
ATOM 5625 N N . LYS C 1 102 ? -65.068 5.212 5.129 1.00 38.82 126 LYS C N 1
ATOM 5626 C CA . LYS C 1 102 ? -64.614 4.425 3.970 1.00 38.86 126 LYS C CA 1
ATOM 5627 C C . LYS C 1 102 ? -63.148 4.692 3.673 1.00 38.39 126 LYS C C 1
ATOM 5628 O O . LYS C 1 102 ? -62.675 5.818 3.796 1.00 38.00 126 LYS C O 1
ATOM 5634 N N . GLU C 1 103 ? -62.433 3.635 3.316 1.00 38.18 127 GLU C N 1
ATOM 5635 C CA . GLU C 1 103 ? -61.026 3.732 2.973 1.00 38.86 127 GLU C CA 1
ATOM 5636 C C . GLU C 1 103 ? -60.945 3.551 1.468 1.00 39.34 127 GLU C C 1
ATOM 5637 O O . GLU C 1 103 ? -61.451 2.557 0.941 1.00 38.98 127 GLU C O 1
ATOM 5643 N N . LEU C 1 104 ? -60.335 4.513 0.777 1.00 39.61 128 LEU C N 1
ATOM 5644 C CA . LEU C 1 104 ? -60.191 4.441 -0.672 1.00 39.43 128 LEU C CA 1
ATOM 5645 C C . LEU C 1 104 ? -58.706 4.430 -1.012 1.00 38.86 128 LEU C C 1
ATOM 5646 O O . LEU C 1 104 ? -57.913 5.115 -0.373 1.00 39.73 128 LEU C O 1
ATOM 5651 N N . ARG C 1 105 ? -58.337 3.626 -2.003 1.00 38.15 129 ARG C N 1
ATOM 5652 C CA . ARG C 1 105 ? -56.951 3.497 -2.444 1.00 37.31 129 ARG C CA 1
ATOM 5653 C C . ARG C 1 105 ? -56.918 3.520 -3.968 1.00 37.64 129 ARG C C 1
ATOM 5654 O O . ARG C 1 105 ? -56.901 2.463 -4.611 1.00 38.18 129 ARG C O 1
ATOM 5662 N N . PRO C 1 106 ? -56.911 4.716 -4.567 1.00 37.28 130 PRO C N 1
ATOM 5663 C CA . PRO C 1 106 ? -56.883 4.829 -6.025 1.00 38.17 130 PRO C CA 1
ATOM 5664 C C . PRO C 1 106 ? -55.757 4.036 -6.656 1.00 39.32 130 PRO C C 1
ATOM 5665 O O . PRO C 1 106 ? -54.648 3.957 -6.109 1.00 40.23 130 PRO C O 1
ATOM 5669 N N . GLN C 1 107 ? -56.068 3.445 -7.805 1.00 40.38 131 GLN C N 1
ATOM 5670 C CA . GLN C 1 107 ? -55.101 2.638 -8.529 1.00 43.16 131 GLN C CA 1
ATOM 5671 C C . GLN C 1 107 ? -54.849 3.184 -9.938 1.00 43.12 131 GLN C C 1
ATOM 5672 O O . GLN C 1 107 ? -54.297 2.478 -10.786 1.00 43.95 131 GLN C O 1
ATOM 5678 N N . ALA C 1 108 ? -55.236 4.435 -10.182 1.00 40.92 132 ALA C N 1
ATOM 5679 C CA . ALA C 1 108 ? -55.045 5.033 -11.496 1.00 39.26 132 ALA C CA 1
ATOM 5680 C C . ALA C 1 108 ? -55.173 6.547 -11.488 1.00 39.27 132 ALA C C 1
ATOM 5681 O O . ALA C 1 108 ? -56.142 7.084 -10.952 1.00 41.35 132 ALA C O 1
ATOM 5683 N N . LEU C 1 109 ? -54.207 7.244 -12.084 1.00 37.26 133 LEU C N 1
ATOM 5684 C CA . LEU C 1 109 ? -54.266 8.705 -12.128 1.00 34.11 133 LEU C CA 1
ATOM 5685 C C . LEU C 1 109 ? -55.533 9.054 -12.843 1.00 31.37 133 LEU C C 1
ATOM 5686 O O . LEU C 1 109 ? -56.066 8.242 -13.594 1.00 30.12 133 LEU C O 1
ATOM 5691 N N . PRO C 1 110 ? -56.038 10.270 -12.633 1.00 30.77 134 PRO C N 1
ATOM 5692 C CA . PRO C 1 110 ? -57.274 10.603 -13.339 1.00 33.38 134 PRO C CA 1
ATOM 5693 C C . PRO C 1 110 ? -57.117 10.498 -14.861 1.00 34.99 134 PRO C C 1
ATOM 5694 O O . PRO C 1 110 ? -56.015 10.658 -15.402 1.00 36.47 134 PRO C O 1
ATOM 5698 N N . PRO C 1 111 ? -58.214 10.198 -15.570 1.00 34.80 135 PRO C N 1
ATOM 5699 C CA . PRO C 1 111 ? -58.160 10.066 -17.024 1.00 36.15 135 PRO C CA 1
ATOM 5700 C C . PRO C 1 111 ? -57.728 11.335 -17.765 1.00 37.49 135 PRO C C 1
ATOM 5701 O O . PRO C 1 111 ? -58.373 12.388 -17.683 1.00 36.06 135 PRO C O 1
ATOM 5705 N N . GLY C 1 112 ? -56.620 11.208 -18.495 1.00 39.40 136 GLY C N 1
ATOM 5706 C CA . GLY C 1 112 ? -56.066 12.320 -19.248 1.00 41.10 136 GLY C CA 1
ATOM 5707 C C . GLY C 1 112 ? -54.744 12.803 -18.664 1.00 42.72 136 GLY C C 1
ATOM 5708 O O . GLY C 1 112 ? -53.919 13.392 -19.376 1.00 43.20 136 GLY C O 1
ATOM 5709 N N . LEU C 1 113 ? -54.555 12.551 -17.366 1.00 42.63 137 LEU C N 1
ATOM 5710 C CA . LEU C 1 113 ? -53.352 12.952 -16.653 1.00 42.75 137 LEU C CA 1
ATOM 5711 C C . LEU C 1 113 ? -52.210 11.999 -16.968 1.00 42.73 137 LEU C C 1
ATOM 5712 O O . LEU C 1 113 ? -52.389 10.777 -16.980 1.00 42.53 137 LEU C O 1
ATOM 5717 N N . MET C 1 114 ? -51.037 12.586 -17.207 1.00 43.44 138 MET C N 1
ATOM 5718 C CA . MET C 1 114 ? -49.812 11.865 -17.560 1.00 43.91 138 MET C CA 1
ATOM 5719 C C . MET C 1 114 ? -48.559 12.565 -17.026 1.00 44.13 138 MET C C 1
ATOM 5720 O O . MET C 1 114 ? -48.485 13.799 -17.000 1.00 44.19 138 MET C O 1
ATOM 5725 N N . VAL C 1 115 ? -47.571 11.764 -16.625 1.00 44.57 139 VAL C N 1
ATOM 5726 C CA . VAL C 1 115 ? -46.303 12.273 -16.091 1.00 43.50 139 VAL C CA 1
ATOM 5727 C C . VAL C 1 115 ? -45.116 11.723 -16.876 1.00 43.50 139 VAL C C 1
ATOM 5728 O O . VAL C 1 115 ? -44.961 10.511 -17.038 1.00 42.52 139 VAL C O 1
ATOM 5732 N N . VAL C 1 116 ? -44.289 12.636 -17.367 1.00 45.02 140 VAL C N 1
ATOM 5733 C CA . VAL C 1 116 ? -43.102 12.275 -18.123 1.00 47.03 140 VAL C CA 1
ATOM 5734 C C . VAL C 1 116 ? -41.927 12.501 -17.183 1.00 47.81 140 VAL C C 1
ATOM 5735 O O . VAL C 1 116 ? -41.732 13.613 -16.679 1.00 48.02 140 VAL C O 1
ATOM 5739 N N . GLU C 1 117 ? -41.165 11.437 -16.941 1.00 47.43 141 GLU C N 1
ATOM 5740 C CA . GLU C 1 117 ? -40.023 11.493 -16.043 1.00 47.79 141 GLU C CA 1
ATOM 5741 C C . GLU C 1 117 ? -38.717 11.635 -16.806 1.00 47.19 141 GLU C C 1
ATOM 5742 O O . GLU C 1 117 ? -38.548 11.044 -17.872 1.00 48.08 141 GLU C O 1
ATOM 5748 N N . GLU C 1 118 ? -37.802 12.437 -16.257 1.00 45.87 142 GLU C N 1
ATOM 5749 C CA . GLU C 1 118 ? -36.494 12.683 -16.872 1.00 44.56 142 GLU C CA 1
ATOM 5750 C C . GLU C 1 118 ? -36.616 13.295 -18.255 1.00 42.67 142 GLU C C 1
ATOM 5751 O O . GLU C 1 118 ? -35.783 13.037 -19.121 1.00 42.45 142 GLU C O 1
ATOM 5757 N N . ILE C 1 119 ? -37.654 14.109 -18.441 1.00 40.01 143 ILE C N 1
ATOM 5758 C CA . ILE C 1 119 ? -37.918 14.766 -19.713 1.00 38.53 143 ILE C CA 1
ATOM 5759 C C . ILE C 1 119 ? -36.824 15.787 -20.039 1.00 38.37 143 ILE C C 1
ATOM 5760 O O . ILE C 1 119 ? -36.779 16.346 -21.132 1.00 38.77 143 ILE C O 1
ATOM 5765 N N . ILE C 1 120 ? -35.933 16.023 -19.086 1.00 37.66 144 ILE C N 1
ATOM 5766 C CA . ILE C 1 120 ? -34.828 16.945 -19.295 1.00 37.84 144 ILE C CA 1
ATOM 5767 C C . ILE C 1 120 ? -33.704 16.565 -18.325 1.00 38.15 144 ILE C C 1
ATOM 5768 O O . ILE C 1 120 ? -33.962 16.076 -17.218 1.00 37.56 144 ILE C O 1
ATOM 5773 N N . SER C 1 121 ? -32.464 16.781 -18.758 1.00 38.51 145 SER C N 1
ATOM 5774 C CA . SER C 1 121 ? -31.276 16.482 -17.960 1.00 37.93 145 SER C CA 1
ATOM 5775 C C . SER C 1 121 ? -31.193 17.512 -16.856 1.00 38.79 145 SER C C 1
ATOM 5776 O O . SER C 1 121 ? -31.850 18.556 -16.929 1.00 39.15 145 SER C O 1
ATOM 5779 N N . SER C 1 122 ? -30.383 17.228 -15.841 1.00 39.21 146 SER C N 1
ATOM 5780 C CA . SER C 1 122 ? -30.208 18.156 -14.723 1.00 38.99 146 SER C CA 1
ATOM 5781 C C . SER C 1 122 ? -29.513 19.415 -15.206 1.00 39.69 146 SER C C 1
ATOM 5782 O O . SER C 1 122 ? -29.684 20.498 -14.627 1.00 39.41 146 SER C O 1
ATOM 5785 N N . GLU C 1 123 ? -28.708 19.262 -16.258 1.00 39.80 147 GLU C N 1
ATOM 5786 C CA . GLU C 1 123 ? -27.986 20.398 -16.807 1.00 39.51 147 GLU C CA 1
ATOM 5787 C C . GLU C 1 123 ? -28.985 21.336 -17.462 1.00 38.96 147 GLU C C 1
ATOM 5788 O O . GLU C 1 123 ? -28.876 22.552 -17.342 1.00 38.01 147 GLU C O 1
ATOM 5794 N N . GLU C 1 124 ? -29.961 20.768 -18.158 1.00 38.96 148 GLU C N 1
ATOM 5795 C CA . GLU C 1 124 ? -30.964 21.598 -18.791 1.00 40.75 148 GLU C CA 1
ATOM 5796 C C . GLU C 1 124 ? -31.869 22.200 -17.703 1.00 41.72 148 GLU C C 1
ATOM 5797 O O . GLU C 1 124 ? -32.507 23.234 -17.915 1.00 41.91 148 GLU C O 1
ATOM 5803 N N . GLU C 1 125 ? -31.912 21.562 -16.532 1.00 42.35 149 GLU C N 1
ATOM 5804 C CA . GLU C 1 125 ? -32.737 22.048 -15.424 1.00 42.21 149 GLU C CA 1
ATOM 5805 C C . GLU C 1 125 ? -32.218 23.400 -14.939 1.00 42.25 149 GLU C C 1
ATOM 5806 O O . GLU C 1 125 ? -32.981 24.369 -14.842 1.00 41.80 149 GLU C O 1
ATOM 5812 N N . LYS C 1 126 ? -30.922 23.456 -14.634 1.00 41.95 150 LYS C N 1
ATOM 5813 C CA . LYS C 1 126 ? -30.295 24.693 -14.170 1.00 43.14 150 LYS C CA 1
ATOM 5814 C C . LYS C 1 126 ? -30.415 25.753 -15.284 1.00 43.52 150 LYS C C 1
ATOM 5815 O O . LYS C 1 126 ? -30.718 26.925 -15.022 1.00 41.76 150 LYS C O 1
ATOM 5821 N N . MET C 1 127 ? -30.192 25.337 -16.528 1.00 43.26 151 MET C N 1
ATOM 5822 C CA . MET C 1 127 ? -30.314 26.259 -17.644 1.00 42.79 151 MET C CA 1
ATOM 5823 C C . MET C 1 127 ? -31.639 27.000 -17.545 1.00 41.96 151 MET C C 1
ATOM 5824 O O . MET C 1 127 ? -31.684 28.214 -17.675 1.00 43.14 151 MET C O 1
ATOM 5829 N N . LEU C 1 128 ? -32.718 26.262 -17.316 1.00 40.39 152 LEU C N 1
ATOM 5830 C CA . LEU C 1 128 ? -34.030 26.870 -17.206 1.00 39.25 152 LEU C CA 1
ATOM 5831 C C . LEU C 1 128 ? -34.170 27.640 -15.900 1.00 39.71 152 LEU C C 1
ATOM 5832 O O . LEU C 1 128 ? -34.672 28.769 -15.869 1.00 38.36 152 LEU C O 1
ATOM 5837 N N . LEU C 1 129 ? -33.721 27.038 -14.812 1.00 40.20 153 LEU C N 1
ATOM 5838 C CA . LEU C 1 129 ? -33.827 27.705 -13.533 1.00 41.39 153 LEU C CA 1
ATOM 5839 C C . LEU C 1 129 ? -33.155 29.069 -13.542 1.00 44.64 153 LEU C C 1
ATOM 5840 O O . LEU C 1 129 ? -33.801 30.084 -13.274 1.00 44.71 153 LEU C O 1
ATOM 5845 N N . GLU C 1 130 ? -31.867 29.100 -13.868 1.00 48.97 154 GLU C N 1
ATOM 5846 C CA . GLU C 1 130 ? -31.104 30.353 -13.883 1.00 53.24 154 GLU C CA 1
ATOM 5847 C C . GLU C 1 130 ? -31.549 31.374 -14.937 1.00 55.90 154 GLU C C 1
ATOM 5848 O O . GLU C 1 130 ? -31.096 32.519 -14.919 1.00 56.21 154 GLU C O 1
ATOM 5854 N N . SER C 1 131 ? -32.448 30.968 -15.831 1.00 58.93 155 SER C N 1
ATOM 5855 C CA . SER C 1 131 ? -32.927 31.856 -16.886 1.00 61.95 155 SER C CA 1
ATOM 5856 C C . SER C 1 131 ? -34.060 32.770 -16.427 1.00 64.91 155 SER C C 1
ATOM 5857 O O . SER C 1 131 ? -34.537 33.607 -17.193 1.00 65.32 155 SER C O 1
ATOM 5860 N N . VAL C 1 132 ? -34.503 32.607 -15.185 1.00 68.51 156 VAL C N 1
ATOM 5861 C CA . VAL C 1 132 ? -35.581 33.444 -14.666 1.00 72.29 156 VAL C CA 1
ATOM 5862 C C . VAL C 1 132 ? -35.031 34.810 -14.257 1.00 74.75 156 VAL C C 1
ATOM 5863 O O . VAL C 1 132 ? -33.823 34.969 -14.060 1.00 75.28 156 VAL C O 1
ATOM 5867 N N . ASP C 1 133 ? -35.920 35.790 -14.123 1.00 77.19 157 ASP C N 1
ATOM 5868 C CA . ASP C 1 133 ? -35.513 37.138 -13.740 1.00 79.20 157 ASP C CA 1
ATOM 5869 C C . ASP C 1 133 ? -36.572 37.844 -12.885 1.00 80.38 157 ASP C C 1
ATOM 5870 O O . ASP C 1 133 ? -37.366 38.645 -13.387 1.00 80.55 157 ASP C O 1
ATOM 5875 N N . TRP C 1 134 ? -36.572 37.547 -11.589 1.00 81.35 158 TRP C N 1
ATOM 5876 C CA . TRP C 1 134 ? -37.534 38.150 -10.674 1.00 83.12 158 TRP C CA 1
ATOM 5877 C C . TRP C 1 134 ? -36.919 38.541 -9.324 1.00 83.86 158 TRP C C 1
ATOM 5878 O O . TRP C 1 134 ? -36.375 39.646 -9.164 1.00 84.19 158 TRP C O 1
ATOM 5889 N N . ARG C 1 150 ? -46.713 33.007 -2.904 1.00 55.67 174 ARG C N 1
ATOM 5890 C CA . ARG C 1 150 ? -45.774 32.401 -3.833 1.00 56.89 174 ARG C CA 1
ATOM 5891 C C . ARG C 1 150 ? -45.432 33.385 -4.940 1.00 57.80 174 ARG C C 1
ATOM 5892 O O . ARG C 1 150 ? -46.175 34.344 -5.166 1.00 57.58 174 ARG C O 1
ATOM 5900 N N . ARG C 1 151 ? -44.308 33.151 -5.623 1.00 59.28 175 ARG C N 1
ATOM 5901 C CA . ARG C 1 151 ? -43.873 34.028 -6.721 1.00 61.01 175 ARG C CA 1
ATOM 5902 C C . ARG C 1 151 ? -44.598 33.629 -8.004 1.00 60.58 175 ARG C C 1
ATOM 5903 O O . ARG C 1 151 ? -44.949 32.464 -8.192 1.00 60.64 175 ARG C O 1
ATOM 5911 N N . VAL C 1 152 ? -44.807 34.600 -8.887 1.00 59.74 176 VAL C N 1
ATOM 5912 C CA . VAL C 1 152 ? -45.502 34.352 -10.144 1.00 58.44 176 VAL C CA 1
ATOM 5913 C C . VAL C 1 152 ? -45.013 35.325 -11.218 1.00 57.31 176 VAL C C 1
ATOM 5914 O O . VAL C 1 152 ? -44.723 36.481 -10.929 1.00 56.63 176 VAL C O 1
ATOM 5918 N N . LYS C 1 153 ? -44.916 34.846 -12.453 1.00 57.40 177 LYS C N 1
ATOM 5919 C CA . LYS C 1 153 ? -44.459 35.662 -13.570 1.00 57.19 177 LYS C CA 1
ATOM 5920 C C . LYS C 1 153 ? -45.000 35.056 -14.864 1.00 56.84 177 LYS C C 1
ATOM 5921 O O . LYS C 1 153 ? -44.474 34.058 -15.356 1.00 55.72 177 LYS C O 1
ATOM 5927 N N . HIS C 1 154 ? -46.053 35.667 -15.404 1.00 57.62 178 HIS C N 1
ATOM 5928 C CA . HIS C 1 154 ? -46.697 35.199 -16.635 1.00 58.28 178 HIS C CA 1
ATOM 5929 C C . HIS C 1 154 ? -45.932 35.620 -17.885 1.00 57.87 178 HIS C C 1
ATOM 5930 O O . HIS C 1 154 ? -45.303 36.670 -17.913 1.00 57.99 178 HIS C O 1
ATOM 5937 N N . PHE C 1 155 ? -45.998 34.791 -18.917 1.00 58.46 179 PHE C N 1
ATOM 5938 C CA . PHE C 1 155 ? -45.317 35.052 -20.178 1.00 59.21 179 PHE C CA 1
ATOM 5939 C C . PHE C 1 155 ? -46.316 34.919 -21.318 1.00 60.02 179 PHE C C 1
ATOM 5940 O O . PHE C 1 155 ? -47.104 33.977 -21.351 1.00 59.90 179 PHE C O 1
ATOM 5948 N N . GLY C 1 156 ? -46.280 35.854 -22.260 1.00 61.43 180 GLY C N 1
ATOM 5949 C CA . GLY C 1 156 ? -47.223 35.805 -23.364 1.00 61.96 180 GLY C CA 1
ATOM 5950 C C . GLY C 1 156 ? -48.503 36.520 -22.964 1.00 62.38 180 GLY C C 1
ATOM 5951 O O . GLY C 1 156 ? -49.049 37.303 -23.741 1.00 63.34 180 GLY C O 1
ATOM 5952 N N . TYR C 1 157 ? -48.981 36.243 -21.749 1.00 61.96 181 TYR C N 1
ATOM 5953 C CA . TYR C 1 157 ? -50.195 36.856 -21.206 1.00 61.06 181 TYR C CA 1
ATOM 5954 C C . TYR C 1 157 ? -50.079 36.999 -19.689 1.00 60.86 181 TYR C C 1
ATOM 5955 O O . TYR C 1 157 ? -50.964 37.555 -19.029 1.00 60.57 181 TYR C O 1
ATOM 5964 N N . GLY C 1 175 ? -42.865 37.514 -26.460 1.00 72.08 199 GLY C N 1
ATOM 5965 C CA . GLY C 1 175 ? -43.662 36.348 -26.107 1.00 72.38 199 GLY C CA 1
ATOM 5966 C C . GLY C 1 175 ? -42.980 35.358 -25.172 1.00 71.83 199 GLY C C 1
ATOM 5967 O O . GLY C 1 175 ? -42.515 35.732 -24.094 1.00 71.95 199 GLY C O 1
ATOM 5968 N N . LEU C 1 176 ? -42.928 34.089 -25.572 1.00 70.64 200 LEU C N 1
ATOM 5969 C CA . LEU C 1 176 ? -42.299 33.067 -24.743 1.00 70.11 200 LEU C CA 1
ATOM 5970 C C . LEU C 1 176 ? -40.804 33.095 -24.951 1.00 70.51 200 LEU C C 1
ATOM 5971 O O . LEU C 1 176 ? -40.336 33.258 -26.073 1.00 71.84 200 LEU C O 1
ATOM 5976 N N . PRO C 1 177 ? -40.028 32.923 -23.870 1.00 70.66 201 PRO C N 1
ATOM 5977 C CA . PRO C 1 177 ? -38.569 32.942 -24.004 1.00 70.55 201 PRO C CA 1
ATOM 5978 C C . PRO C 1 177 ? -38.057 31.899 -24.989 1.00 71.22 201 PRO C C 1
ATOM 5979 O O . PRO C 1 177 ? -38.640 30.825 -25.144 1.00 71.30 201 PRO C O 1
ATOM 5983 N N . ASP C 1 178 ? -36.966 32.225 -25.666 1.00 71.73 202 ASP C N 1
ATOM 5984 C CA . ASP C 1 178 ? -36.414 31.309 -26.641 1.00 72.28 202 ASP C CA 1
ATOM 5985 C C . ASP C 1 178 ? -35.763 30.103 -25.984 1.00 71.88 202 ASP C C 1
ATOM 5986 O O . ASP C 1 178 ? -35.710 29.026 -26.572 1.00 72.26 202 ASP C O 1
ATOM 5991 N N . ILE C 1 179 ? -35.293 30.270 -24.755 1.00 71.17 203 ILE C N 1
ATOM 5992 C CA . ILE C 1 179 ? -34.646 29.168 -24.060 1.00 70.82 203 ILE C CA 1
ATOM 5993 C C . ILE C 1 179 ? -35.465 27.890 -24.175 1.00 70.63 203 ILE C C 1
ATOM 5994 O O . ILE C 1 179 ? -35.011 26.883 -24.734 1.00 69.68 203 ILE C O 1
ATOM 5999 N N . CYS C 1 180 ? -36.685 27.952 -23.657 1.00 70.67 204 CYS C N 1
ATOM 6000 C CA . CYS C 1 180 ? -37.591 26.816 -23.676 1.00 71.53 204 CYS C CA 1
ATOM 6001 C C . CYS C 1 180 ? -38.247 26.622 -25.038 1.00 71.74 204 CYS C C 1
ATOM 6002 O O . CYS C 1 180 ? -38.708 25.528 -25.358 1.00 71.59 204 CYS C O 1
ATOM 6005 N N . GLU C 1 181 ? -38.293 27.685 -25.835 1.00 72.20 205 GLU C N 1
ATOM 6006 C CA . GLU C 1 181 ? -38.880 27.622 -27.177 1.00 72.23 205 GLU C CA 1
ATOM 6007 C C . GLU C 1 181 ? -38.292 26.418 -27.919 1.00 70.84 205 GLU C C 1
ATOM 6008 O O . GLU C 1 181 ? -38.970 25.755 -28.705 1.00 69.46 205 GLU C O 1
ATOM 6014 N N . SER C 1 182 ? -37.019 26.142 -27.655 1.00 69.99 206 SER C N 1
ATOM 6015 C CA . SER C 1 182 ? -36.341 25.019 -28.279 1.00 68.61 206 SER C CA 1
ATOM 6016 C C . SER C 1 182 ? -36.875 23.728 -27.683 1.00 66.74 206 SER C C 1
ATOM 6017 O O . SER C 1 182 ? -36.983 22.711 -28.372 1.00 67.23 206 SER C O 1
ATOM 6020 N N . PHE C 1 183 ? -37.199 23.789 -26.390 1.00 63.83 207 PHE C N 1
ATOM 6021 C CA . PHE C 1 183 ? -37.724 22.646 -25.646 1.00 60.44 207 PHE C CA 1
ATOM 6022 C C . PHE C 1 183 ? -39.096 22.203 -26.153 1.00 59.44 207 PHE C C 1
ATOM 6023 O O . PHE C 1 183 ? -39.347 21.012 -26.296 1.00 59.08 207 PHE C O 1
ATOM 6031 N N . LEU C 1 184 ? -39.981 23.154 -26.429 1.00 58.85 208 LEU C N 1
ATOM 6032 C CA . LEU C 1 184 ? -41.299 22.810 -26.940 1.00 58.08 208 LEU C CA 1
ATOM 6033 C C . LEU C 1 184 ? -41.190 21.914 -28.171 1.00 59.26 208 LEU C C 1
ATOM 6034 O O . LEU C 1 184 ? -41.951 20.963 -28.310 1.00 59.53 208 LEU C O 1
ATOM 6039 N N . GLU C 1 185 ? -40.256 22.221 -29.068 1.00 60.45 209 GLU C N 1
ATOM 6040 C CA . GLU C 1 185 ?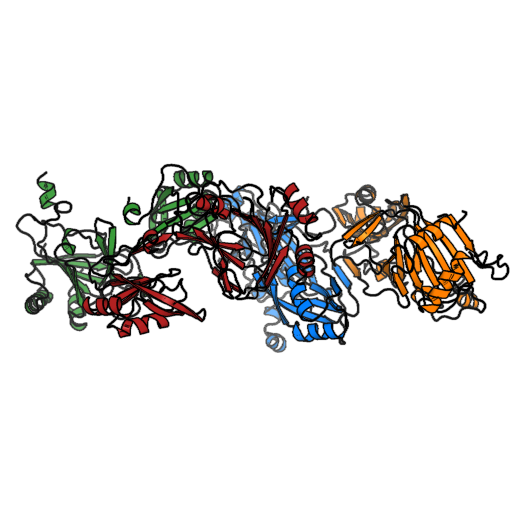 -40.089 21.413 -30.268 1.00 61.95 209 GLU C CA 1
ATOM 6041 C C . GLU C 1 185 ? -39.846 19.962 -29.906 1.00 61.45 209 GLU C C 1
ATOM 6042 O O . GLU C 1 185 ? -40.605 19.075 -30.301 1.00 62.28 209 GLU C O 1
ATOM 6048 N N . LYS C 1 186 ? -38.782 19.711 -29.159 1.00 59.59 210 LYS C N 1
ATOM 6049 C CA . LYS C 1 186 ? -38.477 18.353 -28.754 1.00 58.42 210 LYS C CA 1
ATOM 6050 C C . LYS C 1 186 ? -39.725 17.635 -28.222 1.00 57.96 210 LYS C C 1
ATOM 6051 O O . LYS C 1 186 ? -39.910 16.459 -28.515 1.00 58.02 210 LYS C O 1
ATOM 6057 N N . TRP C 1 187 ? -40.583 18.344 -27.471 1.00 58.32 211 TRP C N 1
ATOM 6058 C CA . TRP C 1 187 ? -41.828 17.777 -26.891 1.00 58.00 211 TRP C CA 1
ATOM 6059 C C . TRP C 1 187 ? -42.745 17.228 -27.994 1.00 58.97 211 TRP C C 1
ATOM 6060 O O . TRP C 1 187 ? -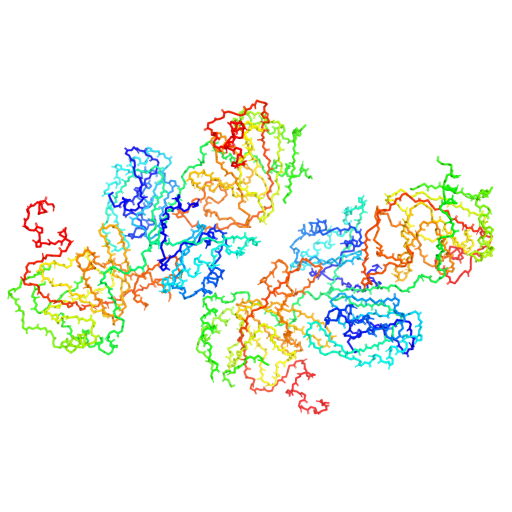43.118 16.053 -27.981 1.00 58.70 211 TRP C O 1
ATOM 6071 N N . LEU C 1 188 ? -43.115 18.100 -28.931 1.00 60.60 212 LEU C N 1
ATOM 6072 C CA . LEU C 1 188 ? -43.973 17.744 -30.062 1.00 62.02 212 LEU C CA 1
ATOM 6073 C C . LEU C 1 188 ? -43.320 16.615 -30.850 1.00 63.32 212 LEU C C 1
ATOM 6074 O O . LEU C 1 188 ? -43.966 15.615 -31.179 1.00 62.63 212 LEU C O 1
ATOM 6079 N N . ARG C 1 189 ? -42.027 16.787 -31.130 1.00 64.77 213 ARG C N 1
ATOM 6080 C CA . ARG C 1 189 ? -41.224 15.812 -31.869 1.00 64.97 213 ARG C CA 1
ATOM 6081 C C . ARG C 1 189 ? -41.320 14.423 -31.241 1.00 64.24 213 ARG C C 1
ATOM 6082 O O . ARG C 1 189 ? -41.478 13.428 -31.950 1.00 63.32 213 ARG C O 1
ATOM 6090 N N . LYS C 1 190 ? -41.206 14.353 -29.916 1.00 63.81 214 LYS C N 1
ATOM 6091 C CA . LYS C 1 190 ? -41.299 13.069 -29.218 1.00 63.98 214 LYS C CA 1
ATOM 6092 C C . LYS C 1 190 ? -42.750 12.678 -28.988 1.00 63.05 214 LYS C C 1
ATOM 6093 O O . LYS C 1 190 ? -43.031 11.551 -28.581 1.00 62.60 214 LYS C O 1
ATOM 6099 N N . GLY C 1 191 ? -43.663 13.616 -29.235 1.00 62.03 215 GLY C N 1
ATOM 6100 C CA . GLY C 1 191 ? -45.084 13.338 -29.077 1.00 61.69 215 GLY C CA 1
ATOM 6101 C C . GLY C 1 191 ? -45.698 13.620 -27.717 1.00 61.49 215 GLY C C 1
ATOM 6102 O O . GLY C 1 191 ? -46.902 13.419 -27.513 1.00 60.59 215 GLY C O 1
ATOM 6103 N N . TYR C 1 192 ? -44.861 14.083 -26.793 1.00 61.12 216 TYR C N 1
ATOM 6104 C CA . TYR C 1 192 ? -45.266 14.423 -25.437 1.00 59.77 216 TYR C CA 1
ATOM 6105 C C . TYR C 1 192 ? -46.415 15.419 -25.433 1.00 59.65 216 TYR C C 1
ATOM 6106 O O . TYR C 1 192 ? -47.316 15.323 -24.608 1.00 60.42 216 TYR C O 1
ATOM 6115 N N . ILE C 1 193 ? -46.371 16.380 -26.353 1.00 59.32 217 ILE C N 1
ATOM 6116 C CA . ILE C 1 193 ? -47.419 17.396 -26.491 1.00 58.28 217 ILE C CA 1
ATOM 6117 C C . ILE C 1 193 ? -47.896 17.361 -27.963 1.00 58.57 217 ILE C C 1
ATOM 6118 O O . ILE C 1 193 ? -47.097 17.088 -28.860 1.00 59.57 217 ILE C O 1
ATOM 6123 N N . LYS C 1 194 ? -49.179 17.611 -28.227 1.00 57.48 218 LYS C N 1
ATOM 6124 C CA . LYS C 1 194 ? -49.653 17.570 -29.615 1.00 57.13 218 LYS C CA 1
ATOM 6125 C C . LYS C 1 194 ? -50.094 18.948 -30.142 1.00 57.72 218 LYS C C 1
ATOM 6126 O O . LYS C 1 194 ? -50.911 19.059 -31.061 1.00 57.06 218 LYS C O 1
ATOM 6132 N N . HIS C 1 195 ? -49.535 20.002 -29.568 1.00 59.06 219 HIS C N 1
ATOM 6133 C CA . HIS C 1 195 ? -49.875 21.337 -30.010 1.00 61.28 219 HIS C CA 1
ATOM 6134 C C . HIS C 1 195 ? -48.932 22.344 -29.350 1.00 60.36 219 HIS C C 1
ATOM 6135 O O . HIS C 1 195 ? -48.645 22.240 -28.158 1.00 59.71 219 HIS C O 1
ATOM 6142 N N . LYS C 1 196 ? -48.433 23.301 -30.134 1.00 59.33 220 LYS C N 1
ATOM 6143 C CA . LYS C 1 196 ? -47.498 24.288 -29.618 1.00 57.68 220 LYS C CA 1
ATOM 6144 C C . LYS C 1 196 ? -48.192 25.368 -28.809 1.00 55.70 220 LYS C C 1
ATOM 6145 O O . LYS C 1 196 ? -49.138 26.009 -29.280 1.00 55.35 220 LYS C O 1
ATOM 6151 N N . PRO C 1 197 ? -47.737 25.564 -27.558 1.00 53.65 221 PRO C N 1
ATOM 6152 C CA . PRO C 1 197 ? -48.288 26.563 -26.644 1.00 52.67 221 PRO C CA 1
ATOM 6153 C C . PRO C 1 197 ? -47.836 27.976 -26.978 1.00 51.78 221 PRO C C 1
ATOM 6154 O O . PRO C 1 197 ? -46.898 28.165 -27.753 1.00 51.91 221 PRO C O 1
ATOM 6158 N N . ASP C 1 198 ? -48.521 28.952 -26.386 1.00 51.04 222 ASP C N 1
ATOM 6159 C CA . ASP C 1 198 ? -48.228 30.359 -26.604 1.00 50.75 222 ASP C CA 1
ATOM 6160 C C . ASP C 1 198 ? -48.463 31.189 -25.340 1.00 50.48 222 ASP C C 1
ATOM 6161 O O . ASP C 1 198 ? -48.601 32.410 -25.398 1.00 49.99 222 ASP C O 1
ATOM 6166 N N . GLN C 1 199 ? -48.508 30.513 -24.198 1.00 50.52 223 GLN C N 1
ATOM 6167 C CA . GLN C 1 199 ? -48.714 31.172 -22.912 1.00 50.61 223 GLN C CA 1
ATOM 6168 C C . GLN C 1 199 ? -48.023 30.311 -21.863 1.00 50.74 223 GLN C C 1
ATOM 6169 O O . GLN C 1 199 ? -48.222 29.098 -21.820 1.00 51.76 223 GLN C O 1
ATOM 6175 N N . MET C 1 200 ? -47.215 30.918 -21.008 1.00 50.28 224 MET C N 1
ATOM 6176 C CA . MET C 1 200 ? -46.513 30.123 -20.014 1.00 50.60 224 MET C CA 1
ATOM 6177 C C . MET C 1 200 ? -46.286 3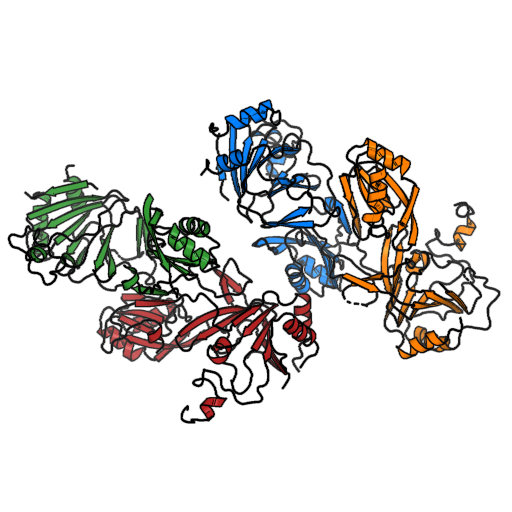0.891 -18.727 1.00 50.23 224 MET C C 1
ATOM 6178 O O . MET C 1 200 ? -45.821 32.018 -18.757 1.00 50.94 224 MET C O 1
ATOM 6183 N N . THR C 1 201 ? -46.638 30.289 -17.595 1.00 50.62 225 THR C N 1
ATOM 6184 C CA . THR C 1 201 ? -46.441 30.949 -16.306 1.00 51.28 225 THR C CA 1
ATOM 6185 C C . THR C 1 201 ? -45.515 30.183 -15.354 1.00 51.50 225 THR C C 1
ATOM 6186 O O . THR C 1 201 ? -45.657 28.971 -15.156 1.00 50.95 225 THR C O 1
ATOM 6190 N N . ILE C 1 202 ? -44.564 30.904 -14.765 1.00 51.71 226 ILE C N 1
ATOM 6191 C CA . ILE C 1 202 ? -43.630 30.303 -13.816 1.00 52.49 226 ILE C CA 1
ATOM 6192 C C . ILE C 1 202 ? -44.107 30.529 -12.372 1.00 53.01 226 ILE C C 1
ATOM 6193 O O . ILE C 1 202 ? -44.659 31.582 -12.052 1.00 52.96 226 ILE C O 1
ATOM 6198 N N . ASN C 1 203 ? -43.914 29.531 -11.511 1.00 52.67 227 ASN C N 1
ATOM 6199 C CA . ASN C 1 203 ? -44.295 29.655 -10.106 1.00 51.80 227 ASN C CA 1
ATOM 6200 C C . ASN C 1 203 ? -43.108 29.271 -9.225 1.00 52.63 227 ASN C C 1
ATOM 6201 O O . ASN C 1 203 ? -42.346 28.358 -9.552 1.00 52.95 227 ASN C O 1
ATOM 6206 N N . GLN C 1 204 ? -42.945 29.977 -8.113 1.00 53.79 228 GLN C N 1
ATOM 6207 C CA . GLN C 1 204 ? -41.870 29.680 -7.173 1.00 54.20 228 GLN C CA 1
ATOM 6208 C C . GLN C 1 204 ? -42.565 29.327 -5.851 1.00 54.82 228 GLN C C 1
ATOM 6209 O O . GLN C 1 204 ? -43.410 30.087 -5.349 1.00 54.14 228 GLN C O 1
ATOM 6215 N N . TYR C 1 205 ? -42.229 28.151 -5.322 1.00 54.70 229 TYR C N 1
ATOM 6216 C CA . TYR C 1 205 ? -42.801 27.665 -4.069 1.00 54.00 229 TYR C CA 1
ATOM 6217 C C . TYR C 1 205 ? -41.713 27.416 -3.033 1.00 54.30 229 TYR C C 1
ATOM 6218 O O . TYR C 1 205 ? -40.927 26.471 -3.147 1.00 54.31 229 TYR C O 1
ATOM 6227 N N . GLU C 1 206 ? -41.679 28.283 -2.027 1.00 54.16 230 GLU C N 1
ATOM 6228 C CA . GLU C 1 206 ? -40.723 28.172 -0.945 1.00 53.48 230 GLU C CA 1
ATOM 6229 C C . GLU C 1 206 ? -41.186 27.000 -0.093 1.00 52.23 230 GLU C C 1
ATOM 6230 O O . GLU C 1 206 ? -42.377 26.859 0.190 1.00 52.00 230 GLU C O 1
ATOM 6236 N N . PRO C 1 207 ? -40.250 26.138 0.322 1.00 51.30 231 PRO C N 1
ATOM 6237 C CA . PRO C 1 207 ? -40.559 24.966 1.144 1.00 49.76 231 PRO C CA 1
ATOM 6238 C C . PRO C 1 207 ? -41.599 25.267 2.197 1.00 49.01 231 PRO C C 1
ATOM 6239 O O . PRO C 1 207 ? -41.261 25.689 3.293 1.00 49.53 231 PRO C O 1
ATOM 6243 N N . GLY C 1 208 ? -42.864 25.054 1.870 1.00 48.24 232 GLY C N 1
ATOM 6244 C CA . GLY C 1 208 ? -43.889 25.319 2.850 1.00 48.78 232 GLY C CA 1
ATOM 6245 C C . GLY C 1 208 ? -45.169 25.787 2.213 1.00 50.03 232 GLY C C 1
ATOM 6246 O O . GLY C 1 208 ? -46.251 25.335 2.584 1.00 49.77 232 GLY C O 1
ATOM 6247 N N . GLN C 1 209 ? -45.055 26.689 1.245 1.00 51.05 233 GLN C N 1
ATOM 6248 C CA . GLN C 1 209 ? -46.237 27.215 0.560 1.00 52.51 233 GLN C CA 1
ATOM 6249 C C . GLN C 1 209 ? -46.619 26.414 -0.689 1.00 51.67 233 GLN C C 1
ATOM 6250 O O . GLN C 1 209 ? -45.828 25.624 -1.212 1.00 52.64 233 GLN C O 1
ATOM 6256 N N . GLY C 1 210 ? -47.843 26.616 -1.157 1.00 49.80 234 GLY C N 1
ATOM 6257 C CA . GLY C 1 210 ? -48.300 25.895 -2.325 1.00 48.34 234 GLY C CA 1
ATOM 6258 C C . GLY C 1 210 ? -49.282 26.689 -3.149 1.00 46.91 234 GLY C C 1
ATOM 6259 O O . GLY C 1 210 ? -49.094 27.885 -3.363 1.00 47.12 234 GLY C O 1
ATOM 6260 N N . ILE C 1 211 ? -50.339 26.026 -3.606 1.00 45.81 235 ILE C N 1
ATOM 6261 C CA . ILE C 1 211 ? -51.352 26.689 -4.416 1.00 44.90 235 ILE C CA 1
ATOM 6262 C C . ILE C 1 211 ? -52.749 26.093 -4.237 1.00 44.24 235 ILE C C 1
ATOM 6263 O O . ILE C 1 211 ? -52.940 24.877 -4.273 1.00 43.34 235 ILE C O 1
ATOM 6268 N N . PRO C 1 212 ? -53.751 26.959 -4.054 1.00 44.34 236 PRO C N 1
ATOM 6269 C CA . PRO C 1 212 ? -55.130 26.520 -3.867 1.00 44.67 236 PRO C CA 1
ATOM 6270 C C . PRO C 1 212 ? -55.688 25.699 -5.019 1.00 44.92 236 PRO C C 1
ATOM 6271 O O . PRO C 1 212 ? -55.466 25.990 -6.208 1.00 43.33 236 PRO C O 1
ATOM 6275 N N . ALA C 1 213 ? -56.417 24.657 -4.625 1.00 45.19 237 ALA C N 1
ATOM 6276 C CA . ALA C 1 213 ? -57.044 23.726 -5.550 1.00 44.14 237 ALA C CA 1
ATOM 6277 C C . ALA C 1 213 ? -57.906 24.484 -6.540 1.00 43.63 237 ALA C C 1
ATOM 6278 O O . ALA C 1 213 ? -58.845 25.170 -6.149 1.00 44.05 237 ALA C O 1
ATOM 6280 N N . HIS C 1 214 ? -57.584 24.376 -7.823 1.00 42.96 238 HIS C N 1
ATOM 6281 C CA . HIS C 1 214 ? -58.378 25.055 -8.833 1.00 41.57 238 HIS C CA 1
ATOM 6282 C C . HIS C 1 214 ? -58.378 24.259 -10.117 1.00 41.56 238 HIS C C 1
ATOM 6283 O O . HIS C 1 214 ? -57.812 23.166 -10.192 1.00 39.37 238 HIS C O 1
ATOM 6290 N N . ILE C 1 215 ? -59.028 24.821 -11.126 1.00 43.22 239 ILE C N 1
ATOM 6291 C CA . ILE C 1 215 ? -59.115 24.196 -12.438 1.00 45.58 239 ILE C CA 1
ATOM 6292 C C . ILE C 1 215 ? -59.000 25.275 -13.510 1.00 45.18 239 ILE C C 1
ATOM 6293 O O . ILE C 1 215 ? -59.940 26.026 -13.726 1.00 43.89 239 ILE C O 1
ATOM 6298 N N . ASP C 1 216 ? -57.840 25.345 -14.166 1.00 46.87 240 ASP C N 1
ATOM 6299 C CA . ASP C 1 216 ? -57.572 26.337 -15.218 1.00 49.39 240 ASP C CA 1
ATOM 6300 C C . ASP C 1 216 ? -58.811 26.603 -16.086 1.00 50.54 240 ASP C C 1
ATOM 6301 O O . ASP C 1 216 ? -59.382 25.677 -16.664 1.00 52.99 240 ASP C O 1
ATOM 6306 N N . THR C 1 217 ? -59.223 27.868 -16.162 1.00 49.88 241 THR C N 1
ATOM 6307 C CA . THR C 1 217 ? -60.406 28.267 -16.926 1.00 50.28 241 THR C CA 1
ATOM 6308 C C . THR C 1 217 ? -60.540 27.571 -18.274 1.00 50.21 241 THR C C 1
ATOM 6309 O O . THR C 1 217 ? -59.586 27.509 -19.042 1.00 50.55 241 THR C O 1
ATOM 6313 N N . HIS C 1 218 ? -61.726 27.050 -18.565 1.00 50.31 242 HIS C N 1
ATOM 6314 C CA . HIS C 1 218 ? -61.938 26.350 -19.827 1.00 51.66 242 HIS C CA 1
ATOM 6315 C C . HIS C 1 218 ? -61.762 27.246 -21.033 1.00 51.46 242 HIS C C 1
ATOM 6316 O O . HIS C 1 218 ? -60.977 26.955 -21.939 1.00 50.76 242 HIS C O 1
ATOM 6323 N N . SER C 1 219 ? -62.511 28.339 -21.038 1.00 50.81 243 SER C N 1
ATOM 6324 C CA . SER C 1 219 ? -62.479 29.302 -22.131 1.00 49.63 243 SER C CA 1
ATOM 6325 C C . SER C 1 219 ? -61.160 30.053 -22.273 1.00 48.34 243 SER C C 1
ATOM 6326 O O . SER C 1 219 ? -60.810 30.477 -23.365 1.00 47.10 243 SER C O 1
ATOM 6329 N N . ALA C 1 220 ? -60.441 30.203 -21.162 1.00 48.25 244 ALA C N 1
ATOM 6330 C CA . ALA C 1 220 ? -59.167 30.910 -21.136 1.00 48.14 244 ALA C CA 1
ATOM 6331 C C . ALA C 1 220 ? -58.075 30.199 -21.930 1.00 49.17 244 ALA C C 1
ATOM 6332 O O . ALA C 1 220 ? -57.390 30.811 -22.744 1.00 50.38 244 ALA C O 1
ATOM 6334 N N . PHE C 1 221 ? -57.912 28.904 -21.696 1.00 49.73 245 PHE C N 1
ATOM 6335 C CA . PHE C 1 221 ? -56.881 28.142 -22.384 1.00 49.66 245 PHE C CA 1
ATOM 6336 C C . PHE C 1 221 ? -57.411 26.886 -23.051 1.00 51.31 245 PHE C C 1
ATOM 6337 O O . PHE C 1 221 ? -58.396 26.302 -22.593 1.00 52.25 245 PHE C O 1
ATOM 6345 N N . GLU C 1 222 ? -56.726 26.462 -24.114 1.00 52.30 246 GLU C N 1
ATOM 6346 C CA . GLU C 1 222 ? -57.111 25.277 -24.879 1.00 53.00 246 GLU C CA 1
ATOM 6347 C C . GLU C 1 222 ? -57.259 24.012 -24.042 1.00 53.43 246 GLU C C 1
ATOM 6348 O O . GLU C 1 222 ? -58.054 23.967 -23.114 1.00 53.42 246 GLU C O 1
ATOM 6354 N N . ASP C 1 223 ? -56.515 22.970 -24.378 1.00 53.52 247 ASP C N 1
ATOM 6355 C CA . ASP C 1 223 ? -56.644 21.744 -23.618 1.00 54.46 247 ASP C CA 1
ATOM 6356 C C . ASP C 1 223 ? -55.295 21.304 -23.070 1.00 55.06 247 ASP C C 1
ATOM 6357 O O . ASP C 1 223 ? -54.759 21.916 -22.141 1.00 55.53 247 ASP C O 1
ATOM 6362 N N . GLU C 1 224 ? -54.746 20.249 -23.658 1.00 54.19 248 GLU C N 1
ATOM 6363 C CA . GLU C 1 224 ? -53.469 19.708 -23.237 1.00 53.23 248 GLU C CA 1
ATOM 6364 C C . GLU C 1 224 ? -52.579 20.721 -22.515 1.00 51.29 248 GLU C C 1
ATOM 6365 O O . GLU C 1 224 ? -51.755 21.388 -23.143 1.00 53.48 248 GLU C O 1
ATOM 6371 N N . ILE C 1 225 ? -52.755 20.849 -21.203 1.00 47.64 249 ILE C N 1
ATOM 6372 C CA . ILE C 1 225 ? -51.933 21.756 -20.400 1.00 44.08 249 ILE C CA 1
ATOM 6373 C C . ILE C 1 225 ? -50.774 20.947 -19.815 1.00 42.43 249 ILE C C 1
ATOM 6374 O O . ILE C 1 225 ? -50.929 19.764 -19.519 1.00 41.77 249 ILE C O 1
ATOM 6379 N N . VAL C 1 226 ? -49.612 21.570 -19.662 1.00 40.62 250 VAL C N 1
ATOM 6380 C CA . VAL C 1 226 ? -48.468 20.852 -19.117 1.00 40.38 250 VAL C CA 1
ATOM 6381 C C . VAL C 1 226 ? -47.731 21.670 -18.067 1.00 39.65 250 VAL C C 1
ATOM 6382 O O . VAL C 1 226 ? -47.905 22.879 -17.976 1.00 37.90 250 VAL C O 1
ATOM 6386 N N . SER C 1 227 ? -46.922 20.993 -17.262 1.00 40.19 251 SER C N 1
ATOM 6387 C CA . SER C 1 227 ? -46.147 21.658 -16.225 1.00 40.43 251 SER C CA 1
ATOM 6388 C C . SER C 1 227 ? -44.799 20.987 -16.085 1.00 40.46 251 SER C C 1
ATOM 6389 O O . SER C 1 227 ? -44.718 19.771 -15.906 1.00 40.95 251 SER C O 1
ATOM 6392 N N . LEU C 1 228 ? -43.749 21.799 -16.176 1.00 40.05 252 LEU C N 1
ATOM 6393 C CA . LEU C 1 228 ? -42.372 21.347 -16.048 1.00 39.64 252 LEU C CA 1
ATOM 6394 C C . LEU C 1 228 ? -41.957 21.612 -14.599 1.00 40.09 252 LEU C C 1
ATOM 6395 O O . LEU C 1 228 ? -41.835 22.771 -14.182 1.00 39.94 252 LEU C O 1
ATOM 6400 N N . SER C 1 229 ? -41.759 20.539 -13.836 1.00 39.72 253 SER C N 1
ATOM 6401 C CA . SER C 1 229 ? -41.370 20.652 -12.436 1.00 40.42 253 SER C CA 1
ATOM 6402 C C . SER C 1 229 ? -39.853 20.749 -12.326 1.00 40.57 253 SER C C 1
ATOM 6403 O O . SER C 1 229 ? -39.124 19.837 -12.707 1.00 40.58 253 SER C O 1
ATOM 6406 N N . LEU C 1 230 ? -39.384 21.872 -11.802 1.00 41.50 254 LEU C N 1
ATOM 6407 C CA . LEU C 1 230 ? -37.958 22.108 -11.662 1.00 42.53 254 LEU C CA 1
ATOM 6408 C C . LEU C 1 230 ? -37.590 22.454 -10.231 1.00 42.92 254 LEU C C 1
ATOM 6409 O O . LEU C 1 230 ? -38.364 23.094 -9.518 1.00 43.17 254 LEU C O 1
ATOM 6414 N N . GLY C 1 231 ? -36.404 22.039 -9.810 1.00 42.14 255 GLY C N 1
ATOM 6415 C CA . GLY C 1 231 ? -35.983 22.361 -8.463 1.00 42.61 255 GLY C CA 1
ATOM 6416 C C . GLY C 1 231 ? -36.252 21.272 -7.454 1.00 42.75 255 GLY C C 1
ATOM 6417 O O . GLY C 1 231 ? -35.408 20.407 -7.265 1.00 44.56 255 GLY C O 1
ATOM 6418 N N . SER C 1 232 ? -37.410 21.298 -6.801 1.00 42.03 256 SER C N 1
ATOM 6419 C CA . SER C 1 232 ? -37.727 20.274 -5.805 1.00 42.49 256 SER C CA 1
ATOM 6420 C C . SER C 1 232 ? -38.940 19.393 -6.149 1.00 42.25 256 SER C C 1
ATOM 6421 O O . SER C 1 232 ? -39.863 19.823 -6.841 1.00 39.74 256 SER C O 1
ATOM 6424 N N . GLU C 1 233 ? -38.914 18.154 -5.661 1.00 43.46 257 GLU C N 1
ATOM 6425 C CA . GLU C 1 233 ? -40.011 17.213 -5.869 1.00 45.84 257 GLU C CA 1
ATOM 6426 C C . GLU C 1 233 ? -41.171 17.726 -5.029 1.00 44.99 257 GLU C C 1
ATOM 6427 O O . GLU C 1 233 ? -40.957 18.442 -4.053 1.00 44.93 257 GLU C O 1
ATOM 6433 N N . ILE C 1 234 ? -42.391 17.359 -5.396 1.00 43.78 258 ILE C N 1
ATOM 6434 C CA . ILE C 1 234 ? -43.555 17.821 -4.660 1.00 43.51 258 ILE C CA 1
ATOM 6435 C C . ILE C 1 234 ? -44.740 16.959 -5.049 1.00 43.84 258 ILE C C 1
ATOM 6436 O O . ILE C 1 234 ? -44.662 16.193 -6.010 1.00 44.30 258 ILE C O 1
ATOM 6441 N N . VAL C 1 235 ? -45.834 17.080 -4.301 1.00 43.71 259 VAL C N 1
ATOM 6442 C CA . VAL C 1 235 ? -47.029 16.304 -4.594 1.00 44.16 259 VAL C CA 1
ATOM 6443 C C . VAL C 1 235 ? -48.178 17.220 -4.920 1.00 43.36 259 VAL C C 1
ATOM 6444 O O . VAL C 1 235 ? -48.395 18.224 -4.249 1.00 44.10 259 VAL C O 1
ATOM 6448 N N . MET C 1 236 ? -48.912 16.872 -5.962 1.00 43.22 260 MET C N 1
ATOM 6449 C CA . MET C 1 236 ? -50.052 17.674 -6.351 1.00 43.33 260 MET C CA 1
ATOM 6450 C C . MET C 1 236 ? -51.334 16.892 -6.081 1.00 43.99 260 MET C C 1
ATOM 6451 O O . MET C 1 236 ? -51.386 15.674 -6.275 1.00 43.76 260 MET C O 1
ATOM 6456 N N . ASP C 1 237 ? -52.365 17.602 -5.639 1.00 43.99 261 ASP C N 1
ATOM 6457 C CA . ASP C 1 237 ? -53.629 16.974 -5.320 1.00 43.91 261 ASP C CA 1
ATOM 6458 C C . ASP C 1 237 ? -54.716 17.155 -6.359 1.00 44.33 261 ASP C C 1
ATOM 6459 O O . ASP C 1 237 ? -55.143 18.271 -6.656 1.00 42.53 261 ASP C O 1
ATOM 6464 N N . PHE C 1 238 ? -55.170 16.031 -6.895 1.00 45.60 262 PHE C N 1
ATOM 6465 C CA . PHE C 1 238 ? -56.223 16.027 -7.896 1.00 47.56 262 PHE C CA 1
ATOM 6466 C C . PHE C 1 238 ? -57.523 15.514 -7.287 1.00 47.77 262 PHE C C 1
ATOM 6467 O O . PHE C 1 238 ? -57.673 14.321 -7.054 1.00 48.17 262 PHE C O 1
ATOM 6475 N N . LYS C 1 239 ? -58.460 16.416 -7.025 1.00 47.83 263 LYS C N 1
ATOM 6476 C CA . LYS C 1 239 ? -59.724 16.007 -6.443 1.00 48.22 263 LYS C CA 1
ATOM 6477 C C . LYS C 1 239 ? -60.838 15.964 -7.481 1.00 48.59 263 LYS C C 1
ATOM 6478 O O . LYS C 1 239 ? -60.971 16.861 -8.318 1.00 48.54 263 LYS C O 1
ATOM 6484 N N . HIS C 1 240 ? -61.626 14.894 -7.428 1.00 48.68 264 HIS C N 1
ATOM 6485 C CA . HIS C 1 240 ? -62.751 14.707 -8.336 1.00 48.26 264 HIS C CA 1
ATOM 6486 C C . HIS C 1 240 ? -63.954 15.329 -7.637 1.00 48.47 264 HIS C C 1
ATOM 6487 O O . HIS C 1 240 ? -64.051 15.287 -6.408 1.00 47.75 264 HIS C O 1
ATOM 6494 N N . PRO C 1 241 ? -64.881 15.925 -8.402 1.00 49.30 265 PRO C N 1
ATOM 6495 C CA . PRO C 1 241 ? -66.049 16.531 -7.764 1.00 50.89 265 PRO C CA 1
ATOM 6496 C C . PRO C 1 241 ? -66.836 15.541 -6.896 1.00 53.10 265 PRO C C 1
ATOM 6497 O O . PRO C 1 241 ? -67.549 15.945 -5.972 1.00 54.94 265 PRO C O 1
ATOM 6501 N N . ASP C 1 242 ? -66.696 14.249 -7.184 1.00 53.68 266 ASP C N 1
ATOM 6502 C CA . ASP C 1 242 ? -67.396 13.219 -6.425 1.00 54.64 266 ASP C CA 1
ATOM 6503 C C . ASP C 1 242 ? -66.657 12.752 -5.167 1.00 55.75 266 ASP C C 1
ATOM 6504 O O . ASP C 1 242 ? -67.191 11.952 -4.404 1.00 57.48 266 ASP C O 1
ATOM 6509 N N . GLY C 1 243 ? -65.440 13.243 -4.942 1.00 55.90 267 GLY C N 1
ATOM 6510 C CA . GLY C 1 243 ? -64.706 12.850 -3.746 1.00 55.00 267 GLY C CA 1
ATOM 6511 C C . GLY C 1 243 ? -63.410 12.071 -3.937 1.00 54.72 267 GLY C C 1
ATOM 6512 O O . GLY C 1 243 ? -62.614 11.955 -3.001 1.00 55.86 267 GLY C O 1
ATOM 6513 N N . ILE C 1 244 ? -63.195 11.527 -5.132 1.00 52.83 268 ILE C N 1
ATOM 6514 C CA . ILE C 1 244 ? -61.980 10.765 -5.441 1.00 51.19 268 ILE C CA 1
ATOM 6515 C C . ILE C 1 244 ? -60.727 11.674 -5.416 1.00 49.58 268 ILE C C 1
ATOM 6516 O O . ILE C 1 244 ? -60.491 12.433 -6.359 1.00 49.86 268 ILE C O 1
ATOM 6521 N N . ALA C 1 245 ? -59.934 11.604 -4.346 1.00 47.27 269 ALA C N 1
ATOM 6522 C CA . ALA C 1 245 ? -58.713 12.420 -4.234 1.00 44.63 269 ALA C CA 1
ATOM 6523 C C . ALA C 1 245 ? -57.465 11.592 -4.539 1.00 42.87 269 ALA C C 1
ATOM 6524 O O . ALA C 1 245 ? -57.269 10.526 -3.970 1.00 42.64 269 ALA C O 1
ATOM 6526 N N . VAL C 1 246 ? -56.610 12.085 -5.426 1.00 41.18 270 VAL C N 1
ATOM 6527 C CA . VAL C 1 246 ? -55.407 11.348 -5.774 1.00 39.06 270 VAL C CA 1
ATOM 6528 C C . VAL C 1 246 ? -54.159 12.232 -5.744 1.00 38.12 270 VAL C C 1
ATOM 6529 O O . VAL C 1 246 ? -54.041 13.185 -6.525 1.00 36.68 270 VAL C O 1
ATOM 6533 N N . PRO C 1 247 ? -53.227 11.943 -4.808 1.00 37.53 271 PRO C N 1
ATOM 6534 C CA . PRO C 1 247 ? -51.971 12.681 -4.651 1.00 37.72 271 PRO C CA 1
ATOM 6535 C C . PRO C 1 247 ? -50.948 12.174 -5.661 1.00 37.60 271 PRO C C 1
ATOM 6536 O O . PRO C 1 247 ? -50.575 10.986 -5.674 1.00 36.81 271 PRO C O 1
ATOM 6540 N N . VAL C 1 248 ? -50.498 13.085 -6.515 1.00 36.44 272 VAL C N 1
ATOM 6541 C CA . VAL C 1 248 ? -49.534 12.726 -7.528 1.00 34.53 272 VAL C CA 1
ATOM 6542 C C . VAL C 1 248 ? -48.162 13.278 -7.205 1.00 34.14 272 VAL C C 1
ATOM 6543 O O . VAL C 1 248 ? -47.997 14.449 -6.866 1.00 31.41 272 VAL C O 1
ATOM 6547 N N . MET C 1 249 ? -47.175 12.402 -7.288 1.00 35.07 273 MET C N 1
ATOM 6548 C CA . MET C 1 249 ? -45.818 12.809 -7.039 1.00 36.93 273 MET C CA 1
ATOM 6549 C C . MET C 1 249 ? -45.241 13.364 -8.327 1.00 37.22 273 MET C C 1
ATOM 6550 O O . MET C 1 249 ? -45.165 12.657 -9.338 1.00 36.62 273 MET C O 1
ATOM 6555 N N . LEU C 1 250 ? -44.847 14.637 -8.286 1.00 37.27 274 LEU C N 1
ATOM 6556 C CA . LEU C 1 250 ? -44.245 15.306 -9.440 1.00 35.78 274 LEU C CA 1
ATOM 6557 C C . LEU C 1 250 ? -42.766 15.509 -9.155 1.00 35.67 274 LEU C C 1
ATOM 6558 O O . LEU C 1 250 ? -42.390 16.472 -8.492 1.00 37.07 274 LEU C O 1
ATOM 6563 N N . PRO C 1 251 ? -41.910 14.587 -9.632 1.00 34.64 275 PRO C N 1
ATOM 6564 C CA . PRO C 1 251 ? -40.470 14.695 -9.412 1.00 34.16 275 PRO C CA 1
ATOM 6565 C C . PRO C 1 251 ? -39.843 15.785 -10.271 1.00 34.96 275 PRO C C 1
ATOM 6566 O O . PRO C 1 251 ? -40.357 16.135 -11.330 1.00 34.66 275 PRO C O 1
ATOM 6570 N N . ARG C 1 252 ? -38.727 16.325 -9.802 1.00 36.17 276 ARG C N 1
ATOM 6571 C CA . ARG C 1 252 ? -38.038 17.362 -10.541 1.00 36.23 276 ARG C CA 1
ATOM 6572 C C . ARG C 1 252 ? -37.656 16.831 -11.901 1.00 33.89 276 ARG C C 1
ATOM 6573 O O . ARG C 1 252 ? -37.366 15.645 -12.060 1.00 32.33 276 ARG C O 1
ATOM 6581 N N . ARG C 1 253 ? -37.665 17.727 -12.876 1.00 32.89 277 ARG C N 1
ATOM 6582 C CA . ARG C 1 253 ? -37.325 17.382 -14.235 1.00 33.79 277 ARG C CA 1
ATOM 6583 C C . ARG C 1 253 ? -38.386 16.531 -14.909 1.00 33.62 277 ARG C C 1
ATOM 6584 O O . ARG C 1 253 ? -38.076 15.832 -15.869 1.00 34.31 277 ARG C O 1
ATOM 6592 N N . SER C 1 254 ? -39.628 16.571 -14.424 1.00 32.94 278 SER C N 1
ATOM 6593 C CA . SER C 1 254 ? -40.703 15.776 -15.042 1.00 32.30 278 SER C CA 1
ATOM 6594 C C . SER C 1 254 ? -41.740 16.664 -15.714 1.00 32.48 278 SER C C 1
ATOM 6595 O O . SER C 1 254 ? -41.877 17.839 -15.376 1.00 32.40 278 SER C O 1
ATOM 6598 N N . LEU C 1 255 ? -42.470 16.115 -16.675 1.00 32.30 279 LEU C N 1
ATOM 6599 C CA . LEU C 1 255 ? -43.493 16.912 -17.327 1.00 33.04 279 LEU C CA 1
ATOM 6600 C C . LEU C 1 255 ? -44.875 16.367 -17.002 1.00 33.57 279 LEU C C 1
ATOM 6601 O O . LEU C 1 255 ? -45.131 15.184 -17.196 1.00 34.67 279 LEU C O 1
ATOM 6606 N N . LEU C 1 256 ? -45.750 17.222 -16.476 1.00 33.45 280 LEU C N 1
ATOM 6607 C CA . LEU C 1 256 ? -47.115 16.813 -16.178 1.00 32.36 280 LEU C CA 1
ATOM 6608 C C . LEU C 1 256 ? -47.954 17.230 -17.382 1.00 31.43 280 LEU C C 1
ATOM 6609 O O . LEU C 1 256 ? -47.848 18.367 -17.857 1.00 28.07 280 LEU C O 1
ATOM 6614 N N . VAL C 1 257 ? -48.762 16.288 -17.878 1.00 31.65 281 VAL C N 1
ATOM 6615 C CA . VAL C 1 257 ? -49.640 16.487 -19.042 1.00 31.40 281 VAL C CA 1
ATOM 6616 C C . VAL C 1 257 ? -51.103 16.350 -18.669 1.00 30.37 281 VAL C C 1
ATOM 6617 O O . VAL C 1 257 ? -51.583 15.237 -18.549 1.00 29.47 281 VAL C O 1
ATOM 6621 N N . MET C 1 258 ? -51.819 17.460 -18.527 1.00 30.70 282 MET C N 1
ATOM 6622 C CA . MET C 1 258 ? -53.232 17.380 -18.183 1.00 32.22 282 MET C CA 1
ATOM 6623 C C . MET C 1 258 ? -54.143 17.527 -19.401 1.00 32.49 282 MET C C 1
ATOM 6624 O O . MET C 1 258 ? -54.077 18.520 -20.116 1.00 32.46 282 MET C O 1
ATOM 6629 N N . THR C 1 259 ? -54.991 16.533 -19.635 1.00 33.12 283 THR C N 1
ATOM 6630 C CA . THR C 1 259 ? -55.907 16.580 -20.760 1.00 34.11 283 THR C CA 1
ATOM 6631 C C . THR C 1 259 ? -57.233 15.987 -20.352 1.00 36.01 283 THR C C 1
ATOM 6632 O O . THR C 1 259 ? -57.316 15.215 -19.398 1.00 37.30 283 THR C O 1
ATOM 6636 N N . GLY C 1 260 ? -58.282 16.361 -21.069 1.00 36.77 284 GLY C N 1
ATOM 6637 C CA . GLY C 1 260 ? -59.595 15.836 -20.758 1.00 37.77 284 GLY C CA 1
ATOM 6638 C C . GLY C 1 260 ? -60.080 16.037 -19.332 1.00 39.51 284 GLY C C 1
ATOM 6639 O O . GLY C 1 260 ? -60.029 17.131 -18.769 1.00 38.84 284 GLY C O 1
ATOM 6640 N N . GLU C 1 261 ? -60.566 14.956 -18.743 1.00 40.88 285 GLU C N 1
ATOM 6641 C CA . GLU C 1 261 ? -61.103 15.004 -17.400 1.00 41.82 285 GLU C CA 1
ATOM 6642 C C . GLU C 1 261 ? -60.080 15.581 -16.423 1.00 41.58 285 GLU C C 1
ATOM 6643 O O . GLU C 1 261 ? -60.419 16.373 -15.548 1.00 41.58 285 GLU C O 1
ATOM 6649 N N . SER C 1 262 ? -58.822 15.204 -16.588 1.00 41.11 286 SER C N 1
ATOM 6650 C CA . SER C 1 262 ? -57.793 15.703 -15.707 1.00 41.22 286 SER C CA 1
ATOM 6651 C C . SER C 1 262 ? -57.561 17.201 -15.892 1.00 41.77 286 SER C C 1
ATOM 6652 O O . SER C 1 262 ? -56.951 17.836 -15.037 1.00 42.20 286 SER C O 1
ATOM 6655 N N . ARG C 1 263 ? -58.013 17.786 -16.995 1.00 41.52 287 ARG C N 1
ATOM 6656 C CA . ARG C 1 263 ? -57.803 19.226 -17.148 1.00 42.79 287 ARG C CA 1
ATOM 6657 C C . ARG C 1 263 ? -59.091 20.033 -17.111 1.00 44.28 287 ARG C C 1
ATOM 6658 O O . ARG C 1 263 ? -59.052 21.261 -17.185 1.00 44.92 287 ARG C O 1
ATOM 6666 N N . TYR C 1 264 ? -60.227 19.346 -16.988 1.00 45.70 288 TYR C N 1
ATOM 6667 C CA . TYR C 1 264 ? -61.539 20.000 -16.979 1.00 45.02 288 TYR C CA 1
ATOM 6668 C C . TYR C 1 264 ? -62.357 19.813 -15.711 1.00 44.26 288 TYR C C 1
ATOM 6669 O O . TYR C 1 264 ? -62.774 20.786 -15.072 1.00 44.24 288 TYR C O 1
ATOM 6678 N N . LEU C 1 265 ? -62.594 18.550 -15.369 1.00 42.40 289 LEU C N 1
ATOM 6679 C CA . LEU C 1 265 ? -63.406 18.200 -14.215 1.00 41.19 289 LEU C CA 1
ATOM 6680 C C . LEU C 1 265 ? -62.647 18.155 -12.888 1.00 40.30 289 LEU C C 1
ATOM 6681 O O . LEU C 1 265 ? -63.139 18.655 -11.869 1.00 39.95 289 LEU C O 1
ATOM 6686 N N . TRP C 1 266 ? -61.458 17.553 -12.911 1.00 39.08 290 TRP C N 1
ATOM 6687 C CA . TRP C 1 266 ? -60.614 17.422 -11.726 1.00 38.41 290 TRP C CA 1
ATOM 6688 C C . TRP C 1 266 ? -59.977 18.760 -11.367 1.00 38.18 290 TRP C C 1
ATOM 6689 O O . TRP C 1 266 ? -59.997 19.693 -12.162 1.00 39.23 290 TRP C O 1
ATOM 6700 N N . THR C 1 267 ? -59.395 18.854 -10.180 1.00 37.11 291 THR C N 1
ATOM 6701 C CA . THR C 1 267 ? -58.759 20.094 -9.774 1.00 36.35 291 THR C CA 1
ATOM 6702 C C . THR C 1 267 ? -57.388 19.828 -9.174 1.00 37.09 291 THR C C 1
ATOM 6703 O O . THR C 1 267 ? -57.239 19.030 -8.247 1.00 39.00 291 THR C O 1
ATOM 6707 N N . HIS C 1 268 ? -56.377 20.486 -9.719 1.00 37.12 292 HIS C N 1
ATOM 6708 C CA . HIS C 1 268 ? -55.035 20.317 -9.199 1.00 36.53 292 HIS C CA 1
ATOM 6709 C C . HIS C 1 268 ? -54.821 21.376 -8.129 1.00 35.97 292 HIS C C 1
ATOM 6710 O O . HIS C 1 268 ? -55.592 22.331 -8.033 1.00 35.20 292 HIS C O 1
ATOM 6717 N N . GLY C 1 269 ? -53.788 21.189 -7.313 1.00 35.98 293 GLY C N 1
ATOM 6718 C CA . GLY C 1 269 ? -53.482 22.134 -6.254 1.00 36.04 293 GLY C CA 1
ATOM 6719 C C . GLY C 1 269 ? -52.313 21.632 -5.436 1.00 37.32 293 GLY C C 1
ATOM 6720 O O . GLY C 1 269 ? -51.989 20.449 -5.477 1.00 36.61 293 GLY C O 1
ATOM 6721 N N . ILE C 1 270 ? -51.654 22.526 -4.713 1.00 39.96 294 ILE C N 1
ATOM 6722 C CA . ILE C 1 270 ? -50.531 22.113 -3.878 1.00 43.71 294 ILE C CA 1
ATOM 6723 C C . ILE C 1 270 ? -50.830 22.486 -2.426 1.00 45.04 294 ILE C C 1
ATOM 6724 O O . ILE C 1 270 ? -51.002 23.657 -2.075 1.00 44.96 294 ILE C O 1
ATOM 6729 N N . THR C 1 271 ? -50.898 21.458 -1.592 1.00 46.52 295 THR C N 1
ATOM 6730 C CA . THR C 1 271 ? -51.177 21.616 -0.180 1.00 46.66 295 THR C CA 1
ATOM 6731 C C . THR C 1 271 ? -50.010 22.322 0.504 1.00 47.53 295 THR C C 1
ATOM 6732 O O . THR C 1 271 ? -48.860 21.894 0.405 1.00 46.85 295 THR C O 1
ATOM 6736 N N . CYS C 1 272 ? -50.316 23.428 1.173 1.00 48.95 296 CYS C N 1
ATOM 6737 C CA . CYS C 1 272 ? -49.304 24.198 1.876 1.00 50.10 296 CYS C CA 1
ATOM 6738 C C . CYS C 1 272 ? -48.679 23.376 2.986 1.00 51.79 296 CYS C C 1
ATOM 6739 O O . CYS C 1 272 ? -49.313 23.111 4.006 1.00 52.86 296 CYS C O 1
ATOM 6742 N N . ARG C 1 273 ? -47.435 22.964 2.794 1.00 53.14 297 ARG C N 1
ATOM 6743 C CA . ARG C 1 273 ? -46.766 22.177 3.817 1.00 55.41 297 ARG C CA 1
ATOM 6744 C C . ARG C 1 273 ? -45.257 22.218 3.609 1.00 55.82 297 ARG C C 1
ATOM 6745 O O . ARG C 1 273 ? -44.798 22.571 2.533 1.00 56.35 297 ARG C O 1
ATOM 6753 N N . LYS C 1 274 ? -44.489 21.884 4.640 1.00 56.10 298 LYS C N 1
ATOM 6754 C CA . LYS C 1 274 ? -43.045 21.910 4.517 1.00 56.90 298 LYS C CA 1
ATOM 6755 C C . LYS C 1 274 ? -42.489 20.513 4.269 1.00 57.36 298 LYS C C 1
ATOM 6756 O O . LYS C 1 274 ? -41.308 20.343 3.961 1.00 58.13 298 LYS C O 1
ATOM 6762 N N . PHE C 1 275 ? -43.338 19.504 4.385 1.00 57.69 299 PHE C N 1
ATOM 6763 C CA . PHE C 1 275 ? -42.886 18.135 4.157 1.00 58.79 299 PHE C CA 1
ATOM 6764 C C . PHE C 1 275 ? -43.834 17.401 3.229 1.00 59.54 299 PHE C C 1
ATOM 6765 O O . PHE C 1 275 ? -44.735 18.002 2.652 1.00 60.10 299 PHE C O 1
ATOM 6773 N N . ASP C 1 276 ? -43.628 16.100 3.080 1.00 60.45 300 ASP C N 1
ATOM 6774 C CA . ASP C 1 276 ? -44.469 15.305 2.200 1.00 61.25 300 ASP C CA 1
ATOM 6775 C C . ASP C 1 276 ? -44.179 13.825 2.352 1.00 62.58 300 ASP C C 1
ATOM 6776 O O . ASP C 1 276 ? -43.031 13.393 2.269 1.00 62.35 300 ASP C O 1
ATOM 6781 N N . THR C 1 277 ? -45.228 13.048 2.573 1.00 63.84 301 THR C N 1
ATOM 6782 C CA . THR C 1 277 ? -45.067 11.618 2.745 1.00 65.82 301 THR C CA 1
ATOM 6783 C C . THR C 1 277 ? -45.155 10.902 1.407 1.00 67.29 301 THR C C 1
ATOM 6784 O O . THR C 1 277 ? -46.159 10.994 0.705 1.00 67.10 301 THR C O 1
ATOM 6788 N N . VAL C 1 278 ? -44.100 10.182 1.060 1.00 68.70 302 VAL C N 1
ATOM 6789 C CA . VAL C 1 278 ? -44.064 9.465 -0.195 1.00 71.25 302 VAL C CA 1
ATOM 6790 C C . VAL C 1 278 ? -43.476 8.100 0.042 1.00 73.24 302 VAL C C 1
ATOM 6791 O O . VAL C 1 278 ? -42.743 7.907 1.002 1.00 73.17 302 VAL C O 1
ATOM 6795 N N . GLN C 1 279 ? -43.791 7.160 -0.842 1.00 76.17 303 GLN C N 1
ATOM 6796 C CA . GLN C 1 279 ? -43.272 5.801 -0.736 1.00 79.55 303 GLN C CA 1
ATOM 6797 C C . GLN C 1 279 ? -41.739 5.838 -0.755 1.00 80.97 303 GLN C C 1
ATOM 6798 O O . GLN C 1 279 ? -41.138 6.744 -1.338 1.00 81.32 303 GLN C O 1
ATOM 6804 N N . ALA C 1 280 ? -41.114 4.862 -0.102 1.00 82.18 304 ALA C N 1
ATOM 6805 C CA . ALA C 1 280 ? -39.656 4.776 -0.053 1.00 84.06 304 ALA C CA 1
ATOM 6806 C C . ALA C 1 280 ? -39.143 3.760 -1.083 1.00 85.64 304 ALA C C 1
ATOM 6807 O O . ALA C 1 280 ? -38.545 2.746 -0.721 1.00 86.41 304 ALA C O 1
ATOM 6809 N N . SER C 1 281 ? -39.384 4.041 -2.365 1.00 86.60 305 SER C N 1
ATOM 6810 C CA . SER C 1 281 ? -38.960 3.162 -3.457 1.00 87.32 305 SER C CA 1
ATOM 6811 C C . SER C 1 281 ? -39.028 3.929 -4.783 1.00 88.26 305 SER C C 1
ATOM 6812 O O . SER C 1 281 ? -39.074 5.164 -4.786 1.00 88.33 305 SER C O 1
ATOM 6815 N N . GLU C 1 282 ? -39.032 3.200 -5.900 1.00 89.33 306 GLU C N 1
ATOM 6816 C CA . GLU C 1 282 ? -39.101 3.814 -7.233 1.00 90.10 306 GLU C CA 1
ATOM 6817 C C . GLU C 1 282 ? -40.484 3.592 -7.858 1.00 90.29 306 GLU C C 1
ATOM 6818 O O . GLU C 1 282 ? -40.785 4.100 -8.943 1.00 90.31 306 GLU C O 1
ATOM 6824 N N . LYS C 1 285 ? -40.435 7.209 -9.343 1.00 70.48 309 LYS C N 1
ATOM 6825 C CA . LYS C 1 285 ? -40.359 8.191 -8.267 1.00 70.76 309 LYS C CA 1
ATOM 6826 C C . LYS C 1 285 ? -41.532 9.159 -8.385 1.00 71.03 309 LYS C C 1
ATOM 6827 O O . LYS C 1 285 ? -41.588 10.180 -7.692 1.00 71.82 309 LYS C O 1
ATOM 6833 N N . SER C 1 286 ? -42.460 8.819 -9.281 1.00 70.38 310 SER C N 1
ATOM 6834 C CA . SER C 1 286 ? -43.661 9.616 -9.544 1.00 69.54 310 SER C CA 1
ATOM 6835 C C . SER C 1 286 ? -44.900 8.724 -9.620 1.00 69.41 310 SER C C 1
ATOM 6836 O O . SER C 1 286 ? -44.791 7.518 -9.848 1.00 70.06 310 SER C O 1
ATOM 6839 N N . GLY C 1 287 ? -46.076 9.317 -9.430 1.00 68.84 311 GLY C N 1
ATOM 6840 C CA . GLY C 1 287 ? -47.308 8.545 -9.490 1.00 67.35 311 GLY C CA 1
ATOM 6841 C C . GLY C 1 287 ? -48.289 8.811 -8.365 1.00 66.14 311 GLY C C 1
ATOM 6842 O O . GLY C 1 287 ? -48.447 9.947 -7.909 1.00 65.41 311 GLY C O 1
ATOM 6843 N N . ILE C 1 288 ? -48.956 7.754 -7.914 1.00 65.38 312 ILE C N 1
ATOM 6844 C CA . ILE C 1 288 ? -49.931 7.875 -6.839 1.00 64.47 312 ILE C CA 1
ATOM 6845 C C . ILE C 1 288 ? -49.306 7.397 -5.544 1.00 63.76 312 ILE C C 1
ATOM 6846 O O . ILE C 1 288 ? -48.475 6.487 -5.549 1.00 62.89 312 ILE C O 1
ATOM 6851 N N . ILE C 1 289 ? -49.712 8.009 -4.435 1.00 63.43 313 ILE C N 1
ATOM 6852 C CA . ILE C 1 289 ? -49.185 7.644 -3.122 1.00 63.50 313 ILE C CA 1
ATOM 6853 C C . ILE C 1 289 ? -50.215 6.922 -2.251 1.00 64.38 313 ILE C C 1
ATOM 6854 O O . ILE C 1 289 ? -50.861 7.544 -1.396 1.00 63.81 313 ILE C O 1
ATOM 6859 N N . THR C 1 290 ? -50.362 5.613 -2.476 1.00 65.48 314 THR C N 1
ATOM 6860 C CA . THR C 1 290 ? -51.300 4.788 -1.710 1.00 66.92 314 THR C CA 1
ATOM 6861 C C . THR C 1 290 ? -50.622 4.181 -0.494 1.00 66.96 314 THR C C 1
ATOM 6862 O O . THR C 1 290 ? -49.420 3.913 -0.500 1.00 66.84 314 THR C O 1
ATOM 6866 N N . SER C 1 291 ? -51.418 3.962 0.545 1.00 67.66 315 SER C N 1
ATOM 6867 C CA . SER C 1 291 ? -50.942 3.405 1.802 1.00 68.16 315 SER C CA 1
ATOM 6868 C C . SER C 1 291 ? -51.223 1.909 1.876 1.00 67.68 315 SER C C 1
ATOM 6869 O O . SER C 1 291 ? -51.956 1.365 1.050 1.00 67.18 315 SER C O 1
ATOM 6872 N N . ASP C 1 292 ? -50.626 1.256 2.873 1.00 68.02 316 ASP C N 1
ATOM 6873 C CA . ASP C 1 292 ? -50.807 -0.178 3.112 1.00 67.49 316 ASP C CA 1
ATOM 6874 C C . ASP C 1 292 ? -50.321 -0.970 1.919 1.00 66.74 316 ASP C C 1
ATOM 6875 O O . ASP C 1 292 ? -50.613 -2.156 1.774 1.00 66.22 316 ASP C O 1
ATOM 6880 N N . VAL C 1 293 ? -49.563 -0.290 1.071 1.00 66.71 317 VAL C N 1
ATOM 6881 C CA . VAL C 1 293 ? -49.021 -0.904 -0.120 1.00 67.05 317 VAL C CA 1
ATOM 6882 C C . VAL C 1 293 ? -47.543 -1.174 0.120 1.00 67.93 317 VAL C C 1
ATOM 6883 O O . VAL C 1 293 ? -46.946 -2.038 -0.514 1.00 67.21 317 VAL C O 1
ATOM 6887 N N . GLY C 1 294 ? -46.965 -0.438 1.061 1.00 69.01 318 GLY C N 1
ATOM 6888 C CA . GLY C 1 294 ? -45.563 -0.617 1.370 1.00 70.59 318 GLY C CA 1
ATOM 6889 C C . GLY C 1 294 ? -45.146 0.292 2.505 1.00 72.28 318 GLY C C 1
ATOM 6890 O O . GLY C 1 294 ? -45.892 0.472 3.471 1.00 72.09 318 GLY C O 1
ATOM 6891 N N . ASP C 1 295 ? -43.961 0.882 2.369 1.00 73.89 319 ASP C N 1
ATOM 6892 C CA . ASP C 1 295 ? -43.402 1.771 3.382 1.00 75.51 319 ASP C CA 1
ATOM 6893 C C . ASP C 1 295 ? -43.177 3.201 2.893 1.00 76.59 319 ASP C C 1
ATOM 6894 O O . ASP C 1 295 ? -42.211 3.477 2.173 1.00 76.79 319 ASP C O 1
ATOM 6899 N N . LEU C 1 296 ? -44.053 4.111 3.308 1.00 77.55 320 LEU C N 1
ATOM 6900 C CA . LEU C 1 296 ? -43.941 5.516 2.923 1.00 78.33 320 LEU C CA 1
ATOM 6901 C C . LEU C 1 296 ? -43.160 6.341 3.956 1.00 78.08 320 LEU C C 1
ATOM 6902 O O . LEU C 1 296 ? -43.581 6.478 5.109 1.00 78.74 320 LEU C O 1
ATOM 6907 N N . THR C 1 297 ? -42.021 6.885 3.537 1.00 76.52 321 THR C N 1
ATOM 6908 C CA . THR C 1 297 ? -41.194 7.700 4.419 1.00 74.68 321 THR C CA 1
ATOM 6909 C C . THR C 1 297 ? -41.451 9.170 4.140 1.00 72.93 321 THR C C 1
ATOM 6910 O O . THR C 1 297 ? -42.264 9.506 3.279 1.00 73.80 321 THR C O 1
ATOM 6914 N N . LEU C 1 298 ? -40.765 10.046 4.868 1.00 70.60 322 LEU C N 1
ATOM 6915 C CA . LEU C 1 298 ? -40.935 11.489 4.676 1.00 68.17 322 LEU C CA 1
ATOM 6916 C C . LEU C 1 298 ? -39.916 12.088 3.695 1.00 66.00 322 LEU C C 1
ATOM 6917 O O . LEU C 1 298 ? -38.861 11.499 3.448 1.00 66.55 322 LEU C O 1
ATOM 6922 N N . SER C 1 299 ? -40.245 13.247 3.125 1.00 62.62 323 SER C N 1
ATOM 6923 C CA . SER C 1 299 ? -39.347 13.938 2.197 1.00 59.95 323 SER C CA 1
ATOM 6924 C C . SER C 1 299 ? -39.469 15.444 2.366 1.00 58.07 323 SER C C 1
ATOM 6925 O O . SER C 1 299 ? -40.478 16.029 1.985 1.00 57.72 323 SER C O 1
ATOM 6928 N N . LYS C 1 300 ? -38.446 16.071 2.942 1.00 56.38 324 LYS C N 1
ATOM 6929 C CA . LYS C 1 300 ? -38.464 17.516 3.167 1.00 54.03 324 LYS C CA 1
ATOM 6930 C C . LYS C 1 300 ? -38.437 18.218 1.825 1.00 51.99 324 LYS C C 1
ATOM 6931 O O . LYS C 1 300 ? -37.449 18.149 1.098 1.00 52.70 324 LYS C O 1
ATOM 6937 N N . ARG C 1 301 ? -39.520 18.895 1.486 1.00 49.06 325 ARG C N 1
ATOM 6938 C CA . ARG C 1 301 ? -39.542 19.560 0.209 1.00 46.57 325 ARG C CA 1
ATOM 6939 C C . ARG C 1 301 ? -38.701 20.807 0.254 1.00 44.92 325 ARG C C 1
ATOM 6940 O O . ARG C 1 301 ? -38.643 21.501 1.267 1.00 44.14 325 ARG C O 1
ATOM 6948 N N . GLY C 1 302 ? -38.030 21.073 -0.857 1.00 44.26 326 GLY C N 1
ATOM 6949 C CA . GLY C 1 302 ? -37.204 22.256 -0.955 1.00 41.89 326 GLY C CA 1
ATOM 6950 C C . GLY C 1 302 ? -37.911 23.252 -1.855 1.00 40.75 326 GLY C C 1
ATOM 6951 O O . GLY C 1 302 ? -39.121 23.154 -2.111 1.00 40.21 326 GLY C O 1
ATOM 6952 N N . LEU C 1 303 ? -37.147 24.222 -2.335 1.00 38.07 327 LEU C N 1
ATOM 6953 C CA . LEU C 1 303 ? -37.693 25.231 -3.206 1.00 36.80 327 LEU C CA 1
ATOM 6954 C C . LEU C 1 303 ? -38.018 24.585 -4.541 1.00 38.26 327 LEU C C 1
ATOM 6955 O O . LEU C 1 303 ? -37.233 23.791 -5.063 1.00 40.07 327 LEU C O 1
ATOM 6960 N N . ARG C 1 304 ? -39.180 24.927 -5.089 1.00 37.43 328 ARG C N 1
ATOM 6961 C CA . ARG C 1 304 ? -39.626 24.376 -6.355 1.00 35.66 328 ARG C CA 1
ATOM 6962 C C . ARG C 1 304 ? -40.016 25.474 -7.324 1.00 36.74 328 ARG C C 1
ATOM 6963 O O . ARG C 1 304 ? -40.572 26.504 -6.940 1.00 37.76 328 ARG C O 1
ATOM 6971 N N . THR C 1 305 ? -39.720 25.253 -8.594 1.00 36.90 329 THR C N 1
ATOM 6972 C CA . THR C 1 305 ? -40.092 26.214 -9.619 1.00 35.84 329 THR C CA 1
ATOM 6973 C C . THR C 1 305 ? -40.743 25.408 -10.726 1.00 36.76 329 THR C C 1
ATOM 6974 O O . THR C 1 305 ? -40.190 24.400 -11.183 1.00 35.94 329 THR C O 1
ATOM 6978 N N . SER C 1 306 ? -41.926 25.839 -11.147 1.00 38.07 330 SER C N 1
ATOM 6979 C CA . SER C 1 306 ? -42.623 25.142 -12.215 1.00 39.55 330 SER C CA 1
ATOM 6980 C C . SER C 1 306 ? -42.909 26.047 -13.403 1.00 40.32 330 SER C C 1
ATOM 6981 O O . SER C 1 306 ? -43.111 27.257 -13.262 1.00 39.02 330 SER C O 1
ATOM 6984 N N . PHE C 1 307 ? -42.899 25.440 -14.582 1.00 41.59 331 PHE C N 1
ATOM 6985 C CA . PHE C 1 307 ? -43.152 26.148 -15.822 1.00 42.59 331 PHE C CA 1
ATOM 6986 C C . PHE C 1 307 ? -44.369 25.543 -16.482 1.00 43.02 331 PHE C C 1
ATOM 6987 O O . PHE C 1 307 ? -44.293 24.482 -17.091 1.00 43.71 331 PHE C O 1
ATOM 6995 N N . THR C 1 308 ? -45.494 26.226 -16.357 1.00 43.24 332 THR C N 1
ATOM 6996 C CA . THR C 1 308 ? -46.725 25.743 -16.945 1.00 43.56 332 THR C CA 1
ATOM 6997 C C . THR C 1 308 ? -46.973 26.360 -18.315 1.00 45.25 332 THR C C 1
ATOM 6998 O O . THR C 1 308 ? -46.983 27.579 -18.449 1.00 45.95 332 THR C O 1
ATOM 7002 N N . PHE C 1 309 ? -47.190 25.521 -19.324 1.00 46.61 333 PHE C N 1
ATOM 7003 C CA . PHE C 1 309 ? -47.448 26.002 -20.674 1.00 47.80 333 PHE C CA 1
ATOM 7004 C C . PHE C 1 309 ? -48.885 25.745 -21.091 1.00 48.61 333 PHE C C 1
ATOM 7005 O O . PHE C 1 309 ? -49.353 24.609 -21.057 1.00 49.13 333 PHE C O 1
ATOM 7013 N N . ARG C 1 310 ? -49.583 26.795 -21.506 1.00 49.98 334 ARG C N 1
ATOM 7014 C CA . ARG C 1 310 ? -50.983 26.663 -21.932 1.00 50.92 334 ARG C CA 1
ATOM 7015 C C . ARG C 1 310 ? -51.208 27.360 -23.275 1.00 51.26 334 ARG C C 1
ATOM 7016 O O . ARG C 1 310 ? -50.498 28.305 -23.616 1.00 50.90 334 ARG C O 1
ATOM 7024 N N . LYS C 1 311 ? -52.178 26.895 -24.054 1.00 52.18 335 LYS C N 1
ATOM 7025 C CA . LYS C 1 311 ? -52.434 27.547 -25.335 1.00 53.48 335 LYS C CA 1
ATOM 7026 C C . LYS C 1 311 ? -53.744 28.330 -25.266 1.00 53.49 335 LYS C C 1
ATOM 7027 O O . LYS C 1 311 ? -54.799 27.756 -25.001 1.00 53.53 335 LYS C O 1
ATOM 7033 N N . VAL C 1 312 ? -53.661 29.642 -25.485 1.00 53.16 336 VAL C N 1
ATOM 7034 C CA . VAL C 1 312 ? -54.827 30.520 -25.434 1.00 52.49 336 VAL C CA 1
ATOM 7035 C C . VAL C 1 312 ? -55.919 30.013 -26.360 1.00 51.95 336 VAL C C 1
ATOM 7036 O O . VAL C 1 312 ? -55.664 29.621 -27.502 1.00 50.87 336 VAL C O 1
ATOM 7040 N N . ARG C 1 313 ? -57.141 30.018 -25.850 1.00 52.18 337 ARG C N 1
ATOM 7041 C CA . ARG C 1 313 ? -58.286 29.530 -26.599 1.00 53.56 337 ARG C CA 1
ATOM 7042 C C . ARG C 1 313 ? -59.030 30.701 -27.236 1.00 54.08 337 ARG C C 1
ATOM 7043 O O . ARG C 1 313 ? -59.343 31.688 -26.571 1.00 54.18 337 ARG C O 1
ATOM 7051 N N . GLN C 1 314 ? -59.304 30.582 -28.532 1.00 55.67 338 GLN C N 1
ATOM 7052 C CA . GLN C 1 314 ? -59.994 31.628 -29.287 1.00 56.75 338 GLN C CA 1
ATOM 7053 C C . GLN C 1 314 ? -61.515 31.528 -29.249 1.00 56.75 338 GLN C C 1
ATOM 7054 O O . GLN C 1 314 ? -62.217 32.529 -29.408 1.00 56.08 338 GLN C O 1
ATOM 7060 N N . THR C 1 315 ? -62.020 30.322 -29.028 1.00 57.00 339 THR C N 1
ATOM 7061 C CA . THR C 1 315 ? -63.458 30.093 -28.984 1.00 56.93 339 THR C CA 1
ATOM 7062 C C . THR C 1 315 ? -63.896 29.534 -27.640 1.00 55.92 339 THR C C 1
ATOM 7063 O O . THR C 1 315 ? -63.086 28.994 -26.895 1.00 54.97 339 THR C O 1
ATOM 7067 N N . PRO C 1 316 ? -65.190 29.660 -27.310 1.00 55.97 340 PRO C N 1
ATOM 7068 C CA . PRO C 1 316 ? -65.669 29.135 -26.028 1.00 56.26 340 PRO C CA 1
ATOM 7069 C C . PRO C 1 316 ? -65.594 27.609 -25.978 1.00 55.80 340 PRO C C 1
ATOM 7070 O O . PRO C 1 316 ? -65.702 26.925 -27.004 1.00 54.16 340 PRO C O 1
ATOM 7074 N N . CYS C 1 317 ? -65.388 27.090 -24.773 1.00 55.66 341 CYS C N 1
ATOM 7075 C CA . CYS C 1 317 ? -65.280 25.658 -24.570 1.00 55.24 341 CYS C CA 1
ATOM 7076 C C . CYS C 1 317 ? -66.637 25.001 -24.756 1.00 55.76 341 CYS C C 1
ATOM 7077 O O . CYS C 1 317 ? -67.674 25.640 -24.598 1.00 55.11 341 CYS C O 1
ATOM 7080 N N . ASN C 1 318 ? -66.625 23.716 -25.089 1.00 56.94 342 ASN C N 1
ATOM 7081 C CA . ASN C 1 318 ? -67.864 22.968 -25.309 1.00 58.17 342 ASN C CA 1
ATOM 7082 C C . ASN C 1 318 ? -67.740 21.539 -24.787 1.00 57.70 342 ASN C C 1
ATOM 7083 O O . ASN C 1 318 ? -68.476 20.649 -25.215 1.00 57.15 342 ASN C O 1
ATOM 7088 N N . CYS C 1 319 ? -66.806 21.336 -23.862 1.00 57.33 343 CYS C N 1
ATOM 7089 C CA . CYS C 1 319 ? -66.551 20.020 -23.277 1.00 56.38 343 CYS C CA 1
ATOM 7090 C C . CYS C 1 319 ? -67.772 19.382 -22.621 1.00 55.82 343 CYS C C 1
ATOM 7091 O O . CYS C 1 319 ? -68.777 20.043 -22.355 1.00 56.16 343 CYS C O 1
ATOM 7094 N N . SER C 1 320 ? -67.661 18.090 -22.345 1.00 53.94 344 SER C N 1
ATOM 7095 C CA . SER C 1 320 ? -68.743 17.345 -21.729 1.00 52.04 344 SER C CA 1
ATOM 7096 C C . SER C 1 320 ? -68.812 17.594 -20.220 1.00 50.62 344 SER C C 1
ATOM 7097 O O . SER C 1 320 ? -69.379 16.802 -19.475 1.00 49.20 344 SER C O 1
ATOM 7100 N N . TYR C 1 321 ? -68.244 18.702 -19.773 1.00 49.77 345 TYR C N 1
ATOM 7101 C CA . TYR C 1 321 ? -68.240 19.016 -18.355 1.00 49.56 345 TYR C CA 1
ATOM 7102 C C . TYR C 1 321 ? -68.746 20.436 -18.154 1.00 50.16 345 TYR C C 1
ATOM 7103 O O . TYR C 1 321 ? -68.044 21.295 -17.609 1.00 49.29 345 TYR C O 1
ATOM 7112 N N . PRO C 1 322 ? -69.988 20.694 -18.573 1.00 51.04 346 PRO C N 1
ATOM 7113 C CA . PRO C 1 322 ? -70.604 22.016 -18.456 1.00 51.83 346 PRO C CA 1
ATOM 7114 C C . PRO C 1 322 ? -70.692 22.603 -17.060 1.00 52.64 346 PRO C C 1
ATOM 7115 O O . PRO C 1 322 ? -70.773 23.820 -16.917 1.00 53.48 346 PRO C O 1
ATOM 7119 N N . LEU C 1 323 ? -70.675 21.761 -16.032 1.00 53.36 347 LEU C N 1
ATOM 7120 C CA . LEU C 1 323 ? -70.771 22.266 -14.667 1.00 54.26 347 LEU C CA 1
ATOM 7121 C C . LEU C 1 323 ? -69.581 23.141 -14.278 1.00 55.21 347 LEU C C 1
ATOM 7122 O O . LEU C 1 323 ? -69.774 24.209 -13.699 1.00 55.98 347 LEU C O 1
ATOM 7127 N N . VAL C 1 324 ? -68.362 22.703 -14.601 1.00 56.16 348 VAL C N 1
ATOM 7128 C CA . VAL C 1 324 ? -67.154 23.473 -14.268 1.00 57.86 348 VAL C CA 1
ATOM 7129 C C . VAL C 1 324 ? -66.679 24.411 -15.374 1.00 59.37 348 VAL C C 1
ATOM 7130 O O . VAL C 1 324 ? -65.656 25.092 -15.230 1.00 59.39 348 VAL C O 1
ATOM 7134 N N . CYS C 1 325 ? -67.431 24.437 -16.470 1.00 61.26 349 CYS C N 1
ATOM 7135 C CA . CYS C 1 325 ? -67.119 25.273 -17.622 1.00 62.89 349 CYS C CA 1
ATOM 7136 C C . CYS C 1 325 ? -67.793 26.628 -17.533 1.00 63.21 349 CYS C C 1
ATOM 7137 O O . CYS C 1 325 ? -69.026 26.736 -17.561 1.00 63.18 349 CYS C O 1
ATOM 7140 N N . ASP C 1 326 ? -66.970 27.664 -17.438 1.00 63.20 350 ASP C N 1
ATOM 7141 C CA . ASP C 1 326 ? -67.472 29.021 -17.338 1.00 63.43 350 ASP C CA 1
ATOM 7142 C C . ASP C 1 326 ? -68.070 29.452 -18.672 1.00 62.66 350 ASP C C 1
ATOM 7143 O O . ASP C 1 326 ? -69.121 30.090 -18.707 1.00 62.36 350 ASP C O 1
ATOM 7148 N N . SER C 1 327 ? -67.411 29.096 -19.771 1.00 62.09 351 SER C N 1
ATOM 7149 C CA . SER C 1 327 ? -67.919 29.478 -21.081 1.00 62.08 351 SER C CA 1
ATOM 7150 C C . SER C 1 327 ? -69.320 28.898 -21.285 1.00 62.88 351 SER C C 1
ATOM 7151 O O . SER C 1 327 ? -70.057 29.335 -22.163 1.00 63.17 351 SER C O 1
ATOM 7154 N N . GLN C 1 328 ? -69.698 27.927 -20.458 1.00 64.04 352 GLN C N 1
ATOM 7155 C CA . GLN C 1 328 ? -71.019 27.315 -20.565 1.00 63.89 352 GLN C CA 1
ATOM 7156 C C . GLN C 1 328 ? -71.984 27.925 -19.551 1.00 64.84 352 GLN C C 1
ATOM 7157 O O . GLN C 1 328 ? -73.068 28.372 -19.917 1.00 64.95 352 GLN C O 1
ATOM 7163 N N . ARG C 1 329 ? -71.602 27.947 -18.280 1.00 66.05 353 ARG C N 1
ATOM 7164 C CA . ARG C 1 329 ? -72.471 28.527 -17.259 1.00 68.56 353 ARG C CA 1
ATOM 7165 C C . ARG C 1 329 ? -72.978 29.904 -17.717 1.00 69.63 353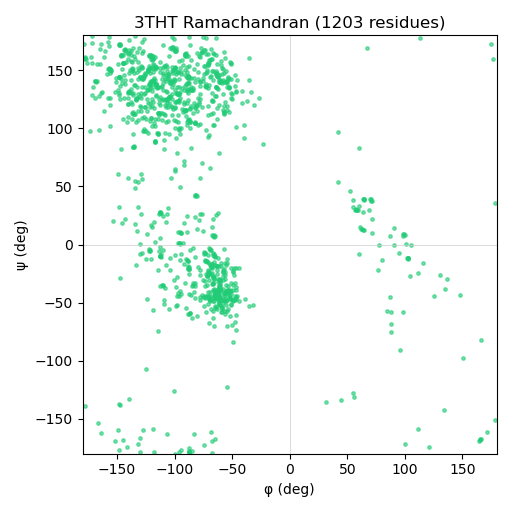 ARG C C 1
ATOM 7166 O O . ARG C 1 329 ? -74.046 30.354 -17.289 1.00 69.78 353 ARG C O 1
ATOM 7174 N N . LYS C 1 330 ? -72.200 30.553 -18.591 1.00 70.75 354 LYS C N 1
ATOM 7175 C CA . LYS C 1 330 ? -72.502 31.882 -19.166 1.00 71.03 354 LYS C CA 1
ATOM 7176 C C . LYS C 1 330 ? -73.856 31.905 -19.896 1.00 70.41 354 LYS C C 1
ATOM 7177 O O . LYS C 1 330 ? -74.680 32.805 -19.706 1.00 70.06 354 LYS C O 1
ATOM 7183 N N . GLU C 1 331 ? -74.056 30.905 -20.742 1.00 69.42 355 GLU C N 1
ATOM 7184 C CA . GLU C 1 331 ? -75.271 30.763 -21.521 1.00 69.16 355 GLU C CA 1
ATOM 7185 C C . GLU C 1 331 ? -76.512 30.541 -20.650 1.00 68.54 355 GLU C C 1
ATOM 7186 O O . GLU C 1 331 ? -77.478 29.953 -21.120 1.00 68.09 355 GLU C O 1
ATOM 7192 N N . ASN C 1 332 ? -76.500 31.002 -19.399 1.00 67.67 356 ASN C N 1
ATOM 7193 C CA . ASN C 1 332 ? -77.649 30.808 -18.504 1.00 66.81 356 ASN C CA 1
ATOM 7194 C C . ASN C 1 332 ? -77.552 31.746 -17.293 1.00 66.79 356 ASN C C 1
ATOM 7195 O O . ASN C 1 332 ? -77.156 31.348 -16.188 1.00 67.18 356 ASN C O 1
ATOM 7200 N N . THR D 1 4 ? -68.754 -13.154 0.259 1.00 66.42 28 THR D N 1
ATOM 7201 C CA . THR D 1 4 ? -69.611 -13.586 1.395 1.00 67.79 28 THR D CA 1
ATOM 7202 C C . THR D 1 4 ? -69.734 -12.512 2.487 1.00 67.98 28 THR D C 1
ATOM 7203 O O . THR D 1 4 ? -70.809 -11.944 2.696 1.00 67.91 28 THR D O 1
ATOM 7207 N N . LEU D 1 5 ? -68.630 -12.222 3.172 1.00 67.69 29 LEU D N 1
ATOM 7208 C CA . LEU D 1 5 ? -68.620 -11.223 4.240 1.00 65.16 29 LEU D CA 1
ATOM 7209 C C . LEU D 1 5 ? -68.194 -9.880 3.678 1.00 64.58 29 LEU D C 1
ATOM 7210 O O . LEU D 1 5 ? -68.246 -8.865 4.377 1.00 64.20 29 LEU D O 1
ATOM 7215 N N . LEU D 1 6 ? -67.762 -9.892 2.415 1.00 64.41 30 LEU D N 1
ATOM 7216 C CA . LEU D 1 6 ? -67.338 -8.672 1.736 1.00 64.20 30 LEU D CA 1
ATOM 7217 C C . LEU D 1 6 ? -68.519 -7.711 1.611 1.00 64.84 30 LEU D C 1
ATOM 7218 O O . LEU D 1 6 ? -68.333 -6.505 1.438 1.00 63.47 30 LEU D O 1
ATOM 7223 N N . ARG D 1 7 ? -69.732 -8.260 1.685 1.00 66.26 31 ARG D N 1
ATOM 7224 C CA . ARG D 1 7 ? -70.962 -7.465 1.604 1.00 66.10 31 ARG D CA 1
ATOM 7225 C C . ARG D 1 7 ? -70.955 -6.424 2.735 1.00 64.61 31 ARG D C 1
ATOM 7226 O O . ARG D 1 7 ? -71.078 -5.223 2.487 1.00 64.02 31 ARG D O 1
ATOM 7234 N N . HIS D 1 8 ? -70.793 -6.887 3.973 1.00 63.12 32 HIS D N 1
ATOM 7235 C CA . HIS D 1 8 ? -70.779 -5.994 5.126 1.00 61.25 32 HIS D CA 1
ATOM 7236 C C . HIS D 1 8 ? -69.505 -5.170 5.158 1.00 57.23 32 HIS D C 1
ATOM 7237 O O . HIS D 1 8 ? -69.468 -4.070 5.709 1.00 56.25 32 HIS D O 1
ATOM 7244 N N . GLU D 1 9 ? -68.459 -5.717 4.560 1.00 53.18 33 GLU D N 1
ATOM 7245 C CA . GLU D 1 9 ? -67.162 -5.068 4.522 1.00 48.73 33 GLU D CA 1
ATOM 7246 C C . GLU D 1 9 ? -67.105 -3.890 3.549 1.00 45.55 33 GLU D C 1
ATOM 7247 O O . GLU D 1 9 ? -66.121 -3.159 3.516 1.00 43.86 33 GLU D O 1
ATOM 7253 N N . GLY D 1 10 ? -68.157 -3.716 2.755 1.00 42.75 34 GLY D N 1
ATOM 7254 C CA . GLY D 1 10 ? -68.184 -2.623 1.806 1.00 39.99 34 GLY D CA 1
ATOM 7255 C C . GLY D 1 10 ? -67.245 -2.802 0.626 1.00 38.75 34 GLY D C 1
ATOM 7256 O O . GLY D 1 10 ? -66.644 -1.846 0.149 1.00 38.04 34 GLY D O 1
ATOM 7257 N N . ILE D 1 11 ? -67.116 -4.028 0.144 1.00 38.58 35 ILE D N 1
ATOM 7258 C CA . ILE D 1 11 ? -66.240 -4.312 -0.982 1.00 38.76 35 ILE D CA 1
ATOM 7259 C C . ILE D 1 11 ? -67.055 -4.737 -2.202 1.00 40.59 35 ILE D C 1
ATOM 7260 O O . ILE D 1 11 ? -67.670 -5.801 -2.202 1.00 40.63 35 ILE D O 1
ATOM 7265 N N . GLU D 1 12 ? -67.062 -3.918 -3.246 1.00 42.13 36 GLU D N 1
ATOM 7266 C CA . GLU D 1 12 ? -67.822 -4.263 -4.445 1.00 43.82 36 GLU D CA 1
ATOM 7267 C C . GLU D 1 12 ? -67.021 -5.184 -5.381 1.00 42.88 36 GLU D C 1
ATOM 7268 O O . GLU D 1 12 ? -65.838 -4.955 -5.645 1.00 43.08 36 GLU D O 1
ATOM 7274 N N . THR D 1 13 ? -67.666 -6.230 -5.883 1.00 41.10 37 THR D N 1
ATOM 7275 C CA . THR D 1 13 ? -66.995 -7.162 -6.784 1.00 39.34 37 THR D CA 1
ATOM 7276 C C . THR D 1 13 ? -67.659 -7.213 -8.154 1.00 38.75 37 THR D C 1
ATOM 7277 O O . THR D 1 13 ? -68.860 -6.984 -8.287 1.00 39.29 37 THR D O 1
ATOM 7281 N N . VAL D 1 14 ? -66.877 -7.520 -9.177 1.00 37.22 38 VAL D N 1
ATOM 7282 C CA . VAL D 1 14 ? -67.425 -7.595 -10.518 1.00 36.59 38 VAL D CA 1
ATOM 7283 C C . VAL D 1 14 ? -67.282 -9.004 -11.055 1.00 36.40 38 VAL D C 1
ATOM 7284 O O . VAL D 1 14 ? -66.465 -9.784 -10.571 1.00 36.21 38 VAL D O 1
ATOM 7288 N N . SER D 1 15 ? -68.065 -9.320 -12.076 1.00 36.39 39 SER D N 1
ATOM 7289 C CA . SER D 1 15 ? -68.024 -10.644 -12.664 1.00 36.28 39 SER D CA 1
ATOM 7290 C C . SER D 1 15 ? -67.158 -10.763 -13.907 1.00 35.49 39 SER D C 1
ATOM 7291 O O . SER D 1 15 ? -67.209 -11.775 -14.596 1.00 36.47 39 SER D O 1
ATOM 7294 N N . TYR D 1 16 ? -66.365 -9.741 -14.201 1.00 35.01 40 TYR D N 1
ATOM 7295 C CA . TYR D 1 16 ? -65.479 -9.775 -15.363 1.00 33.47 40 TYR D CA 1
ATOM 7296 C C . TYR D 1 16 ? -64.039 -9.542 -14.916 1.00 33.35 40 TYR D C 1
ATOM 7297 O O . TYR D 1 16 ? -63.788 -8.839 -13.939 1.00 34.90 40 TYR D O 1
ATOM 7306 N N . ALA D 1 17 ? -63.090 -10.123 -15.638 1.00 32.55 41 ALA D N 1
ATOM 7307 C CA . ALA D 1 17 ? -61.680 -9.971 -15.292 1.00 31.80 41 ALA D CA 1
ATOM 7308 C C . ALA D 1 17 ? -61.233 -8.513 -15.203 1.00 31.64 41 ALA D C 1
ATOM 7309 O O . ALA D 1 17 ? -61.646 -7.674 -15.998 1.00 30.46 41 ALA D O 1
ATOM 7311 N N . THR D 1 18 ? -60.401 -8.227 -14.205 1.00 32.49 42 THR D N 1
ATOM 7312 C CA . THR D 1 18 ? -59.842 -6.895 -13.997 1.00 33.27 42 THR D CA 1
ATOM 7313 C C . THR D 1 18 ? -58.435 -7.069 -13.448 1.00 35.08 42 THR D C 1
ATOM 7314 O O . THR D 1 18 ? -58.085 -8.146 -12.963 1.00 36.19 42 THR D O 1
ATOM 7318 N N . GLN D 1 19 ? -57.628 -6.017 -13.508 1.00 36.34 43 GLN D N 1
ATOM 7319 C CA . GLN D 1 19 ? -56.259 -6.106 -13.019 1.00 38.22 43 GLN D CA 1
ATOM 7320 C C . GLN D 1 19 ? -56.163 -6.323 -11.521 1.00 37.63 43 GLN D C 1
ATOM 7321 O O . GLN D 1 19 ? -55.207 -6.925 -11.041 1.00 37.91 43 GLN D O 1
ATOM 7327 N N . SER D 1 20 ? -57.151 -5.827 -10.786 1.00 37.30 44 SER D N 1
ATOM 7328 C CA . SER D 1 20 ? -57.155 -5.961 -9.336 1.00 37.46 44 SER D CA 1
ATOM 7329 C C . SER D 1 20 ? -58.172 -6.966 -8.837 1.00 36.44 44 SER D C 1
ATOM 7330 O O . SER D 1 20 ? -59.183 -7.230 -9.490 1.00 37.19 44 SER D O 1
ATOM 7333 N N . LEU D 1 21 ? -57.893 -7.529 -7.666 1.00 35.05 45 LEU D N 1
ATOM 7334 C CA . LEU D 1 21 ? -58.815 -8.464 -7.039 1.00 33.61 45 LEU D CA 1
ATOM 7335 C C . LEU D 1 21 ? -58.640 -8.534 -5.518 1.00 31.43 45 LEU D C 1
ATOM 7336 O O . LEU D 1 21 ? -57.559 -8.290 -4.991 1.00 30.25 45 LEU D O 1
ATOM 7341 N N . VAL D 1 22 ? -59.735 -8.813 -4.821 1.00 30.75 46 VAL D N 1
ATOM 7342 C CA . VAL D 1 22 ? -59.707 -8.928 -3.373 1.00 29.88 46 VAL D CA 1
ATOM 7343 C C . VAL D 1 22 ? -59.366 -10.373 -3.014 1.00 29.90 46 VAL D C 1
ATOM 7344 O O . VAL D 1 22 ? -59.840 -11.320 -3.652 1.00 27.80 46 VAL D O 1
ATOM 7348 N N . VAL D 1 23 ? -58.513 -10.525 -2.005 1.00 29.88 47 VAL D N 1
ATOM 7349 C CA . VAL D 1 23 ? -58.087 -11.834 -1.554 1.00 30.22 47 VAL D CA 1
ATOM 7350 C C . VAL D 1 23 ? -58.584 -12.091 -0.152 1.00 30.86 47 VAL D C 1
ATOM 7351 O O . VAL D 1 23 ? -57.957 -11.695 0.835 1.00 28.23 47 VAL D O 1
ATOM 7355 N N . ALA D 1 24 ? -59.729 -12.765 -0.088 1.00 33.36 48 ALA D N 1
ATOM 7356 C CA . ALA D 1 24 ? -60.384 -13.114 1.167 1.00 34.52 48 ALA D CA 1
ATOM 7357 C C . ALA D 1 24 ? -59.496 -14.012 2.012 1.00 36.02 48 ALA D C 1
ATOM 7358 O O . ALA D 1 24 ? -58.834 -14.907 1.494 1.00 36.58 48 ALA D O 1
ATOM 7360 N N . ASN D 1 25 ? -59.483 -13.766 3.315 1.00 36.95 49 ASN D N 1
ATOM 7361 C CA . ASN D 1 25 ? -58.676 -14.563 4.229 1.00 38.84 49 ASN D CA 1
ATOM 7362 C C . ASN D 1 25 ? -57.198 -14.417 3.965 1.00 38.94 49 ASN D C 1
ATOM 7363 O O . ASN D 1 25 ? -56.402 -15.187 4.480 1.00 39.41 49 ASN D O 1
ATOM 7368 N N . GLY D 1 26 ? -56.829 -13.438 3.156 1.00 39.45 50 GLY D N 1
ATOM 7369 C CA . GLY D 1 26 ? -55.425 -13.245 2.883 1.00 41.49 50 GLY D CA 1
ATOM 7370 C C . GLY D 1 26 ? -54.939 -11.941 3.477 1.00 43.18 50 GLY D C 1
ATOM 7371 O O . GLY D 1 26 ? -53.988 -11.346 2.976 1.00 44.87 50 GLY D O 1
ATOM 7372 N N . GLY D 1 27 ? -55.584 -11.492 4.553 1.00 43.82 51 GLY D N 1
ATOM 7373 C CA . GLY D 1 27 ? -55.197 -10.237 5.170 1.00 43.14 51 GLY D CA 1
ATOM 7374 C C . GLY D 1 27 ? -54.380 -10.405 6.428 1.00 43.41 51 GLY D C 1
ATOM 7375 O O . GLY D 1 27 ? -54.270 -11.511 6.955 1.00 43.57 51 GLY D O 1
ATOM 7376 N N . LEU D 1 28 ? -53.805 -9.307 6.911 1.00 43.78 52 LEU D N 1
ATOM 7377 C CA . LEU D 1 28 ? -52.998 -9.338 8.128 1.00 43.50 52 LEU D CA 1
ATOM 7378 C C . LEU D 1 28 ? -53.877 -9.749 9.290 1.00 43.77 52 LEU D C 1
ATOM 7379 O O . LEU D 1 28 ? -53.471 -10.547 10.127 1.00 44.71 52 LEU D O 1
ATOM 7384 N N . GLY D 1 29 ? -55.093 -9.216 9.327 1.00 44.61 53 GLY D N 1
ATOM 7385 C CA . GLY D 1 29 ? -56.005 -9.535 10.416 1.00 46.51 53 GLY D CA 1
ATOM 7386 C C . GLY D 1 29 ? -56.451 -10.982 10.460 1.00 46.70 53 GLY D C 1
ATOM 7387 O O . GLY D 1 29 ? -57.319 -11.361 11.241 1.00 47.66 53 GLY D O 1
ATOM 7388 N N . ASN D 1 30 ? -55.844 -11.806 9.628 1.00 47.56 54 ASN D N 1
ATOM 7389 C CA . ASN D 1 30 ? -56.227 -13.195 9.589 1.00 48.51 54 ASN D CA 1
ATOM 7390 C C . ASN D 1 30 ? -55.026 -14.076 9.887 1.00 47.39 54 ASN D C 1
ATOM 7391 O O . ASN D 1 30 ? -55.139 -15.299 10.011 1.00 46.13 54 ASN D O 1
ATOM 7396 N N . GLY D 1 31 ? -53.871 -13.437 10.010 1.00 46.30 55 GLY D N 1
ATOM 7397 C CA . GLY D 1 31 ? -52.659 -14.168 10.300 1.00 45.97 55 GLY D CA 1
ATOM 7398 C C . GLY D 1 31 ? -51.817 -14.442 9.072 1.00 46.53 55 GLY D C 1
ATOM 7399 O O . GLY D 1 31 ? -50.849 -15.203 9.133 1.00 47.48 55 GLY D O 1
ATOM 7400 N N . VAL D 1 32 ? -52.176 -13.832 7.949 1.00 46.08 56 VAL D N 1
ATOM 7401 C CA . VAL D 1 32 ? -51.418 -14.024 6.723 1.00 44.85 56 VAL D CA 1
ATOM 7402 C C . VAL D 1 32 ? -50.456 -12.859 6.564 1.00 45.62 56 VAL D C 1
ATOM 7403 O O . VAL D 1 32 ? -50.868 -11.701 6.568 1.00 45.22 56 VAL D O 1
ATOM 7407 N N . SER D 1 33 ? -49.168 -13.168 6.444 1.00 46.87 57 SER D N 1
ATOM 7408 C CA . SER D 1 33 ? -48.149 -12.132 6.294 1.00 47.76 57 SER D CA 1
ATOM 7409 C C . SER D 1 33 ? -47.892 -11.804 4.827 1.00 48.70 57 SER D C 1
ATOM 7410 O O . SER D 1 33 ? -48.252 -12.569 3.933 1.00 49.03 57 SER D O 1
ATOM 7413 N N . ARG D 1 34 ? -47.262 -10.661 4.585 1.00 49.09 58 ARG D N 1
ATOM 7414 C CA . ARG D 1 34 ? -46.945 -10.247 3.229 1.00 49.26 58 ARG D CA 1
ATOM 7415 C C . ARG D 1 34 ? -45.904 -11.185 2.622 1.00 50.71 58 ARG D C 1
ATOM 7416 O O . ARG D 1 34 ? -45.927 -11.449 1.425 1.00 50.76 58 ARG D O 1
ATOM 7424 N N . ASN D 1 35 ? -44.990 -11.688 3.446 1.00 52.32 59 ASN D N 1
ATOM 7425 C CA . ASN D 1 35 ? -43.963 -12.597 2.956 1.00 53.70 59 ASN D CA 1
ATOM 7426 C C . ASN D 1 35 ? -44.575 -13.944 2.639 1.00 52.56 59 ASN D C 1
ATOM 7427 O O . ASN D 1 35 ? -43.957 -14.772 1.981 1.00 52.88 59 ASN D O 1
ATOM 7432 N N . GLN D 1 36 ? -45.795 -14.151 3.114 1.00 51.17 60 GLN D N 1
ATOM 7433 C CA . GLN D 1 36 ? -46.506 -15.402 2.911 1.00 50.42 60 GLN D CA 1
ATOM 7434 C C . GLN D 1 36 ? -47.277 -15.394 1.604 1.00 48.70 60 GLN D C 1
ATOM 7435 O O . GLN D 1 36 ? -47.042 -16.219 0.726 1.00 47.57 60 GLN D O 1
ATOM 7441 N N . LEU D 1 37 ? -48.195 -14.440 1.491 1.00 47.49 61 LEU D N 1
ATOM 7442 C CA . LEU D 1 37 ? -49.069 -14.295 0.329 1.00 45.10 61 LEU D CA 1
ATOM 7443 C C . LEU D 1 37 ? -48.387 -13.848 -0.954 1.00 43.77 61 LEU D C 1
ATOM 7444 O O . LEU D 1 37 ? -48.603 -14.440 -2.010 1.00 42.80 61 LEU D O 1
ATOM 7449 N N . LEU D 1 38 ? -47.577 -12.796 -0.860 1.00 42.93 62 LEU D N 1
ATOM 7450 C CA . LEU D 1 38 ? -46.881 -12.247 -2.024 1.00 41.54 62 LEU D CA 1
ATOM 7451 C C . LEU D 1 38 ? -46.231 -13.313 -2.908 1.00 40.94 62 LEU D C 1
ATOM 7452 O O . LEU D 1 38 ? -46.336 -13.252 -4.127 1.00 39.26 62 LEU D O 1
ATOM 7457 N N . PRO D 1 39 ? -45.543 -14.298 -2.302 1.00 41.43 63 PRO D N 1
ATOM 7458 C CA . PRO D 1 39 ? -44.905 -15.354 -3.094 1.00 40.96 63 PRO D CA 1
ATOM 7459 C C . PRO D 1 39 ? -45.941 -16.151 -3.879 1.00 40.54 63 PRO D C 1
ATOM 7460 O O . PRO D 1 39 ? -45.759 -16.391 -5.065 1.00 41.78 63 PRO D O 1
ATOM 7464 N N . VAL D 1 40 ? -47.020 -16.553 -3.212 1.00 38.94 64 VAL D N 1
ATOM 7465 C CA . VAL D 1 40 ? -48.080 -17.314 -3.862 1.00 38.22 64 VAL D CA 1
ATOM 7466 C C . VAL D 1 40 ? -48.724 -16.529 -4.996 1.00 38.05 64 VAL D C 1
ATOM 7467 O O . VAL D 1 40 ? -49.109 -17.093 -6.010 1.00 37.63 64 VAL D O 1
ATOM 7471 N N . LEU D 1 41 ? -48.840 -15.222 -4.817 1.00 38.53 65 LEU D N 1
ATOM 7472 C CA . LEU D 1 41 ? -49.450 -14.384 -5.830 1.00 40.39 65 LEU D CA 1
ATOM 7473 C C . LEU D 1 41 ? -48.588 -14.251 -7.075 1.00 42.57 65 LEU D C 1
ATOM 7474 O O . LEU D 1 41 ? -49.081 -14.364 -8.201 1.00 43.72 65 LEU D O 1
ATOM 7479 N N . GLU D 1 42 ? -47.297 -14.013 -6.878 1.00 44.85 66 GLU D N 1
ATOM 7480 C CA . GLU D 1 42 ? -46.366 -13.844 -7.994 1.00 47.68 66 GLU D CA 1
ATOM 7481 C C . GLU D 1 42 ? -46.226 -15.091 -8.869 1.00 48.66 66 GLU D C 1
ATOM 7482 O O . GLU D 1 42 ? -45.785 -15.025 -10.019 1.00 48.10 66 GLU D O 1
ATOM 7488 N N . LYS D 1 43 ? -46.624 -16.226 -8.318 1.00 50.00 67 LYS D N 1
ATOM 7489 C CA . LYS D 1 43 ? -46.564 -17.478 -9.044 1.00 51.85 67 LYS D CA 1
ATOM 7490 C C . LYS D 1 43 ? -47.512 -17.461 -10.247 1.00 51.92 67 LYS D C 1
ATOM 7491 O O . LYS D 1 43 ? -47.474 -18.367 -11.076 1.00 51.96 67 LYS D O 1
ATOM 7497 N N . CYS D 1 44 ? -48.365 -16.437 -10.330 1.00 52.04 68 CYS D N 1
ATOM 7498 C CA . CYS D 1 44 ? -49.335 -16.297 -11.420 1.00 50.94 68 CYS D CA 1
ATOM 7499 C C . CYS D 1 44 ? -49.020 -15.108 -12.305 1.00 50.50 68 CYS D C 1
ATOM 7500 O O . CYS D 1 44 ? -49.629 -14.932 -13.360 1.00 51.34 68 CYS D O 1
ATOM 7503 N N . GLY D 1 45 ? -48.082 -14.279 -11.877 1.00 48.98 69 GLY D N 1
ATOM 7504 C CA . GLY D 1 45 ? -47.749 -13.129 -12.687 1.00 48.55 69 GLY D CA 1
ATOM 7505 C C . GLY D 1 45 ? -46.947 -12.078 -11.963 1.00 48.68 69 GLY D C 1
ATOM 7506 O O . GLY D 1 45 ? -46.419 -12.305 -10.874 1.00 48.98 69 GLY D O 1
ATOM 7507 N N . LEU D 1 46 ? -46.855 -10.918 -12.595 1.00 48.02 70 LEU D N 1
ATOM 7508 C CA . LEU D 1 46 ? -46.129 -9.798 -12.043 1.00 49.07 70 LEU D CA 1
ATOM 7509 C C . LEU D 1 46 ? -47.078 -8.992 -11.162 1.00 48.77 70 LEU D C 1
ATOM 7510 O O . LEU D 1 46 ? -47.964 -8.301 -11.668 1.00 48.50 70 LEU D O 1
ATOM 7515 N N . VAL D 1 47 ? -46.893 -9.087 -9.847 1.00 48.13 71 VAL D N 1
ATOM 7516 C CA . VAL D 1 47 ? -47.739 -8.365 -8.903 1.00 47.74 71 VAL D CA 1
ATOM 7517 C C . VAL D 1 47 ? -47.293 -6.923 -8.724 1.00 47.42 71 VAL D C 1
ATOM 7518 O O . VAL D 1 47 ? -46.309 -6.650 -8.045 1.00 47.24 71 VAL D O 1
ATOM 7522 N N . ASP D 1 48 ? -48.040 -6.007 -9.327 1.00 46.66 72 ASP D N 1
ATOM 7523 C CA . ASP D 1 48 ? -47.735 -4.593 -9.259 1.00 46.08 72 ASP D CA 1
ATOM 7524 C C . ASP D 1 48 ? -47.973 -3.985 -7.887 1.00 45.02 72 ASP D C 1
ATOM 7525 O O . ASP D 1 48 ? -47.369 -2.966 -7.541 1.00 44.35 72 ASP D O 1
ATOM 7530 N N . ALA D 1 49 ? -48.849 -4.602 -7.100 1.00 43.70 73 ALA D N 1
ATOM 7531 C CA . ALA D 1 49 ? -49.138 -4.087 -5.768 1.00 41.59 73 ALA D CA 1
ATOM 7532 C C . ALA D 1 49 ? -49.931 -5.063 -4.927 1.00 40.68 73 ALA D C 1
ATOM 7533 O O . ALA D 1 49 ? -50.843 -5.715 -5.417 1.00 40.59 73 ALA D O 1
ATOM 7535 N N . LEU D 1 50 ? -49.570 -5.154 -3.652 1.00 40.37 74 LEU D N 1
ATOM 7536 C CA . LEU D 1 50 ? -50.260 -6.025 -2.714 1.00 39.22 74 LEU D CA 1
ATOM 7537 C C . LEU D 1 50 ? -50.671 -5.118 -1.572 1.00 39.39 74 LEU D C 1
ATOM 7538 O O . LEU D 1 50 ? -49.869 -4.820 -0.693 1.00 39.55 74 LEU D O 1
ATOM 7543 N N . LEU D 1 51 ? -51.917 -4.667 -1.595 1.00 39.59 75 LEU D N 1
ATOM 7544 C CA . LEU D 1 51 ? -52.406 -3.779 -0.557 1.00 40.67 75 LEU D CA 1
ATOM 7545 C C . LEU D 1 51 ? -53.016 -4.596 0.596 1.00 40.79 75 LEU D C 1
ATOM 7546 O O . LEU D 1 51 ? -54.010 -5.306 0.424 1.00 40.00 75 LEU D O 1
ATOM 7551 N N . MET D 1 52 ? -52.393 -4.488 1.767 1.00 41.05 76 MET D N 1
ATOM 7552 C CA . MET D 1 52 ? -52.824 -5.207 2.952 1.00 41.63 76 MET D CA 1
ATOM 7553 C C . MET D 1 52 ? -53.270 -4.319 4.092 1.00 41.05 76 MET D C 1
ATOM 7554 O O . MET D 1 52 ? -52.475 -3.957 4.969 1.00 40.77 76 MET D O 1
ATOM 7559 N N . PRO D 1 53 ? -54.551 -3.965 4.107 1.00 40.57 77 PRO D N 1
ATOM 7560 C CA . PRO D 1 53 ? -55.047 -3.115 5.185 1.00 40.40 77 PRO D CA 1
ATOM 7561 C C . PRO D 1 53 ? -54.932 -3.843 6.528 1.00 40.24 77 PRO D C 1
ATOM 7562 O O . PRO D 1 53 ? -55.265 -5.025 6.636 1.00 39.32 77 PRO D O 1
ATOM 7566 N N . PRO D 1 54 ? -54.447 -3.145 7.562 1.00 40.53 78 PRO D N 1
ATOM 7567 C CA . PRO D 1 54 ? -54.280 -3.714 8.901 1.00 41.17 78 PRO D CA 1
ATOM 7568 C C . PRO D 1 54 ? -55.577 -4.131 9.579 1.00 41.42 78 PRO D C 1
ATOM 7569 O O . PRO D 1 54 ? -56.623 -3.514 9.377 1.00 40.99 78 PRO D O 1
ATOM 7573 N N . ASN D 1 55 ? -55.485 -5.185 10.385 1.00 42.16 79 ASN D N 1
ATOM 7574 C CA . ASN D 1 55 ? -56.619 -5.727 11.114 1.00 44.14 79 ASN D CA 1
ATOM 7575 C C . ASN D 1 55 ? -57.769 -6.127 10.218 1.00 44.26 79 ASN D C 1
ATOM 7576 O O . ASN D 1 55 ? -58.934 -6.066 10.618 1.00 44.95 79 ASN D O 1
ATOM 7581 N N . LYS D 1 56 ? -57.447 -6.531 8.996 1.00 43.54 80 LYS D N 1
ATOM 7582 C CA . LYS D 1 56 ? -58.479 -6.966 8.062 1.00 41.56 80 LYS D CA 1
ATOM 7583 C C . LYS D 1 56 ? -58.215 -8.383 7.610 1.00 38.97 80 LYS D C 1
ATOM 7584 O O . LYS D 1 56 ? -57.079 -8.765 7.351 1.00 38.59 80 LYS D O 1
ATOM 7590 N N . PRO D 1 57 ? -59.276 -9.191 7.529 1.00 37.53 81 PRO D N 1
ATOM 7591 C CA . PRO D 1 57 ? -59.185 -10.589 7.111 1.00 36.24 81 PRO D CA 1
ATOM 7592 C C . PRO D 1 57 ? -59.158 -10.697 5.592 1.00 35.66 81 PRO D C 1
ATOM 7593 O O . PRO D 1 57 ? -59.806 -11.567 5.008 1.00 34.78 81 PRO D O 1
ATOM 7597 N N . TYR D 1 58 ? -58.406 -9.803 4.950 1.00 35.63 82 TYR D N 1
ATOM 7598 C CA . TYR D 1 58 ? -58.291 -9.784 3.488 1.00 33.86 82 TYR D CA 1
ATOM 7599 C C . TYR D 1 58 ? -57.330 -8.719 3.007 1.00 32.19 82 TYR D C 1
ATOM 7600 O O . TYR D 1 58 ? -57.022 -7.770 3.720 1.00 30.66 82 TYR D O 1
ATOM 7609 N N . SER D 1 59 ? -56.854 -8.891 1.784 1.00 32.76 83 SER D N 1
ATOM 7610 C CA . SER D 1 59 ? -55.934 -7.941 1.180 1.00 32.87 83 SER D CA 1
ATOM 7611 C C . SER D 1 59 ? -56.247 -7.810 -0.294 1.00 32.66 83 SER D C 1
ATOM 7612 O O . SER D 1 59 ? -56.991 -8.612 -0.852 1.00 33.62 83 SER D O 1
ATOM 7615 N N . PHE D 1 60 ? -55.673 -6.799 -0.928 1.00 33.25 84 PHE D N 1
ATOM 7616 C CA . PHE D 1 60 ? -55.926 -6.556 -2.344 1.00 33.27 84 PHE D CA 1
ATOM 7617 C C . PHE D 1 60 ? -54.685 -6.741 -3.192 1.00 32.79 84 PHE D C 1
ATOM 7618 O O . PHE D 1 60 ? -53.605 -6.266 -2.855 1.00 32.42 84 PHE D O 1
ATOM 7626 N N . ALA D 1 61 ? -54.855 -7.432 -4.306 1.00 34.11 85 ALA D N 1
ATOM 7627 C CA . ALA D 1 61 ? -53.751 -7.677 -5.211 1.00 36.35 85 ALA D CA 1
ATOM 7628 C C . ALA D 1 61 ? -54.026 -7.078 -6.590 1.00 38.27 85 ALA D C 1
ATOM 7629 O O . ALA D 1 61 ? -55.148 -7.121 -7.089 1.00 38.16 85 ALA D O 1
ATOM 7631 N N . ARG D 1 62 ? -52.997 -6.510 -7.202 1.00 41.03 86 ARG D N 1
ATOM 7632 C CA . ARG D 1 62 ? -53.132 -5.934 -8.529 1.00 43.29 86 ARG D CA 1
ATOM 7633 C C . ARG D 1 62 ? -51.974 -6.393 -9.418 1.00 43.74 86 ARG D C 1
ATOM 7634 O O . ARG D 1 62 ? -50.804 -6.239 -9.060 1.00 44.19 86 ARG D O 1
ATOM 7642 N N . TYR D 1 63 ? -52.304 -6.973 -10.567 1.00 43.92 87 TYR D N 1
ATOM 7643 C CA . TYR D 1 63 ? -51.285 -7.440 -11.503 1.00 45.20 87 TYR D CA 1
ATOM 7644 C C . TYR D 1 63 ? -51.039 -6.457 -12.644 1.00 46.88 87 TYR D C 1
ATOM 7645 O O . TYR D 1 63 ? -51.812 -5.518 -12.860 1.00 47.08 87 TYR D O 1
ATOM 7654 N N . ARG D 1 64 ? -49.960 -6.674 -13.386 1.00 48.46 88 ARG D N 1
ATOM 7655 C CA . ARG D 1 64 ? -49.644 -5.783 -14.494 1.00 50.58 88 ARG D CA 1
ATOM 7656 C C . ARG D 1 64 ? -50.723 -5.867 -15.567 1.00 50.84 88 ARG D C 1
ATOM 7657 O O . ARG D 1 64 ? -51.168 -4.847 -16.088 1.00 50.38 88 ARG D O 1
ATOM 7665 N N . THR D 1 65 ? -51.153 -7.082 -15.887 1.00 50.86 89 THR D N 1
ATOM 7666 C CA . THR D 1 65 ? -52.167 -7.264 -16.913 1.00 51.61 89 THR D CA 1
ATOM 7667 C C . THR D 1 65 ? -53.411 -7.928 -16.354 1.00 52.01 89 THR D C 1
ATOM 7668 O O . THR D 1 65 ? -53.347 -8.695 -15.395 1.00 52.95 89 THR D O 1
ATOM 7672 N N . THR D 1 66 ? -54.544 -7.635 -16.973 1.00 52.05 90 THR D N 1
ATOM 7673 C CA . THR D 1 66 ? -55.815 -8.200 -16.562 1.00 51.45 90 THR D CA 1
ATOM 7674 C C . THR D 1 66 ? -55.850 -9.706 -16.824 1.00 50.20 90 THR D C 1
ATOM 7675 O O . THR D 1 66 ? -56.644 -10.434 -16.241 1.00 48.24 90 THR D O 1
ATOM 7679 N N . GLU D 1 67 ? -54.973 -10.167 -17.702 1.00 51.18 91 GLU D N 1
ATOM 7680 C CA . GLU D 1 67 ? -54.919 -11.582 -18.027 1.00 52.71 91 GLU D CA 1
ATOM 7681 C C . GLU D 1 67 ? -54.287 -12.376 -16.884 1.00 51.65 91 GLU D C 1
ATOM 7682 O O . GLU D 1 67 ? -54.789 -13.432 -16.499 1.00 51.29 91 GLU D O 1
ATOM 7688 N N . GLU D 1 68 ? -53.183 -11.862 -16.344 1.00 50.70 92 GLU D N 1
ATOM 7689 C CA . GLU D 1 68 ? -52.475 -12.521 -15.245 1.00 49.37 92 GLU D CA 1
ATOM 7690 C C . GLU D 1 68 ? -53.396 -12.629 -14.040 1.00 48.08 92 GLU D C 1
ATOM 7691 O O . GLU D 1 68 ? -53.396 -13.628 -13.315 1.00 48.42 92 GLU D O 1
ATOM 7697 N N . SER D 1 69 ? -54.190 -11.587 -13.842 1.00 45.65 93 SER D N 1
ATOM 7698 C CA . SER D 1 69 ? -55.121 -11.544 -12.738 1.00 43.80 93 SER D CA 1
ATOM 7699 C C . SER D 1 69 ? -56.131 -12.679 -12.862 1.00 42.84 93 SER D C 1
ATOM 7700 O O . SER D 1 69 ? -56.440 -13.367 -11.889 1.00 42.13 93 SER D O 1
ATOM 7703 N N . LYS D 1 70 ? -56.644 -12.873 -14.069 1.00 42.50 94 LYS D N 1
ATOM 7704 C CA . LYS D 1 70 ? -57.616 -13.927 -14.312 1.00 42.17 94 LYS D CA 1
ATOM 7705 C C . LYS D 1 70 ? -57.002 -15.297 -14.022 1.00 42.64 94 LYS D C 1
ATOM 7706 O O . LYS D 1 70 ? -57.703 -16.231 -13.626 1.00 41.81 94 LYS D O 1
ATOM 7712 N N . ARG D 1 71 ? -55.690 -15.411 -14.216 1.00 43.27 95 ARG D N 1
ATOM 7713 C CA . ARG D 1 71 ? -54.982 -16.664 -13.969 1.00 43.97 95 ARG D CA 1
ATOM 7714 C C . ARG D 1 71 ? -55.037 -16.986 -12.492 1.00 43.07 95 ARG D C 1
ATOM 7715 O O . ARG D 1 71 ? -55.274 -18.127 -12.086 1.00 42.01 95 ARG D O 1
ATOM 7723 N N . ALA D 1 72 ? -54.796 -15.957 -11.692 1.00 43.09 96 ALA D N 1
ATOM 7724 C CA . ALA D 1 72 ? -54.821 -16.076 -10.240 1.00 42.83 96 ALA D CA 1
ATOM 7725 C C . ALA D 1 72 ? -56.231 -16.422 -9.779 1.00 42.87 96 ALA D C 1
ATOM 7726 O O . ALA D 1 72 ? -56.422 -17.299 -8.939 1.00 43.81 96 ALA D O 1
ATOM 7728 N N . TYR D 1 73 ? -57.218 -15.727 -10.332 1.00 41.55 97 TYR D N 1
ATOM 7729 C CA . TYR D 1 73 ? -58.594 -15.981 -9.970 1.00 39.70 97 TYR D CA 1
ATOM 7730 C C . TYR D 1 73 ? -58.965 -17.444 -10.186 1.00 40.35 97 TYR D C 1
ATOM 7731 O O . TYR D 1 73 ? -59.653 -18.044 -9.364 1.00 40.04 97 TYR D O 1
ATOM 7740 N N . VAL D 1 74 ? -58.509 -18.022 -11.293 1.00 41.71 98 VAL D N 1
ATOM 7741 C CA . VAL D 1 74 ? -58.849 -19.408 -11.611 1.00 43.36 98 VAL D CA 1
ATOM 7742 C C . VAL D 1 74 ? -57.910 -20.476 -11.064 1.00 44.15 98 VAL D C 1
ATOM 7743 O O . VAL D 1 74 ? -58.259 -21.659 -11.072 1.00 44.44 98 VAL D O 1
ATOM 7747 N N . THR D 1 75 ? -56.729 -20.086 -10.585 1.00 43.46 99 THR D N 1
ATOM 7748 C CA . THR D 1 75 ? -55.793 -21.076 -10.051 1.00 42.01 99 THR D CA 1
ATOM 7749 C C . THR D 1 75 ? -55.593 -21.017 -8.534 1.00 41.18 99 THR D C 1
ATOM 7750 O O . THR D 1 75 ? -55.438 -22.046 -7.887 1.00 39.54 99 THR D O 1
ATOM 7754 N N . LEU D 1 76 ? -55.610 -19.810 -7.979 1.00 41.70 100 LEU D N 1
ATOM 7755 C CA . LEU D 1 76 ? -55.413 -19.621 -6.557 1.00 41.47 100 LEU D CA 1
ATOM 7756 C C . LEU D 1 76 ? -56.702 -19.725 -5.761 1.00 43.82 100 LEU D C 1
ATOM 7757 O O . LEU D 1 76 ? -56.680 -19.975 -4.554 1.00 44.12 100 LEU D O 1
ATOM 7762 N N . ASN D 1 77 ? -57.835 -19.530 -6.418 1.00 46.12 101 ASN D N 1
ATOM 7763 C CA . ASN D 1 77 ? -59.095 -19.617 -5.700 1.00 48.70 101 ASN D CA 1
ATOM 7764 C C . ASN D 1 77 ? -59.236 -20.974 -5.027 1.00 49.89 101 ASN D C 1
ATOM 7765 O O . ASN D 1 77 ? -59.328 -21.995 -5.696 1.00 50.27 101 ASN D O 1
ATOM 7770 N N . GLY D 1 78 ? -59.245 -20.988 -3.702 1.00 51.53 102 GLY D N 1
ATOM 7771 C CA . GLY D 1 78 ? -59.386 -22.249 -3.001 1.00 54.33 102 GLY D CA 1
ATOM 7772 C C . GLY D 1 78 ? -58.086 -22.780 -2.427 1.00 56.47 102 GLY D C 1
ATOM 7773 O O . GLY D 1 78 ? -58.087 -23.715 -1.618 1.00 55.63 102 GLY D O 1
ATOM 7774 N N . LYS D 1 79 ? -56.972 -22.182 -2.839 1.00 59.02 103 LYS D N 1
ATOM 7775 C CA . LYS D 1 79 ? -55.662 -22.599 -2.365 1.00 61.74 103 LYS D CA 1
ATOM 7776 C C . LYS D 1 79 ? -55.544 -22.393 -0.870 1.00 63.59 103 LYS D C 1
ATOM 7777 O O . LYS D 1 79 ? -56.089 -21.436 -0.329 1.00 63.83 103 LYS D O 1
ATOM 7783 N N . GLU D 1 80 ? -54.830 -23.294 -0.202 1.00 65.87 104 GLU D N 1
ATOM 7784 C CA . GLU D 1 80 ? -54.635 -23.175 1.236 1.00 67.01 104 GLU D CA 1
ATOM 7785 C C . GLU D 1 80 ? -53.271 -22.583 1.565 1.00 67.52 104 GLU D C 1
ATOM 7786 O O . GLU D 1 80 ? -52.307 -22.719 0.804 1.00 66.90 104 GLU D O 1
ATOM 7792 N N . VAL D 1 81 ? -53.209 -21.920 2.712 1.00 68.33 105 VAL D N 1
ATOM 7793 C CA . VAL D 1 81 ? -51.982 -21.308 3.188 1.00 69.50 105 VAL D CA 1
ATOM 7794 C C . VAL D 1 81 ? -51.927 -21.423 4.700 1.00 70.65 105 VAL D C 1
ATOM 7795 O O . VAL D 1 81 ? -52.955 -21.563 5.363 1.00 69.14 105 VAL D O 1
ATOM 7799 N N . VAL D 1 82 ? -50.718 -21.372 5.240 1.00 73.25 106 VAL D N 1
ATOM 7800 C CA . VAL D 1 82 ? -50.528 -21.472 6.677 1.00 75.95 106 VAL D CA 1
ATOM 7801 C C . VAL D 1 82 ? -50.194 -20.125 7.288 1.00 77.17 106 VAL D C 1
ATOM 7802 O O . VAL D 1 82 ? -49.265 -19.433 6.854 1.00 77.28 106 VAL D O 1
ATOM 7806 N N . ASP D 1 83 ? -50.962 -19.760 8.308 1.00 78.53 107 ASP D N 1
ATOM 7807 C CA . ASP D 1 83 ? -50.764 -18.494 8.999 1.00 80.45 107 ASP D CA 1
ATOM 7808 C C . ASP D 1 83 ? -49.746 -18.642 10.117 1.00 81.68 107 ASP D C 1
ATOM 7809 O O . ASP D 1 83 ? -49.167 -19.715 10.304 1.00 82.91 107 ASP D O 1
ATOM 7814 N N . ASP D 1 84 ? -49.522 -17.555 10.849 1.00 82.38 108 ASP D N 1
ATOM 7815 C CA . ASP D 1 84 ? -48.577 -17.549 11.962 1.00 82.95 108 ASP D CA 1
ATOM 7816 C C . ASP D 1 84 ? -49.093 -18.375 13.140 1.00 82.62 108 ASP D C 1
ATOM 7817 O O . ASP D 1 84 ? -48.404 -18.551 14.147 1.00 81.84 108 ASP D O 1
ATOM 7822 N N . LEU D 1 85 ? -50.308 -18.889 12.987 1.00 82.57 109 LEU D N 1
ATOM 7823 C CA . LEU D 1 85 ? -50.954 -19.700 14.010 1.00 82.78 109 LEU D CA 1
ATOM 7824 C C . LEU D 1 85 ? -50.750 -21.179 13.680 1.00 82.27 109 LEU D C 1
ATOM 7825 O O . LEU D 1 85 ? -51.222 -22.064 14.395 1.00 81.13 109 LEU D O 1
ATOM 7830 N N . GLY D 1 86 ? -50.032 -21.432 12.591 1.00 82.65 110 GLY D N 1
ATOM 7831 C CA . GLY D 1 86 ? -49.774 -22.795 12.174 1.00 82.87 110 GLY D CA 1
ATOM 7832 C C . GLY D 1 86 ? -51.071 -23.476 11.796 1.00 82.53 110 GLY D C 1
ATOM 7833 O O . GLY D 1 86 ? -51.280 -24.651 12.088 1.00 82.20 110 GLY D O 1
ATOM 7834 N N . GLN D 1 87 ? -51.955 -22.729 11.149 1.00 82.60 111 GLN D N 1
ATOM 7835 C CA . GLN D 1 87 ? -53.233 -23.276 10.735 1.00 82.34 111 GLN D CA 1
ATOM 7836 C C . GLN D 1 87 ? -53.446 -23.182 9.233 1.00 81.39 111 GLN D C 1
ATOM 7837 O O . GLN D 1 87 ? -52.772 -22.417 8.528 1.00 81.41 111 GLN D O 1
ATOM 7843 N N . LYS D 1 88 ? -54.398 -23.976 8.755 1.00 79.30 112 LYS D N 1
ATOM 7844 C CA . LYS D 1 88 ? -54.728 -24.023 7.342 1.00 77.04 112 LYS D CA 1
ATOM 7845 C C . LYS D 1 88 ? -55.911 -23.122 7.062 1.00 74.52 112 LYS D C 1
ATOM 7846 O O . LYS D 1 88 ? -56.932 -23.194 7.744 1.00 73.61 112 LYS D O 1
ATOM 7852 N N . ILE D 1 89 ? -55.757 -22.263 6.060 1.00 71.85 113 ILE D N 1
ATOM 7853 C CA . ILE D 1 89 ? -56.816 -21.343 5.658 1.00 68.40 113 ILE D CA 1
ATOM 7854 C C . ILE D 1 89 ? -56.849 -21.239 4.139 1.00 65.36 113 ILE D C 1
ATOM 7855 O O . ILE D 1 89 ? -55.817 -21.055 3.490 1.00 65.65 113 ILE D O 1
ATOM 7860 N N . THR D 1 90 ? -58.045 -21.370 3.580 1.00 61.19 114 THR D N 1
ATOM 7861 C CA . THR D 1 90 ? -58.227 -21.301 2.139 1.00 57.65 114 THR D CA 1
ATOM 7862 C C . THR D 1 90 ? -58.467 -19.864 1.683 1.00 55.75 114 THR D C 1
ATOM 7863 O O . THR D 1 90 ? -59.115 -19.082 2.370 1.00 56.22 114 THR D O 1
ATOM 7867 N N . LEU D 1 91 ? -57.937 -19.529 0.512 1.00 53.37 115 LEU D N 1
ATOM 7868 C CA . LEU D 1 91 ? -58.071 -18.196 -0.050 1.00 50.07 115 LEU D CA 1
ATOM 7869 C C . LEU D 1 91 ? -59.199 -18.130 -1.071 1.00 48.50 115 LEU D C 1
ATOM 7870 O O . LEU D 1 91 ? -59.488 -19.105 -1.762 1.00 48.83 115 LEU D O 1
ATOM 7875 N N . TYR D 1 92 ? -59.841 -16.973 -1.161 1.00 47.41 116 TYR D N 1
ATOM 7876 C CA . TYR D 1 92 ? -60.920 -16.784 -2.121 1.00 45.26 116 TYR D CA 1
ATOM 7877 C C . TYR D 1 92 ? -60.724 -15.436 -2.779 1.00 42.87 116 TYR D C 1
ATOM 7878 O O . TYR D 1 92 ? -60.822 -14.398 -2.127 1.00 41.60 116 TYR D O 1
ATOM 7887 N N . LEU D 1 93 ? -60.438 -15.453 -4.073 1.00 41.38 117 LEU D N 1
ATOM 7888 C CA . LEU D 1 93 ? -60.215 -14.213 -4.799 1.00 40.64 117 LEU D CA 1
ATOM 7889 C C . LEU D 1 93 ? -61.407 -13.811 -5.632 1.00 39.34 117 LEU D C 1
ATOM 7890 O O . LEU D 1 93 ? -62.149 -14.657 -6.122 1.00 39.43 117 LEU D O 1
ATOM 7895 N N . ASN D 1 94 ? -61.570 -12.504 -5.796 1.00 37.70 118 ASN D N 1
ATOM 7896 C CA . ASN D 1 94 ? -62.664 -11.951 -6.572 1.00 36.42 118 ASN D CA 1
ATOM 7897 C C . ASN D 1 94 ? -62.254 -10.672 -7.276 1.00 35.85 118 ASN D C 1
ATOM 7898 O O . ASN D 1 94 ? -61.521 -9.860 -6.727 1.00 34.98 118 ASN D O 1
ATOM 7903 N N . PHE D 1 95 ? -62.743 -10.476 -8.490 1.00 35.35 119 PHE D N 1
ATOM 7904 C CA . PHE D 1 95 ? -62.401 -9.273 -9.223 1.00 33.53 119 PHE D CA 1
ATOM 7905 C C . PHE D 1 95 ? -63.057 -8.021 -8.654 1.00 32.78 119 PHE D C 1
ATOM 7906 O O . PHE D 1 95 ? -64.245 -8.016 -8.330 1.00 31.57 119 PHE D O 1
ATOM 7914 N N . VAL D 1 96 ? -62.274 -6.959 -8.524 1.00 32.96 120 VAL D N 1
ATOM 7915 C CA . VAL D 1 96 ? -62.817 -5.703 -8.035 1.00 35.01 120 VAL D CA 1
ATOM 7916 C C . VAL D 1 96 ? -62.484 -4.601 -9.020 1.00 36.32 120 VAL D C 1
ATOM 7917 O O . VAL D 1 96 ? -61.420 -4.607 -9.639 1.00 36.52 120 VAL D O 1
ATOM 7921 N N . GLU D 1 97 ? -63.402 -3.660 -9.181 1.00 37.18 121 GLU D N 1
ATOM 7922 C CA . GLU D 1 97 ? -63.165 -2.579 -10.115 1.00 38.43 121 GLU D CA 1
ATOM 7923 C C . GLU D 1 97 ? -62.345 -1.511 -9.410 1.00 38.93 121 GLU D C 1
ATOM 7924 O O . GLU D 1 97 ? -61.486 -0.863 -10.020 1.00 38.93 121 GLU D O 1
ATOM 7930 N N . LYS D 1 98 ? -62.601 -1.346 -8.113 1.00 38.75 122 LYS D N 1
ATOM 7931 C CA . LYS D 1 98 ? -61.885 -0.359 -7.305 1.00 38.72 122 LYS D CA 1
ATOM 7932 C C . LYS D 1 98 ? -61.501 -0.938 -5.953 1.00 37.57 122 LYS D C 1
ATOM 7933 O O . LYS D 1 98 ? -62.181 -1.811 -5.424 1.00 39.73 122 LYS D O 1
ATOM 7939 N N . VAL D 1 99 ? -60.398 -0.456 -5.406 1.00 34.85 123 VAL D N 1
ATOM 7940 C CA . VAL D 1 99 ? -59.920 -0.943 -4.131 1.00 33.18 123 VAL D CA 1
ATOM 7941 C C . VAL D 1 99 ? -60.381 -0.056 -2.985 1.00 35.14 123 VAL D C 1
ATOM 7942 O O . VAL D 1 99 ? -59.805 1.000 -2.739 1.00 35.56 123 VAL D O 1
ATOM 7946 N N . GLN D 1 100 ? -61.429 -0.475 -2.287 1.00 36.53 124 GLN D N 1
ATOM 7947 C CA . GLN D 1 100 ? -61.933 0.295 -1.160 1.00 36.81 124 GLN D CA 1
ATOM 7948 C C . GLN D 1 100 ? -62.709 -0.608 -0.223 1.00 36.75 124 GLN D C 1
ATOM 7949 O O . GLN D 1 100 ? -63.274 -1.611 -0.649 1.00 36.90 124 GLN D O 1
ATOM 7955 N N . TRP D 1 101 ? -62.725 -0.251 1.059 1.00 37.00 125 TRP D N 1
ATOM 7956 C CA . TRP D 1 101 ? -63.426 -1.033 2.077 1.00 36.30 125 TRP D CA 1
ATOM 7957 C C . TRP D 1 101 ? -63.957 -0.127 3.179 1.00 36.25 125 TRP D C 1
ATOM 7958 O O . TRP D 1 101 ? -63.645 1.059 3.213 1.00 36.95 125 TRP D O 1
ATOM 7969 N N . LYS D 1 102 ? -64.756 -0.685 4.079 1.00 37.29 126 LYS D N 1
ATOM 7970 C CA . LYS D 1 102 ? -65.320 0.097 5.182 1.00 38.71 126 LYS D CA 1
ATOM 7971 C C . LYS D 1 102 ? -64.604 -0.187 6.501 1.00 38.84 126 LYS D C 1
ATOM 7972 O O . LYS D 1 102 ? -64.251 -1.324 6.795 1.00 39.55 126 LYS D O 1
ATOM 7978 N N . GLU D 1 103 ? -64.369 0.866 7.275 1.00 38.82 127 GLU D N 1
ATOM 7979 C CA . GLU D 1 103 ? -63.727 0.749 8.576 1.00 38.86 127 GLU D CA 1
ATOM 7980 C C . GLU D 1 103 ? -64.814 0.954 9.619 1.00 38.87 127 GLU D C 1
ATOM 7981 O O . GLU D 1 103 ? -65.511 1.969 9.591 1.00 37.89 127 GLU D O 1
ATOM 7987 N N . LEU D 1 104 ? -64.967 -0.010 10.525 1.00 39.49 128 LEU D N 1
ATOM 7988 C CA . LEU D 1 104 ? -65.975 0.075 11.579 1.00 39.11 128 LEU D CA 1
ATOM 7989 C C . LEU D 1 104 ? -65.268 0.055 12.927 1.00 38.44 128 LEU D C 1
ATOM 7990 O O . LEU D 1 104 ? -64.283 -0.655 13.112 1.00 37.40 128 LEU D O 1
ATOM 7995 N N . ARG D 1 105 ? -65.771 0.859 13.857 1.00 38.16 129 ARG D N 1
ATOM 7996 C CA . ARG D 1 105 ? -65.198 0.964 15.199 1.00 38.41 129 ARG D CA 1
ATOM 7997 C C . ARG D 1 105 ? -66.321 0.968 16.228 1.00 38.97 129 ARG D C 1
ATOM 7998 O O . ARG D 1 105 ? -66.758 2.032 16.672 1.00 39.42 129 ARG D O 1
ATOM 8006 N N . PRO D 1 106 ? -66.799 -0.219 16.625 1.00 38.42 130 PRO D N 1
ATOM 8007 C CA . PRO D 1 106 ? -67.882 -0.309 17.608 1.00 38.10 130 PRO D CA 1
ATOM 8008 C C . PRO D 1 106 ? -67.529 0.463 18.869 1.00 37.83 130 PRO D C 1
ATOM 8009 O O . PRO D 1 106 ? -66.371 0.477 19.271 1.00 36.58 130 PRO D O 1
ATOM 8013 N N . GLN D 1 107 ? -68.516 1.103 19.495 1.00 37.97 131 GLN D N 1
ATOM 8014 C CA . GLN D 1 107 ? -68.267 1.909 20.697 1.00 36.77 131 GLN D CA 1
ATOM 8015 C C . GLN D 1 107 ? -68.868 1.374 21.999 1.00 36.71 131 GLN D C 1
ATOM 8016 O O . GLN D 1 107 ? -68.563 1.890 23.073 1.00 36.07 131 GLN D O 1
ATOM 8022 N N . ALA D 1 108 ? -69.716 0.350 21.909 1.00 36.48 132 ALA D N 1
ATOM 8023 C CA . ALA D 1 108 ? -70.360 -0.211 23.096 1.00 35.08 132 ALA D CA 1
ATOM 8024 C C . ALA D 1 108 ? -70.496 -1.726 23.009 1.00 35.33 132 ALA D C 1
ATOM 8025 O O . ALA D 1 108 ? -70.791 -2.268 21.942 1.00 36.09 132 ALA D O 1
ATOM 8027 N N . LEU D 1 109 ? -70.294 -2.424 24.120 1.00 34.86 133 LEU D N 1
ATOM 8028 C CA . LEU D 1 109 ? -70.426 -3.877 24.080 1.00 34.87 133 LEU D CA 1
ATOM 8029 C C . LEU D 1 109 ? -71.750 -4.245 23.439 1.00 35.24 133 LEU D C 1
ATOM 8030 O O . LEU D 1 109 ? -72.682 -3.436 23.419 1.00 35.62 133 LEU D O 1
ATOM 8035 N N . PRO D 1 110 ? -71.848 -5.460 22.877 1.00 35.42 134 PRO D N 1
ATOM 8036 C CA . PRO D 1 110 ? -73.122 -5.827 22.270 1.00 35.90 134 PRO D CA 1
ATOM 8037 C C . PRO D 1 110 ? -74.222 -5.670 23.300 1.00 35.75 134 PRO D C 1
ATOM 8038 O O . PRO D 1 110 ? -73.990 -5.829 24.506 1.00 34.58 134 PRO D O 1
ATOM 8042 N N . PRO D 1 111 ? -75.434 -5.340 22.836 1.00 35.70 135 PRO D N 1
ATOM 8043 C CA . PRO D 1 111 ? -76.590 -5.148 23.712 1.00 36.33 135 PRO D CA 1
ATOM 8044 C C . PRO D 1 111 ? -76.933 -6.353 24.598 1.00 37.57 135 PRO D C 1
ATOM 8045 O O . PRO D 1 111 ? -77.218 -7.451 24.107 1.00 37.57 135 PRO D O 1
ATOM 8049 N N . GLY D 1 112 ? -76.876 -6.128 25.911 1.00 37.90 136 GLY D N 1
ATOM 8050 C CA . GLY D 1 112 ? -77.177 -7.167 26.879 1.00 39.13 136 GLY D CA 1
ATOM 8051 C C . GLY D 1 112 ? -75.940 -7.714 27.560 1.00 40.68 136 GLY D C 1
ATOM 8052 O O . GLY D 1 112 ? -76.025 -8.591 28.427 1.00 41.46 136 GLY D O 1
ATOM 8053 N N . LEU D 1 113 ? -74.780 -7.185 27.178 1.00 41.62 137 LEU D N 1
ATOM 8054 C CA . LEU D 1 113 ? -73.498 -7.632 27.734 1.00 41.90 137 LEU D CA 1
ATOM 8055 C C . LEU D 1 113 ? -72.892 -6.554 28.611 1.00 42.47 137 LEU D C 1
ATOM 8056 O O . LEU D 1 113 ? -73.066 -5.364 28.356 1.00 42.65 137 LEU D O 1
ATOM 8061 N N . MET D 1 114 ? -72.175 -6.971 29.642 1.00 42.80 138 MET D N 1
ATOM 8062 C CA . MET D 1 114 ? -71.514 -6.026 30.529 1.00 43.12 138 MET D CA 1
ATOM 8063 C C . MET D 1 114 ? -70.542 -6.786 31.408 1.00 42.63 138 MET D C 1
ATOM 8064 O O . MET D 1 114 ? -70.709 -7.985 31.640 1.00 42.22 138 MET D O 1
ATOM 8069 N N . VAL D 1 115 ? -69.519 -6.097 31.894 1.00 42.17 139 VAL D N 1
ATOM 8070 C CA . VAL D 1 115 ? -68.534 -6.770 32.726 1.00 42.62 139 VAL D CA 1
ATOM 8071 C C . VAL D 1 115 ? -68.431 -6.194 34.147 1.00 42.96 139 VAL D C 1
ATOM 8072 O O . VAL D 1 115 ? -68.486 -4.981 34.343 1.00 43.10 139 VAL D O 1
ATOM 8076 N N . VAL D 1 116 ? -68.298 -7.081 35.133 1.00 42.95 140 VAL D N 1
ATOM 8077 C CA . VAL D 1 116 ? -68.179 -6.672 36.529 1.00 43.60 140 VAL D CA 1
ATOM 8078 C C . VAL D 1 116 ? -66.735 -6.677 36.982 1.00 44.56 140 VAL D C 1
ATOM 8079 O O . VAL D 1 116 ? -66.143 -7.736 37.204 1.00 43.53 140 VAL D O 1
ATOM 8083 N N . GLU D 1 117 ? -66.181 -5.478 37.128 1.00 45.84 141 GLU D N 1
ATOM 8084 C CA . GLU D 1 117 ? -64.796 -5.291 37.557 1.00 45.88 141 GLU D CA 1
ATOM 8085 C C . GLU D 1 117 ? -64.531 -5.782 38.974 1.00 44.32 141 GLU D C 1
ATOM 8086 O O . GLU D 1 117 ? -65.232 -5.394 39.904 1.00 44.47 141 GLU D O 1
ATOM 8092 N N . GLU D 1 118 ? -63.507 -6.614 39.135 1.00 42.23 142 GLU D N 1
ATOM 8093 C CA . GLU D 1 118 ? -63.127 -7.129 40.454 1.00 41.21 142 GLU D CA 1
ATOM 8094 C C . GLU D 1 118 ? -64.337 -7.522 41.320 1.00 39.30 142 GLU D C 1
ATOM 8095 O O . GLU D 1 118 ? -64.471 -7.080 42.460 1.00 38.55 142 GLU D O 1
ATOM 8101 N N . ILE D 1 119 ? -65.205 -8.365 40.783 1.00 38.04 143 ILE D N 1
ATOM 8102 C CA . ILE D 1 119 ? -66.387 -8.790 41.511 1.00 36.93 143 ILE D CA 1
ATOM 8103 C C . ILE D 1 119 ? -66.042 -9.616 42.744 1.00 36.95 143 ILE D C 1
ATOM 8104 O O . ILE D 1 119 ? -66.884 -9.829 43.619 1.00 36.24 143 ILE D O 1
ATOM 8109 N N . ILE D 1 120 ? -64.803 -10.087 42.800 1.00 37.45 144 ILE D N 1
ATOM 8110 C CA . ILE D 1 120 ? -64.341 -10.863 43.939 1.00 39.86 144 ILE D CA 1
ATOM 8111 C C . ILE D 1 120 ? -62.923 -10.477 44.303 1.00 41.73 144 ILE D C 1
ATOM 8112 O O . ILE D 1 120 ? -62.247 -9.795 43.539 1.00 43.71 144 ILE D O 1
ATOM 8117 N N . SER D 1 121 ? -62.481 -10.913 45.477 1.00 43.80 145 SER D N 1
ATOM 8118 C CA . SER D 1 121 ? -61.137 -10.618 45.949 1.00 45.41 145 SER D CA 1
ATOM 8119 C C . SER D 1 121 ? -60.193 -11.697 45.487 1.00 46.05 145 SER D C 1
ATOM 8120 O O . SER D 1 121 ? -60.623 -12.775 45.076 1.00 46.37 145 SER D O 1
ATOM 8123 N N . SER D 1 122 ? -58.901 -11.403 45.581 1.00 46.36 146 SER D N 1
ATOM 8124 C CA . SER D 1 122 ? -57.854 -12.335 45.176 1.00 46.19 146 SER D CA 1
ATOM 8125 C C . SER D 1 122 ? -57.874 -13.617 46.004 1.00 47.24 146 SER D C 1
ATOM 8126 O O . SER D 1 122 ? -57.669 -14.716 45.479 1.00 47.45 146 SER D O 1
ATOM 8129 N N . GLU D 1 123 ? -58.123 -13.471 47.300 1.00 47.57 147 GLU D N 1
ATOM 8130 C CA . GLU D 1 123 ? -58.156 -14.622 48.189 1.00 49.08 147 GLU D CA 1
ATOM 8131 C C . GLU D 1 123 ? -59.305 -15.520 47.789 1.00 47.86 147 GLU D C 1
ATOM 8132 O O . GLU D 1 123 ? -59.168 -16.745 47.752 1.00 47.33 147 GLU D O 1
ATOM 8138 N N . GLU D 1 124 ? -60.439 -14.893 47.494 1.00 47.29 148 GLU D N 1
ATOM 8139 C CA . GLU D 1 124 ? -61.643 -15.600 47.073 1.00 48.01 148 GLU D CA 1
ATOM 8140 C C . GLU D 1 124 ? -61.355 -16.317 45.757 1.00 48.33 148 GLU D C 1
ATOM 8141 O O . GLU D 1 124 ? -61.702 -17.489 45.578 1.00 47.29 148 GLU D O 1
ATOM 8147 N N . GLU D 1 125 ? -60.721 -15.594 44.838 1.00 49.53 149 GLU D N 1
ATOM 8148 C CA . GLU D 1 125 ? -60.336 -16.145 43.545 1.00 50.21 149 GLU D CA 1
ATOM 8149 C C . GLU D 1 125 ? -59.485 -17.386 43.765 1.00 51.23 149 GLU D C 1
ATOM 8150 O O . GLU D 1 125 ? -59.628 -18.377 43.052 1.00 51.08 149 GLU D O 1
ATOM 8156 N N . LYS D 1 126 ? -58.590 -17.319 44.751 1.00 52.37 150 LYS D N 1
ATOM 8157 C CA . LYS D 1 126 ? -57.721 -18.448 45.054 1.00 53.95 150 LYS D CA 1
ATOM 8158 C C . LYS D 1 126 ? -58.484 -19.532 45.783 1.00 54.07 150 LYS D C 1
ATOM 8159 O O . LYS D 1 126 ? -58.174 -20.715 45.640 1.00 52.84 150 LYS D O 1
ATOM 8165 N N . MET D 1 127 ? -59.484 -19.134 46.561 1.00 55.02 151 MET D N 1
ATOM 8166 C CA . MET D 1 127 ? -60.286 -20.107 47.292 1.00 56.65 151 MET D CA 1
ATOM 8167 C C . MET D 1 127 ? -61.142 -20.891 46.287 1.00 56.24 151 MET D C 1
ATOM 8168 O O . MET D 1 127 ? -61.433 -22.067 46.505 1.00 56.84 151 MET D O 1
ATOM 8173 N N . LEU D 1 128 ? -61.516 -20.256 45.175 1.00 55.41 152 LEU D N 1
ATOM 8174 C CA . LEU D 1 128 ? -62.329 -20.922 44.149 1.00 54.08 152 LEU D CA 1
ATOM 8175 C C . LEU D 1 128 ? -61.504 -21.844 43.286 1.00 53.83 152 LEU D C 1
ATOM 8176 O O . LEU D 1 128 ? -61.881 -22.983 43.030 1.00 52.78 152 LEU D O 1
ATOM 8181 N N . LEU D 1 129 ? -60.379 -21.326 42.823 1.00 54.88 153 LEU D N 1
ATOM 8182 C CA . LEU D 1 129 ? -59.483 -22.093 41.982 1.00 56.77 153 LEU D CA 1
ATOM 8183 C C . LEU D 1 129 ? -59.066 -23.396 42.630 1.00 58.81 153 LEU D C 1
ATOM 8184 O O . LEU D 1 129 ? -59.120 -24.457 42.000 1.00 58.85 153 LEU D O 1
ATOM 8189 N N . GLU D 1 130 ? -58.640 -23.316 43.888 1.00 60.64 154 GLU D N 1
ATOM 8190 C CA . GLU D 1 130 ? -58.181 -24.503 44.605 1.00 62.89 154 GLU D CA 1
ATOM 8191 C C . GLU D 1 130 ? -59.275 -25.514 44.933 1.00 62.52 154 GLU D C 1
ATOM 8192 O O . GLU D 1 130 ? -58.986 -26.684 45.194 1.00 62.82 154 GLU D O 1
ATOM 8198 N N . SER D 1 131 ? -60.525 -25.072 44.900 1.00 61.49 155 SER D N 1
ATOM 8199 C CA . SER D 1 131 ? -61.636 -25.957 45.215 1.00 61.62 155 SER D CA 1
ATOM 8200 C C . SER D 1 131 ? -62.195 -26.703 44.010 1.00 62.46 155 SER D C 1
ATOM 8201 O O . SER D 1 131 ? -63.254 -27.326 44.104 1.00 62.63 155 SER D O 1
ATOM 8204 N N . VAL D 1 132 ? -61.497 -26.652 42.881 1.00 63.46 156 VAL D N 1
ATOM 8205 C CA . VAL D 1 132 ? -61.982 -27.329 41.679 1.00 64.38 156 VAL D CA 1
ATOM 8206 C C . VAL D 1 132 ? -61.717 -28.830 41.727 1.00 64.33 156 VAL D C 1
ATOM 8207 O O . VAL D 1 132 ? -60.670 -29.274 42.186 1.00 63.78 156 VAL D O 1
ATOM 8211 N N . ASP D 1 133 ? -62.677 -29.610 41.256 1.00 65.20 157 ASP D N 1
ATOM 8212 C CA . ASP D 1 133 ? -62.537 -31.060 41.257 1.00 66.99 157 ASP D CA 1
ATOM 8213 C C . ASP D 1 133 ? -62.640 -31.638 39.843 1.00 67.14 157 ASP D C 1
ATOM 8214 O O . ASP D 1 133 ? -63.730 -31.729 39.267 1.00 66.79 157 ASP D O 1
ATOM 8219 N N . TRP D 1 134 ? -61.512 -32.054 39.285 1.00 66.92 158 TRP D N 1
ATOM 8220 C CA . TRP D 1 134 ? -61.534 -32.597 37.938 1.00 66.95 158 TRP D CA 1
ATOM 8221 C C . TRP D 1 134 ? -61.988 -34.056 37.846 1.00 66.70 158 TRP D C 1
ATOM 8222 O O . TRP D 1 134 ? -61.835 -34.690 36.802 1.00 66.64 158 TRP D O 1
ATOM 8233 N N . THR D 1 135 ? -62.570 -34.585 38.919 1.00 66.21 159 THR D N 1
ATOM 8234 C CA . THR D 1 135 ? -63.019 -35.977 38.921 1.00 64.60 159 THR D CA 1
ATOM 8235 C C . THR D 1 135 ? -64.515 -36.113 38.669 1.00 63.60 159 THR D C 1
ATOM 8236 O O . THR D 1 135 ? -64.952 -37.052 38.005 1.00 62.74 159 THR D O 1
ATOM 8240 N N . HIS D 1 149 ? -59.683 -29.403 23.176 1.00 68.62 173 HIS D N 1
ATOM 8241 C CA . HIS D 1 149 ? -58.469 -29.791 23.890 1.00 68.56 173 HIS D CA 1
ATOM 8242 C C . HIS D 1 149 ? -58.472 -29.204 25.317 1.00 67.47 173 HIS D C 1
ATOM 8243 O O . HIS D 1 149 ? -57.774 -29.706 26.201 1.00 67.90 173 HIS D O 1
ATOM 8250 N N . ARG D 1 150 ? -59.273 -28.159 25.540 1.00 65.03 174 ARG D N 1
ATOM 8251 C CA . ARG D 1 150 ? -59.381 -27.520 26.856 1.00 62.59 174 ARG D CA 1
ATOM 8252 C C . ARG D 1 150 ? -60.101 -28.448 27.835 1.00 60.94 174 ARG D C 1
ATOM 8253 O O . ARG D 1 150 ? -60.836 -29.337 27.417 1.00 60.17 174 ARG D O 1
ATOM 8261 N N . ARG D 1 151 ? -59.909 -28.223 29.133 1.00 59.63 175 ARG D N 1
ATOM 8262 C CA . ARG D 1 151 ? -60.531 -29.058 30.160 1.00 58.57 175 ARG D CA 1
ATOM 8263 C C . ARG D 1 151 ? -61.893 -28.515 30.582 1.00 57.11 175 ARG D C 1
ATOM 8264 O O . ARG D 1 151 ? -62.079 -27.311 30.747 1.00 56.37 175 ARG D O 1
ATOM 8272 N N . VAL D 1 152 ? -62.848 -29.415 30.758 1.00 55.85 176 VAL D N 1
ATOM 8273 C CA . VAL D 1 152 ? -64.178 -28.999 31.139 1.00 55.79 176 VAL D CA 1
ATOM 8274 C C . VAL D 1 152 ? -64.789 -29.975 32.113 1.00 55.77 176 VAL D C 1
ATOM 8275 O O . VAL D 1 152 ? -64.307 -31.093 32.269 1.00 56.56 176 VAL D O 1
ATOM 8279 N N . LYS D 1 153 ? -65.873 -29.542 32.746 1.00 55.02 177 LYS D N 1
ATOM 8280 C CA . LYS D 1 153 ? -66.579 -30.349 33.722 1.00 53.83 177 LYS D CA 1
ATOM 8281 C C . LYS D 1 153 ? -67.899 -29.633 34.023 1.00 53.35 177 LYS D C 1
ATOM 8282 O O . LYS D 1 153 ? -67.907 -28.458 34.374 1.00 53.09 177 LYS D O 1
ATOM 8288 N N . HIS D 1 154 ? -69.014 -30.337 33.881 1.00 53.12 178 HIS D N 1
ATOM 8289 C CA . HIS D 1 154 ? -70.315 -29.735 34.135 1.00 53.35 178 HIS D CA 1
ATOM 8290 C C . HIS D 1 154 ? -70.828 -30.002 35.533 1.00 54.23 178 HIS D C 1
ATOM 8291 O O . HIS D 1 154 ? -70.507 -31.034 36.124 1.00 55.11 178 HIS D O 1
ATOM 8298 N N . PHE D 1 155 ? -71.649 -29.070 36.028 1.00 54.52 179 PHE D N 1
ATOM 8299 C CA . PHE D 1 155 ? -72.266 -29.127 37.357 1.00 54.74 179 PHE D CA 1
ATOM 8300 C C . PHE D 1 155 ? -73.736 -28.685 37.317 1.00 56.76 179 PHE D C 1
ATOM 8301 O O . PHE D 1 155 ? -74.187 -28.041 36.365 1.00 56.11 179 PHE D O 1
ATOM 8309 N N . GLY D 1 156 ? -74.471 -29.022 38.375 1.00 59.36 180 GLY D N 1
ATOM 8310 C CA . GLY D 1 156 ? -75.881 -28.669 38.465 1.00 61.26 180 GLY D CA 1
ATOM 8311 C C . GLY D 1 156 ? -76.763 -29.725 37.824 1.00 62.84 180 GLY D C 1
ATOM 8312 O O . GLY D 1 156 ? -77.646 -30.297 38.474 1.00 63.27 180 GLY D O 1
ATOM 8313 N N . TYR D 1 157 ? -76.503 -29.978 36.539 1.00 64.01 181 TYR D N 1
ATOM 8314 C CA . TYR D 1 157 ? -77.239 -30.956 35.734 1.00 64.02 181 TYR D CA 1
ATOM 8315 C C . TYR D 1 157 ? -76.295 -31.891 34.958 1.00 64.07 181 TYR D C 1
ATOM 8316 O O . TYR D 1 157 ? -75.603 -31.484 34.013 1.00 63.42 181 TYR D O 1
ATOM 8325 N N . LEU D 1 176 ? -74.112 -28.947 42.165 1.00 42.93 200 LEU D N 1
ATOM 8326 C CA . LEU D 1 176 ? -73.558 -27.587 42.157 1.00 45.10 200 LEU D CA 1
ATOM 8327 C C . LEU D 1 176 ? -72.766 -27.297 43.451 1.00 45.90 200 LEU D C 1
ATOM 8328 O O . LEU D 1 176 ? -73.355 -27.221 44.532 1.00 46.72 200 LEU D O 1
ATOM 8333 N N . PRO D 1 177 ? -71.433 -27.084 43.353 1.00 46.43 201 PRO D N 1
ATOM 8334 C CA . PRO D 1 177 ? -70.598 -26.817 44.540 1.00 47.30 201 PRO D CA 1
ATOM 8335 C C . PRO D 1 177 ? -71.061 -25.771 45.573 1.00 48.75 201 PRO D C 1
ATOM 8336 O O . PRO D 1 177 ? -71.690 -24.769 45.232 1.00 48.33 201 PRO D O 1
ATOM 8340 N N . ASP D 1 178 ? -70.746 -26.022 46.846 1.00 50.65 202 ASP D N 1
ATOM 8341 C CA . ASP D 1 178 ? -71.129 -25.116 47.931 1.00 52.12 202 ASP D CA 1
ATOM 8342 C C . ASP D 1 178 ? -70.318 -23.835 47.960 1.00 52.72 202 ASP D C 1
ATOM 8343 O O . ASP D 1 178 ? -70.816 -22.776 48.361 1.00 53.77 202 ASP D O 1
ATOM 8348 N N . ILE D 1 179 ? -69.066 -23.934 47.534 1.00 51.93 203 ILE D N 1
ATOM 8349 C CA . ILE D 1 179 ? -68.181 -22.785 47.508 1.00 50.91 203 ILE D CA 1
ATOM 8350 C C . ILE D 1 179 ? -68.662 -21.782 46.485 1.00 51.87 203 ILE D C 1
ATOM 8351 O O . ILE D 1 179 ? -67.881 -20.972 46.004 1.00 53.41 203 ILE D O 1
ATOM 8356 N N . CYS D 1 180 ? -69.946 -21.845 46.146 1.00 51.90 204 CYS D N 1
ATOM 8357 C CA . CYS D 1 180 ? -70.534 -20.937 45.170 1.00 51.39 204 CYS D CA 1
ATOM 8358 C C . CYS D 1 180 ? -71.711 -20.208 45.767 1.00 50.49 204 CYS D C 1
ATOM 8359 O O . CYS D 1 180 ? -71.832 -19.001 45.624 1.00 50.98 204 CYS D O 1
ATOM 8362 N N . GLU D 1 181 ? -72.583 -20.960 46.428 1.00 50.28 205 GLU D N 1
ATOM 8363 C CA . GLU D 1 181 ? -73.792 -20.399 47.014 1.00 50.08 205 GLU D CA 1
ATOM 8364 C C . GLU D 1 181 ? -73.606 -18.992 47.560 1.00 47.75 205 GLU D C 1
ATOM 8365 O O . GLU D 1 181 ? -74.359 -18.077 47.213 1.00 46.11 205 GLU D O 1
ATOM 8371 N N . SER D 1 182 ? -72.601 -18.814 48.408 1.00 45.07 206 SER D N 1
ATOM 8372 C CA . SER D 1 182 ? -72.342 -17.507 48.995 1.00 42.99 206 SER D CA 1
ATOM 8373 C C . SER D 1 182 ? -72.126 -16.438 47.927 1.00 40.24 206 SER D C 1
ATOM 8374 O O . SER D 1 182 ? -72.659 -15.338 48.019 1.00 39.82 206 SER D O 1
ATOM 8377 N N . PHE D 1 183 ? -71.350 -16.765 46.906 1.00 37.82 207 PHE D N 1
ATOM 8378 C CA . PHE D 1 183 ? -71.101 -15.816 45.841 1.00 35.71 207 PHE D CA 1
ATOM 8379 C C . PHE D 1 183 ? -72.405 -15.573 45.104 1.00 36.37 207 PHE D C 1
ATOM 8380 O O . PHE D 1 183 ? -72.861 -14.442 45.016 1.00 37.69 207 PHE D O 1
ATOM 8388 N N . LEU D 1 184 ? -73.013 -16.631 44.582 1.00 36.10 208 LEU D N 1
ATOM 8389 C CA . LEU D 1 184 ? -74.269 -16.482 43.866 1.00 36.17 208 LEU D CA 1
ATOM 8390 C C . LEU D 1 184 ? -75.258 -15.636 44.647 1.00 37.74 208 LEU D C 1
ATOM 8391 O O . LEU D 1 184 ? -75.883 -14.736 44.087 1.00 37.17 208 LEU D O 1
ATOM 8396 N N . GLU D 1 185 ? -75.393 -15.935 45.941 1.00 39.32 209 GLU D N 1
ATOM 8397 C CA . GLU D 1 185 ? -76.313 -15.225 46.843 1.00 39.55 209 GLU D CA 1
ATOM 8398 C C . GLU D 1 185 ? -76.026 -13.730 46.881 1.00 38.79 209 GLU D C 1
ATOM 8399 O O . GLU D 1 185 ? -76.936 -12.898 46.771 1.00 38.10 209 GLU D O 1
ATOM 8405 N N . LYS D 1 186 ? -74.749 -13.406 47.060 1.00 37.39 210 LYS D N 1
ATOM 8406 C CA . LYS D 1 186 ? -74.293 -12.029 47.126 1.00 36.24 210 LYS D CA 1
ATOM 8407 C C . LYS D 1 186 ? -74.596 -11.339 45.802 1.00 36.26 210 LYS D C 1
ATOM 8408 O O . LYS D 1 186 ? -75.087 -10.215 45.802 1.00 35.84 210 LYS D O 1
ATOM 8414 N N . TRP D 1 187 ? -74.312 -12.031 44.690 1.00 37.82 211 TRP D N 1
ATOM 8415 C CA . TRP D 1 187 ? -74.529 -11.539 43.310 1.00 39.28 211 TRP D CA 1
ATOM 8416 C C . TRP D 1 187 ? -75.954 -10.993 43.174 1.00 40.05 211 TRP D C 1
ATOM 8417 O O . TRP D 1 187 ? -76.174 -9.903 42.629 1.00 38.88 211 TRP D O 1
ATOM 8428 N N . LEU D 1 188 ? -76.920 -11.781 43.645 1.00 39.80 212 LEU D N 1
ATOM 8429 C CA . LEU D 1 188 ? -78.318 -11.392 43.584 1.00 40.58 212 LEU D CA 1
ATOM 8430 C C . LEU D 1 188 ? -78.549 -10.149 44.435 1.00 41.45 212 LEU D C 1
ATOM 8431 O O . LEU D 1 188 ? -79.073 -9.141 43.956 1.00 40.13 212 LEU D O 1
ATOM 8436 N N . ARG D 1 189 ? -78.146 -10.225 45.700 1.00 42.04 213 ARG D N 1
ATOM 8437 C CA . ARG D 1 189 ? -78.319 -9.110 46.614 1.00 42.35 213 ARG D CA 1
ATOM 8438 C C . ARG D 1 189 ? -77.670 -7.870 46.016 1.00 42.03 213 ARG D C 1
ATOM 8439 O O . ARG D 1 189 ? -78.164 -6.760 46.177 1.00 42.18 213 ARG D O 1
ATOM 8447 N N . LYS D 1 190 ? -76.568 -8.065 45.309 1.00 41.80 214 LYS D N 1
ATOM 8448 C CA . LYS D 1 190 ? -75.883 -6.953 44.688 1.00 42.77 214 LYS D CA 1
ATOM 8449 C C . LYS D 1 190 ? -76.559 -6.527 43.390 1.00 43.17 214 LYS D C 1
ATOM 8450 O O . LYS D 1 190 ? -76.348 -5.415 42.913 1.00 43.58 214 LYS D O 1
ATOM 8456 N N . GLY D 1 191 ? -77.369 -7.408 42.809 1.00 43.66 215 GLY D N 1
ATOM 8457 C CA . GLY D 1 191 ? -78.073 -7.056 41.579 1.00 43.17 215 GLY D CA 1
ATOM 8458 C C . GLY D 1 191 ? -77.384 -7.479 40.299 1.00 42.51 215 GLY D C 1
ATOM 8459 O O . GLY D 1 191 ? -77.931 -7.359 39.201 1.00 41.91 215 GLY D O 1
ATOM 8460 N N . TYR D 1 192 ? -76.164 -7.971 40.462 1.00 42.39 216 TYR D N 1
ATOM 8461 C CA . TYR D 1 192 ? -75.348 -8.441 39.362 1.00 41.52 216 TYR D CA 1
ATOM 8462 C C . TYR D 1 192 ? -76.099 -9.485 38.553 1.00 41.43 216 TYR D C 1
ATOM 8463 O O . TYR D 1 192 ? -76.141 -9.413 37.328 1.00 42.17 216 TYR D O 1
ATOM 8472 N N . ILE D 1 193 ? -76.694 -10.452 39.247 1.00 40.70 217 ILE D N 1
ATOM 8473 C CA . ILE D 1 193 ? -77.446 -11.516 38.600 1.00 40.07 217 ILE D CA 1
ATOM 8474 C C . ILE D 1 193 ? -78.922 -11.420 39.017 1.00 39.48 217 ILE D C 1
ATOM 8475 O O . ILE D 1 193 ? -79.213 -11.156 40.180 1.00 40.53 217 ILE D O 1
ATOM 8480 N N . LYS D 1 194 ? -79.853 -11.607 38.079 1.00 38.48 218 LYS D N 1
ATOM 8481 C CA . LYS D 1 194 ? -81.278 -11.485 38.408 1.00 38.05 218 LYS D CA 1
ATOM 8482 C C . LYS D 1 194 ? -81.922 -12.776 38.897 1.00 38.62 218 LYS D C 1
ATOM 8483 O O . LYS D 1 194 ? -82.987 -12.742 39.533 1.00 38.21 218 LYS D O 1
ATOM 8489 N N . HIS D 1 195 ? -81.276 -13.908 38.613 1.00 39.04 219 HIS D N 1
ATOM 8490 C CA . HIS D 1 195 ? -81.798 -15.225 39.005 1.00 38.51 219 HIS D CA 1
ATOM 8491 C C . HIS D 1 195 ? -80.729 -16.172 39.510 1.00 38.08 219 HIS D C 1
ATOM 8492 O O . HIS D 1 195 ? -79.591 -16.118 39.072 1.00 37.53 219 HIS D O 1
ATOM 8499 N N . LYS D 1 196 ? -81.097 -17.042 40.440 1.00 38.88 220 LYS D N 1
ATOM 8500 C CA . LYS D 1 196 ? -80.141 -17.995 40.967 1.00 39.96 220 LYS D CA 1
ATOM 8501 C C . LYS D 1 196 ? -80.053 -19.129 39.972 1.00 40.68 220 LYS D C 1
ATOM 8502 O O . LYS D 1 196 ? -81.056 -19.784 39.673 1.00 40.31 220 LYS D O 1
ATOM 8508 N N . PRO D 1 197 ? -78.849 -19.353 39.418 1.00 41.50 221 PRO D N 1
ATOM 8509 C CA . PRO D 1 197 ? -78.589 -20.411 38.437 1.00 41.85 221 PRO D CA 1
ATOM 8510 C C . PRO D 1 197 ? -78.555 -21.770 39.120 1.00 41.63 221 PRO D C 1
ATOM 8511 O O . PRO D 1 197 ? -78.282 -21.848 40.319 1.00 41.75 221 PRO D O 1
ATOM 8515 N N . ASP D 1 198 ? -78.871 -22.816 38.351 1.00 41.39 222 ASP D N 1
ATOM 8516 C CA . ASP D 1 198 ? -78.906 -24.193 38.828 1.00 41.16 222 ASP D CA 1
ATOM 8517 C C . ASP D 1 198 ? -78.107 -25.103 37.906 1.00 40.60 222 ASP D C 1
ATOM 8518 O O . ASP D 1 198 ? -78.379 -26.297 37.811 1.00 40.63 222 ASP D O 1
ATOM 8523 N N . GLN D 1 199 ? -77.126 -24.518 37.225 1.00 40.71 223 GLN D N 1
ATOM 8524 C CA . GLN D 1 199 ? -76.236 -25.252 36.321 1.00 42.28 223 GLN D CA 1
ATOM 8525 C C . GLN D 1 199 ? -74.934 -24.481 36.121 1.00 42.78 223 GLN D C 1
ATOM 8526 O O . GLN D 1 199 ? -74.943 -23.303 35.742 1.00 42.72 223 GLN D O 1
ATOM 8532 N N . MET D 1 200 ? -73.811 -25.147 36.367 1.00 42.06 224 MET D N 1
ATOM 8533 C CA . MET D 1 200 ? -72.527 -24.489 36.214 1.00 41.38 224 MET D CA 1
ATOM 8534 C C . MET D 1 200 ? -71.616 -25.303 35.310 1.00 40.87 224 MET D C 1
ATOM 8535 O O . MET D 1 200 ? -71.904 -26.459 35.015 1.00 40.41 224 MET D O 1
ATOM 8540 N N . THR D 1 201 ? -70.528 -24.683 34.859 1.00 41.02 225 THR D N 1
ATOM 8541 C CA . THR D 1 201 ? -69.563 -25.325 33.971 1.00 39.75 225 THR D CA 1
ATOM 8542 C C . THR D 1 201 ? -68.196 -24.654 34.101 1.00 40.76 225 THR D C 1
ATOM 8543 O O . THR D 1 201 ? -68.053 -23.449 33.861 1.00 41.79 225 THR D O 1
ATOM 8547 N N . ILE D 1 202 ? -67.192 -25.432 34.491 1.00 41.07 226 ILE D N 1
ATOM 8548 C CA . ILE D 1 202 ? -65.845 -24.895 34.629 1.00 41.63 226 ILE D CA 1
ATOM 8549 C C . ILE D 1 202 ? -65.043 -25.212 33.383 1.00 42.79 226 ILE D C 1
ATOM 8550 O O . ILE D 1 202 ? -65.100 -26.329 32.873 1.00 42.74 226 ILE D O 1
ATOM 8555 N N . ASN D 1 203 ? -64.310 -24.219 32.892 1.00 42.89 227 ASN D N 1
ATOM 8556 C CA . ASN D 1 203 ? -63.488 -24.394 31.704 1.00 44.08 227 ASN D CA 1
ATOM 8557 C C . ASN D 1 203 ? -62.105 -23.900 32.012 1.00 44.21 227 ASN D C 1
ATOM 8558 O O . ASN D 1 203 ? -61.944 -22.798 32.524 1.00 44.82 227 ASN D O 1
ATOM 8563 N N . GLN D 1 204 ? -61.098 -24.708 31.709 1.00 44.02 228 GLN D N 1
ATOM 8564 C CA . GLN D 1 204 ? -59.728 -24.295 31.971 1.00 42.65 228 GLN D CA 1
ATOM 8565 C C . GLN D 1 204 ? -59.011 -24.065 30.661 1.00 41.61 228 GLN D C 1
ATOM 8566 O O . GLN D 1 204 ? -59.119 -24.867 29.742 1.00 41.03 228 GLN D O 1
ATOM 8572 N N . TYR D 1 205 ? -58.266 -22.978 30.574 1.00 40.34 229 TYR D N 1
ATOM 8573 C CA . TYR D 1 205 ? -57.586 -22.698 29.335 1.00 40.56 229 TYR D CA 1
ATOM 8574 C C . TYR D 1 205 ? -56.093 -22.422 29.465 1.00 42.21 229 TYR D C 1
ATOM 8575 O O . TYR D 1 205 ? -55.665 -21.369 29.970 1.00 41.94 229 TYR D O 1
ATOM 8584 N N . GLU D 1 206 ? -55.313 -23.387 28.984 1.00 42.17 230 GLU D N 1
ATOM 8585 C CA . GLU D 1 206 ? -53.863 -23.303 28.970 1.00 42.68 230 GLU D CA 1
ATOM 8586 C C . GLU D 1 206 ? -53.540 -22.343 27.836 1.00 41.29 230 GLU D C 1
ATOM 8587 O O . GLU D 1 206 ? -54.177 -22.381 26.790 1.00 40.19 230 GLU D O 1
ATOM 8593 N N . PRO D 1 207 ? -52.539 -21.473 28.023 1.00 41.37 231 PRO D N 1
ATOM 8594 C CA . PRO D 1 207 ? -52.208 -20.528 26.955 1.00 41.97 231 PRO D CA 1
ATOM 8595 C C . PRO D 1 207 ? -52.249 -21.183 25.584 1.00 42.40 231 PRO D C 1
ATOM 8596 O O . PRO D 1 207 ? -51.571 -22.178 25.323 1.00 41.79 231 PRO D O 1
ATOM 8600 N N . GLY D 1 208 ? -53.095 -20.621 24.731 1.00 43.10 232 GLY D N 1
ATOM 8601 C CA . GLY D 1 208 ? -53.269 -21.137 23.394 1.00 43.77 232 GLY D CA 1
ATOM 8602 C C . GLY D 1 208 ? -54.570 -21.905 23.230 1.00 44.85 232 GLY D C 1
ATOM 8603 O O . GLY D 1 208 ? -55.085 -21.985 22.123 1.00 45.63 232 GLY D O 1
ATOM 8604 N N . GLN D 1 209 ? -55.103 -22.493 24.301 1.00 45.35 233 GLN D N 1
ATOM 8605 C CA . GLN D 1 209 ? -56.357 -23.234 24.177 1.00 45.41 233 GLN D CA 1
ATOM 8606 C C . GLN D 1 209 ? -57.474 -22.210 24.128 1.00 45.83 233 GLN D C 1
ATOM 8607 O O . GLN D 1 209 ? -57.281 -21.053 24.508 1.00 46.00 233 GLN D O 1
ATOM 8613 N N . GLY D 1 210 ? -58.637 -22.625 23.643 1.00 45.69 234 GLY D N 1
ATOM 8614 C CA . GLY D 1 210 ? -59.753 -21.704 23.554 1.00 45.39 234 GLY D CA 1
ATOM 8615 C C . GLY D 1 210 ? -61.075 -22.395 23.295 1.00 45.26 234 GLY D C 1
ATOM 8616 O O . GLY D 1 210 ? -61.261 -23.574 23.640 1.00 46.49 234 GLY D O 1
ATOM 8617 N N . ILE D 1 211 ? -61.999 -21.659 22.684 1.00 42.65 235 ILE D N 1
ATOM 8618 C CA . ILE D 1 211 ? -63.314 -22.200 22.385 1.00 39.69 235 ILE D CA 1
ATOM 8619 C C . ILE D 1 211 ? -63.846 -21.602 21.115 1.00 37.92 235 ILE D C 1
ATOM 8620 O O . ILE D 1 211 ? -63.744 -20.402 20.896 1.00 37.66 235 ILE D O 1
ATOM 8625 N N . PRO D 1 212 ? -64.435 -22.441 20.256 1.00 37.29 236 PRO D N 1
ATOM 8626 C CA . PRO D 1 212 ? -64.985 -21.957 18.985 1.00 35.76 236 PRO D CA 1
ATOM 8627 C C . PRO D 1 212 ? -66.224 -21.083 19.143 1.00 34.17 236 PRO D C 1
ATOM 8628 O O . PRO D 1 212 ? -67.041 -21.289 20.036 1.00 33.78 236 PRO D O 1
ATOM 8632 N N . ALA D 1 213 ? -66.335 -20.088 18.278 1.00 33.89 237 ALA D N 1
ATOM 8633 C CA . ALA D 1 213 ? -67.459 -19.178 18.311 1.00 33.59 237 ALA D CA 1
ATOM 8634 C C . ALA D 1 213 ? -68.726 -19.995 18.325 1.00 33.88 237 ALA D C 1
ATOM 8635 O O . ALA D 1 213 ? -68.808 -21.037 17.671 1.00 33.65 237 ALA D O 1
ATOM 8637 N N . HIS D 1 214 ? -69.714 -19.519 19.077 1.00 34.58 238 HIS D N 1
ATOM 8638 C CA . HIS D 1 214 ? -70.991 -20.212 19.189 1.00 34.91 238 HIS D CA 1
ATOM 8639 C C . HIS D 1 214 ? -71.958 -19.458 20.079 1.00 34.20 238 HIS D C 1
ATOM 8640 O O . HIS D 1 214 ? -71.605 -18.467 20.724 1.00 34.79 238 HIS D O 1
ATOM 8647 N N . ILE D 1 215 ? -73.186 -19.958 20.090 1.00 33.19 239 ILE D N 1
ATOM 8648 C CA . ILE D 1 215 ? -74.278 -19.405 20.874 1.00 33.45 239 ILE D CA 1
ATOM 8649 C C . ILE D 1 215 ? -74.828 -20.552 21.729 1.00 32.73 239 ILE D C 1
ATOM 8650 O O . ILE D 1 215 ? -75.265 -21.578 21.206 1.00 31.99 239 ILE D O 1
ATOM 8655 N N . ASP D 1 216 ? -74.746 -20.391 23.046 1.00 32.94 240 ASP D N 1
ATOM 8656 C CA . ASP D 1 216 ? -75.211 -21.408 23.984 1.00 32.29 240 ASP D CA 1
ATOM 8657 C C . ASP D 1 216 ? -76.606 -21.803 23.578 1.00 31.82 240 ASP D C 1
ATOM 8658 O O . ASP D 1 216 ? -77.475 -20.942 23.451 1.00 30.94 240 ASP D O 1
ATOM 8663 N N . THR D 1 217 ? -76.812 -23.101 23.376 1.00 31.33 241 THR D N 1
ATOM 8664 C CA . THR D 1 217 ? -78.097 -23.614 22.943 1.00 32.17 241 THR D CA 1
ATOM 8665 C C . THR D 1 217 ? -79.261 -22.821 23.546 1.00 32.94 241 THR D C 1
ATOM 8666 O O . THR D 1 217 ? -79.186 -22.368 24.693 1.00 34.99 241 THR D O 1
ATOM 8670 N N . HIS D 1 218 ? -80.316 -22.595 22.764 1.00 31.56 242 HIS D N 1
ATOM 8671 C CA . HIS D 1 218 ? -81.435 -21.823 23.289 1.00 31.33 242 HIS D CA 1
ATOM 8672 C C . HIS D 1 218 ? -82.329 -22.703 24.142 1.00 31.49 242 HIS D C 1
ATOM 8673 O O . HIS D 1 218 ? -82.503 -22.467 25.334 1.00 31.88 242 HIS D O 1
ATOM 8680 N N . SER D 1 219 ? -82.893 -23.734 23.536 1.00 31.94 243 SER D N 1
ATOM 8681 C CA . SER D 1 219 ? -83.785 -24.604 24.277 1.00 32.05 243 SER D CA 1
ATOM 8682 C C . SER D 1 219 ? -83.176 -25.047 25.601 1.00 31.37 243 SER D C 1
ATOM 8683 O O . SER D 1 219 ? -83.891 -25.402 26.530 1.00 30.72 243 SER D O 1
ATOM 8686 N N . ALA D 1 220 ? -81.856 -25.005 25.698 1.00 31.78 244 ALA D N 1
ATOM 8687 C CA . ALA D 1 220 ? -81.185 -25.457 26.909 1.00 32.67 244 ALA D CA 1
ATOM 8688 C C . ALA D 1 220 ? -81.234 -24.529 28.104 1.00 32.90 244 ALA D C 1
ATOM 8689 O O . ALA D 1 220 ? -81.472 -24.975 29.225 1.00 33.87 244 ALA D O 1
ATOM 8691 N N . PHE D 1 221 ? -81.023 -23.243 27.887 1.00 33.00 245 PHE D N 1
ATOM 8692 C CA . PHE D 1 221 ? -80.996 -22.361 29.027 1.00 34.30 245 PHE D CA 1
ATOM 8693 C C . PHE D 1 221 ? -81.864 -21.133 28.924 1.00 35.42 245 PHE D C 1
ATOM 8694 O O . PHE D 1 221 ? -82.571 -20.932 27.946 1.00 36.82 245 PHE D O 1
ATOM 8702 N N . GLU D 1 222 ? -81.806 -20.318 29.964 1.00 36.68 246 GLU D N 1
ATOM 8703 C CA . GLU D 1 222 ? -82.590 -19.111 30.032 1.00 37.02 246 GLU D CA 1
ATOM 8704 C C . GLU D 1 222 ? -81.756 -17.922 29.578 1.00 35.91 246 GLU D C 1
ATOM 8705 O O . GLU D 1 222 ? -80.601 -18.079 29.199 1.00 36.21 246 GLU D O 1
ATOM 8711 N N . ASP D 1 223 ? -82.350 -16.733 29.624 1.00 34.61 247 ASP D N 1
ATOM 8712 C CA . ASP D 1 223 ? -81.695 -15.512 29.185 1.00 31.82 247 ASP D CA 1
ATOM 8713 C C . ASP D 1 223 ? -80.359 -15.201 29.814 1.00 31.75 247 ASP D C 1
ATOM 8714 O O . ASP D 1 223 ? -79.327 -15.270 29.152 1.00 33.99 247 ASP D O 1
ATOM 8719 N N . GLU D 1 224 ? -80.360 -14.846 31.088 1.00 30.44 248 GLU D N 1
ATOM 8720 C CA . GLU D 1 224 ? -79.113 -14.486 31.761 1.00 29.58 248 GLU D CA 1
ATOM 8721 C C . GLU D 1 224 ? -78.100 -15.636 31.939 1.00 29.10 248 GLU D C 1
ATOM 8722 O O . GLU D 1 224 ? -78.412 -16.695 32.498 1.00 30.17 248 GLU D O 1
ATOM 8728 N N . ILE D 1 225 ? -76.891 -15.424 31.424 1.00 26.51 249 ILE D N 1
ATOM 8729 C CA . ILE D 1 225 ? -75.796 -16.394 31.529 1.00 23.51 249 ILE D CA 1
ATOM 8730 C C . ILE D 1 225 ? -74.539 -15.618 31.853 1.00 22.85 249 ILE D C 1
ATOM 8731 O O . ILE D 1 225 ? -74.165 -14.724 31.113 1.00 23.62 249 ILE D O 1
ATOM 8736 N N . VAL D 1 226 ? -73.896 -15.971 32.962 1.00 22.49 250 VAL D N 1
ATOM 8737 C CA . VAL D 1 226 ? -72.699 -15.289 33.431 1.00 22.54 250 VAL D CA 1
ATOM 8738 C C . VAL D 1 226 ? -71.506 -16.240 33.589 1.00 22.89 250 VAL D C 1
ATOM 8739 O O . VAL D 1 226 ? -71.673 -17.444 33.820 1.00 20.75 250 VAL D O 1
ATOM 8743 N N . SER D 1 227 ? -70.304 -15.673 33.464 1.00 23.92 251 SER D N 1
ATOM 8744 C CA . SER D 1 227 ? -69.050 -16.421 33.570 1.00 25.67 251 SER D CA 1
ATOM 8745 C C . SER D 1 227 ? -68.063 -15.650 34.407 1.00 25.86 251 SER D C 1
ATOM 8746 O O . SER D 1 227 ? -67.831 -14.479 34.168 1.00 26.80 251 SER D O 1
ATOM 8749 N N . LEU D 1 228 ? -67.470 -16.326 35.377 1.00 26.81 252 LEU D N 1
ATOM 8750 C CA . LEU D 1 228 ? -66.514 -15.711 36.270 1.00 27.88 252 LEU D CA 1
ATOM 8751 C C . LEU D 1 228 ? -65.135 -16.122 35.806 1.00 29.04 252 LEU D C 1
ATOM 8752 O O . LEU D 1 228 ? -64.801 -17.302 35.820 1.00 31.63 252 LEU D O 1
ATOM 8757 N N . SER D 1 229 ? -64.324 -15.164 35.393 1.00 28.68 253 SER D N 1
ATOM 8758 C CA . SER D 1 229 ? -63.003 -15.512 34.925 1.00 29.92 253 SER D CA 1
ATOM 8759 C C . SER D 1 229 ? -61.977 -15.525 36.043 1.00 31.55 253 SER D C 1
ATOM 8760 O O . SER D 1 229 ? -61.912 -14.602 36.857 1.00 31.79 253 SER D O 1
ATOM 8763 N N . LEU D 1 230 ? -61.184 -16.592 36.080 1.00 33.24 254 LEU D N 1
ATOM 8764 C CA . LEU D 1 230 ? -60.143 -16.749 37.090 1.00 35.89 254 LEU D CA 1
ATOM 8765 C C . LEU D 1 230 ? -58.826 -17.121 36.413 1.00 37.48 254 LEU D C 1
ATOM 8766 O O . LEU D 1 230 ? -58.807 -17.430 35.223 1.00 38.04 254 LEU D O 1
ATOM 8771 N N . GLY D 1 231 ? -57.731 -17.081 37.173 1.00 38.75 255 GLY D N 1
ATOM 8772 C CA . GLY D 1 231 ? -56.424 -17.443 36.645 1.00 40.31 255 GLY D CA 1
ATOM 8773 C C . GLY D 1 231 ? -55.665 -16.303 36.002 1.00 41.95 255 GLY D C 1
ATOM 8774 O O . GLY D 1 231 ? -54.639 -15.850 36.507 1.00 41.42 255 GLY D O 1
ATOM 8775 N N . SER D 1 232 ? -56.180 -15.843 34.869 1.00 44.52 256 SER D N 1
ATOM 8776 C CA . SER D 1 232 ? -55.573 -14.749 34.127 1.00 45.74 256 SER D CA 1
ATOM 8777 C C . SER D 1 232 ? -56.615 -14.143 33.193 1.00 45.87 256 SER D C 1
ATOM 8778 O O . SER D 1 232 ? -57.684 -14.734 32.959 1.00 44.04 256 SER D O 1
ATOM 8781 N N . GLU D 1 233 ? -56.278 -12.961 32.675 1.00 46.42 257 GLU D N 1
ATOM 8782 C CA . GLU D 1 233 ? -57.115 -12.203 31.742 1.00 47.99 257 GLU D CA 1
ATOM 8783 C C . GLU D 1 233 ? -57.139 -12.890 30.383 1.00 46.69 257 GLU D C 1
ATOM 8784 O O . GLU D 1 233 ? -56.230 -13.642 30.033 1.00 47.67 257 GLU D O 1
ATOM 8790 N N . ILE D 1 234 ? -58.185 -12.640 29.615 1.00 43.46 258 ILE D N 1
ATOM 8791 C CA . ILE D 1 234 ? -58.277 -13.233 28.297 1.00 39.70 258 ILE D CA 1
ATOM 8792 C C . ILE D 1 234 ? -59.210 -12.355 27.478 1.00 38.33 258 ILE D C 1
ATOM 8793 O O . ILE D 1 234 ? -59.833 -11.439 28.024 1.00 38.14 258 ILE D O 1
ATOM 8798 N N . VAL D 1 235 ? -59.289 -12.609 26.173 1.00 35.96 259 VAL D N 1
ATOM 8799 C CA . VAL D 1 235 ? -60.160 -11.828 25.293 1.00 32.24 259 VAL D CA 1
ATOM 8800 C C . VAL D 1 235 ? -61.173 -12.716 24.588 1.00 30.71 259 VAL D C 1
ATOM 8801 O O . VAL D 1 235 ? -60.817 -13.664 23.880 1.00 28.40 259 VAL D O 1
ATOM 8805 N N . MET D 1 236 ? -62.447 -12.404 24.804 1.00 30.18 260 MET D N 1
ATOM 8806 C CA . MET D 1 236 ? -63.524 -13.160 24.178 1.00 29.84 260 MET D CA 1
ATOM 8807 C C . MET D 1 236 ? -64.025 -12.397 22.953 1.00 28.72 260 MET D C 1
ATOM 8808 O O . MET D 1 236 ? -64.254 -11.192 23.005 1.00 26.80 260 MET D O 1
ATOM 8813 N N . ASP D 1 237 ? -64.181 -13.103 21.845 1.00 29.01 261 ASP D N 1
ATOM 8814 C CA . ASP D 1 237 ? -64.639 -12.464 20.632 1.00 30.66 261 ASP D CA 1
ATOM 8815 C C . ASP D 1 237 ? -66.147 -12.680 20.395 1.00 30.53 261 ASP D C 1
ATOM 8816 O O . ASP D 1 237 ? -66.619 -13.821 20.258 1.00 28.70 261 ASP D O 1
ATOM 8821 N N . PHE D 1 238 ? -66.894 -11.570 20.388 1.00 30.58 262 PHE D N 1
ATOM 8822 C CA . PHE D 1 238 ? -68.341 -11.582 20.160 1.00 31.73 262 PHE D CA 1
ATOM 8823 C C . PHE D 1 238 ? -68.586 -11.152 18.734 1.00 32.40 262 PHE D C 1
ATOM 8824 O O . PHE D 1 238 ? -68.121 -10.092 18.334 1.00 31.32 262 PHE D O 1
ATOM 8832 N N . LYS D 1 239 ? -69.314 -11.976 17.975 1.00 34.89 263 LYS D N 1
ATOM 8833 C CA . LYS D 1 239 ? -69.619 -11.684 16.568 1.00 36.94 263 LYS D CA 1
ATOM 8834 C C . LYS D 1 239 ? -71.115 -11.607 16.251 1.00 36.97 263 LYS D C 1
ATOM 8835 O O . LYS D 1 239 ? -71.905 -12.391 16.765 1.00 36.67 263 LYS D O 1
ATOM 8841 N N . HIS D 1 240 ? -71.486 -10.643 15.408 1.00 38.11 264 HIS D N 1
ATOM 8842 C CA . HIS D 1 240 ? -72.873 -10.443 14.988 1.00 39.24 264 HIS D CA 1
ATOM 8843 C C . HIS D 1 240 ? -73.021 -11.025 13.590 1.00 40.18 264 HIS D C 1
ATOM 8844 O O . HIS D 1 240 ? -72.138 -10.880 12.743 1.00 38.53 264 HIS D O 1
ATOM 8851 N N . PRO D 1 241 ? -74.153 -11.689 13.330 1.00 41.91 265 PRO D N 1
ATOM 8852 C CA . PRO D 1 241 ? -74.431 -12.302 12.029 1.00 42.78 265 PRO D CA 1
ATOM 8853 C C . PRO D 1 241 ? -74.332 -11.342 10.856 1.00 43.26 265 PRO D C 1
ATOM 8854 O O . PRO D 1 241 ? -74.220 -11.770 9.711 1.00 42.53 265 PRO D O 1
ATOM 8858 N N . ASP D 1 242 ? -74.367 -10.046 11.136 1.00 45.47 266 ASP D N 1
ATOM 8859 C CA . ASP D 1 242 ? -74.271 -9.084 10.056 1.00 49.30 266 ASP D CA 1
ATOM 8860 C C . ASP D 1 242 ? -72.803 -8.763 9.732 1.00 49.21 266 ASP D C 1
ATOM 8861 O O . ASP D 1 242 ? -72.487 -8.281 8.639 1.00 49.55 266 ASP D O 1
ATOM 8866 N N . GLY D 1 243 ? -71.904 -9.050 10.672 1.00 48.84 267 GLY D N 1
ATOM 8867 C CA . GLY D 1 243 ? -70.491 -8.784 10.439 1.00 47.60 267 GLY D CA 1
ATOM 8868 C C . GLY D 1 243 ? -69.724 -8.107 11.567 1.00 46.26 267 GLY D C 1
ATOM 8869 O O . GLY D 1 243 ? -68.563 -8.430 11.796 1.00 47.90 267 GLY D O 1
ATOM 8870 N N . ILE D 1 244 ? -70.352 -7.167 12.264 1.00 43.86 268 ILE D N 1
ATOM 8871 C CA . ILE D 1 244 ? -69.702 -6.467 13.365 1.00 41.81 268 ILE D CA 1
ATOM 8872 C C . ILE D 1 244 ? -68.990 -7.440 14.314 1.00 41.29 268 ILE D C 1
ATOM 8873 O O . ILE D 1 244 ? -69.570 -8.449 14.709 1.00 40.70 268 ILE D O 1
ATOM 8878 N N . ALA D 1 245 ? -67.731 -7.159 14.656 1.00 40.93 269 ALA D N 1
ATOM 8879 C CA . ALA D 1 245 ? -66.984 -8.016 15.595 1.00 40.06 269 ALA D CA 1
ATOM 8880 C C . ALA D 1 245 ? -66.449 -7.140 16.725 1.00 39.03 269 ALA D C 1
ATOM 8881 O O . ALA D 1 245 ? -65.840 -6.093 16.485 1.00 38.49 269 ALA D O 1
ATOM 8883 N N . VAL D 1 246 ? -66.697 -7.580 17.955 1.00 37.66 270 VAL D N 1
ATOM 8884 C CA . VAL D 1 246 ? -66.295 -6.852 19.144 1.00 36.53 270 VAL D CA 1
ATOM 8885 C C . VAL D 1 246 ? -65.447 -7.692 20.075 1.00 35.81 270 VAL D C 1
ATOM 8886 O O . VAL D 1 246 ? -65.949 -8.615 20.721 1.00 36.86 270 VAL D O 1
ATOM 8890 N N . PRO D 1 247 ? -64.140 -7.398 20.145 1.00 34.38 271 PRO D N 1
ATOM 8891 C CA . PRO D 1 247 ? -63.240 -8.147 21.029 1.00 33.93 271 PRO D CA 1
ATOM 8892 C C . PRO D 1 247 ? -63.400 -7.690 22.495 1.00 33.39 271 PRO D C 1
ATOM 8893 O O . PRO D 1 247 ? -62.923 -6.623 22.882 1.00 33.29 271 PRO D O 1
ATOM 8897 N N . VAL D 1 248 ? -64.080 -8.500 23.296 1.00 31.88 272 VAL D N 1
ATOM 8898 C CA . VAL D 1 248 ? -64.285 -8.161 24.694 1.00 31.50 272 VAL D CA 1
ATOM 8899 C C . VAL D 1 248 ? -63.156 -8.649 25.581 1.00 32.26 272 VAL D C 1
ATOM 8900 O O . VAL D 1 248 ? -62.852 -9.847 25.614 1.00 30.91 272 VAL D O 1
ATOM 8904 N N . MET D 1 249 ? -62.558 -7.712 26.315 1.00 33.25 273 MET D N 1
ATOM 8905 C CA . MET D 1 249 ? -61.446 -7.993 27.226 1.00 34.08 273 MET D CA 1
ATOM 8906 C C . MET D 1 249 ? -61.963 -8.424 28.611 1.00 32.28 273 MET D C 1
ATOM 8907 O O . MET D 1 249 ? -62.425 -7.596 29.375 1.00 32.22 273 MET D O 1
ATOM 8912 N N . LEU D 1 250 ? -61.881 -9.710 28.930 1.00 31.17 274 LEU D N 1
ATOM 8913 C CA . LEU D 1 250 ? -62.355 -10.209 30.218 1.00 31.33 274 LEU D CA 1
ATOM 8914 C C . LEU D 1 250 ? -61.250 -10.325 31.251 1.00 33.25 274 LEU D C 1
ATOM 8915 O O . LEU D 1 250 ? -60.553 -11.340 31.309 1.00 35.17 274 LEU D O 1
ATOM 8920 N N . PRO D 1 251 ? -61.079 -9.296 32.096 1.00 33.54 275 PRO D N 1
ATOM 8921 C CA . PRO D 1 251 ? -60.027 -9.357 33.112 1.00 33.72 275 PRO D CA 1
ATOM 8922 C C . PRO D 1 251 ? -60.291 -10.423 34.171 1.00 33.48 275 PRO D C 1
ATOM 8923 O O . PRO D 1 251 ? -61.400 -10.937 34.282 1.00 33.66 275 PRO D O 1
ATOM 8927 N N . ARG D 1 252 ? -59.269 -10.760 34.944 1.00 34.18 276 ARG D N 1
ATOM 8928 C CA . ARG D 1 252 ? -59.423 -11.777 35.972 1.00 36.67 276 ARG D CA 1
ATOM 8929 C C . ARG D 1 252 ? -60.266 -11.253 37.135 1.00 35.65 276 ARG D C 1
ATOM 8930 O O . ARG D 1 252 ? -60.279 -10.050 37.430 1.00 32.73 276 ARG D O 1
ATOM 8938 N N . ARG D 1 253 ? -60.969 -12.165 37.788 1.00 35.58 277 ARG D N 1
ATOM 8939 C CA . ARG D 1 253 ? -61.800 -11.791 38.902 1.00 36.93 277 ARG D CA 1
ATOM 8940 C C . ARG D 1 253 ? -63.037 -11.007 38.465 1.00 36.73 277 ARG D C 1
ATOM 8941 O O . ARG D 1 253 ? -63.751 -10.456 39.301 1.00 37.84 277 ARG D O 1
ATOM 8949 N N . SER D 1 254 ? -63.294 -10.958 37.162 1.00 35.26 278 SER D N 1
ATOM 8950 C CA . SER D 1 254 ? -64.457 -10.240 36.635 1.00 33.13 278 SER D CA 1
ATOM 8951 C C . SER D 1 254 ? -65.601 -11.199 36.320 1.00 32.06 278 SER D C 1
ATOM 8952 O O . SER D 1 254 ? -65.417 -12.411 36.260 1.00 32.59 278 SER D O 1
ATOM 8955 N N . LEU D 1 255 ? -66.782 -10.642 36.097 1.00 29.78 279 LEU D N 1
ATOM 8956 C CA . LEU D 1 255 ? -67.948 -11.446 35.788 1.00 27.21 279 LEU D CA 1
ATOM 8957 C C . LEU D 1 255 ? -68.620 -10.897 34.545 1.00 27.11 279 LEU D C 1
ATOM 8958 O O . LEU D 1 255 ? -68.961 -9.709 34.477 1.00 26.40 279 LEU D O 1
ATOM 8963 N N . LEU D 1 256 ? -68.815 -11.779 33.568 1.00 27.45 280 LEU D N 1
ATOM 8964 C CA . LEU D 1 256 ? -69.450 -11.423 32.305 1.00 26.02 280 LEU D CA 1
ATOM 8965 C C . LEU D 1 256 ? -70.913 -11.780 32.311 1.00 26.57 280 LEU D C 1
ATOM 8966 O O . LEU D 1 256 ? -71.281 -12.946 32.211 1.00 24.92 280 LEU D O 1
ATOM 8971 N N . VAL D 1 257 ? -71.747 -10.760 32.435 1.00 28.22 281 VAL D N 1
ATOM 8972 C CA . VAL D 1 257 ? -73.176 -10.964 32.408 1.00 28.77 281 VAL D CA 1
ATOM 8973 C C . VAL D 1 257 ? -73.584 -10.852 30.962 1.00 30.88 281 VAL D C 1
ATOM 8974 O O . VAL D 1 257 ? -73.536 -9.771 30.345 1.00 29.93 281 VAL D O 1
ATOM 8978 N N . MET D 1 258 ? -73.968 -11.999 30.423 1.00 32.34 282 MET D N 1
ATOM 8979 C CA . MET D 1 258 ? -74.399 -12.105 29.042 1.00 33.09 282 MET D CA 1
ATOM 8980 C C . MET D 1 258 ? -75.919 -12.300 29.050 1.00 31.22 282 MET D C 1
ATOM 8981 O O . MET D 1 258 ? -76.420 -13.243 29.651 1.00 31.80 282 MET D O 1
ATOM 8986 N N . THR D 1 259 ? -76.652 -11.400 28.402 1.00 28.47 283 THR D N 1
ATOM 8987 C CA . THR D 1 259 ? -78.110 -11.490 28.375 1.00 25.83 283 THR D CA 1
ATOM 8988 C C . THR D 1 259 ? -78.637 -11.017 27.032 1.00 25.67 283 THR D C 1
ATOM 8989 O O . THR D 1 259 ? -77.868 -10.840 26.093 1.00 26.36 283 THR D O 1
ATOM 8993 N N . GLY D 1 260 ? -79.944 -10.810 26.948 1.00 24.24 284 GLY D N 1
ATOM 8994 C CA . GLY D 1 260 ? -80.539 -10.348 25.706 1.00 25.84 284 GLY D CA 1
ATOM 8995 C C . GLY D 1 260 ? -79.886 -10.771 24.392 1.00 25.62 284 GLY D C 1
ATOM 8996 O O . GLY D 1 260 ? -79.518 -11.929 24.199 1.00 26.06 284 GLY D O 1
ATOM 8997 N N . GLU D 1 261 ? -79.741 -9.821 23.476 1.00 25.43 285 GLU D N 1
ATOM 8998 C CA . GLU D 1 261 ? -79.154 -10.100 22.173 1.00 26.69 285 GLU D CA 1
ATOM 8999 C C . GLU D 1 261 ? -77.743 -10.675 22.227 1.00 26.51 285 GLU D C 1
ATOM 9000 O O . GLU D 1 261 ? -77.344 -11.449 21.355 1.00 25.37 285 GLU D O 1
ATOM 9006 N N . SER D 1 262 ? -76.988 -10.300 23.251 1.00 26.53 286 SER D N 1
ATOM 9007 C CA . SER D 1 262 ? -75.624 -10.790 23.387 1.00 25.54 286 SER D CA 1
ATOM 9008 C C . SER D 1 262 ? -75.547 -12.305 23.674 1.00 25.43 286 SER D C 1
ATOM 9009 O O . SER D 1 262 ? -74.528 -12.949 23.380 1.00 23.03 286 SER D O 1
ATOM 9012 N N . ARG D 1 263 ? -76.607 -12.884 24.239 1.00 24.69 287 ARG D N 1
ATOM 9013 C CA . ARG D 1 263 ? -76.575 -14.315 24.538 1.00 25.81 287 ARG D CA 1
ATOM 9014 C C . ARG D 1 263 ? -77.378 -15.179 23.566 1.00 26.27 287 ARG D C 1
ATOM 9015 O O . ARG D 1 263 ? -77.246 -16.410 23.564 1.00 25.25 287 ARG D O 1
ATOM 9023 N N . TYR D 1 264 ? -78.189 -14.534 22.729 1.00 26.26 288 TYR D N 1
ATOM 9024 C CA . TYR D 1 264 ? -79.028 -15.232 21.756 1.00 26.10 288 TYR D CA 1
ATOM 9025 C C . TYR D 1 264 ? -78.587 -15.099 20.282 1.00 26.47 288 TYR D C 1
ATOM 9026 O O . TYR D 1 264 ? -78.691 -16.050 19.509 1.00 26.46 288 TYR D O 1
ATOM 9035 N N . LEU D 1 265 ? -78.105 -13.922 19.896 1.00 27.17 289 LEU D N 1
ATOM 9036 C CA . LEU D 1 265 ? -77.699 -13.687 18.522 1.00 27.09 289 LEU D CA 1
ATOM 9037 C C . LEU D 1 265 ? -76.180 -13.671 18.335 1.00 27.53 289 LEU D C 1
ATOM 9038 O O . LEU D 1 265 ? -75.634 -14.415 17.518 1.00 28.28 289 LEU D O 1
ATOM 9043 N N . TRP D 1 266 ? -75.491 -12.818 19.080 1.00 27.03 290 TRP D N 1
ATOM 9044 C CA . TRP D 1 266 ? -74.039 -12.742 18.985 1.00 26.73 290 TRP D CA 1
ATOM 9045 C C . TRP D 1 266 ? -73.399 -14.071 19.369 1.00 28.01 290 TRP D C 1
ATOM 9046 O O . TRP D 1 266 ? -73.856 -14.748 20.282 1.00 29.58 290 TRP D O 1
ATOM 9057 N N . THR D 1 267 ? -72.340 -14.457 18.679 1.00 28.48 291 THR D N 1
ATOM 9058 C CA . THR D 1 267 ? -71.663 -15.688 19.043 1.00 27.40 291 THR D CA 1
ATOM 9059 C C . THR D 1 267 ? -70.408 -15.269 19.807 1.00 28.11 291 THR D C 1
ATOM 9060 O O . THR D 1 267 ? -69.885 -14.165 19.609 1.00 26.45 291 THR D O 1
ATOM 9064 N N . HIS D 1 268 ? -69.938 -16.135 20.697 1.00 28.44 292 HIS D N 1
ATOM 9065 C CA . HIS D 1 268 ? -68.732 -15.829 21.454 1.00 28.28 292 HIS D CA 1
ATOM 9066 C C . HIS D 1 268 ? -67.736 -16.973 21.342 1.00 27.93 292 HIS D C 1
ATOM 9067 O O . HIS D 1 268 ? -68.112 -18.127 21.137 1.00 26.20 292 HIS D O 1
ATOM 9074 N N . GLY D 1 269 ? -66.460 -16.627 21.457 1.00 28.53 293 GLY D N 1
ATOM 9075 C CA . GLY D 1 269 ? -65.407 -17.612 21.375 1.00 30.06 293 GLY D CA 1
ATOM 9076 C C . GLY D 1 269 ? -64.071 -16.997 21.731 1.00 32.13 293 GLY D C 1
ATOM 9077 O O . GLY D 1 269 ? -63.968 -15.782 21.926 1.00 31.99 293 GLY D O 1
ATOM 9078 N N . ILE D 1 270 ? -63.046 -17.840 21.824 1.00 33.85 294 ILE D N 1
ATOM 9079 C CA . ILE D 1 270 ? -61.697 -17.387 22.152 1.00 34.94 294 ILE D CA 1
ATOM 9080 C C . ILE D 1 270 ? -60.742 -17.975 21.136 1.00 36.19 294 ILE D C 1
ATOM 9081 O O . ILE D 1 270 ? -60.736 -19.185 20.909 1.00 36.29 294 ILE D O 1
ATOM 9086 N N . THR D 1 271 ? -59.929 -17.131 20.523 1.00 38.31 295 THR D N 1
ATOM 9087 C CA . THR D 1 271 ? -58.992 -17.637 19.544 1.00 40.83 295 THR D CA 1
ATOM 9088 C C . THR D 1 271 ? -57.949 -18.498 20.226 1.00 42.45 295 THR D C 1
ATOM 9089 O O . THR D 1 271 ? -57.744 -18.409 21.434 1.00 41.51 295 THR D O 1
ATOM 9093 N N . CYS D 1 272 ? -57.295 -19.348 19.449 1.00 45.43 296 CYS D N 1
ATOM 9094 C CA . CYS D 1 272 ? -56.271 -20.216 20.007 1.00 47.41 296 CYS D CA 1
ATOM 9095 C C . CYS D 1 272 ? -54.888 -19.579 19.911 1.00 47.61 296 CYS D C 1
ATOM 9096 O O . CYS D 1 272 ? -54.062 -20.005 19.105 1.00 47.61 296 CYS D O 1
ATOM 9099 N N . ARG D 1 273 ? -54.644 -18.557 20.730 1.00 47.62 297 ARG D N 1
ATOM 9100 C CA . ARG D 1 273 ? -53.358 -17.876 20.740 1.00 48.36 297 ARG D CA 1
ATOM 9101 C C . ARG D 1 273 ? -52.785 -17.824 22.152 1.00 48.85 297 ARG D C 1
ATOM 9102 O O . ARG D 1 273 ? -53.417 -18.278 23.096 1.00 49.99 297 ARG D O 1
ATOM 9110 N N . LYS D 1 274 ? -51.582 -17.280 22.288 1.00 49.29 298 LYS D N 1
ATOM 9111 C CA . LYS D 1 274 ? -50.918 -17.199 23.578 1.00 49.52 298 LYS D CA 1
ATOM 9112 C C . LYS D 1 274 ? -50.703 -15.743 23.977 1.00 49.84 298 LYS D C 1
ATOM 9113 O O . LYS D 1 274 ? -50.127 -15.443 25.028 1.00 49.96 298 LYS D O 1
ATOM 9119 N N . PHE D 1 275 ? -51.180 -14.831 23.142 1.00 50.12 299 PHE D N 1
ATOM 9120 C CA . PHE D 1 275 ? -51.004 -13.409 23.414 1.00 50.63 299 PHE D CA 1
ATOM 9121 C C . PHE D 1 275 ? -52.201 -12.604 22.939 1.00 50.71 299 PHE D C 1
ATOM 9122 O O . PHE D 1 275 ? -52.751 -12.860 21.868 1.00 51.32 299 PHE D O 1
ATOM 9130 N N . ASP D 1 276 ? -52.608 -11.632 23.742 1.00 51.18 300 ASP D N 1
ATOM 9131 C CA . ASP D 1 276 ? -53.742 -10.785 23.391 1.00 52.52 300 ASP D CA 1
ATOM 9132 C C . ASP D 1 276 ? -53.310 -9.336 23.382 1.00 54.52 300 ASP D C 1
ATOM 9133 O O . ASP D 1 276 ? -52.648 -8.868 24.303 1.00 55.17 300 ASP D O 1
ATOM 9138 N N . THR D 1 277 ? -53.684 -8.619 22.338 1.00 57.15 301 THR D N 1
ATOM 9139 C CA . THR D 1 277 ? -53.327 -7.220 22.260 1.00 60.40 301 THR D CA 1
ATOM 9140 C C . THR D 1 277 ? -54.413 -6.420 22.989 1.00 62.24 301 THR D C 1
ATOM 9141 O O . THR D 1 277 ? -55.581 -6.428 22.600 1.00 62.38 301 THR D O 1
ATOM 9145 N N . VAL D 1 278 ? -54.018 -5.755 24.067 1.00 64.75 302 VAL D N 1
ATOM 9146 C CA . VAL D 1 278 ? -54.934 -4.950 24.860 1.00 67.60 302 VAL D CA 1
ATOM 9147 C C . VAL D 1 278 ? -54.462 -3.490 24.876 1.00 70.14 302 VAL D C 1
ATOM 9148 O O . VAL D 1 278 ? -53.302 -3.207 24.566 1.00 70.55 302 VAL D O 1
ATOM 9152 N N . GLN D 1 279 ? -55.353 -2.564 25.231 1.00 72.42 303 GLN D N 1
ATOM 9153 C CA . GLN D 1 279 ? -54.999 -1.145 25.264 1.00 74.52 303 GLN D CA 1
ATOM 9154 C C . GLN D 1 279 ? -53.951 -0.842 26.330 1.00 76.54 303 GLN D C 1
ATOM 9155 O O . GLN D 1 279 ? -53.712 -1.656 27.223 1.00 76.67 303 GLN D O 1
ATOM 9161 N N . ALA D 1 280 ? -53.328 0.329 26.231 1.00 78.98 304 ALA D N 1
ATOM 9162 C CA . ALA D 1 280 ? -52.287 0.730 27.180 1.00 82.19 304 ALA D CA 1
ATOM 9163 C C . ALA D 1 280 ? -52.818 1.229 28.526 1.00 83.97 304 ALA D C 1
ATOM 9164 O O . ALA D 1 280 ? -52.303 0.855 29.583 1.00 83.93 304 ALA D O 1
ATOM 9166 N N . SER D 1 281 ? -53.844 2.075 28.478 1.00 86.09 305 SER D N 1
ATOM 9167 C CA . SER D 1 281 ? -54.443 2.632 29.687 1.00 88.76 305 SER D CA 1
ATOM 9168 C C . SER D 1 281 ? -55.138 1.572 30.536 1.00 90.10 305 SER D C 1
ATOM 9169 O O . SER D 1 281 ? -54.750 1.324 31.679 1.00 90.31 305 SER D O 1
ATOM 9172 N N . GLU D 1 282 ? -56.172 0.954 29.978 1.00 91.64 306 GLU D N 1
ATOM 9173 C CA . GLU D 1 282 ? -56.914 -0.067 30.704 1.00 93.70 306 GLU D CA 1
ATOM 9174 C C . GLU D 1 282 ? -56.342 -1.454 30.429 1.00 94.17 306 GLU D C 1
ATOM 9175 O O . GLU D 1 282 ? -56.981 -2.295 29.791 1.00 94.40 306 GLU D O 1
ATOM 9181 N N . SER D 1 283 ? -55.129 -1.680 30.926 1.00 94.36 307 SER D N 1
ATOM 9182 C CA . SER D 1 283 ? -54.433 -2.951 30.749 1.00 94.14 307 SER D CA 1
ATOM 9183 C C . SER D 1 283 ? -55.127 -4.082 31.520 1.00 94.28 307 SER D C 1
ATOM 9184 O O . SER D 1 283 ? -54.896 -5.270 31.258 1.00 94.14 307 SER D O 1
ATOM 9187 N N . LEU D 1 284 ? -55.991 -3.705 32.459 1.00 93.71 308 LEU D N 1
ATOM 9188 C CA . LEU D 1 284 ? -56.721 -4.684 33.253 1.00 92.37 308 LEU D CA 1
ATOM 9189 C C . LEU D 1 284 ? -58.210 -4.343 33.333 1.00 91.62 308 LEU D C 1
ATOM 9190 O O . LEU D 1 284 ? -58.944 -4.936 34.125 1.00 91.15 308 LEU D O 1
ATOM 9195 N N . LYS D 1 285 ? -58.652 -3.394 32.510 1.00 90.58 309 LYS D N 1
ATOM 9196 C CA . LYS D 1 285 ? -60.058 -3.001 32.505 1.00 90.09 309 LYS D CA 1
ATOM 9197 C C . LYS D 1 285 ? -60.783 -3.531 31.272 1.00 89.66 309 LYS D C 1
ATOM 9198 O O . LYS D 1 285 ? -60.197 -3.641 30.195 1.00 89.55 309 LYS D O 1
ATOM 9204 N N . SER D 1 286 ? -62.061 -3.861 31.449 1.00 88.80 310 SER D N 1
ATOM 9205 C CA . SER D 1 286 ? -62.891 -4.392 30.378 1.00 87.87 310 SER D CA 1
ATOM 9206 C C . SER D 1 286 ? -63.094 -3.379 29.264 1.00 88.22 310 SER D C 1
ATOM 9207 O O . SER D 1 286 ? -62.406 -2.355 29.207 1.00 88.58 310 SER D O 1
ATOM 9210 N N . GLY D 1 287 ? -64.036 -3.674 28.371 1.00 87.90 311 GLY D N 1
ATOM 9211 C CA . GLY D 1 287 ? -64.319 -2.771 27.266 1.00 86.55 311 GLY D CA 1
ATOM 9212 C C . GLY D 1 287 ? -63.949 -3.332 25.907 1.00 85.52 311 GLY D C 1
ATOM 9213 O O . GLY D 1 287 ? -63.418 -4.442 25.799 1.00 85.05 311 GLY D O 1
ATOM 9214 N N . ILE D 1 288 ? -64.233 -2.557 24.866 1.00 84.29 312 ILE D N 1
ATOM 9215 C CA . ILE D 1 288 ? -63.930 -2.978 23.508 1.00 83.01 312 ILE D CA 1
ATOM 9216 C C . ILE D 1 288 ? -62.524 -2.544 23.126 1.00 82.45 312 ILE D C 1
ATOM 9217 O O . ILE D 1 288 ? -62.123 -1.397 23.341 1.00 81.64 312 ILE D O 1
ATOM 9222 N N . ILE D 1 289 ? -61.774 -3.483 22.568 1.00 81.68 313 ILE D N 1
ATOM 9223 C CA . ILE D 1 289 ? -60.409 -3.218 22.160 1.00 80.54 313 ILE D CA 1
ATOM 9224 C C . ILE D 1 289 ? -60.387 -2.702 20.733 1.00 80.54 313 ILE D C 1
ATOM 9225 O O . ILE D 1 289 ? -60.588 -3.460 19.784 1.00 80.06 313 ILE D O 1
ATOM 9230 N N . THR D 1 290 ? -60.156 -1.403 20.588 1.00 80.77 314 THR D N 1
ATOM 9231 C CA . THR D 1 290 ? -60.087 -0.767 19.278 1.00 80.35 314 THR D CA 1
ATOM 9232 C C . THR D 1 290 ? -58.916 0.223 19.258 1.00 80.66 314 THR D C 1
ATOM 9233 O O . THR D 1 290 ? -58.736 1.004 20.196 1.00 80.74 314 THR D O 1
ATOM 9237 N N . SER D 1 291 ? -58.111 0.176 18.199 1.00 80.76 315 SER D N 1
ATOM 9238 C CA . SER D 1 291 ? -56.962 1.073 18.080 1.00 81.48 315 SER D CA 1
ATOM 9239 C C . SER D 1 291 ? -57.386 2.415 17.495 1.00 81.71 315 SER D C 1
ATOM 9240 O O . SER D 1 291 ? -58.573 2.640 17.225 1.00 81.76 315 SER D O 1
ATOM 9243 N N . ASP D 1 292 ? -56.404 3.291 17.291 1.00 81.08 316 ASP D N 1
ATOM 9244 C CA . ASP D 1 292 ? -56.642 4.622 16.744 1.00 80.50 316 ASP D CA 1
ATOM 9245 C C . ASP D 1 292 ? -57.202 5.531 17.842 1.00 79.94 316 ASP D C 1
ATOM 9246 O O . ASP D 1 292 ? -57.468 6.707 17.604 1.00 80.64 316 ASP D O 1
ATOM 9251 N N . VAL D 1 293 ? -57.382 4.982 19.043 1.00 78.17 317 VAL D N 1
ATOM 9252 C CA . VAL D 1 293 ? -57.903 5.758 20.166 1.00 76.53 317 VAL D CA 1
ATOM 9253 C C . VAL D 1 293 ? -56.834 5.895 21.238 1.00 76.22 317 VAL D C 1
ATOM 9254 O O . VAL D 1 293 ? -57.024 6.593 22.234 1.00 76.46 317 VAL D O 1
ATOM 9258 N N . GLY D 1 294 ? -55.711 5.219 21.021 1.00 75.30 318 GLY D N 1
ATOM 9259 C CA . GLY D 1 294 ? -54.616 5.262 21.970 1.00 73.99 318 GLY D CA 1
ATOM 9260 C C . GLY D 1 294 ? -53.541 4.250 21.622 1.00 73.42 318 GLY D C 1
ATOM 9261 O O . GLY D 1 294 ? -53.472 3.759 20.491 1.00 73.28 318 GLY D O 1
ATOM 9262 N N . ASP D 1 295 ? -52.703 3.937 22.607 1.00 72.56 319 ASP D N 1
ATOM 9263 C CA . ASP D 1 295 ? -51.610 2.988 22.435 1.00 71.48 319 ASP D CA 1
ATOM 9264 C C . ASP D 1 295 ? -52.051 1.549 22.719 1.00 70.52 319 ASP D C 1
ATOM 9265 O O . ASP D 1 295 ? -53.087 1.313 23.342 1.00 71.27 319 ASP D O 1
ATOM 9270 N N . LEU D 1 296 ? -51.257 0.589 22.254 1.00 68.64 320 LEU D N 1
ATOM 9271 C CA . LEU D 1 296 ? -51.558 -0.824 22.449 1.00 66.19 320 LEU D CA 1
ATOM 9272 C C . LEU D 1 296 ? -50.336 -1.612 22.881 1.00 64.99 320 LEU D C 1
ATOM 9273 O O . LEU D 1 296 ? -49.249 -1.432 22.347 1.00 65.25 320 LEU D O 1
ATOM 9278 N N . THR D 1 297 ? -50.521 -2.500 23.841 1.00 63.47 321 THR D N 1
ATOM 9279 C CA . THR D 1 297 ? -49.417 -3.309 24.306 1.00 62.33 321 THR D CA 1
ATOM 9280 C C . THR D 1 297 ? -49.842 -4.768 24.282 1.00 60.35 321 THR D C 1
ATOM 9281 O O . THR D 1 297 ? -51.033 -5.070 24.192 1.00 61.25 321 THR D O 1
ATOM 9285 N N . LEU D 1 298 ? -48.880 -5.680 24.371 1.00 56.72 322 LEU D N 1
ATOM 9286 C CA . LEU D 1 298 ? -49.204 -7.102 24.333 1.00 52.57 322 LEU D CA 1
ATOM 9287 C C . LEU D 1 298 ? -49.380 -7.734 25.718 1.00 49.08 322 LEU D C 1
ATOM 9288 O O . LEU D 1 298 ? -48.763 -7.311 26.679 1.00 48.37 322 LEU D O 1
ATOM 9293 N N . SER D 1 299 ? -50.243 -8.734 25.824 1.00 46.35 323 SER D N 1
ATOM 9294 C CA . SER D 1 299 ? -50.477 -9.384 27.108 1.00 44.52 323 SER D CA 1
ATOM 9295 C C . SER D 1 299 ? -50.274 -10.889 26.941 1.00 42.56 323 SER D C 1
ATOM 9296 O O . SER D 1 299 ? -50.826 -11.508 26.035 1.00 41.86 323 SER D O 1
ATOM 9299 N N . LYS D 1 300 ? -49.467 -11.478 27.809 1.00 41.28 324 LYS D N 1
ATOM 9300 C CA . LYS D 1 300 ? -49.184 -12.898 27.714 1.00 40.12 324 LYS D CA 1
ATOM 9301 C C . LYS D 1 300 ? -50.217 -13.725 28.455 1.00 39.82 324 LYS D C 1
ATOM 9302 O O . LYS D 1 300 ? -50.214 -13.775 29.685 1.00 38.99 324 LYS D O 1
ATOM 9308 N N . ARG D 1 301 ? -51.107 -14.378 27.721 1.00 39.84 325 ARG D N 1
ATOM 9309 C CA . ARG D 1 301 ? -52.112 -15.194 28.389 1.00 40.53 325 ARG D CA 1
ATOM 9310 C C . ARG D 1 301 ? -51.468 -16.146 29.384 1.00 41.69 325 ARG D C 1
ATOM 9311 O O . ARG D 1 301 ? -50.296 -16.513 29.265 1.00 42.77 325 ARG D O 1
ATOM 9319 N N . GLY D 1 302 ? -52.261 -16.539 30.370 1.00 41.90 326 GLY D N 1
ATOM 9320 C CA . GLY D 1 302 ? -51.807 -17.460 31.388 1.00 40.27 326 GLY D CA 1
ATOM 9321 C C . GLY D 1 302 ? -52.922 -18.460 31.528 1.00 40.48 326 GLY D C 1
ATOM 9322 O O . GLY D 1 302 ? -53.937 -18.352 30.837 1.00 43.20 326 GLY D O 1
ATOM 9323 N N . LEU D 1 303 ? -52.752 -19.439 32.400 1.00 38.98 327 LEU D N 1
ATOM 9324 C CA . LEU D 1 303 ? -53.802 -20.430 32.587 1.00 38.69 327 LEU D CA 1
ATOM 9325 C C . LEU D 1 303 ? -55.066 -19.764 33.131 1.00 39.40 327 LEU D C 1
ATOM 9326 O O . LEU D 1 303 ? -55.062 -19.200 34.233 1.00 38.19 327 LEU D O 1
ATOM 9331 N N . ARG D 1 304 ? -56.145 -19.823 32.359 1.00 39.07 328 ARG D N 1
ATOM 9332 C CA . ARG D 1 304 ? -57.398 -19.229 32.802 1.00 39.89 328 ARG D CA 1
ATOM 9333 C C . ARG D 1 304 ? -58.458 -20.288 33.077 1.00 40.20 328 ARG D C 1
ATOM 9334 O O . ARG D 1 304 ? -58.721 -21.156 32.247 1.00 41.06 328 ARG D O 1
ATOM 9342 N N . THR D 1 305 ? -59.028 -20.228 34.277 1.00 40.31 329 THR D N 1
ATOM 9343 C CA . THR D 1 305 ? -60.074 -21.151 34.701 1.00 40.38 329 THR D CA 1
ATOM 9344 C C . THR D 1 305 ? -61.361 -20.314 34.667 1.00 40.66 329 THR D C 1
ATOM 9345 O O . THR D 1 305 ? -61.348 -19.122 34.988 1.00 40.71 329 THR D O 1
ATOM 9349 N N . SER D 1 306 ? -62.463 -20.934 34.263 1.00 40.15 330 SER D N 1
ATOM 9350 C CA . SER D 1 306 ? -63.731 -20.230 34.142 1.00 38.86 330 SER D CA 1
ATOM 9351 C C . SER D 1 306 ? -64.886 -20.949 34.815 1.00 39.80 330 SER D C 1
ATOM 9352 O O . SER D 1 306 ? -64.904 -22.181 34.902 1.00 40.77 330 SER D O 1
ATOM 9355 N N . PHE D 1 307 ? -65.852 -20.161 35.277 1.00 39.06 331 PHE D N 1
ATOM 9356 C CA . PHE D 1 307 ? -67.051 -20.670 35.936 1.00 38.63 331 PHE D CA 1
ATOM 9357 C C . PHE D 1 307 ? -68.244 -20.088 35.228 1.00 38.07 331 PHE D C 1
ATOM 9358 O O . PHE D 1 307 ? -68.510 -18.904 35.358 1.00 37.88 331 PHE D O 1
ATOM 9366 N N . THR D 1 308 ? -68.974 -20.911 34.493 1.00 37.43 332 THR D N 1
ATOM 9367 C CA . THR D 1 308 ? -70.137 -20.413 33.773 1.00 38.03 332 THR D CA 1
ATOM 9368 C C . THR D 1 308 ? -71.438 -20.834 34.464 1.00 38.40 332 THR D C 1
ATOM 9369 O O . THR D 1 308 ? -71.644 -22.015 34.715 1.00 39.14 332 THR D O 1
ATOM 9373 N N . PHE D 1 309 ? -72.316 -19.878 34.769 1.00 38.17 333 PHE D N 1
ATOM 9374 C CA . PHE D 1 309 ? -73.574 -20.207 35.436 1.00 36.90 333 PHE D CA 1
ATOM 9375 C C . PHE D 1 309 ? -74.799 -19.982 34.578 1.00 35.41 333 PHE D C 1
ATOM 9376 O O . PHE D 1 309 ? -75.074 -18.863 34.164 1.00 35.11 333 PHE D O 1
ATOM 9384 N N . ARG D 1 310 ? -75.550 -21.044 34.336 1.00 33.75 334 ARG D N 1
ATOM 9385 C CA . ARG D 1 310 ? -76.752 -20.927 33.538 1.00 33.25 334 ARG D CA 1
ATOM 9386 C C . ARG D 1 310 ? -77.993 -21.306 34.348 1.00 34.86 334 ARG D C 1
ATOM 9387 O O . ARG D 1 310 ? -77.904 -21.627 35.541 1.00 34.79 334 ARG D O 1
ATOM 9395 N N . LYS D 1 311 ? -79.153 -21.263 33.693 1.00 35.77 335 LYS D N 1
ATOM 9396 C CA . LYS D 1 311 ? -80.429 -21.607 34.325 1.00 35.81 335 LYS D CA 1
ATOM 9397 C C . LYS D 1 311 ? -81.143 -22.563 33.381 1.00 37.33 335 LYS D C 1
ATOM 9398 O O . LYS D 1 311 ? -81.631 -22.163 32.324 1.00 37.22 335 LYS D O 1
ATOM 9404 N N . VAL D 1 312 ? -81.189 -23.834 33.762 1.00 38.21 336 VAL D N 1
ATOM 9405 C CA . VAL D 1 312 ? -81.837 -24.844 32.941 1.00 37.98 336 VAL D CA 1
ATOM 9406 C C . VAL D 1 312 ? -83.260 -24.481 32.544 1.00 38.51 336 VAL D C 1
ATOM 9407 O O . VAL D 1 312 ? -84.160 -24.397 33.381 1.00 38.53 336 VAL D O 1
ATOM 9411 N N . ARG D 1 313 ? -83.442 -24.270 31.246 1.00 39.77 337 ARG D N 1
ATOM 9412 C CA . ARG D 1 313 ? -84.735 -23.896 30.688 1.00 41.18 337 ARG D CA 1
ATOM 9413 C C . ARG D 1 313 ? -85.761 -25.025 30.800 1.00 41.48 337 ARG D C 1
ATOM 9414 O O . ARG D 1 313 ? -85.532 -26.134 30.335 1.00 42.16 337 ARG D O 1
ATOM 9422 N N . GLN D 1 314 ? -86.888 -24.752 31.436 1.00 42.16 338 GLN D N 1
ATOM 9423 C CA . GLN D 1 314 ? -87.910 -25.770 31.541 1.00 43.01 338 GLN D CA 1
ATOM 9424 C C . GLN D 1 314 ? -88.742 -25.714 30.268 1.00 42.87 338 GLN D C 1
ATOM 9425 O O . GLN D 1 314 ? -88.758 -26.669 29.492 1.00 43.00 338 GLN D O 1
ATOM 9431 N N . THR D 1 315 ? -89.410 -24.580 30.051 1.00 42.38 339 THR D N 1
ATOM 9432 C CA . THR D 1 315 ? -90.259 -24.367 28.873 1.00 42.71 339 THR D CA 1
ATOM 9433 C C . THR D 1 315 ? -89.438 -24.137 27.610 1.00 42.30 339 THR D C 1
ATOM 9434 O O . THR D 1 315 ? -88.233 -23.914 27.678 1.00 41.79 339 THR D O 1
ATOM 9438 N N . PRO D 1 316 ? -90.086 -24.188 26.435 1.00 42.70 340 PRO D N 1
ATOM 9439 C CA . PRO D 1 316 ? -89.356 -23.969 25.186 1.00 42.49 340 PRO D CA 1
ATOM 9440 C C . PRO D 1 316 ? -88.972 -22.499 25.088 1.00 42.35 340 PRO D C 1
ATOM 9441 O O . PRO D 1 316 ? -89.523 -21.660 25.808 1.00 42.67 340 PRO D O 1
ATOM 9445 N N . CYS D 1 317 ? -88.040 -22.194 24.193 1.00 41.33 341 CYS D N 1
ATOM 9446 C CA . CYS D 1 317 ? -87.570 -20.826 24.012 1.00 41.54 341 CYS D CA 1
ATOM 9447 C C . CYS D 1 317 ? -88.409 -20.040 23.006 1.00 42.86 341 CYS D C 1
ATOM 9448 O O . CYS D 1 317 ? -88.707 -20.542 21.931 1.00 44.34 341 CYS D O 1
ATOM 9451 N N . ASN D 1 318 ? -88.790 -18.814 23.344 1.00 43.00 342 ASN D N 1
ATOM 9452 C CA . ASN D 1 318 ? -89.575 -18.013 22.416 1.00 45.50 342 ASN D CA 1
ATOM 9453 C C . ASN D 1 318 ? -89.008 -16.592 22.344 1.00 45.74 342 ASN D C 1
ATOM 9454 O O . ASN D 1 318 ? -89.737 -15.603 22.442 1.00 46.94 342 ASN D O 1
ATOM 9459 N N . CYS D 1 319 ? -87.699 -16.491 22.173 1.00 44.69 343 CYS D N 1
ATOM 9460 C CA . CYS D 1 319 ? -87.040 -15.193 22.102 1.00 41.57 343 CYS D CA 1
ATOM 9461 C C . CYS D 1 319 ? -87.422 -14.439 20.831 1.00 40.95 343 CYS D C 1
ATOM 9462 O O . CYS D 1 319 ? -88.418 -14.753 20.179 1.00 41.41 343 CYS D O 1
ATOM 9465 N N . SER D 1 320 ? -86.616 -13.447 20.476 1.00 38.79 344 SER D N 1
ATOM 9466 C CA . SER D 1 320 ? -86.885 -12.653 19.291 1.00 37.38 344 SER D CA 1
ATOM 9467 C C . SER D 1 320 ? -85.858 -12.940 18.198 1.00 37.19 344 SER D C 1
ATOM 9468 O O . SER D 1 320 ? -85.640 -12.117 17.307 1.00 38.48 344 SER D O 1
ATOM 9471 N N . TYR D 1 321 ? -85.251 -14.121 18.250 1.00 35.12 345 TYR D N 1
ATOM 9472 C CA . TYR D 1 321 ? -84.216 -14.495 17.292 1.00 32.72 345 TYR D CA 1
ATOM 9473 C C . TYR D 1 321 ? -84.413 -15.917 16.740 1.00 32.04 345 TYR D C 1
ATOM 9474 O O . TYR D 1 321 ? -83.496 -16.744 16.796 1.00 32.91 345 TYR D O 1
ATOM 9483 N N . PRO D 1 322 ? -85.594 -16.209 16.172 1.00 30.43 346 PRO D N 1
ATOM 9484 C CA . PRO D 1 322 ? -85.890 -17.543 15.625 1.00 29.70 346 PRO D CA 1
ATOM 9485 C C . PRO D 1 322 ? -84.888 -18.139 14.652 1.00 29.71 346 PRO D C 1
ATOM 9486 O O . PRO D 1 322 ? -84.705 -19.357 14.595 1.00 28.50 346 PRO D O 1
ATOM 9490 N N . LEU D 1 323 ? -84.248 -17.291 13.869 1.00 29.05 347 LEU D N 1
ATOM 9491 C CA . LEU D 1 323 ? -83.293 -17.813 12.937 1.00 29.11 347 LEU D CA 1
ATOM 9492 C C . LEU D 1 323 ? -82.221 -18.640 13.667 1.00 31.59 347 LEU D C 1
ATOM 9493 O O . LEU D 1 323 ? -81.694 -19.597 13.105 1.00 32.81 347 LEU D O 1
ATOM 9498 N N . VAL D 1 324 ? -81.918 -18.310 14.922 1.00 32.15 348 VAL D N 1
ATOM 9499 C CA . VAL D 1 324 ? -80.867 -19.036 15.648 1.00 32.49 348 VAL D CA 1
ATOM 9500 C C . VAL D 1 324 ? -81.304 -19.745 16.915 1.00 33.03 348 VAL D C 1
ATOM 9501 O O . VAL D 1 324 ? -80.480 -20.154 17.750 1.00 31.37 348 VAL D O 1
ATOM 9505 N N . CYS D 1 325 ? -82.616 -19.890 17.033 1.00 34.57 349 CYS D N 1
ATOM 9506 C CA . CYS D 1 325 ? -83.256 -20.520 18.182 1.00 35.19 349 CYS D CA 1
ATOM 9507 C C . CYS D 1 325 ? -83.685 -21.930 17.831 1.00 35.56 349 CYS D C 1
ATOM 9508 O O . CYS D 1 325 ? -84.602 -22.113 17.036 1.00 36.36 349 CYS D O 1
ATOM 9511 N N . ASP D 1 326 ? -83.041 -22.924 18.433 1.00 35.58 350 ASP D N 1
ATOM 9512 C CA . ASP D 1 326 ? -83.360 -24.317 18.134 1.00 35.80 350 ASP D CA 1
ATOM 9513 C C . ASP D 1 326 ? -84.781 -24.695 18.520 1.00 36.46 350 ASP D C 1
ATOM 9514 O O . ASP D 1 326 ? -85.496 -25.338 17.751 1.00 35.31 350 ASP D O 1
ATOM 9519 N N . SER D 1 327 ? -85.184 -24.271 19.708 1.00 38.25 351 SER D N 1
ATOM 9520 C CA . SER D 1 327 ? -86.513 -24.557 20.209 1.00 40.48 351 SER D CA 1
ATOM 9521 C C . SER D 1 327 ? -87.587 -24.056 19.240 1.00 41.87 351 SER D C 1
ATOM 9522 O O . SER D 1 327 ? -88.689 -24.586 19.217 1.00 44.43 351 SER D O 1
ATOM 9525 N N . GLN D 1 328 ? -87.285 -23.041 18.441 1.00 43.16 352 GLN D N 1
ATOM 9526 C CA . GLN D 1 328 ? -88.277 -22.538 17.497 1.00 45.03 352 GLN D CA 1
ATOM 9527 C C . GLN D 1 328 ? -88.098 -23.150 16.115 1.00 46.60 352 GLN D C 1
ATOM 9528 O O . GLN D 1 328 ? -89.068 -23.560 15.486 1.00 48.40 352 GLN D O 1
ATOM 9534 N N . ARG D 1 329 ? -86.857 -23.226 15.646 1.00 47.38 353 ARG D N 1
ATOM 9535 C CA . ARG D 1 329 ? -86.581 -23.772 14.328 1.00 48.19 353 ARG D CA 1
ATOM 9536 C C . ARG D 1 329 ? -87.088 -25.203 14.201 1.00 49.56 353 ARG D C 1
ATOM 9537 O O . ARG D 1 329 ? -87.340 -25.684 13.100 1.00 49.56 353 ARG D O 1
ATOM 9545 N N . LYS D 1 330 ? -87.255 -25.871 15.336 1.00 51.57 354 LYS D N 1
ATOM 9546 C CA . LYS D 1 330 ? -87.737 -27.250 15.364 1.00 53.34 354 LYS D CA 1
ATOM 9547 C C . LYS D 1 330 ? -89.157 -27.312 14.801 1.00 53.99 354 LYS D C 1
ATOM 9548 O O . LYS D 1 330 ? -89.595 -28.345 14.293 1.00 52.93 354 LYS D O 1
ATOM 9554 N N . GLU D 1 331 ? -89.867 -26.191 14.894 1.00 54.87 355 GLU D N 1
ATOM 9555 C CA . GLU D 1 331 ? -91.241 -26.111 14.414 1.00 56.39 355 GLU D CA 1
ATOM 9556 C C . GLU D 1 331 ? -91.359 -26.259 12.897 1.00 58.44 355 GLU D C 1
ATOM 9557 O O . GLU D 1 331 ? -91.863 -27.269 12.392 1.00 59.22 355 GLU D O 1
ATOM 9563 N N . ASN D 1 332 ? -90.884 -25.243 12.184 1.00 59.86 356 ASN D N 1
ATOM 9564 C CA . ASN D 1 332 ? -90.946 -25.203 10.733 1.00 61.78 356 ASN D CA 1
ATOM 9565 C C . ASN D 1 332 ? -90.293 -26.404 10.058 1.00 63.63 356 ASN D C 1
ATOM 9566 O O . ASN D 1 332 ? -90.832 -26.945 9.093 1.00 64.34 356 ASN D O 1
ATOM 9571 N N . LEU D 1 333 ? -89.137 -26.822 10.560 1.00 66.20 357 LEU D N 1
ATOM 9572 C CA . LEU D 1 333 ? -88.436 -27.977 9.997 1.00 68.65 357 LEU D CA 1
ATOM 9573 C C . LEU D 1 333 ? -87.721 -27.668 8.691 1.00 69.94 357 LEU D C 1
ATOM 9574 O O . LEU D 1 333 ? -86.792 -28.380 8.294 1.00 70.44 357 LEU D O 1
ATOM 9579 N N . TYR D 1 334 ? -88.163 -26.617 8.009 1.00 70.53 358 TYR D N 1
ATOM 9580 C CA . TYR D 1 334 ? -87.532 -26.227 6.751 1.00 69.75 358 TYR D CA 1
ATOM 9581 C C . TYR D 1 334 ? -86.147 -25.682 7.049 1.00 69.03 358 TYR D C 1
ATOM 9582 O O . TYR D 1 334 ? -85.304 -25.580 6.166 1.00 68.15 358 TYR D O 1
ATOM 9591 N N . PHE D 1 335 ? -85.927 -25.328 8.308 1.00 69.08 359 PHE D N 1
ATOM 9592 C CA . PHE D 1 335 ? -84.645 -24.795 8.711 1.00 69.92 359 PHE D CA 1
ATOM 9593 C C . PHE D 1 335 ? -83.585 -25.895 8.824 1.00 70.71 359 PHE D C 1
ATOM 9594 O O . PHE D 1 335 ? -83.151 -26.235 9.922 1.00 70.45 359 PHE D O 1
ATOM 9602 N N . GLN D 1 336 ? -83.173 -26.439 7.676 1.00 72.15 360 GLN D N 1
ATOM 9603 C CA . GLN D 1 336 ? -82.159 -27.495 7.617 1.00 73.49 360 GLN D CA 1
ATOM 9604 C C . GLN D 1 336 ? -80.871 -27.051 6.904 1.00 73.73 360 GLN D C 1
ATOM 9605 O O . GLN D 1 336 ? -80.858 -26.789 5.697 1.00 73.05 360 GLN D O 1
#

Radius of gyration: 41.99 Å; Cα contacts (8 Å, |Δi|>4): 2809; chains: 4; bounding box: 82×86×134 Å

GO terms:
  GO:0002098 tRNA wobble uridine modification (P, IDA)
  GO:0000049 tRNA binding (F, IDA)
  GO:0016300 tRNA (uridine) methyltransferase activity (F, IDA)
  GO:0005634 nucleus (C, IDA)
  GO:0005829 cytosol (C, IDA)
  GO:0008270 zinc ion binding (F, IDA)
  GO:0030488 tRNA methylation (P, IDA)
  GO:0006974 DNA damage response (P, IDA)
  GO:0005737 cytoplasm (C, EXP)
  GO:0106335 tRNA (5-carboxymethyluridine(34)-5-O)-methyltransferase activity (F, EXP)
  GO:0002098 tRNA wobble uridine modification (P, IMP)
  GO:0030488 tRNA methylation (P, IMP)
  GO:0005515 protein binding (F, IPI)
  GO:0005654 nucleoplasm (C, IDA)
  GO:0005737 cytoplasm (C, IDA)

Nearest PDB structures (foldseek):
  3tht-assembly1_A  TM=1.003E+00  e=5.702E-67  Homo sapiens
  3tht-assembly4_D  TM=9.831E-01  e=1.894E-60  Homo sapiens
  3tht-assembly2_B  TM=9.873E-01  e=8.088E-59  Homo sapiens
  3tht-assembly3_C  TM=9.890E-01  e=2.159E-58  Homo sapiens
  3thp-assembly1_A  TM=9.702E-01  e=2.460E-56  Homo sapiens

Solvent-accessible surface area: 58753 Å² total; per-residue (Å²): 168,74,14,165,42,21,23,11,120,63,30,123,119,39,12,55,4,0,0,0,6,42,0,0,81,38,36,12,1,48,61,62,49,0,37,67,19,0,61,132,7,20,95,22,77,27,4,5,6,0,72,118,21,44,1,0,3,1,57,1,129,57,64,96,35,0,88,119,0,76,98,77,2,55,38,69,80,10,77,12,115,56,67,72,137,31,39,0,112,2,52,13,1,96,90,4,16,4,53,16,38,35,22,43,71,52,2,75,39,14,92,22,19,94,148,15,4,55,74,124,56,10,113,89,3,56,119,51,43,152,112,95,64,106,120,64,68,93,38,39,112,79,4,59,75,21,5,102,80,5,61,174,100,39,65,4,154,91,103,10,66,13,2,7,4,10,35,10,98,48,19,53,8,26,108,67,61,47,15,62,2,39,29,34,43,58,20,2,1,8,3,1,0,23,14,74,6,1,14,18,0,70,34,71,62,25,45,44,0,35,0,4,0,12,88,62,0,0,0,5,8,37,23,42,1,3,13,25,8,31,16,3,6,48,43,69,110,104,4,70,11,34,35,86,75,34,140,110,26,17,36,43,25,23,35,27,35,106,100,64,120,40,150,16,24,92,2,4,4,12,17,5,30,58,60,28,165,87,98,4,111,26,93,51,66,107,44,0,49,25,82,52,136,154,55,151,147,58,118,48,109,191,131,114,17,165,42,29,22,12,119,63,31,123,119,39,12,56,5,0,0,0,8,47,0,0,81,45,36,13,2,49,75,123,49,0,45,68,20,0,86,132,6,20,93,23,71,31,5,5,7,0,75,107,21,60,4,0,3,1,66,1,128,57,63,97,34,0,86,118,0,74,100,76,2,55,38,71,81,9,77,12,115,51,66,67,137,31,40,0,116,2,52,12,1,97,88,4,16,4,51,17,35,28,29,39,67,48,2,69,39,17,83,23,17,66,110,15,6,50,75,124,44,4,130,83,3,47,130,55,20,127,83,102,144,62,66,64,45,6,29,65,9,149,47,38,132,43,154,57,96,63,97,43,45,30,133,60,3,81,77,17,0,90,65,4,51,170,105,32,65,6,136,105,67,7,50,1,1,8,3,15,22,8,94,46,24,55,8,21,101,66,65,42,8,57,2,34,3,15,62,50,23,0,2,10,6,0,0,14,12,55,2,13,13,37,1,107,29,79,78,27,46,38,1,41,0,7,0,10,82,50,0,0,0,4,5,40,26,42,0,2,15,28,12,36,12,2,6,48,41,92,114,86,9,59,15,60,115,84,146,16,14,53,34,23,23,47,28,46,108,68,57,112,34,136,10,27,77,4,12,3,3,14,6,30,69,12,32,129,88,105,3,120,22,94,55,67,116,48,0,60,23,43,61,153,152,75,143,135,53,73,65,140,156,73,16,150,42,24,21,12,118,63,31,124,117,40,12,57,4,0,0,0,9,38,0,0,79,36,36,12,1,47,71,126,50,0,45,68,19,0,88,134,7,19,94,22,75,24,4,4,4,1,77,97,21,46,0,0,4,1,58,2,130,57,62,96,34,0,85,119,0,74,98,77,2,55,38,69,81,10,77,11,115,63,66,65,136,31,41,0,114,2,51,12,1,99,98,5,18,3,52,16,44,27,24,45,67,50,4,74,34,14,103,31,17,82,109,17,6,57,64,128,58,4,123,101,0,53,137,53,43,120,147,117,135,79,70,104,41,43,170,100,29,35,116,71,2,46,76,18,2,76,81,4,49,154,105,40,74,5,149,103,99,11,60,3,0,7,10,13,7,10,84,50,16,55,8,24,101,50,65,39,10,60,2,30,37,37,41,54,40,0,2,10,3,0,0,18,9,52,3,5,13,40,0,98,29,75,76,25,50,52,1,37,0,9,0,10,90,50,0,0,1,7,5,33,27,39,0,1,21,27,10,29,12,3,6,39,50,71,120,86,10,54,9,54,58,77,176,91,34,14,59,30,18,25,32,37,30,110,60,77,119,39,136,7,28,76,3,8,4,4,15,4,33,52,27,40,162,80,90,7,122,24,101,55,70,133,49,0,60,12,40,161,175,125,173,152,64,14,168,42,19,21,13,118,64,30,125,120,38,11,56,5,0,0,0,8,49,0,0,79,46,35,12,2,49,79,124,50,0,44,67,19,0,88,134,7,20,93,22,76,22,5,5,6,0,76,126,21,48,0,0,3,1,62,2,128,57,63,96,35,0,87,118,0,76,98,78,2,55,38,69,80,8,78,12,116,77,67,77,138,31,40,0,114,1,51,14,1,98,103,4,21,4,55,15,37,38,26,50,64,43,2,75,34,14,103,22,14,75,103,14,8,45,24,105,57,6,93,106,3,44,111,55,38,76,76,147,212,64,129,66,67,107,34,40,160,87,42,120,66,3,78,73,18,4,83,66,1,57,174,100,43,75,5,145,113,82,6,41,8,0,8,5,15,22,10,91,49,17,30,10,27,102,63,61,45,11,70,3,36,33,36,58,58,27,2,1,14,4,1,0,19,8,32,4,2,16,33,0,90,34,84,47,32,40,52,2,36,0,4,0,8,90,26,1,0,4,8,8,27,26,40,0,1,15,24,11,36,15,4,8,55,75,73,123,99,4,57,4,44,47,100,81,44,123,92,15,12,25,26,19,39,35,29,37,110,71,61,126,22,147,6,22,75,4,0,4,8,13,7,31,74,24,35,143,89,95,4,118,28,92,52,63,116,37,0,44,17,49,79,150,133,83,127,156,59,191

Organism: Homo sapiens (NCBI:txid9606)

InterPro domains:
  IPR000504 RNA recognition motif domain [PF00076] (50-105)
  IPR005123 Oxoglutarate/iron-dependent dioxygenase domain [PS51471] (220-337)
  IPR012677 Nucleotide-binding alpha-beta plait domain superfamily [G3DSA:3.30.70.330] (25-121)
  IPR013216 Methyltransferase type 11 [PF08241] (412-501)
  IPR015095 Alkylated DNA repair protein AlkB, homologue 8, N-terminal [PF09004] (1-37)
  IPR027450 Alpha-ketoglutarate-dependent dioxygenase AlkB-like [PF13532] (150-334)
  IPR029063 S-adenosyl-L-methionine-dependent methyltransferase superfamily [G3DSA:3.40.50.150] (386-664)
  IPR029063 S-adenosyl-L-methionine-dependent methyltransferase superfamily [SSF53335] (357-509)
  IPR034256 ALKBH8, RNA recognition motif [cd12431] (42-122)
  IPR035979 RNA-binding domain superfamily [SSF54928] (26-114)
  IPR051422 AlkB Family tRNA Methyltransferase/Dioxygenase [PTHR13069] (362-663)